Protein 7RQF (pdb70)

Structure (mmCIF, N/CA/C/O backbone):
data_7RQF
#
_entry.id   7RQF
#
_cell.length_a   120.699
_cell.length_b   120.699
_cell.length_c   221.943
_cell.angle_alpha   90.00
_cell.angle_beta   90.00
_cell.angle_gamma   120.00
#
_symmetry.space_group_name_H-M   'P 32 2 1'
#
loop_
_atom_site.group_PDB
_atom_site.id
_atom_site.type_symbol
_atom_site.label_atom_id
_atom_site.label_alt_id
_atom_site.label_comp_id
_atom_site.label_asym_id
_atom_site.label_entity_id
_atom_site.label_seq_id
_atom_site.pdbx_PDB_ins_code
_atom_site.Cartn_x
_atom_site.Cartn_y
_atom_site.Cartn_z
_atom_site.occupancy
_atom_site.B_iso_or_equiv
_atom_site.auth_seq_id
_atom_site.auth_comp_id
_atom_site.auth_asym_id
_atom_site.auth_atom_id
_atom_site.pdbx_PDB_model_num
ATOM 1 N N . ASP A 1 3 ? -1.462 -32.187 -47.268 1.00 115.40 51 ASP A N 1
ATOM 2 C CA . ASP A 1 3 ? -1.726 -30.934 -46.569 1.00 138.89 51 ASP A CA 1
ATOM 3 C C . ASP A 1 3 ? -3.120 -30.959 -45.939 1.00 135.88 51 ASP A C 1
ATOM 4 O O . ASP A 1 3 ? -4.099 -31.313 -46.597 1.00 124.31 51 ASP A O 1
ATOM 9 N N . SER A 1 4 ? -3.205 -30.576 -44.665 1.00 142.02 52 SER A N 1
ATOM 10 C CA . SER A 1 4 ? -4.454 -30.593 -43.913 1.00 126.76 52 SER A CA 1
ATOM 11 C C . SER A 1 4 ? -4.633 -29.270 -43.177 1.00 121.51 52 SER A C 1
ATOM 12 O O . SER A 1 4 ? -3.751 -28.406 -43.174 1.00 138.69 52 SER A O 1
ATOM 15 N N . LEU A 1 5 ? -5.787 -29.133 -42.522 1.00 112.25 53 LEU A N 1
ATOM 16 C CA . LEU A 1 5 ? -6.102 -27.901 -41.807 1.00 110.37 53 LEU A CA 1
ATOM 17 C C . LEU A 1 5 ? -5.181 -27.707 -40.605 1.00 105.35 53 LEU A C 1
ATOM 18 O O . LEU A 1 5 ? -4.732 -26.585 -40.333 1.00 99.51 53 LEU A O 1
ATOM 23 N N . TYR A 1 6 ? -4.884 -28.792 -39.881 1.00 123.95 54 TYR A N 1
ATOM 24 C CA . TYR A 1 6 ? -3.950 -28.710 -38.763 1.00 118.18 54 TYR A CA 1
ATOM 25 C C . TYR A 1 6 ? -2.565 -28.296 -39.242 1.00 113.42 54 TYR A C 1
ATOM 26 O O . TYR A 1 6 ? -1.843 -27.576 -38.541 1.00 91.16 54 TYR A O 1
ATOM 35 N N . SER A 1 7 ? -2.171 -28.760 -40.430 1.00 106.73 55 SER A N 1
ATOM 36 C CA . SER A 1 7 ? -0.892 -28.360 -41.004 1.00 103.32 55 SER A CA 1
ATOM 37 C C . SER A 1 7 ? -0.878 -26.881 -41.367 1.00 110.14 55 SER A C 1
ATOM 38 O O . SER A 1 7 ? 0.172 -26.238 -41.298 1.00 119.48 55 SER A O 1
ATOM 41 N N . LEU A 1 8 ? -2.022 -26.330 -41.769 1.00 119.50 56 LEU A N 1
ATOM 42 C CA . LEU A 1 8 ? -2.097 -24.917 -42.122 1.00 105.03 56 LEU A CA 1
ATOM 43 C C . LEU A 1 8 ? -2.209 -23.995 -40.914 1.00 102.66 56 LEU A C 1
ATOM 44 O O . LEU A 1 8 ? -1.801 -22.833 -41.002 1.00 96.36 56 LEU A O 1
ATOM 49 N N . LEU A 1 9 ? -2.726 -24.491 -39.786 1.00 106.04 57 LEU A N 1
ATOM 50 C CA . LEU A 1 9 ? -2.922 -23.637 -38.615 1.00 90.96 57 LEU A CA 1
ATOM 51 C C . LEU A 1 9 ? -1.618 -23.100 -38.027 1.00 103.89 57 LEU A C 1
ATOM 52 O O . LEU A 1 9 ? -1.627 -22.046 -37.377 1.00 144.04 57 LEU A O 1
ATOM 57 N N . VAL A 1 10 ? -0.497 -23.794 -38.225 1.00 92.46 58 VAL A N 1
ATOM 58 C CA . VAL A 1 10 ? 0.764 -23.315 -37.661 1.00 112.82 58 VAL A CA 1
ATOM 59 C C . VAL A 1 10 ? 1.190 -21.996 -38.300 1.00 129.69 58 VAL A C 1
ATOM 60 O O . VAL A 1 10 ? 1.754 -21.128 -37.627 1.00 137.06 58 VAL A O 1
ATOM 64 N N . ALA A 1 11 ? 0.972 -21.832 -39.608 1.00 127.91 59 ALA A N 1
ATOM 65 C CA . ALA A 1 11 ? 1.331 -20.564 -40.239 1.00 139.14 59 ALA A CA 1
ATOM 66 C C . ALA A 1 11 ? 0.479 -19.422 -39.695 1.00 137.95 59 ALA A C 1
ATOM 67 O O . ALA A 1 11 ? 0.974 -18.303 -39.495 1.00 142.40 59 ALA A O 1
ATOM 69 N N . GLU A 1 12 ? -0.803 -19.692 -39.434 1.00 117.19 60 GLU A N 1
ATOM 70 C CA . GLU A 1 12 ? -1.647 -18.708 -38.767 1.00 126.87 60 GLU A CA 1
ATOM 71 C C . GLU A 1 12 ? -1.095 -18.362 -37.390 1.00 118.49 60 GLU A C 1
ATOM 72 O O . GLU A 1 12 ? -1.073 -17.190 -36.998 1.00 137.22 60 GLU A O 1
ATOM 78 N N . LEU A 1 13 ? -0.642 -19.373 -36.644 1.00 117.80 61 LEU A N 1
ATOM 79 C CA . LEU A 1 13 ? -0.058 -19.118 -35.329 1.00 113.00 61 LEU A CA 1
ATOM 80 C C . LEU A 1 13 ? 1.209 -18.277 -35.439 1.00 125.86 61 LEU A C 1
ATOM 81 O O . LEU A 1 13 ? 1.473 -17.425 -34.585 1.00 134.09 61 LEU A O 1
ATOM 86 N N . ALA A 1 14 ? 2.005 -18.506 -36.484 1.00 128.34 62 ALA A N 1
ATOM 87 C CA . ALA A 1 14 ? 3.199 -17.693 -36.700 1.00 122.02 62 ALA A CA 1
ATOM 88 C C . ALA A 1 14 ? 2.828 -16.242 -36.976 1.00 125.14 62 ALA A C 1
ATOM 89 O O . ALA A 1 14 ? 3.478 -15.315 -36.474 1.00 130.14 62 ALA A O 1
ATOM 91 N N . GLY A 1 15 ? 1.786 -16.028 -37.783 1.00 137.43 63 GLY A N 1
ATOM 92 C CA . GLY A 1 15 ? 1.316 -14.671 -38.016 1.00 126.91 63 GLY A CA 1
ATOM 93 C C . GLY A 1 15 ? 0.831 -14.002 -36.743 1.00 106.47 63 GLY A C 1
ATOM 94 O O . GLY A 1 15 ? 1.129 -12.829 -36.489 1.00 123.81 63 GLY A O 1
ATOM 95 N N . GLN A 1 16 ? 0.084 -14.742 -35.920 1.00 103.04 64 GLN A N 1
ATOM 96 C CA . GLN A 1 16 ? -0.347 -14.203 -34.634 1.00 89.29 64 GLN A CA 1
ATOM 97 C C . GLN A 1 16 ? 0.848 -13.874 -33.748 1.00 84.41 64 GLN A C 1
ATOM 98 O O . GLN A 1 16 ? 0.831 -12.872 -33.028 1.00 98.29 64 GLN A O 1
ATOM 104 N N . ARG A 1 17 ? 1.897 -14.700 -33.795 1.00 110.42 65 ARG A N 1
ATOM 105 C CA . ARG A 1 17 ? 3.112 -14.419 -33.032 1.00 118.73 65 ARG A CA 1
ATOM 106 C C . ARG A 1 17 ? 3.753 -13.116 -33.487 1.00 111.75 65 ARG A C 1
ATOM 107 O O . ARG A 1 17 ? 4.162 -12.286 -32.664 1.00 106.74 65 ARG A O 1
ATOM 115 N N . ASN A 1 18 ? 3.869 -12.934 -34.803 1.00 112.54 66 ASN A N 1
ATOM 116 C CA . ASN A 1 18 ? 4.429 -11.697 -35.338 1.00 112.08 66 ASN A CA 1
ATOM 117 C C . ASN A 1 18 ? 3.618 -10.488 -34.880 1.00 111.05 66 ASN A C 1
ATOM 118 O O . ASN A 1 18 ? 4.180 -9.474 -34.444 1.00 110.43 66 ASN A O 1
ATOM 123 N N . ARG A 1 19 ? 2.286 -10.585 -34.954 1.00 97.88 67 ARG A N 1
ATOM 124 C CA . ARG A 1 19 ? 1.444 -9.444 -34.595 1.00 81.43 67 ARG A CA 1
ATOM 125 C C . ARG A 1 19 ? 1.479 -9.172 -33.095 1.00 84.60 67 ARG A C 1
ATOM 126 O O . ARG A 1 19 ? 1.445 -8.013 -32.668 1.00 101.73 67 ARG A O 1
ATOM 134 N N . PHE A 1 20 ? 1.541 -10.227 -32.282 1.00 75.61 68 PHE A N 1
ATOM 135 C CA . PHE A 1 20 ? 1.710 -10.065 -30.842 1.00 78.82 68 PHE A CA 1
ATOM 136 C C . PHE A 1 20 ? 3.016 -9.348 -30.527 1.00 89.27 68 PHE A C 1
ATOM 137 O O . PHE A 1 20 ? 3.051 -8.420 -29.708 1.00 102.32 68 PHE A O 1
ATOM 145 N N . ASP A 1 21 ? 4.108 -9.775 -31.168 1.00 101.98 69 ASP A N 1
ATOM 146 C CA . ASP A 1 21 ? 5.401 -9.139 -30.940 1.00 117.23 69 ASP A CA 1
ATOM 147 C C . ASP A 1 21 ? 5.355 -7.665 -31.319 1.00 108.38 69 ASP A C 1
ATOM 148 O O . ASP A 1 21 ? 5.847 -6.803 -30.574 1.00 101.36 69 ASP A O 1
ATOM 153 N N . ILE A 1 22 ? 4.756 -7.358 -32.474 1.00 108.13 70 ILE A N 1
ATOM 154 C CA . ILE A 1 22 ? 4.694 -5.975 -32.938 1.00 103.69 70 ILE A CA 1
ATOM 155 C C . ILE A 1 22 ? 3.847 -5.130 -31.989 1.00 107.77 70 ILE A C 1
ATOM 156 O O . ILE A 1 22 ? 4.211 -3.996 -31.655 1.00 112.79 70 ILE A O 1
ATOM 161 N N . ALA A 1 23 ? 2.729 -5.682 -31.504 1.00 115.16 71 ALA A N 1
ATOM 162 C CA . ALA A 1 23 ? 1.873 -4.939 -30.581 1.00 83.24 71 ALA A CA 1
ATOM 163 C C . ALA A 1 23 ? 2.575 -4.670 -29.255 1.00 85.13 71 ALA A C 1
ATOM 164 O O . ALA A 1 23 ? 2.466 -3.569 -28.698 1.00 102.23 71 ALA A O 1
ATOM 166 N N . LEU A 1 24 ? 3.293 -5.663 -28.726 1.00 83.14 72 LEU A N 1
ATOM 167 C CA . LEU A 1 24 ? 3.986 -5.467 -27.456 1.00 80.51 72 LEU A CA 1
ATOM 168 C C . LEU A 1 24 ? 5.117 -4.452 -27.586 1.00 88.19 72 LEU A C 1
ATOM 169 O O . LEU A 1 24 ? 5.296 -3.598 -26.706 1.00 94.52 72 LEU A O 1
ATOM 174 N N . SER A 1 25 ? 5.899 -4.529 -28.668 1.00 84.13 73 SER A N 1
ATOM 175 C CA . SER A 1 25 ? 6.951 -3.538 -28.879 1.00 76.37 73 SER A CA 1
ATOM 176 C C . SER A 1 25 ? 6.362 -2.145 -29.075 1.00 94.08 73 SER A C 1
ATOM 177 O O . SER A 1 25 ? 6.944 -1.145 -28.629 1.00 88.31 73 SER A O 1
ATOM 180 N N . ASN A 1 26 ? 5.207 -2.060 -29.743 1.00 103.44 74 ASN A N 1
ATOM 181 C CA . ASN A 1 26 ? 4.532 -0.778 -29.899 1.00 91.13 74 ASN A CA 1
ATOM 182 C C . ASN A 1 26 ? 4.120 -0.212 -28.547 1.00 87.01 74 ASN A C 1
ATOM 183 O O . ASN A 1 26 ? 4.323 0.974 -28.273 1.00 111.48 74 ASN A O 1
ATOM 188 N N . TYR A 1 27 ? 3.551 -1.052 -27.680 1.00 74.90 75 TYR A N 1
ATOM 189 C CA . TYR A 1 27 ? 3.221 -0.586 -26.335 1.00 72.61 75 TYR A CA 1
ATOM 190 C C . TYR A 1 27 ? 4.464 -0.096 -25.601 1.00 83.71 75 TYR A C 1
ATOM 191 O O . TYR A 1 27 ? 4.433 0.947 -24.930 1.00 119.78 75 TYR A O 1
ATOM 200 N N . VAL A 1 28 ? 5.566 -0.841 -25.717 1.00 97.40 76 VAL A N 1
ATOM 201 C CA . VAL A 1 28 ? 6.803 -0.461 -25.038 1.00 87.22 76 VAL A CA 1
ATOM 202 C C . VAL A 1 28 ? 7.273 0.914 -25.499 1.00 90.99 76 VAL A C 1
ATOM 203 O O . VAL A 1 28 ? 7.682 1.749 -24.682 1.00 89.08 76 VAL A O 1
ATOM 207 N N . VAL A 1 29 ? 7.229 1.174 -26.809 1.00 91.09 77 VAL A N 1
ATOM 208 C CA . VAL A 1 29 ? 7.702 2.478 -27.273 1.00 89.79 77 VAL A CA 1
ATOM 209 C C . VAL A 1 29 ? 6.696 3.574 -26.924 1.00 92.52 77 VAL A C 1
ATOM 210 O O . VAL A 1 29 ? 7.077 4.740 -26.763 1.00 91.31 77 VAL A O 1
ATOM 214 N N . GLN A 1 30 ? 5.409 3.230 -26.786 1.00 88.31 78 GLN A N 1
ATOM 215 C CA . GLN A 1 30 ? 4.427 4.224 -26.351 1.00 98.11 78 GLN A CA 1
ATOM 216 C C . GLN A 1 30 ? 4.676 4.656 -24.914 1.00 115.49 78 GLN A C 1
ATOM 217 O O . GLN A 1 30 ? 4.527 5.838 -24.583 1.00 140.26 78 GLN A O 1
ATOM 223 N N . ALA A 1 31 ? 5.027 3.711 -24.037 1.00 110.01 79 ALA A N 1
ATOM 224 C CA . ALA A 1 31 ? 5.186 4.057 -22.627 1.00 103.16 79 ALA A CA 1
ATOM 225 C C . ALA A 1 31 ? 6.309 5.066 -22.405 1.00 120.42 79 ALA A C 1
ATOM 226 O O . ALA A 1 31 ? 6.218 5.897 -21.494 1.00 141.78 79 ALA A O 1
ATOM 228 N N . GLN A 1 32 ? 7.371 5.019 -23.215 1.00 118.63 80 GLN A N 1
ATOM 229 C CA . GLN A 1 32 ? 8.483 5.945 -23.009 1.00 142.29 80 GLN A CA 1
ATOM 230 C C . GLN A 1 32 ? 8.174 7.328 -23.572 1.00 157.38 80 GLN A C 1
ATOM 231 O O . GLN A 1 32 ? 8.557 8.342 -22.977 1.00 177.49 80 GLN A O 1
ATOM 237 N N . LYS A 1 33 ? 7.438 7.368 -24.688 1.00 167.05 81 LYS A N 1
ATOM 238 C CA . LYS A 1 33 ? 7.175 8.649 -25.406 1.00 168.42 81 LYS A CA 1
ATOM 239 C C . LYS A 1 33 ? 6.428 9.684 -24.560 1.00 183.77 81 LYS A C 1
ATOM 240 O O . LYS A 1 33 ? 5.488 9.295 -23.836 1.00 184.25 81 LYS A O 1
ATOM 246 N N . THR A 1 34 ? 6.811 10.956 -24.691 1.00 203.36 82 THR A N 1
ATOM 247 C CA . THR A 1 34 ? 6.117 12.048 -23.955 1.00 210.14 82 THR A CA 1
ATOM 248 C C . THR A 1 34 ? 4.750 12.324 -24.592 1.00 211.93 82 THR A C 1
ATOM 249 O O . THR A 1 34 ? 4.563 11.990 -25.782 1.00 220.05 82 THR A O 1
ATOM 253 N N . ARG A 1 35 ? 3.841 12.945 -23.837 1.00 207.51 83 ARG A N 1
ATOM 254 C CA . ARG A 1 35 ? 2.470 13.232 -24.343 1.00 212.12 83 ARG A CA 1
ATOM 255 C C . ARG A 1 35 ? 2.533 14.231 -25.504 1.00 227.89 83 ARG A C 1
ATOM 256 O O . ARG A 1 35 ? 3.318 15.200 -25.412 1.00 240.19 83 ARG A O 1
ATOM 264 N N . ASP A 1 36 ? 1.717 14.015 -26.542 1.00 233.41 84 ASP A N 1
ATOM 265 C CA . ASP A 1 36 ? 1.700 14.909 -27.732 1.00 245.52 84 ASP A CA 1
ATOM 266 C C . ASP A 1 36 ? 1.224 16.310 -27.335 1.00 247.58 84 ASP A C 1
ATOM 267 O O . ASP A 1 36 ? 0.273 16.398 -26.529 1.00 264.87 84 ASP A O 1
ATOM 272 N N . PRO A 1 37 ? 1.819 17.402 -27.869 1.00 237.23 85 PRO A N 1
ATOM 273 C CA . PRO A 1 37 ? 1.347 18.767 -27.597 1.00 213.67 85 PRO A CA 1
ATOM 274 C C . PRO A 1 37 ? -0.178 18.919 -27.704 1.00 203.76 85 PRO A C 1
ATOM 275 O O . PRO A 1 37 ? -0.770 19.428 -26.778 1.00 195.05 85 PRO A O 1
ATOM 279 N N . GLY A 1 38 ? -0.772 18.499 -28.826 1.00 206.87 86 GLY A N 1
ATOM 280 C CA . GLY A 1 38 ? -2.208 18.625 -28.986 1.00 187.39 86 GLY A CA 1
ATOM 281 C C . GLY A 1 38 ? -2.589 20.089 -29.040 1.00 173.16 86 GLY A C 1
ATOM 282 O O . GLY A 1 38 ? -1.870 20.922 -29.605 1.00 171.79 86 GLY A O 1
ATOM 283 N N . VAL A 1 39 ? -3.725 20.420 -28.434 1.00 161.85 87 VAL A N 1
ATOM 284 C CA . VAL A 1 39 ? -4.180 21.803 -28.432 1.00 157.56 87 VAL A CA 1
ATOM 285 C C . VAL A 1 39 ? -4.512 22.238 -27.013 1.00 138.87 87 VAL A C 1
ATOM 286 O O . VAL A 1 39 ? -4.382 23.418 -26.670 1.00 162.23 87 VAL A O 1
ATOM 290 N N . SER A 1 40 ? -4.953 21.293 -26.181 1.00 122.10 88 SER A N 1
ATOM 291 C CA . SER A 1 40 ? -5.195 21.612 -24.780 1.00 122.65 88 SER A CA 1
ATOM 292 C C . SER A 1 40 ? -3.906 22.050 -24.090 1.00 124.10 88 SER A C 1
ATOM 293 O O . SER A 1 40 ? -3.882 23.061 -23.376 1.00 121.22 88 SER A O 1
ATOM 296 N N . GLU A 1 41 ? -2.806 21.325 -24.329 1.00 139.19 89 GLU A N 1
ATOM 297 C CA . GLU A 1 41 ? -1.530 21.723 -23.741 1.00 145.61 89 GLU A CA 1
ATOM 298 C C . GLU A 1 41 ? -0.955 22.959 -24.420 1.00 139.32 89 GLU A C 1
ATOM 299 O O . GLU A 1 41 ? -0.248 23.741 -23.781 1.00 144.64 89 GLU A O 1
ATOM 305 N N . ARG A 1 42 ? -1.290 23.186 -25.690 1.00 136.35 90 ARG A N 1
ATOM 306 C CA . ARG A 1 42 ? -0.888 24.426 -26.347 1.00 110.43 90 ARG A CA 1
ATOM 307 C C . ARG A 1 42 ? -1.616 25.623 -25.746 1.00 126.92 90 ARG A C 1
ATOM 308 O O . ARG A 1 42 ? -1.001 26.656 -25.445 1.00 130.48 90 ARG A O 1
ATOM 316 N N . ALA A 1 43 ? -2.933 25.496 -25.556 1.00 131.88 91 ALA A N 1
ATOM 317 C CA . ALA A 1 43 ? -3.694 26.560 -24.912 1.00 114.00 91 ALA A CA 1
ATOM 318 C C . ALA A 1 43 ? -3.189 26.814 -23.500 1.00 117.94 91 ALA A C 1
ATOM 319 O O . ALA A 1 43 ? -3.051 27.970 -23.080 1.00 111.96 91 ALA A O 1
ATOM 321 N N . PHE A 1 44 ? -2.883 25.747 -22.757 1.00 121.42 92 PHE A N 1
ATOM 322 C CA . PHE A 1 44 ? -2.317 25.932 -21.426 1.00 117.16 92 PHE A CA 1
ATOM 323 C C . PHE A 1 44 ? -0.943 26.586 -21.491 1.00 96.30 92 PHE A C 1
ATOM 324 O O . PHE A 1 44 ? -0.569 27.326 -20.578 1.00 112.54 92 PHE A O 1
ATOM 332 N N . ARG A 1 45 ? -0.183 26.338 -22.559 1.00 105.32 93 ARG A N 1
ATOM 333 C CA . ARG A 1 45 ? 1.112 26.992 -22.714 1.00 125.01 93 ARG A CA 1
ATOM 334 C C . ARG A 1 45 ? 0.948 28.496 -22.911 1.00 117.69 93 ARG A C 1
ATOM 335 O O . ARG A 1 45 ? 1.641 29.295 -22.269 1.00 113.24 93 ARG A O 1
ATOM 343 N N . ILE A 1 46 ? 0.028 28.907 -23.790 1.00 117.86 94 ILE A N 1
ATOM 344 C CA . ILE A 1 46 ? -0.231 30.344 -23.941 1.00 122.40 94 ILE A CA 1
ATOM 345 C C . ILE A 1 46 ? -0.756 30.937 -22.634 1.00 117.46 94 ILE A C 1
ATOM 346 O O . ILE A 1 46 ? -0.421 32.073 -22.268 1.00 107.68 94 ILE A O 1
ATOM 351 N N . ALA A 1 47 ? -1.558 30.170 -21.892 1.00 124.24 95 ALA A N 1
ATOM 352 C CA . ALA A 1 47 ? -2.087 30.678 -20.628 1.00 127.30 95 ALA A CA 1
ATOM 353 C C . ALA A 1 47 ? -0.981 30.871 -19.595 1.00 123.86 95 ALA A C 1
ATOM 354 O O . ALA A 1 47 ? -0.995 31.852 -18.846 1.00 117.95 95 ALA A O 1
ATOM 356 N N . GLU A 1 48 ? -0.037 29.928 -19.517 1.00 131.66 96 GLU A N 1
ATOM 357 C CA . GLU A 1 48 ? 1.122 30.091 -18.641 1.00 129.02 96 GLU A CA 1
ATOM 358 C C . GLU A 1 48 ? 1.976 31.272 -19.081 1.00 111.79 96 GLU A C 1
ATOM 359 O O . GLU A 1 48 ? 2.546 31.986 -18.246 1.00 109.95 96 GLU A O 1
ATOM 365 N N . TYR A 1 49 ? 2.095 31.477 -20.393 1.00 111.25 97 TYR A N 1
ATOM 366 C CA . TYR A 1 49 ? 2.835 32.628 -20.896 1.00 120.78 97 TYR A CA 1
ATOM 367 C C . TYR A 1 49 ? 2.176 33.926 -20.439 1.00 121.21 97 TYR A C 1
ATOM 368 O O . TYR A 1 49 ? 2.857 34.922 -20.164 1.00 99.19 97 TYR A O 1
ATOM 377 N N . LEU A 1 50 ? 0.844 33.931 -20.361 1.00 132.31 98 LEU A N 1
ATOM 378 C CA . LEU A 1 50 ? 0.128 35.070 -19.787 1.00 125.69 98 LEU A CA 1
ATOM 379 C C . LEU A 1 50 ? 0.330 35.194 -18.275 1.00 130.17 98 LEU A C 1
ATOM 380 O O . LEU A 1 50 ? 0.787 36.235 -17.791 1.00 129.80 98 LEU A O 1
ATOM 385 N N . GLY A 1 51 ? -0.003 34.162 -17.505 1.00 131.31 99 GLY A N 1
ATOM 386 C CA . GLY A 1 51 ? 0.102 34.333 -16.061 1.00 122.35 99 GLY A CA 1
ATOM 387 C C . GLY A 1 51 ? 1.516 34.517 -15.538 1.00 128.78 99 GLY A C 1
ATOM 388 O O . GLY A 1 51 ? 1.701 34.714 -14.333 1.00 118.60 99 GLY A O 1
ATOM 389 N N . ALA A 1 52 ? 2.519 34.463 -16.416 1.00 128.17 100 ALA A N 1
ATOM 390 C CA . ALA A 1 52 ? 3.910 34.618 -16.010 1.00 115.41 100 ALA A CA 1
ATOM 391 C C . ALA A 1 52 ? 4.283 36.071 -15.758 1.00 127.14 100 ALA A C 1
ATOM 392 O O . ALA A 1 52 ? 5.289 36.334 -15.088 1.00 138.87 100 ALA A O 1
ATOM 394 N N . ASP A 1 53 ? 3.482 37.014 -16.258 1.00 119.29 101 ASP A N 1
ATOM 395 C CA . ASP A 1 53 ? 3.846 38.422 -16.175 1.00 136.79 101 ASP A CA 1
ATOM 396 C C . ASP A 1 53 ? 3.731 38.950 -14.752 1.00 153.39 101 ASP A C 1
ATOM 397 O O . ASP A 1 53 ? 4.546 39.774 -14.329 1.00 164.06 101 ASP A O 1
ATOM 402 N N . GLN A 1 54 ? 2.705 38.542 -14.020 1.00 142.49 102 GLN A N 1
ATOM 403 C CA . GLN A 1 54 ? 2.514 39.028 -12.663 1.00 146.01 102 GLN A CA 1
ATOM 404 C C . GLN A 1 54 ? 2.973 38.004 -11.632 1.00 147.51 102 GLN A C 1
ATOM 405 O O . GLN A 1 54 ? 2.858 36.792 -11.833 1.00 137.17 102 GLN A O 1
ATOM 411 N N . GLU A 1 55 ? 3.512 38.517 -10.523 1.00 166.41 103 GLU A N 1
ATOM 412 C CA . GLU A 1 55 ? 3.990 37.652 -9.450 1.00 163.70 103 GLU A CA 1
ATOM 413 C C . GLU A 1 55 ? 2.851 36.838 -8.850 1.00 165.49 103 GLU A C 1
ATOM 414 O O . GLU A 1 55 ? 3.071 35.721 -8.370 1.00 154.89 103 GLU A O 1
ATOM 420 N N . ALA A 1 56 ? 1.636 37.388 -8.851 1.00 169.09 104 ALA A N 1
ATOM 421 C CA . ALA A 1 56 ? 0.490 36.683 -8.295 1.00 163.96 104 ALA A CA 1
ATOM 422 C C . ALA A 1 56 ? 0.210 35.406 -9.076 1.00 150.98 104 ALA A C 1
ATOM 423 O O . ALA A 1 56 ? 0.215 35.399 -10.311 1.00 154.85 104 ALA A O 1
ATOM 425 N N . LEU A 1 57 ? -0.027 34.324 -8.340 1.00 132.43 105 LEU A N 1
ATOM 426 C CA . LEU A 1 57 ? -0.268 33.024 -8.948 1.00 145.97 105 LEU A CA 1
ATOM 427 C C . LEU A 1 57 ? -1.551 33.030 -9.770 1.00 136.13 105 LEU A C 1
ATOM 428 O O . LEU A 1 57 ? -2.586 33.540 -9.334 1.00 131.26 105 LEU A O 1
ATOM 433 N N . ASP A 1 58 ? -1.481 32.445 -10.968 1.00 126.13 106 ASP A N 1
ATOM 434 C CA . ASP A 1 58 ? -2.668 32.245 -11.799 1.00 130.87 106 ASP A CA 1
ATOM 435 C C . ASP A 1 58 ? -3.450 31.067 -11.226 1.00 117.50 106 ASP A C 1
ATOM 436 O O . ASP A 1 58 ? -3.348 29.923 -11.677 1.00 107.95 106 ASP A O 1
ATOM 441 N N . THR A 1 59 ? -4.251 31.369 -10.201 1.00 111.82 107 THR A N 1
ATOM 442 C CA . THR A 1 59 ? -4.990 30.327 -9.497 1.00 92.91 107 THR A CA 1
ATOM 443 C C . THR A 1 59 ? -5.962 29.598 -10.422 1.00 116.03 107 THR A C 1
ATOM 444 O O . THR A 1 59 ? -6.132 28.377 -10.317 1.00 115.05 107 THR A O 1
ATOM 448 N N . SER A 1 60 ? -6.591 30.323 -11.352 1.00 112.84 108 SER A N 1
ATOM 449 C CA . SER A 1 60 ? -7.492 29.675 -12.300 1.00 114.20 108 SER A CA 1
ATOM 450 C C . SER A 1 60 ? -6.730 28.745 -13.235 1.00 102.73 108 SER A C 1
ATOM 451 O O . SER A 1 60 ? -7.219 27.660 -13.579 1.00 92.26 108 SER A O 1
ATOM 454 N N . LEU A 1 61 ? -5.524 29.146 -13.644 1.00 97.77 109 LEU A N 1
ATOM 455 C CA . LEU A 1 61 ? -4.712 28.297 -14.509 1.00 109.86 109 LEU A CA 1
ATOM 456 C C . LEU A 1 61 ? -4.291 27.022 -13.795 1.00 96.84 109 LEU A C 1
ATOM 457 O O . LEU A 1 61 ? -4.338 25.934 -14.378 1.00 69.34 109 LEU A O 1
ATOM 462 N N . LEU A 1 62 ? -3.869 27.137 -12.535 1.00 99.13 110 LEU A N 1
ATOM 463 C CA . LEU A 1 62 ? -3.505 25.953 -11.767 1.00 73.03 110 LEU A CA 1
ATOM 464 C C . LEU A 1 62 ? -4.712 25.060 -11.525 1.00 72.82 110 LEU A C 1
ATOM 465 O O . LEU A 1 62 ? -4.578 23.831 -11.497 1.00 76.64 110 LEU A O 1
ATOM 470 N N . TRP A 1 63 ? -5.896 25.653 -11.362 1.00 77.17 111 TRP A N 1
ATOM 471 C CA . TRP A 1 63 ? -7.095 24.847 -11.165 1.00 102.22 111 TRP A CA 1
ATOM 472 C C . TRP A 1 63 ? -7.470 24.093 -12.434 1.00 102.71 111 TRP A C 1
ATOM 473 O O . TRP A 1 63 ? -7.862 22.922 -12.373 1.00 100.87 111 TRP A O 1
ATOM 484 N N . ALA A 1 64 ? -7.344 24.742 -13.593 1.00 91.57 112 ALA A N 1
ATOM 485 C CA . ALA A 1 64 ? -7.737 24.101 -14.844 1.00 93.31 112 ALA A CA 1
ATOM 486 C C . ALA A 1 64 ? -6.704 23.080 -15.305 1.00 102.90 112 ALA A C 1
ATOM 487 O O . ALA A 1 64 ? -7.066 22.002 -15.792 1.00 94.94 112 ALA A O 1
ATOM 489 N N . ARG A 1 65 ? -5.417 23.405 -15.164 1.00 100.32 113 ARG A N 1
ATOM 490 C CA . ARG A 1 65 ? -4.351 22.512 -15.600 1.00 96.90 113 ARG A CA 1
ATOM 491 C C . ARG A 1 65 ? -4.298 21.231 -14.781 1.00 88.03 113 ARG A C 1
ATOM 492 O O . ARG A 1 65 ? -3.749 20.230 -15.253 1.00 105.81 113 ARG A O 1
ATOM 500 N N . SER A 1 66 ? -4.866 21.236 -13.577 1.00 92.40 114 SER A N 1
ATOM 501 C CA . SER A 1 66 ? -4.915 20.060 -12.720 1.00 97.20 114 SER A CA 1
ATOM 502 C C . SER A 1 66 ? -6.290 19.401 -12.727 1.00 103.15 114 SER A C 1
ATOM 503 O O . SER A 1 66 ? -6.671 18.745 -11.752 1.00 104.15 114 SER A O 1
ATOM 506 N N . ALA A 1 67 ? -7.042 19.566 -13.811 1.00 87.60 115 ALA A N 1
ATOM 507 C CA . ALA A 1 67 ? -8.369 18.985 -13.896 1.00 99.88 115 ALA A CA 1
ATOM 508 C C . ALA A 1 67 ? -8.283 17.461 -13.970 1.00 96.84 115 ALA A C 1
ATOM 509 O O . ALA A 1 67 ? -7.277 16.908 -14.422 1.00 96.34 115 ALA A O 1
ATOM 511 N N . PRO A 1 68 ? -9.326 16.755 -13.524 1.00 96.24 116 PRO A N 1
ATOM 512 C CA . PRO A 1 68 ? -9.319 15.289 -13.646 1.00 94.50 116 PRO A CA 1
ATOM 513 C C . PRO A 1 68 ? -9.303 14.803 -15.086 1.00 104.41 116 PRO A C 1
ATOM 514 O O . PRO A 1 68 ? -8.933 13.648 -15.330 1.00 103.70 116 PRO A O 1
ATOM 518 N N . ASP A 1 69 ? -9.690 15.641 -16.048 1.00 96.88 117 ASP A N 1
ATOM 519 C CA . ASP A 1 69 ? -9.661 15.245 -17.448 1.00 93.10 117 ASP A CA 1
ATOM 520 C C . ASP A 1 69 ? -8.322 15.532 -18.111 1.00 95.60 117 ASP A C 1
ATOM 521 O O . ASP A 1 69 ? -8.099 15.081 -19.239 1.00 105.80 117 ASP A O 1
ATOM 526 N N . ASN A 1 70 ? -7.432 16.264 -17.440 1.00 85.87 118 ASN A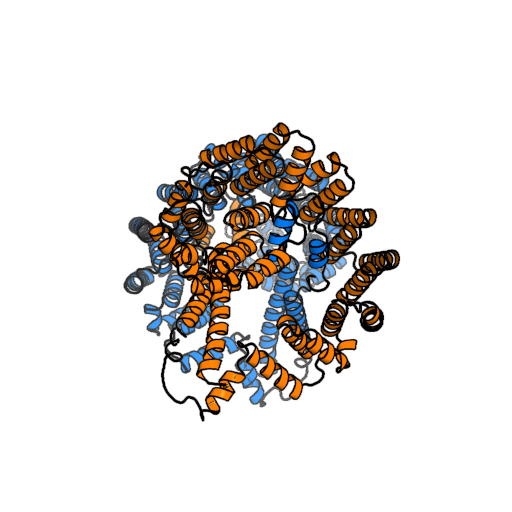 N 1
ATOM 527 C CA . ASN A 1 70 ? -6.104 16.569 -17.956 1.00 91.82 118 ASN A CA 1
ATOM 528 C C . ASN A 1 70 ? -5.052 15.552 -17.525 1.00 105.26 118 ASN A C 1
ATOM 529 O O . ASN A 1 70 ? -3.855 15.861 -17.555 1.00 125.27 118 ASN A O 1
ATOM 534 N N . LEU A 1 71 ? -5.465 14.354 -17.124 1.00 102.92 119 LEU A N 1
ATOM 535 C CA . LEU A 1 71 ? -4.547 13.301 -16.717 1.00 89.18 119 LEU A CA 1
ATOM 536 C C . LEU A 1 71 ? -4.336 12.336 -17.874 1.00 105.39 119 LEU A C 1
ATOM 537 O O . LEU A 1 71 ? -5.305 11.877 -18.489 1.00 140.73 119 LEU A O 1
ATOM 542 N N . ASP A 1 72 ? -3.074 12.035 -18.169 1.00 121.03 120 ASP A N 1
ATOM 543 C CA . ASP A 1 72 ? -2.761 11.127 -19.264 1.00 117.08 120 ASP A CA 1
ATOM 544 C C . ASP A 1 72 ? -3.200 9.716 -18.898 1.00 105.81 120 ASP A C 1
ATOM 545 O O . ASP A 1 72 ? -2.711 9.139 -17.921 1.00 125.15 120 ASP A O 1
ATOM 550 N N . ALA A 1 73 ? -4.126 9.165 -19.677 1.00 105.84 121 ALA A N 1
ATOM 551 C CA . ALA A 1 73 ? -4.587 7.799 -19.480 1.00 110.94 121 ALA A CA 1
ATOM 552 C C . ALA A 1 73 ? -3.835 6.792 -20.337 1.00 117.30 121 ALA A C 1
ATOM 553 O O . ALA A 1 73 ? -4.104 5.591 -20.228 1.00 91.50 121 ALA A O 1
ATOM 555 N N . GLN A 1 74 ? -2.916 7.250 -21.187 1.00 119.80 122 GLN A N 1
ATOM 556 C CA . GLN A 1 74 ? -2.144 6.386 -22.077 1.00 97.45 122 GLN A CA 1
ATOM 557 C C . GLN A 1 74 ? -3.082 5.487 -22.887 1.00 101.50 122 GLN A C 1
ATOM 558 O O . GLN A 1 74 ? -3.141 4.270 -22.718 1.00 112.34 122 GLN A O 1
ATOM 564 N N . ARG A 1 75 ? -3.834 6.141 -23.772 1.00 113.32 123 ARG A N 1
ATOM 565 C CA . ARG A 1 75 ? -4.922 5.463 -24.469 1.00 108.64 123 ARG A CA 1
ATOM 566 C C . ARG A 1 75 ? -4.398 4.495 -25.525 1.00 111.52 123 ARG A C 1
ATOM 567 O O . ARG A 1 75 ? -4.781 3.318 -25.548 1.00 101.01 123 ARG A O 1
ATOM 575 N N . ALA A 1 76 ? -3.524 4.975 -26.414 1.00 111.11 124 ALA A N 1
ATOM 576 C CA . ALA A 1 76 ? -3.002 4.117 -27.475 1.00 118.25 124 ALA A CA 1
ATOM 577 C C . ALA A 1 76 ? -2.157 2.982 -26.910 1.00 116.30 124 ALA A C 1
ATOM 578 O O . ALA A 1 76 ? -2.179 1.859 -27.432 1.00 124.04 124 ALA A O 1
ATOM 580 N N . ALA A 1 77 ? -1.405 3.255 -25.842 1.00 87.05 125 ALA A N 1
ATOM 581 C CA . ALA A 1 77 ? -0.637 2.198 -25.196 1.00 69.49 125 ALA A CA 1
ATOM 582 C C . ALA A 1 77 ? -1.551 1.103 -24.657 1.00 76.30 125 ALA A C 1
ATOM 583 O O . ALA A 1 77 ? -1.269 -0.092 -24.822 1.00 90.08 125 ALA A O 1
ATOM 585 N N . ALA A 1 78 ? -2.661 1.491 -24.025 1.00 75.42 126 ALA A N 1
ATOM 586 C CA . ALA A 1 78 ? -3.615 0.505 -23.531 1.00 77.01 126 ALA A CA 1
ATOM 587 C C . ALA A 1 78 ? -4.254 -0.266 -24.679 1.00 89.58 126 ALA A C 1
ATOM 588 O O . ALA A 1 78 ? -4.531 -1.465 -24.552 1.00 93.82 126 ALA A O 1
ATOM 590 N N . ILE A 1 79 ? -4.505 0.408 -25.805 1.00 105.00 127 ILE A N 1
ATOM 591 C CA . ILE A 1 79 ? -5.040 -0.280 -26.979 1.00 85.92 127 ILE A CA 1
ATOM 592 C C . ILE A 1 79 ? -4.068 -1.352 -27.454 1.00 78.93 127 ILE A C 1
ATOM 593 O O . ILE A 1 79 ? -4.460 -2.490 -27.743 1.00 90.67 127 ILE A O 1
ATOM 598 N N . GLN A 1 80 ? -2.782 -0.997 -27.547 1.00 99.70 128 GLN A N 1
ATOM 599 C CA . GLN A 1 80 ? -1.773 -1.956 -27.993 1.00 96.04 128 GLN A CA 1
ATOM 600 C C . GLN A 1 80 ? -1.670 -3.135 -27.034 1.00 78.46 128 GLN A C 1
ATOM 601 O O . GLN A 1 80 ? -1.577 -4.291 -27.466 1.00 92.25 128 GLN A O 1
ATOM 607 N N . LEU A 1 81 ? -1.695 -2.862 -25.726 1.00 82.46 129 LEU A N 1
ATOM 608 C CA . LEU A 1 81 ? -1.628 -3.942 -24.745 1.00 54.51 129 LEU A CA 1
ATOM 609 C C . LEU A 1 81 ? -2.834 -4.865 -24.843 1.00 71.07 129 LEU A C 1
ATOM 610 O O . LEU A 1 81 ? -2.690 -6.092 -24.790 1.00 105.64 129 LEU A O 1
ATOM 615 N N . ALA A 1 82 ? -4.037 -4.298 -24.963 1.00 63.43 130 ALA A N 1
ATOM 616 C CA . ALA A 1 82 ? -5.232 -5.127 -25.061 1.00 78.21 130 ALA A CA 1
ATOM 617 C C . ALA A 1 82 ? -5.217 -5.962 -26.334 1.00 102.96 130 ALA A C 1
ATOM 618 O O . ALA A 1 82 ? -5.642 -7.126 -26.330 1.00 119.68 130 ALA A O 1
ATOM 620 N N . ARG A 1 83 ? -4.731 -5.384 -27.437 1.00 90.19 131 ARG A N 1
ATOM 621 C CA . ARG A 1 83 ? -4.630 -6.147 -28.675 1.00 98.44 131 ARG A CA 1
ATOM 622 C C . ARG A 1 83 ? -3.637 -7.294 -28.531 1.00 106.91 131 ARG A C 1
ATOM 623 O O . ARG A 1 83 ? -3.906 -8.418 -28.973 1.00 134.48 131 ARG A O 1
ATOM 631 N N . ALA A 1 84 ? -2.486 -7.038 -27.904 1.00 95.23 132 ALA A N 1
ATOM 632 C CA . ALA A 1 84 ? -1.532 -8.116 -27.661 1.00 87.02 132 ALA A CA 1
ATOM 633 C C . ALA A 1 84 ? -2.138 -9.203 -26.778 1.00 95.53 132 ALA A C 1
ATOM 634 O O . ALA A 1 84 ? -1.927 -10.400 -27.014 1.00 112.58 132 ALA A O 1
ATOM 636 N N . GLY A 1 85 ? -2.915 -8.806 -25.770 1.00 104.65 133 GLY A N 1
ATOM 637 C CA . GLY A 1 85 ? -3.522 -9.790 -24.887 1.00 95.07 133 GLY A CA 1
ATOM 638 C C . GLY A 1 85 ? -4.529 -10.676 -25.598 1.00 96.70 133 GLY A C 1
ATOM 639 O O . GLY A 1 85 ? -4.519 -11.900 -25.434 1.00 104.52 133 GLY A O 1
ATOM 640 N N . ARG A 1 86 ? -5.419 -10.070 -26.391 1.00 105.55 134 ARG A N 1
ATOM 641 C CA . ARG A 1 86 ? -6.376 -10.875 -27.147 1.00 100.93 134 ARG A CA 1
ATOM 642 C C . ARG A 1 86 ? -5.675 -11.752 -28.183 1.00 108.35 134 ARG A C 1
ATOM 643 O O . ARG A 1 86 ? -6.120 -12.881 -28.437 1.00 113.06 134 ARG A O 1
ATOM 651 N N . TYR A 1 87 ? -4.575 -11.267 -28.776 1.00 105.18 135 TYR A N 1
ATOM 652 C CA . TYR A 1 87 ? -3.814 -12.110 -29.696 1.00 115.85 135 TYR A CA 1
ATOM 653 C C . TYR A 1 87 ? -3.256 -13.325 -28.970 1.00 107.38 135 TYR A C 1
ATOM 654 O O . TYR A 1 87 ? -3.327 -14.451 -29.477 1.00 101.84 135 TYR A O 1
ATOM 663 N N . GLU A 1 88 ? -2.706 -13.116 -27.771 1.00 100.36 136 GLU A N 1
ATOM 664 C CA . GLU A 1 88 ? -2.173 -14.230 -26.994 1.00 94.47 136 GLU A CA 1
ATOM 665 C C . GLU A 1 88 ? -3.274 -15.211 -26.606 1.00 85.37 136 GLU A C 1
ATOM 666 O O . GLU A 1 88 ? -3.066 -16.430 -26.620 1.00 92.91 136 GLU A O 1
ATOM 672 N N . GLU A 1 89 ? -4.453 -14.695 -26.259 1.00 101.91 137 GLU A N 1
ATOM 673 C CA . GLU A 1 89 ? -5.574 -15.566 -25.920 1.00 101.53 137 GLU A CA 1
ATOM 674 C C . GLU A 1 89 ? -5.978 -16.434 -27.108 1.00 100.97 137 GLU A C 1
ATOM 675 O O . GLU A 1 89 ? -6.178 -17.648 -26.967 1.00 95.77 137 GLU A O 1
ATOM 681 N N . SER A 1 90 ? -6.103 -15.826 -28.292 1.00 110.36 138 SER A N 1
ATOM 682 C CA . SER A 1 90 ? -6.456 -16.598 -29.482 1.00 112.83 138 SER A CA 1
ATOM 683 C C . SER A 1 90 ? -5.370 -17.610 -29.827 1.00 121.82 138 SER A C 1
ATOM 684 O O . SER A 1 90 ? -5.665 -18.724 -30.281 1.00 137.87 138 SER A O 1
ATOM 695 N N . VAL A 1 92 ? -3.351 -19.120 -27.681 1.00 116.16 140 VAL A N 1
ATOM 696 C CA . VAL A 1 92 ? -3.536 -20.215 -26.730 1.00 103.98 140 VAL A CA 1
ATOM 697 C C . VAL A 1 92 ? -4.691 -21.106 -27.167 1.00 102.84 140 VAL A C 1
ATOM 698 O O . VAL A 1 92 ? -4.590 -22.342 -27.142 1.00 131.91 140 VAL A O 1
ATOM 702 N N . TYR A 1 93 ? -5.801 -20.494 -27.588 1.00 105.72 141 TYR A N 1
ATOM 703 C CA . TYR A 1 93 ? -6.941 -21.274 -28.059 1.00 105.23 141 TYR A CA 1
ATOM 704 C C . TYR A 1 93 ? -6.556 -22.183 -29.216 1.00 127.98 141 TYR A C 1
ATOM 705 O O . TYR A 1 93 ? -6.889 -23.373 -29.223 1.00 153.88 141 TYR A O 1
ATOM 722 N N . GLU A 1 95 ? -3.577 -23.205 -30.135 1.00 141.44 143 GLU A N 1
ATOM 723 C CA . GLU A 1 95 ? -2.670 -24.272 -29.726 1.00 138.00 143 GLU A CA 1
ATOM 724 C C . GLU A 1 95 ? -3.421 -25.386 -29.012 1.00 136.14 143 GLU A C 1
ATOM 725 O O . GLU A 1 95 ? -3.015 -26.550 -29.089 1.00 132.62 143 GLU A O 1
ATOM 731 N N . LYS A 1 96 ? -4.519 -25.053 -28.327 1.00 146.32 144 LYS A N 1
ATOM 732 C CA . LYS A 1 96 ? -5.376 -26.095 -27.772 1.00 129.91 144 LYS A CA 1
ATOM 733 C C . LYS A 1 96 ? -6.095 -26.874 -28.869 1.00 120.17 144 LYS A C 1
ATOM 734 O O . LYS A 1 96 ? -6.315 -28.082 -28.726 1.00 150.24 144 LYS A O 1
ATOM 740 N N . VAL A 1 97 ? -6.468 -26.206 -29.963 1.00 100.30 145 VAL A N 1
ATOM 741 C CA . VAL A 1 97 ? -7.178 -26.881 -31.046 1.00 129.96 145 VAL A CA 1
ATOM 742 C C . VAL A 1 97 ? -6.225 -27.735 -31.877 1.00 133.78 145 VAL A C 1
ATOM 743 O O . VAL A 1 97 ? -6.628 -28.768 -32.427 1.00 133.10 145 VAL A O 1
ATOM 747 N N . LEU A 1 98 ? -4.954 -27.338 -31.959 1.00 133.97 146 LEU A N 1
ATOM 748 C CA . LEU A 1 98 ? -3.997 -28.056 -32.796 1.00 141.49 146 LEU A CA 1
ATOM 749 C C . LEU A 1 98 ? -3.760 -29.474 -32.291 1.00 156.30 146 LEU A C 1
ATOM 750 O O . LEU A 1 98 ? -3.730 -30.423 -33.082 1.00 160.49 146 LEU A O 1
ATOM 755 N N . ASN A 1 99 ? -3.575 -29.641 -30.980 1.00 143.46 147 ASN A N 1
ATOM 756 C CA . ASN A 1 99 ? -3.248 -30.963 -30.460 1.00 131.35 147 ASN A CA 1
ATOM 757 C C . ASN A 1 99 ? -4.413 -31.938 -30.542 1.00 149.39 147 ASN A C 1
ATOM 758 O O . ASN A 1 99 ? -4.206 -33.139 -30.336 1.00 163.41 147 ASN A O 1
ATOM 763 N N . GLY A 1 100 ? -5.622 -31.463 -30.826 1.00 146.63 148 GLY A N 1
ATOM 764 C CA . GLY A 1 100 ? -6.727 -32.367 -31.052 1.00 152.75 148 GLY A CA 1
ATOM 765 C C . GLY A 1 100 ? -6.592 -33.127 -32.357 1.00 171.96 148 GLY A C 1
ATOM 766 O O . GLY A 1 100 ? -5.923 -32.703 -33.300 1.00 171.28 148 GLY A O 1
ATOM 767 N N . GLN A 1 101 ? -7.184 -34.323 -32.357 1.00 184.46 149 GLN A N 1
ATOM 768 C CA . GLN A 1 101 ? -7.175 -35.174 -33.574 1.00 183.21 149 GLN A CA 1
ATOM 769 C C . GLN A 1 101 ? -8.620 -35.301 -34.057 1.00 169.78 149 GLN A C 1
ATOM 770 O O . GLN A 1 101 ? -9.544 -35.102 -33.236 1.00 146.81 149 GLN A O 1
ATOM 776 N N . GLY A 1 102 ? -8.814 -35.627 -35.333 1.00 163.12 150 GLY A N 1
ATOM 777 C CA . GLY A 1 102 ? -10.177 -35.646 -35.894 1.00 154.43 150 GLY A CA 1
ATOM 778 C C . GLY A 1 102 ? -10.118 -35.797 -37.397 1.00 164.55 150 GLY A C 1
ATOM 779 O O . GLY A 1 102 ? -9.033 -36.145 -37.916 1.00 166.63 150 GLY A O 1
ATOM 780 N N . ASP A 1 103 ? -11.238 -35.563 -38.083 1.00 185.16 151 ASP A N 1
ATOM 781 C CA . ASP A 1 103 ? -11.165 -35.572 -39.565 1.00 191.39 151 ASP A CA 1
ATOM 782 C C . ASP A 1 103 ? -10.665 -34.179 -39.944 1.00 199.97 151 ASP A C 1
ATOM 783 O O . ASP A 1 103 ? -11.491 -33.328 -40.327 1.00 210.45 151 ASP A O 1
ATOM 788 N N . THR A 1 104 ? -9.352 -33.963 -39.805 1.00 204.25 152 THR A N 1
ATOM 789 C CA . THR A 1 104 ? -8.713 -32.663 -40.135 1.00 196.31 152 THR A CA 1
ATOM 790 C C . THR A 1 104 ? -8.907 -32.412 -41.626 1.00 185.06 152 THR A C 1
ATOM 791 O O . THR A 1 104 ? -8.933 -31.239 -42.006 1.00 180.25 152 THR A O 1
ATOM 795 N N . HIS A 1 105 ? -8.830 -33.472 -42.430 1.00 173.59 153 HIS A N 1
ATOM 796 C CA . HIS A 1 105 ? -9.045 -33.351 -43.891 1.00 165.10 153 HIS A CA 1
ATOM 797 C C . HIS A 1 105 ? -10.527 -33.410 -44.274 1.00 173.79 153 HIS A C 1
ATOM 798 O O . HIS A 1 105 ? -11.365 -33.608 -43.375 1.00 181.77 153 HIS A O 1
ATOM 805 N N . PHE A 1 106 ? -10.833 -33.210 -45.551 1.00 155.18 154 PHE A N 1
ATOM 806 C CA . PHE A 1 106 ? -12.171 -33.275 -46.153 1.00 153.94 154 PHE A CA 1
ATOM 807 C C . PHE A 1 106 ? -13.171 -32.344 -45.470 1.00 146.50 154 PHE A C 1
ATOM 808 O O . PHE A 1 106 ? -14.377 -32.603 -45.470 1.00 134.15 154 PHE A O 1
ATOM 816 N N . ASP A 1 107 ? -12.676 -31.259 -44.878 1.00 133.30 155 ASP A N 1
ATOM 817 C CA . ASP A 1 107 ? -13.525 -30.167 -44.416 1.00 136.28 155 ASP A CA 1
ATOM 818 C C . ASP A 1 107 ? -13.083 -28.898 -45.131 1.00 138.49 155 ASP A C 1
ATOM 819 O O . ASP A 1 107 ? -12.614 -27.945 -44.501 1.00 140.41 155 ASP A O 1
ATOM 824 N N . PHE A 1 108 ? -13.250 -28.886 -46.455 1.00 126.08 156 PHE A N 1
ATOM 825 C CA . PHE A 1 108 ? -12.631 -27.892 -47.325 1.00 120.24 156 PHE A CA 1
ATOM 826 C C . PHE A 1 108 ? -13.054 -26.461 -47.021 1.00 118.09 156 PHE A C 1
ATOM 827 O O . PHE A 1 108 ? -12.386 -25.527 -47.479 1.00 124.75 156 PHE A O 1
ATOM 835 N N . LEU A 1 109 ? -14.144 -26.258 -46.281 1.00 108.41 157 LEU A N 1
ATOM 836 C CA . LEU A 1 109 ? -14.587 -24.897 -46.001 1.00 107.09 157 LEU A CA 1
ATOM 837 C C . LEU A 1 109 ? -13.518 -24.124 -45.242 1.00 120.21 157 LEU A C 1
ATOM 838 O O . LEU A 1 109 ? -13.148 -23.010 -45.629 1.00 149.51 157 LEU A O 1
ATOM 843 N N . ALA A 1 110 ? -12.992 -24.713 -44.167 1.00 104.98 158 ALA A N 1
ATOM 844 C CA . ALA A 1 110 ? -11.994 -24.026 -43.356 1.00 111.51 158 ALA A CA 1
ATOM 845 C C . ALA A 1 110 ? -10.638 -23.947 -44.046 1.00 120.62 158 ALA A C 1
ATOM 846 O O . ALA A 1 110 ? -9.851 -23.043 -43.747 1.00 147.00 158 ALA A O 1
ATOM 848 N N . LEU A 1 111 ? -10.334 -24.880 -44.953 1.00 123.12 159 LEU A N 1
ATOM 849 C CA . LEU A 1 111 ? -9.071 -24.807 -45.685 1.00 128.42 159 LEU A CA 1
ATOM 850 C C . LEU A 1 111 ? -9.007 -23.553 -46.549 1.00 133.11 159 LEU A C 1
ATOM 851 O O . LEU A 1 111 ? -7.944 -22.932 -46.682 1.00 137.09 159 LEU A O 1
ATOM 856 N N . SER A 1 112 ? -10.136 -23.165 -47.145 1.00 131.55 160 SER A N 1
ATOM 857 C CA . SER A 1 112 ? -10.168 -21.940 -47.937 1.00 127.84 160 SER A CA 1
ATOM 858 C C . SER A 1 112 ? -9.874 -20.724 -47.066 1.00 132.24 160 SER A C 1
ATOM 859 O O . SER A 1 112 ? -9.123 -19.829 -47.469 1.00 134.26 160 SER A O 1
ATOM 862 N N . ALA A 1 113 ? -10.454 -20.681 -45.863 1.00 118.39 161 ALA A N 1
ATOM 863 C CA . ALA A 1 113 ? -10.183 -19.582 -44.942 1.00 124.75 161 ALA A CA 1
ATOM 864 C C . ALA A 1 113 ? -8.740 -19.604 -44.452 1.00 135.08 161 ALA A C 1
ATOM 865 O O . ALA A 1 113 ? -8.169 -18.547 -44.161 1.00 159.43 161 ALA A O 1
ATOM 867 N N . ALA A 1 114 ? -8.142 -20.792 -44.343 1.00 136.16 162 ALA A N 1
ATOM 868 C CA . ALA A 1 114 ? -6.750 -20.874 -43.916 1.00 125.29 162 ALA A CA 1
ATOM 869 C C . ALA A 1 114 ? -5.803 -20.439 -45.027 1.00 124.12 162 ALA A C 1
ATOM 870 O O . ALA A 1 114 ? -4.700 -19.956 -44.746 1.00 136.82 162 ALA A O 1
ATOM 872 N N . GLU A 1 115 ? -6.209 -20.600 -46.286 1.00 114.04 163 GLU A N 1
ATOM 873 C CA . GLU A 1 115 ? -5.389 -20.171 -47.412 1.00 138.97 163 GLU A CA 1
ATOM 874 C C . GLU A 1 115 ? -5.632 -18.718 -47.802 1.00 152.97 163 GLU A C 1
ATOM 875 O O . GLU A 1 115 ? -4.828 -18.149 -48.548 1.00 153.95 163 GLU A O 1
ATOM 881 N N . THR A 1 116 ? -6.702 -18.098 -47.307 1.00 141.04 164 THR A N 1
ATOM 882 C CA . THR A 1 116 ? -6.995 -16.702 -47.593 1.00 127.49 164 THR A CA 1
ATOM 883 C C . THR A 1 116 ? -6.503 -15.762 -46.497 1.00 143.67 164 THR A C 1
ATOM 884 O O . THR A 1 116 ? -6.835 -14.572 -46.520 1.00 168.87 164 THR A O 1
ATOM 888 N N . ASP A 1 117 ? -5.692 -16.257 -45.568 1.00 135.68 165 ASP A N 1
ATOM 889 C CA . ASP A 1 117 ? -5.235 -15.438 -44.454 1.00 137.78 165 ASP A CA 1
ATOM 890 C C . ASP A 1 117 ? -4.118 -14.513 -44.924 1.00 139.33 165 ASP A C 1
ATOM 891 O O . ASP A 1 117 ? -3.055 -14.999 -45.326 1.00 123.63 165 ASP A O 1
ATOM 896 N N . PRO A 1 118 ? -4.309 -13.190 -44.892 1.00 140.84 166 PRO A N 1
ATOM 897 C CA . PRO A 1 118 ? -3.253 -12.289 -45.381 1.00 121.83 166 PRO A CA 1
ATOM 898 C C . PRO A 1 118 ? -1.995 -12.291 -44.526 1.00 119.22 166 PRO A C 1
ATOM 899 O O . PRO A 1 118 ? -0.945 -11.854 -45.010 1.00 121.08 166 PRO A O 1
ATOM 903 N N . ASP A 1 119 ? -2.060 -12.772 -43.282 1.00 111.41 167 ASP A N 1
ATOM 904 C CA . ASP A 1 119 ? -0.899 -12.809 -42.396 1.00 126.59 167 ASP A CA 1
ATOM 905 C C . ASP A 1 119 ? 0.017 -14.001 -42.645 1.00 129.22 167 ASP A C 1
ATOM 906 O O . ASP A 1 119 ? 1.155 -13.998 -42.161 1.00 112.66 167 ASP A O 1
ATOM 911 N N . THR A 1 120 ? -0.448 -15.017 -43.362 1.00 114.22 168 THR A N 1
ATOM 912 C CA . THR A 1 120 ? 0.397 -16.132 -43.756 1.00 105.92 168 THR A CA 1
ATOM 913 C C . THR A 1 120 ? 1.051 -15.820 -45.096 1.00 125.22 168 THR A C 1
ATOM 914 O O . THR A 1 120 ? 0.466 -15.149 -45.951 1.00 147.00 168 THR A O 1
ATOM 918 N N . ARG A 1 121 ? 2.280 -16.308 -45.270 1.00 111.58 169 ARG A N 1
ATOM 919 C CA . ARG A 1 121 ? 3.020 -16.033 -46.499 1.00 104.75 169 ARG A CA 1
ATOM 920 C C . ARG A 1 121 ? 2.305 -16.625 -47.708 1.00 115.72 169 ARG A C 1
ATOM 921 O O . ARG A 1 121 ? 2.168 -15.970 -48.750 1.00 123.27 169 ARG A O 1
ATOM 929 N N . ALA A 1 122 ? 1.843 -17.872 -47.585 1.00 99.37 170 ALA A N 1
ATOM 930 C CA . ALA A 1 122 ? 1.057 -18.475 -48.656 1.00 100.20 170 ALA A CA 1
ATOM 931 C C . ALA A 1 122 ? -0.248 -17.719 -48.870 1.00 106.51 170 ALA A C 1
ATOM 932 O O . ALA A 1 122 ? -0.669 -17.506 -50.011 1.00 128.41 170 ALA A O 1
ATOM 934 N N . GLY A 1 123 ? -0.894 -17.292 -47.783 1.00 112.70 171 GLY A N 1
ATOM 935 C CA . GLY A 1 123 ? -2.102 -16.495 -47.920 1.00 114.96 171 GLY A CA 1
ATOM 936 C C . GLY A 1 123 ? -1.833 -15.120 -48.501 1.00 108.90 171 GLY A C 1
ATOM 937 O O . GLY A 1 123 ? -2.638 -14.598 -49.277 1.00 98.35 171 GLY A O 1
ATOM 938 N N . LEU A 1 124 ? -0.707 -14.510 -48.121 1.00 114.60 172 LEU A N 1
ATOM 939 C CA . LEU A 1 124 ? -0.263 -13.273 -48.755 1.00 100.84 172 LEU A CA 1
ATOM 940 C C . LEU A 1 124 ? -0.158 -13.447 -50.262 1.00 105.96 172 LEU A C 1
ATOM 941 O O . LEU A 1 124 ? -0.662 -12.626 -51.037 1.00 102.73 172 LEU A O 1
ATOM 946 N N . LEU A 1 125 ? 0.498 -14.526 -50.690 1.00 101.26 173 LEU A N 1
ATOM 947 C CA . LEU A 1 125 ? 0.687 -14.777 -52.113 1.00 87.29 173 LEU A CA 1
ATOM 948 C C . LEU A 1 125 ? -0.641 -15.045 -52.811 1.00 94.08 173 LEU A C 1
ATOM 949 O O . LEU A 1 125 ? -0.858 -14.589 -53.940 1.00 99.99 173 LEU A O 1
ATOM 954 N N . GLN A 1 126 ? -1.545 -15.775 -52.154 1.00 86.64 174 GLN A N 1
ATOM 955 C CA . GLN A 1 126 ? -2.856 -16.029 -52.742 1.00 107.50 174 GLN A CA 1
ATOM 956 C C . GLN A 1 126 ? -3.639 -14.733 -52.902 1.00 112.68 174 GLN A C 1
ATOM 957 O O . GLN A 1 126 ? -4.293 -14.513 -53.928 1.00 119.31 174 GLN A O 1
ATOM 963 N N . SER A 1 127 ? -3.584 -13.865 -51.892 1.00 109.99 175 SER A N 1
ATOM 964 C CA . SER A 1 127 ? -4.274 -12.585 -51.975 1.00 100.07 175 SER A CA 1
ATOM 965 C C . SER A 1 127 ? -3.675 -11.712 -53.071 1.00 94.03 175 SER A C 1
ATOM 966 O O . SER A 1 127 ? -4.408 -11.039 -53.805 1.00 84.21 175 SER A O 1
ATOM 969 N N . PHE A 1 128 ? -2.346 -11.726 -53.207 1.00 87.72 176 PHE A N 1
ATOM 970 C CA . PHE A 1 128 ? -1.696 -10.976 -54.277 1.00 85.46 176 PHE A CA 1
ATOM 971 C C . PHE A 1 128 ? -2.108 -11.498 -55.646 1.00 85.17 176 PHE A C 1
ATOM 972 O O . PHE A 1 128 ? -2.314 -10.718 -56.582 1.00 89.19 176 PHE A O 1
ATOM 980 N N . ASP A 1 129 ? -2.226 -12.819 -55.783 1.00 95.60 177 ASP A N 1
ATOM 981 C CA . ASP A 1 129 ? -2.652 -13.390 -57.056 1.00 97.33 177 ASP A CA 1
ATOM 982 C C . ASP A 1 129 ? -4.102 -13.029 -57.358 1.00 98.69 177 ASP A C 1
ATOM 983 O O . ASP A 1 129 ? -4.443 -12.720 -58.505 1.00 128.32 177 ASP A O 1
ATOM 988 N N . HIS A 1 130 ? -4.966 -13.042 -56.339 1.00 95.61 178 HIS A N 1
ATOM 989 C CA . HIS A 1 130 ? -6.355 -12.629 -56.535 1.00 99.16 178 HIS A CA 1
ATOM 990 C C . HIS A 1 130 ? -6.443 -11.162 -56.940 1.00 109.01 178 HIS A C 1
ATOM 991 O O . HIS A 1 130 ? -7.264 -10.787 -57.788 1.00 121.76 178 HIS A O 1
ATOM 998 N N . LEU A 1 131 ? -5.597 -10.317 -56.349 1.00 118.93 179 LEU A N 1
ATOM 999 C CA . LEU A 1 131 ? -5.607 -8.898 -56.689 1.00 109.35 179 LEU A CA 1
ATOM 1000 C C . LEU A 1 131 ? -5.087 -8.655 -58.102 1.00 104.78 179 LEU A C 1
ATOM 1001 O O . LEU A 1 131 ? -5.634 -7.822 -58.833 1.00 118.64 179 LEU A O 1
ATOM 1006 N N . LEU A 1 132 ? -4.022 -9.358 -58.500 1.00 87.02 180 LEU A N 1
ATOM 1007 C CA . LEU A 1 132 ? -3.529 -9.238 -59.870 1.00 86.24 180 LEU A CA 1
ATOM 1008 C C . LEU A 1 132 ? -4.522 -9.804 -60.880 1.00 99.66 180 LEU A C 1
ATOM 1009 O O . LEU A 1 132 ? -4.552 -9.360 -62.034 1.00 91.59 180 LEU A O 1
ATOM 1014 N N . LYS A 1 133 ? -5.326 -10.791 -60.478 1.00 118.03 181 LYS A N 1
ATOM 1015 C CA . LYS A 1 133 ? -6.419 -11.246 -61.332 1.00 104.21 181 LYS A CA 1
ATOM 1016 C C . LYS A 1 133 ? -7.479 -10.160 -61.480 1.00 136.82 181 LYS A C 1
ATOM 1017 O O . LYS A 1 133 ? -7.971 -9.915 -62.588 1.00 131.14 181 LYS A O 1
ATOM 1023 N N . LYS A 1 134 ? -7.838 -9.495 -60.376 1.00 163.78 182 LYS A N 1
ATOM 1024 C CA . LYS A 1 134 ? -8.849 -8.441 -60.436 1.00 135.16 182 LYS A CA 1
ATOM 1025 C C . LYS A 1 134 ? -8.338 -7.233 -61.217 1.00 130.27 182 LYS A C 1
ATOM 1026 O O . LYS A 1 134 ? -8.910 -6.856 -62.247 1.00 136.28 182 LYS A O 1
ATOM 1032 N N . TYR A 1 135 ? -7.264 -6.603 -60.734 1.00 125.79 183 TYR A N 1
ATOM 1033 C CA . TYR A 1 135 ? -6.639 -5.466 -61.406 1.00 118.77 183 TYR A CA 1
ATOM 1034 C C . TYR A 1 135 ? -5.259 -5.867 -61.909 1.00 108.13 183 TYR A C 1
ATOM 1035 O O . TYR A 1 135 ? -4.265 -5.747 -61.175 1.00 109.47 183 TYR A O 1
ATOM 1044 N N . PRO A 1 136 ? -5.136 -6.328 -63.148 1.00 101.03 184 PRO A N 1
ATOM 1045 C CA . PRO A 1 136 ? -3.823 -6.706 -63.674 1.00 107.70 184 PRO A CA 1
ATOM 1046 C C . PRO A 1 136 ? -3.003 -5.477 -64.031 1.00 113.22 184 PRO A C 1
ATOM 1047 O O . PRO A 1 136 ? -3.524 -4.375 -64.197 1.00 126.58 184 PRO A O 1
ATOM 1051 N N . ASN A 1 137 ? -1.692 -5.688 -64.138 1.00 110.59 185 ASN A N 1
ATOM 1052 C CA . ASN A 1 137 ? -0.755 -4.634 -64.529 1.00 122.37 185 ASN A CA 1
ATOM 1053 C C . ASN A 1 137 ? -0.799 -3.446 -63.568 1.00 133.57 185 ASN A C 1
ATOM 1054 O O . ASN A 1 137 ? -0.555 -2.305 -63.965 1.00 140.49 185 ASN A O 1
ATOM 1059 N N . ASN A 1 138 ? -1.114 -3.701 -62.298 1.00 133.25 186 ASN A N 1
ATOM 1060 C CA . ASN A 1 138 ? -1.102 -2.667 -61.269 1.00 113.08 186 ASN A CA 1
ATOM 1061 C C . ASN A 1 138 ? 0.306 -2.569 -60.690 1.00 110.82 186 ASN A C 1
ATOM 1062 O O . ASN A 1 138 ? 0.809 -3.534 -60.103 1.00 113.74 186 ASN A O 1
ATOM 1067 N N . GLY A 1 139 ? 0.934 -1.402 -60.849 1.00 110.16 187 GLY A N 1
ATOM 1068 C CA . GLY A 1 139 ? 2.340 -1.273 -60.496 1.00 107.47 187 GLY A CA 1
ATOM 1069 C C . GLY A 1 139 ? 2.612 -1.559 -59.032 1.00 101.46 187 GLY A C 1
ATOM 1070 O O . GLY A 1 139 ? 3.549 -2.284 -58.691 1.00 104.19 187 GLY A O 1
ATOM 1071 N N . GLN A 1 140 ? 1.793 -0.990 -58.145 1.00 103.57 188 GLN A N 1
ATOM 1072 C CA . GLN A 1 140 ? 2.022 -1.172 -56.716 1.00 98.32 188 GLN A CA 1
ATOM 1073 C C . GLN A 1 140 ? 1.821 -2.623 -56.303 1.00 92.52 188 GLN A C 1
ATOM 1074 O O . GLN A 1 140 ? 2.570 -3.145 -55.467 1.00 96.50 188 GLN A O 1
ATOM 1080 N N . LEU A 1 141 ? 0.826 -3.294 -56.889 1.00 85.91 189 LEU A N 1
ATOM 1081 C CA . LEU A 1 141 ? 0.593 -4.700 -56.572 1.00 95.70 189 LEU A CA 1
ATOM 1082 C C . LEU A 1 141 ? 1.760 -5.567 -57.022 1.00 100.16 189 LEU A C 1
ATOM 1083 O O . LEU A 1 141 ? 2.198 -6.464 -56.288 1.00 80.85 189 LEU A O 1
ATOM 1088 N N . LEU A 1 142 ? 2.276 -5.313 -58.226 1.00 110.27 190 LEU A N 1
ATOM 1089 C CA . LEU A 1 142 ? 3.449 -6.039 -58.695 1.00 96.09 190 LEU A CA 1
ATOM 1090 C C . LEU A 1 142 ? 4.646 -5.777 -57.791 1.00 82.28 190 LEU A C 1
ATOM 1091 O O . LEU A 1 142 ? 5.411 -6.696 -57.482 1.00 87.33 190 LEU A O 1
ATOM 1096 N N . PHE A 1 143 ? 4.818 -4.528 -57.353 1.00 87.93 191 PHE A N 1
ATOM 1097 C CA . PHE A 1 143 ? 5.921 -4.202 -56.456 1.00 85.46 191 PHE A CA 1
ATOM 1098 C C . PHE A 1 143 ? 5.809 -4.961 -55.142 1.00 89.74 191 PHE A C 1
ATOM 1099 O O . PHE A 1 143 ? 6.798 -5.513 -54.647 1.00 99.27 191 PHE A O 1
ATOM 1107 N N . GLY A 1 144 ? 4.608 -5.007 -54.567 1.00 101.85 192 GLY A N 1
ATOM 1108 C CA . GLY A 1 144 ? 4.427 -5.738 -53.325 1.00 111.58 192 GLY A CA 1
ATOM 1109 C C . GLY A 1 144 ? 4.665 -7.227 -53.485 1.00 112.94 192 GLY A C 1
ATOM 1110 O O . GLY A 1 144 ? 5.318 -7.856 -52.646 1.00 106.13 192 GLY A O 1
ATOM 1111 N N . LYS A 1 145 ? 4.151 -7.812 -54.572 1.00 111.89 193 LYS A N 1
ATOM 1112 C CA . LYS A 1 145 ? 4.358 -9.238 -54.801 1.00 101.27 193 LYS A CA 1
ATOM 1113 C C . LYS A 1 145 ? 5.832 -9.552 -55.027 1.00 80.46 193 LYS A C 1
ATOM 1114 O O . LYS A 1 145 ? 6.333 -10.578 -54.554 1.00 104.63 193 LYS A O 1
ATOM 1120 N N . ALA A 1 146 ? 6.547 -8.671 -55.728 1.00 82.37 194 ALA A N 1
ATOM 1121 C CA . ALA A 1 146 ? 7.977 -8.875 -55.925 1.00 88.61 194 ALA A CA 1
ATOM 1122 C C . ALA A 1 146 ? 8.734 -8.754 -54.613 1.00 92.86 194 ALA A C 1
ATOM 1123 O O . ALA A 1 146 ? 9.687 -9.502 -54.370 1.00 97.95 194 ALA A O 1
ATOM 1125 N N . LEU A 1 147 ? 8.332 -7.810 -53.758 1.00 111.33 195 LEU A N 1
ATOM 1126 C CA . LEU A 1 147 ? 8.923 -7.719 -52.429 1.00 100.28 195 LEU A CA 1
ATOM 1127 C C . LEU A 1 147 ? 8.717 -9.019 -51.665 1.00 99.15 195 LEU A C 1
ATOM 1128 O O . LEU A 1 147 ? 9.647 -9.543 -51.040 1.00 109.27 195 LEU A O 1
ATOM 1133 N N . LEU A 1 148 ? 7.497 -9.557 -51.719 1.00 93.30 196 LEU A N 1
ATOM 1134 C CA . LEU A 1 148 ? 7.199 -10.810 -51.031 1.00 99.44 196 LEU A CA 1
ATOM 1135 C C . LEU A 1 148 ? 8.071 -11.943 -51.555 1.00 107.10 196 LEU A C 1
ATOM 1136 O O . LEU A 1 148 ? 8.654 -12.704 -50.775 1.00 116.64 196 LEU A O 1
ATOM 1141 N N . LEU A 1 149 ? 8.185 -12.059 -52.880 1.00 124.14 197 LEU A N 1
ATOM 1142 C CA . LEU A 1 149 ? 8.960 -13.148 -53.468 1.00 108.18 197 LEU A CA 1
ATOM 1143 C C . LEU A 1 149 ? 10.444 -13.015 -53.146 1.00 91.51 197 LEU A C 1
ATOM 1144 O O . LEU A 1 149 ? 11.108 -14.012 -52.839 1.00 98.22 197 LEU A O 1
ATOM 1149 N N . GLN A 1 150 ? 10.979 -11.793 -53.192 1.00 92.68 198 GLN A N 1
ATOM 1150 C CA . GLN A 1 150 ? 12.395 -11.594 -52.903 1.00 77.59 198 GLN A CA 1
ATOM 1151 C C . GLN A 1 150 ? 12.697 -11.863 -51.436 1.00 96.85 198 GLN A C 1
ATOM 1152 O O . GLN A 1 150 ? 13.722 -12.474 -51.110 1.00 119.31 198 GLN A O 1
ATOM 1158 N N . GLN A 1 151 ? 11.815 -11.422 -50.533 1.00 87.52 199 GLN A N 1
ATOM 1159 C CA . GLN A 1 151 ? 12.019 -11.692 -49.115 1.00 109.98 199 GLN A CA 1
ATOM 1160 C C . GLN A 1 151 ? 11.813 -13.166 -48.792 1.00 128.57 199 GLN A C 1
ATOM 1161 O O . GLN A 1 151 ? 12.391 -13.672 -47.823 1.00 139.31 199 GLN A O 1
ATOM 1167 N N . ASP A 1 152 ? 11.010 -13.869 -49.589 1.00 118.92 200 ASP A N 1
ATOM 1168 C CA . ASP A 1 152 ? 10.775 -15.288 -49.363 1.00 110.16 200 ASP A CA 1
ATOM 1169 C C . ASP A 1 152 ? 11.973 -16.150 -49.732 1.00 116.73 200 ASP A C 1
ATOM 1170 O O . ASP A 1 152 ? 11.932 -17.363 -49.502 1.00 145.86 200 ASP A O 1
ATOM 1175 N N . GLY A 1 153 ? 13.025 -15.563 -50.294 1.00 126.93 201 GLY A N 1
ATOM 1176 C CA . GLY A 1 153 ? 14.208 -16.310 -50.664 1.00 132.99 201 GLY A CA 1
ATOM 1177 C C . GLY A 1 153 ? 14.249 -16.777 -52.098 1.00 114.38 201 GLY A C 1
ATOM 1178 O O . GLY A 1 153 ? 15.009 -17.702 -52.410 1.00 139.79 201 GLY A O 1
ATOM 1179 N N . ARG A 1 154 ? 13.463 -16.170 -52.984 1.00 108.26 202 ARG A N 1
ATOM 1180 C CA . ARG A 1 154 ? 13.416 -16.542 -54.398 1.00 116.11 202 ARG A CA 1
ATOM 1181 C C . ARG A 1 154 ? 13.479 -15.277 -55.247 1.00 121.61 202 ARG A C 1
ATOM 1182 O O . ARG A 1 154 ? 12.476 -14.851 -55.833 1.00 119.37 202 ARG A O 1
ATOM 1190 N N . PRO A 1 155 ? 14.658 -14.651 -55.343 1.00 111.39 203 PRO A N 1
ATOM 1191 C CA . PRO A 1 155 ? 14.745 -13.382 -56.089 1.00 122.50 203 PRO A CA 1
ATOM 1192 C C . PRO A 1 155 ? 14.580 -13.530 -57.593 1.00 125.83 203 PRO A C 1
ATOM 1193 O O . PRO A 1 155 ? 13.990 -12.647 -58.235 1.00 119.17 203 PRO A O 1
ATOM 1197 N N . ASP A 1 156 ? 15.098 -14.611 -58.182 1.00 139.34 204 ASP A N 1
ATOM 1198 C CA . ASP A 1 156 ? 15.037 -14.762 -59.634 1.00 132.43 204 ASP A CA 1
ATOM 1199 C C . ASP A 1 156 ? 13.602 -14.915 -60.126 1.00 121.14 204 ASP A C 1
ATOM 1200 O O . ASP A 1 156 ? 13.255 -14.413 -61.201 1.00 133.92 204 ASP A O 1
ATOM 1205 N N . GLU A 1 157 ? 12.754 -15.609 -59.364 1.00 119.81 205 GLU A N 1
ATOM 1206 C CA . GLU A 1 157 ? 11.353 -15.723 -59.759 1.00 131.33 205 GLU A CA 1
ATOM 1207 C C . GLU A 1 157 ? 10.669 -14.360 -59.720 1.00 126.80 205 GLU A C 1
ATOM 1208 O O . GLU A 1 157 ? 9.844 -14.049 -60.586 1.00 119.27 205 GLU A O 1
ATOM 1214 N N . ALA A 1 158 ? 11.001 -13.535 -58.724 1.00 118.71 206 ALA A N 1
ATOM 1215 C CA . ALA A 1 158 ? 10.454 -12.182 -58.671 1.00 111.45 206 ALA A CA 1
ATOM 1216 C C . ALA A 1 158 ? 10.906 -11.360 -59.871 1.00 113.05 206 ALA A C 1
ATOM 1217 O O . ALA A 1 158 ? 10.111 -10.618 -60.462 1.00 115.60 206 ALA A O 1
ATOM 1219 N N . LEU A 1 159 ? 12.183 -11.473 -60.243 1.00 111.02 207 LEU A N 1
ATOM 1220 C CA . LEU A 1 159 ? 12.672 -10.753 -61.415 1.00 105.78 207 LEU A CA 1
ATOM 1221 C C . LEU A 1 159 ? 11.959 -11.223 -62.680 1.00 111.80 207 LEU A C 1
ATOM 1222 O O . LEU A 1 159 ? 11.616 -10.411 -63.549 1.00 114.68 207 LEU A O 1
ATOM 1227 N N . THR A 1 160 ? 11.724 -12.534 -62.798 1.00 114.31 208 THR A N 1
ATOM 1228 C CA . THR A 1 160 ? 11.002 -13.061 -63.953 1.00 128.48 208 THR A CA 1
ATOM 1229 C C . THR A 1 160 ? 9.560 -12.572 -63.977 1.00 131.89 208 THR A C 1
ATOM 1230 O O . THR A 1 160 ? 9.005 -12.311 -65.051 1.00 148.53 208 THR A O 1
ATOM 1234 N N . LEU A 1 161 ? 8.934 -12.456 -62.805 1.00 129.40 209 LEU A N 1
ATOM 1235 C CA . LEU A 1 161 ? 7.591 -11.892 -62.727 1.00 138.48 209 LEU A CA 1
ATOM 1236 C C . LEU A 1 161 ? 7.586 -10.435 -63.166 1.00 126.17 209 LEU A C 1
ATOM 1237 O O . LEU A 1 161 ? 6.651 -9.978 -63.835 1.00 111.17 209 LEU A O 1
ATOM 1242 N N . LEU A 1 162 ? 8.625 -9.690 -62.789 1.00 120.66 210 LEU A N 1
ATOM 1243 C CA . LEU A 1 162 ? 8.731 -8.291 -63.191 1.00 115.74 210 LEU A CA 1
ATOM 1244 C C . LEU A 1 162 ? 8.931 -8.152 -64.693 1.00 120.22 210 LEU A C 1
ATOM 1245 O O . LEU A 1 162 ? 8.395 -7.223 -65.310 1.00 133.72 210 LEU A O 1
ATOM 1250 N N . GLU A 1 163 ? 9.708 -9.053 -65.298 1.00 122.83 211 GLU A N 1
ATOM 1251 C CA . GLU A 1 163 ? 9.984 -8.940 -66.726 1.00 127.17 211 GLU A CA 1
ATOM 1252 C C . GLU A 1 163 ? 8.720 -9.103 -67.564 1.00 135.69 211 GLU A C 1
ATOM 1253 O O . GLU A 1 163 ? 8.598 -8.481 -68.626 1.00 141.24 211 GLU A O 1
ATOM 1259 N N . ASP A 1 164 ? 7.763 -9.913 -67.100 1.00 145.79 212 ASP A N 1
ATOM 1260 C CA . ASP A 1 164 ? 6.553 -10.173 -67.872 1.00 136.21 212 ASP A CA 1
ATOM 1261 C C . ASP A 1 164 ? 5.571 -9.011 -67.850 1.00 146.27 212 ASP A C 1
ATOM 1262 O O . ASP A 1 164 ? 4.721 -8.920 -68.743 1.00 168.29 212 ASP A O 1
ATOM 1267 N N . ASN A 1 165 ? 5.663 -8.125 -66.866 1.00 151.64 213 ASN A N 1
ATOM 1268 C CA . ASN A 1 165 ? 4.721 -7.025 -66.727 1.00 149.68 213 ASN A CA 1
ATOM 1269 C C . ASN A 1 165 ? 5.312 -5.774 -67.364 1.00 157.67 213 ASN A C 1
ATOM 1270 O O . ASN A 1 165 ? 6.494 -5.470 -67.170 1.00 144.07 213 ASN A O 1
ATOM 1275 N N . SER A 1 166 ? 4.489 -5.065 -68.139 1.00 161.81 214 SER A N 1
ATOM 1276 C CA . SER A 1 166 ? 4.956 -3.854 -68.801 1.00 151.36 214 SER A CA 1
ATOM 1277 C C . SER A 1 166 ? 5.052 -2.679 -67.838 1.00 133.25 214 SER A C 1
ATOM 1278 O O . SER A 1 166 ? 5.906 -1.804 -68.022 1.00 139.15 214 SER A O 1
ATOM 1281 N N . ALA A 1 167 ? 4.203 -2.650 -66.805 1.00 143.03 215 ALA A N 1
ATOM 1282 C CA . ALA A 1 167 ? 4.242 -1.554 -65.841 1.00 141.61 215 ALA A CA 1
ATOM 1283 C C . ALA A 1 167 ? 5.581 -1.484 -65.122 1.00 122.90 215 ALA A C 1
ATOM 1284 O O . ALA A 1 167 ? 5.979 -0.409 -64.660 1.00 143.77 215 ALA A O 1
ATOM 1286 N N . SER A 1 168 ? 6.295 -2.608 -65.034 1.00 113.42 216 SER A N 1
ATOM 1287 C CA . SER A 1 168 ? 7.622 -2.607 -64.432 1.00 115.20 216 SER A CA 1
ATOM 1288 C C . SER A 1 168 ? 8.586 -1.694 -65.174 1.00 123.46 216 SER A C 1
ATOM 1289 O O . SER A 1 168 ? 9.566 -1.230 -64.581 1.00 98.54 216 SER A O 1
ATOM 1292 N N . ARG A 1 169 ? 8.334 -1.423 -66.455 1.00 140.63 217 ARG A N 1
ATOM 1293 C CA . ARG A 1 169 ? 9.160 -0.478 -67.190 1.00 132.20 217 ARG A CA 1
ATOM 1294 C C . ARG A 1 169 ? 8.793 0.971 -66.898 1.00 134.54 217 ARG A C 1
ATOM 1295 O O . ARG A 1 169 ? 9.647 1.852 -67.045 1.00 143.48 217 ARG A O 1
ATOM 1303 N N . HIS A 1 170 ? 7.554 1.237 -66.476 1.00 138.13 218 HIS A N 1
ATOM 1304 C CA . HIS A 1 170 ? 7.048 2.599 -66.320 1.00 138.52 218 HIS A CA 1
ATOM 1305 C C . HIS A 1 170 ? 7.009 3.076 -64.870 1.00 139.92 218 HIS A C 1
ATOM 1306 O O . HIS A 1 170 ? 7.553 4.141 -64.561 1.00 133.10 218 HIS A O 1
ATOM 1313 N N . GLU A 1 171 ? 6.371 2.321 -63.977 1.00 143.38 219 GLU A N 1
ATOM 1314 C CA . GLU A 1 171 ? 6.227 2.746 -62.588 1.00 120.69 219 GLU A CA 1
ATOM 1315 C C . GLU A 1 171 ? 7.578 2.785 -61.879 1.00 101.45 219 GLU A C 1
ATOM 1316 O O . GLU A 1 171 ? 8.467 1.971 -62.138 1.00 111.11 219 GLU A O 1
ATOM 1322 N N . VAL A 1 172 ? 7.713 3.733 -60.949 1.00 108.58 220 VAL A N 1
ATOM 1323 C CA . VAL A 1 172 ? 9.017 4.040 -60.366 1.00 106.71 220 VAL A CA 1
ATOM 1324 C C . VAL A 1 172 ? 9.458 2.967 -59.377 1.00 102.03 220 VAL A C 1
ATOM 1325 O O . VAL A 1 172 ? 10.617 2.541 -59.393 1.00 102.81 220 VAL A O 1
ATOM 1329 N N . ALA A 1 173 ? 8.562 2.524 -58.491 1.00 100.93 221 ALA A N 1
ATOM 1330 C CA . ALA A 1 173 ? 8.969 1.541 -57.488 1.00 81.27 221 ALA A CA 1
ATOM 1331 C C . ALA A 1 173 ? 9.246 0.172 -58.097 1.00 102.19 221 ALA A C 1
ATOM 1332 O O . ALA A 1 173 ? 10.282 -0.432 -57.758 1.00 112.21 221 ALA A O 1
ATOM 1334 N N . PRO A 1 174 ? 8.399 -0.381 -58.978 1.00 110.63 222 PRO A N 1
ATOM 1335 C CA . PRO A 1 174 ? 8.782 -1.648 -59.625 1.00 103.57 222 PRO A CA 1
ATOM 1336 C C . PRO A 1 174 ? 10.051 -1.534 -60.448 1.00 96.97 222 PRO A C 1
ATOM 1337 O O . PRO A 1 174 ? 10.859 -2.469 -60.453 1.00 106.33 222 PRO A O 1
ATOM 1341 N N . LEU A 1 175 ? 10.262 -0.406 -61.131 1.00 95.85 223 LEU A N 1
ATOM 1342 C CA . LEU A 1 175 ? 11.497 -0.224 -61.888 1.00 102.16 223 LEU A CA 1
ATOM 1343 C C . LEU A 1 175 ? 12.710 -0.209 -60.966 1.00 105.85 223 LEU A C 1
ATOM 1344 O O . LEU A 1 175 ? 13.738 -0.832 -61.264 1.00 118.65 223 LEU A O 1
ATOM 1349 N N . LEU A 1 176 ? 12.601 0.485 -59.831 1.00 96.76 224 LEU A N 1
ATOM 1350 C CA . LEU A 1 176 ? 13.701 0.535 -58.875 1.00 101.53 224 LEU A CA 1
ATOM 1351 C C . LEU A 1 176 ? 14.017 -0.853 -58.332 1.00 118.18 224 LEU A C 1
ATOM 1352 O O . LEU A 1 176 ? 15.189 -1.251 -58.242 1.00 112.01 224 LEU A O 1
ATOM 1357 N N . LEU A 1 177 ? 12.974 -1.609 -57.974 1.00 131.52 225 LEU A N 1
ATOM 1358 C CA . LEU A 1 177 ? 13.187 -2.945 -57.425 1.00 130.40 225 LEU A CA 1
ATOM 1359 C C . LEU A 1 177 ? 13.771 -3.886 -58.469 1.00 119.01 225 LEU A C 1
ATOM 1360 O O . LEU A 1 177 ? 14.648 -4.698 -58.157 1.00 124.20 225 LEU A O 1
ATOM 1365 N N . ARG A 1 178 ? 13.316 -3.777 -59.719 1.00 108.74 226 ARG A N 1
ATOM 1366 C CA . ARG A 1 178 ? 13.872 -4.602 -60.783 1.00 99.66 226 ARG A CA 1
ATOM 1367 C C . ARG A 1 178 ? 15.341 -4.270 -61.020 1.00 99.00 226 ARG A C 1
ATOM 1368 O O . ARG A 1 178 ? 16.156 -5.170 -61.251 1.00 98.16 226 ARG A O 1
ATOM 1376 N N . SER A 1 179 ? 15.703 -2.985 -60.944 1.00 94.73 227 SER A N 1
ATOM 1377 C CA . SER A 1 179 ? 17.101 -2.607 -61.139 1.00 81.30 227 SER A CA 1
ATOM 1378 C C . SER A 1 179 ? 17.983 -3.151 -60.022 1.00 88.23 227 SER A C 1
ATOM 1379 O O . SER A 1 179 ? 19.042 -3.736 -60.285 1.00 91.86 227 SER A O 1
ATOM 1382 N N . ARG A 1 180 ? 17.569 -2.968 -58.764 1.00 114.16 228 ARG A N 1
ATOM 1383 C CA . ARG A 1 180 ? 18.391 -3.487 -57.673 1.00 117.77 228 ARG A CA 1
ATOM 1384 C C . ARG A 1 180 ? 18.389 -5.012 -57.629 1.00 120.52 228 ARG A C 1
ATOM 1385 O O . ARG A 1 180 ? 19.336 -5.604 -57.097 1.00 108.43 228 ARG A O 1
ATOM 1393 N N . LEU A 1 181 ? 17.363 -5.660 -58.189 1.00 109.78 229 LEU A N 1
ATOM 1394 C CA . LEU A 1 181 ? 17.378 -7.114 -58.310 1.00 102.47 229 LEU A CA 1
ATOM 1395 C C . LEU A 1 181 ? 18.374 -7.558 -59.372 1.00 117.40 229 LEU A C 1
ATOM 1396 O O . LEU A 1 181 ? 19.150 -8.497 -59.159 1.00 126.29 229 LEU A O 1
ATOM 1401 N N . LEU A 1 182 ? 18.357 -6.897 -60.532 1.00 118.90 230 LEU A N 1
ATOM 1402 C CA . LEU A 1 182 ? 19.292 -7.234 -61.598 1.00 114.53 230 LEU A CA 1
ATOM 1403 C C . LEU A 1 182 ? 20.733 -6.978 -61.180 1.00 110.73 230 LEU A C 1
ATOM 1404 O O . LEU A 1 182 ? 21.641 -7.697 -61.610 1.00 121.31 230 LEU A O 1
ATOM 1409 N N . GLN A 1 183 ? 20.965 -5.960 -60.346 1.00 100.76 231 GLN A N 1
ATOM 1410 C CA . GLN A 1 183 ? 22.321 -5.703 -59.873 1.00 115.38 231 GLN A CA 1
ATOM 1411 C C . GLN A 1 183 ? 22.822 -6.817 -58.962 1.00 127.07 231 GLN A C 1
ATOM 1412 O O . GLN A 1 183 ? 24.020 -7.120 -58.960 1.00 126.27 231 GLN A O 1
ATOM 1418 N N . SER A 1 184 ? 21.929 -7.431 -58.181 1.00 133.37 232 SER A N 1
ATOM 1419 C CA . SER A 1 184 ? 22.321 -8.534 -57.311 1.00 132.88 232 SER A CA 1
ATOM 1420 C C . SER A 1 184 ? 22.544 -9.832 -58.074 1.00 136.79 232 SER A C 1
ATOM 1421 O O . SER A 1 184 ? 23.165 -10.754 -57.532 1.00 123.74 232 SER A O 1
ATOM 1432 N N . LYS A 1 186 ? 24.388 -10.034 -60.500 1.00 132.64 234 LYS A N 1
ATOM 1433 C CA . LYS A 1 186 ? 25.692 -9.759 -61.106 1.00 142.61 234 LYS A CA 1
ATOM 1434 C C . LYS A 1 186 ? 25.575 -9.420 -62.591 1.00 135.68 234 LYS A C 1
ATOM 1435 O O . LYS A 1 186 ? 26.508 -9.644 -63.366 1.00 128.01 234 LYS A O 1
ATOM 1441 N N . ARG A 1 187 ? 24.428 -8.876 -62.996 1.00 138.88 235 ARG A N 1
ATOM 1442 C CA . ARG A 1 187 ? 24.210 -8.380 -64.354 1.00 128.07 235 ARG A CA 1
ATOM 1443 C C . ARG A 1 187 ? 23.661 -6.954 -64.272 1.00 135.41 235 ARG A C 1
ATOM 1444 O O . ARG A 1 187 ? 22.565 -6.647 -64.739 1.00 130.92 235 ARG A O 1
ATOM 1452 N N . SER A 1 188 ? 24.447 -6.072 -63.652 1.00 126.99 236 SER A N 1
ATOM 1453 C CA . SER A 1 188 ? 24.007 -4.698 -63.434 1.00 134.31 236 SER A CA 1
ATOM 1454 C C . SER A 1 188 ? 23.856 -3.920 -64.739 1.00 142.93 236 SER A C 1
ATOM 1455 O O . SER A 1 188 ? 23.031 -3.001 -64.812 1.00 142.17 236 SER A O 1
ATOM 1458 N N . ASP A 1 189 ? 24.626 -4.274 -65.774 1.00 150.94 237 ASP A N 1
ATOM 1459 C CA . ASP A 1 189 ? 24.566 -3.547 -67.041 1.00 123.86 237 ASP A CA 1
ATOM 1460 C C . ASP A 1 189 ? 23.166 -3.544 -67.650 1.00 125.81 237 ASP A C 1
ATOM 1461 O O . ASP A 1 189 ? 22.747 -2.533 -68.230 1.00 121.63 237 ASP A O 1
ATOM 1466 N N . GLU A 1 190 ? 22.406 -4.629 -67.475 1.00 126.66 238 GLU A N 1
ATOM 1467 C CA . GLU A 1 190 ? 21.052 -4.684 -68.017 1.00 121.56 238 GLU A CA 1
ATOM 1468 C C . GLU A 1 190 ? 20.141 -3.641 -67.390 1.00 127.44 238 GLU A C 1
ATOM 1469 O O . GLU A 1 190 ? 19.148 -3.246 -68.010 1.00 115.80 238 GLU A O 1
ATOM 1475 N N . ALA A 1 191 ? 20.464 -3.182 -66.182 1.00 135.44 239 ALA A N 1
ATOM 1476 C CA . ALA A 1 191 ? 19.676 -2.162 -65.508 1.00 114.33 239 ALA A CA 1
ATOM 1477 C C . ALA A 1 191 ? 20.023 -0.754 -65.966 1.00 101.54 239 ALA A C 1
ATOM 1478 O O . ALA A 1 191 ? 19.273 0.179 -65.660 1.00 89.08 239 ALA A O 1
ATOM 1480 N N . LEU A 1 192 ? 21.127 -0.582 -66.693 1.00 128.72 240 LEU A N 1
ATOM 1481 C CA . LEU A 1 192 ? 21.507 0.758 -67.138 1.00 123.52 240 LEU A CA 1
ATOM 1482 C C . LEU A 1 192 ? 20.465 1.412 -68.039 1.00 117.58 240 LEU A C 1
ATOM 1483 O O . LEU A 1 192 ? 20.072 2.558 -67.751 1.00 116.47 240 LEU A O 1
ATOM 1488 N N . PRO A 1 193 ? 19.976 0.781 -69.116 1.00 105.03 241 PRO A N 1
ATOM 1489 C CA . PRO A 1 193 ? 19.029 1.500 -69.988 1.00 128.36 241 PRO A CA 1
ATOM 1490 C C . PRO A 1 193 ? 17.697 1.807 -69.324 1.00 120.62 241 PRO A C 1
ATOM 1491 O O . PRO A 1 193 ? 17.163 2.911 -69.503 1.00 100.08 241 PRO A O 1
ATOM 1495 N N . LEU A 1 194 ? 17.166 0.871 -68.532 1.00 117.87 242 LEU A N 1
ATOM 1496 C CA . LEU A 1 194 ? 15.866 1.072 -67.898 1.00 114.94 242 LEU A CA 1
ATOM 1497 C C . LEU A 1 194 ? 15.850 2.341 -67.058 1.00 115.40 242 LEU A C 1
ATOM 1498 O O . LEU A 1 194 ? 14.934 3.166 -67.178 1.00 109.40 242 LEU A O 1
ATOM 1503 N N . LEU A 1 195 ? 16.875 2.529 -66.223 1.00 111.78 243 LEU A N 1
ATOM 1504 C CA . LEU A 1 195 ? 16.943 3.734 -65.405 1.00 112.32 243 LEU A CA 1
ATOM 1505 C C . LEU A 1 195 ? 16.919 4.979 -66.280 1.00 118.49 243 LEU A C 1
ATOM 1506 O O . LEU A 1 195 ? 16.223 5.954 -65.964 1.00 112.78 243 LEU A O 1
ATOM 1511 N N . LYS A 1 196 ? 17.624 4.943 -67.414 1.00 117.25 244 LYS A N 1
ATOM 1512 C CA . LYS A 1 196 ? 17.572 6.067 -68.342 1.00 113.30 244 LYS A CA 1
ATOM 1513 C C . LYS A 1 196 ? 16.138 6.321 -68.781 1.00 113.31 244 LYS A C 1
ATOM 1514 O O . LYS A 1 196 ? 15.642 7.454 -68.706 1.00 119.93 244 LYS A O 1
ATOM 1520 N N . ALA A 1 197 ? 15.439 5.257 -69.189 1.00 105.81 245 ALA A N 1
ATOM 1521 C CA . ALA A 1 197 ? 14.047 5.395 -69.597 1.00 106.11 245 ALA A CA 1
ATOM 1522 C C . ALA A 1 197 ? 13.199 5.961 -68.471 1.00 102.52 245 ALA A C 1
ATOM 1523 O O . ALA A 1 197 ? 12.255 6.719 -68.727 1.00 112.82 245 ALA A O 1
ATOM 1525 N N . GLY A 1 198 ? 13.537 5.637 -67.220 1.00 91.37 246 GLY A N 1
ATOM 1526 C CA . GLY A 1 198 ? 12.790 6.200 -66.111 1.00 80.75 246 GLY A CA 1
ATOM 1527 C C . GLY A 1 198 ? 12.900 7.709 -66.060 1.00 88.04 246 GLY A C 1
ATOM 1528 O O . GLY A 1 198 ? 11.903 8.408 -65.865 1.00 94.51 246 GLY A O 1
ATOM 1529 N N . ILE A 1 199 ? 14.103 8.237 -66.296 1.00 83.65 247 ILE A N 1
ATOM 1530 C CA . ILE A 1 199 ? 14.240 9.684 -66.312 1.00 91.71 247 ILE A CA 1
ATOM 1531 C C . ILE A 1 199 ? 13.515 10.267 -67.512 1.00 110.11 247 ILE A C 1
ATOM 1532 O O . ILE A 1 199 ? 13.118 11.438 -67.488 1.00 125.63 247 ILE A O 1
ATOM 1537 N N . LYS A 1 200 ? 13.306 9.466 -68.558 1.00 95.00 248 LYS A N 1
ATOM 1538 C CA . LYS A 1 200 ? 12.481 9.922 -69.668 1.00 105.82 248 LYS A CA 1
ATOM 1539 C C . LYS A 1 200 ? 11.033 10.081 -69.224 1.00 122.32 248 LYS A C 1
ATOM 1540 O O . LYS A 1 200 ? 10.343 11.010 -69.659 1.00 149.37 248 LYS A O 1
ATOM 1546 N N . GLU A 1 201 ? 10.559 9.191 -68.350 1.00 115.04 249 GLU A N 1
ATOM 1547 C CA . GLU A 1 201 ? 9.171 9.231 -67.906 1.00 110.88 249 GLU A CA 1
ATOM 1548 C C . GLU A 1 201 ? 8.968 10.077 -66.655 1.00 108.42 249 GLU A C 1
ATOM 1549 O O . GLU A 1 201 ? 7.911 10.701 -66.504 1.00 107.82 249 GLU A O 1
ATOM 1555 N N . HIS A 1 202 ? 9.956 10.123 -65.763 1.00 99.42 250 HIS A N 1
ATOM 1556 C CA . HIS A 1 202 ? 9.875 10.876 -64.511 1.00 111.81 250 HIS A CA 1
ATOM 1557 C C . HIS A 1 202 ? 11.107 11.752 -64.355 1.00 114.47 250 HIS A C 1
ATOM 1558 O O . HIS A 1 202 ? 12.044 11.406 -63.621 1.00 117.25 250 HIS A O 1
ATOM 1565 N N . PRO A 1 203 ? 11.146 12.898 -65.034 1.00 93.56 251 PRO A N 1
ATOM 1566 C CA . PRO A 1 203 ? 12.337 13.749 -64.920 1.00 109.08 251 PRO A CA 1
ATOM 1567 C C . PRO A 1 203 ? 12.484 14.350 -63.536 1.00 126.78 251 PRO A C 1
ATOM 1568 O O . PRO A 1 203 ? 13.592 14.366 -62.988 1.00 130.14 251 PRO A O 1
ATOM 1572 N N . ASP A 1 204 ? 11.391 14.840 -62.949 1.00 121.67 252 ASP A N 1
ATOM 1573 C CA . ASP A 1 204 ? 11.453 15.486 -61.645 1.00 116.76 252 ASP A CA 1
ATOM 1574 C C . ASP A 1 204 ? 11.564 14.502 -60.484 1.00 127.57 252 ASP A C 1
ATOM 1575 O O . ASP A 1 204 ? 11.777 14.941 -59.348 1.00 123.40 252 ASP A O 1
ATOM 1580 N N . ASP A 1 205 ? 11.413 13.200 -60.725 1.00 142.51 253 ASP A N 1
ATOM 1581 C CA . ASP A 1 205 ? 11.544 12.212 -59.655 1.00 151.34 253 ASP A CA 1
ATOM 1582 C C . ASP A 1 205 ? 13.011 12.068 -59.266 1.00 133.50 253 ASP A C 1
ATOM 1583 O O . ASP A 1 205 ? 13.827 11.580 -60.055 1.00 110.09 253 ASP A O 1
ATOM 1588 N N . LYS A 1 206 ? 13.341 12.463 -58.033 1.00 127.62 254 LYS A N 1
ATOM 1589 C CA . LYS A 1 206 ? 14.734 12.493 -57.600 1.00 137.04 254 LYS A CA 1
ATOM 1590 C C . LYS A 1 206 ? 15.291 11.105 -57.302 1.00 131.91 254 LYS A C 1
ATOM 1591 O O . LYS A 1 206 ? 16.486 10.868 -57.516 1.00 115.57 254 LYS A O 1
ATOM 1597 N N . ARG A 1 207 ? 14.459 10.182 -56.813 1.00 133.54 255 ARG A N 1
ATOM 1598 C CA . ARG A 1 207 ? 14.960 8.853 -56.470 1.00 129.88 255 ARG A CA 1
ATOM 1599 C C . ARG A 1 207 ? 15.422 8.092 -57.709 1.00 123.61 255 ARG A C 1
ATOM 1600 O O . ARG A 1 207 ? 16.416 7.359 -57.655 1.00 129.31 255 ARG A O 1
ATOM 1608 N N . VAL A 1 208 ? 14.719 8.252 -58.833 1.00 119.43 256 VAL A N 1
ATOM 1609 C CA . VAL A 1 208 ? 15.113 7.566 -60.063 1.00 110.26 256 VAL A CA 1
ATOM 1610 C C . VAL A 1 208 ? 16.480 8.055 -60.526 1.00 118.64 256 VAL A C 1
ATOM 1611 O O . VAL A 1 208 ? 17.351 7.261 -60.905 1.00 115.51 256 VAL A O 1
ATOM 1615 N N . ARG A 1 209 ? 16.688 9.373 -60.503 1.00 124.58 257 ARG A N 1
ATOM 1616 C CA . ARG A 1 209 ? 17.977 9.921 -60.913 1.00 127.21 257 ARG A CA 1
ATOM 1617 C C . ARG A 1 209 ? 19.078 9.517 -59.941 1.00 109.51 257 ARG A C 1
ATOM 1618 O O . ARG A 1 209 ? 20.214 9.258 -60.353 1.00 94.74 257 ARG A O 1
ATOM 1626 N N . LEU A 1 210 ? 18.759 9.455 -58.646 1.00 103.90 258 LEU A N 1
ATOM 1627 C CA . LEU A 1 210 ? 19.748 9.024 -57.665 1.00 102.99 258 LEU A CA 1
ATOM 1628 C C . LEU A 1 210 ? 20.148 7.573 -57.899 1.00 115.52 258 LEU A C 1
ATOM 1629 O O . LEU A 1 210 ? 21.327 7.222 -57.790 1.00 122.58 258 LEU A O 1
ATOM 1634 N N . ALA A 1 211 ? 19.178 6.716 -58.222 1.00 115.31 259 ALA A N 1
ATOM 1635 C CA . ALA A 1 211 ? 19.495 5.326 -58.537 1.00 117.75 259 ALA A CA 1
ATOM 1636 C C . ALA A 1 211 ? 20.317 5.227 -59.813 1.00 117.97 259 ALA A C 1
ATOM 1637 O O . ALA A 1 211 ? 21.228 4.398 -59.907 1.00 110.07 259 ALA A O 1
ATOM 1639 N N . TYR A 1 212 ? 19.999 6.055 -60.811 1.00 128.57 260 TYR A N 1
ATOM 1640 C CA . TYR A 1 212 ? 20.806 6.086 -62.025 1.00 123.53 260 TYR A CA 1
ATOM 1641 C C . TYR A 1 212 ? 22.245 6.463 -61.706 1.00 117.65 260 TYR A C 1
ATOM 1642 O O . TYR A 1 212 ? 23.189 5.842 -62.211 1.00 145.89 260 TYR A O 1
ATOM 1651 N N . ALA A 1 213 ? 22.430 7.469 -60.852 1.00 101.52 261 ALA A N 1
ATOM 1652 C CA . ALA A 1 213 ? 23.775 7.887 -60.476 1.00 118.86 261 ALA A CA 1
ATOM 1653 C C . ALA A 1 213 ? 24.493 6.792 -59.696 1.00 121.61 261 ALA A C 1
ATOM 1654 O O . ALA A 1 213 ? 25.692 6.563 -59.894 1.00 124.98 261 ALA A O 1
ATOM 1656 N N . ARG A 1 214 ? 23.774 6.096 -58.812 1.00 117.09 262 ARG A N 1
ATOM 1657 C CA . ARG A 1 214 ? 24.390 5.007 -58.061 1.00 130.62 262 ARG A CA 1
ATOM 1658 C C . ARG A 1 214 ? 24.784 3.855 -58.979 1.00 133.91 262 ARG A C 1
ATOM 1659 O O . ARG A 1 214 ? 25.807 3.198 -58.755 1.00 148.51 262 ARG A O 1
ATOM 1667 N N . LEU A 1 215 ? 23.995 3.603 -60.026 1.00 130.27 263 LEU A N 1
ATOM 1668 C CA . LEU A 1 215 ? 24.361 2.555 -60.975 1.00 104.94 263 LEU A CA 1
ATOM 1669 C C . LEU A 1 215 ? 25.555 2.977 -61.824 1.00 123.33 263 LEU A C 1
ATOM 1670 O O . LEU A 1 215 ? 26.393 2.142 -62.185 1.00 139.53 263 LEU A O 1
ATOM 1675 N N . LEU A 1 216 ? 25.647 4.267 -62.157 1.00 131.68 264 LEU A N 1
ATOM 1676 C CA . LEU A 1 216 ? 26.848 4.774 -62.818 1.00 123.79 264 LEU A CA 1
ATOM 1677 C C . LEU A 1 216 ? 28.075 4.592 -61.934 1.00 132.72 264 LEU A C 1
ATOM 1678 O O . LEU A 1 216 ? 29.150 4.217 -62.417 1.00 138.84 264 LEU A O 1
ATOM 1683 N N . VAL A 1 217 ? 27.929 4.862 -60.634 1.00 140.68 265 VAL A N 1
ATOM 1684 C CA . VAL A 1 217 ? 29.016 4.633 -59.683 1.00 144.36 265 VAL A CA 1
ATOM 1685 C C . VAL A 1 217 ? 29.380 3.153 -59.635 1.00 140.00 265 VAL A C 1
ATOM 1686 O O . VAL A 1 217 ? 30.553 2.792 -59.476 1.00 136.50 265 VAL A O 1
ATOM 1690 N N . GLU A 1 218 ? 28.380 2.274 -59.761 1.00 133.91 266 GLU A N 1
ATOM 1691 C CA . GLU A 1 218 ? 28.647 0.837 -59.753 1.00 125.04 266 GLU A CA 1
ATOM 1692 C C . GLU A 1 218 ? 29.585 0.441 -60.888 1.00 137.31 266 GLU A C 1
ATOM 1693 O O . GLU A 1 218 ? 30.522 -0.339 -60.682 1.00 152.37 266 GLU A O 1
ATOM 1699 N N . GLN A 1 219 ? 29.357 0.969 -62.088 1.00 133.53 267 GLN A N 1
ATOM 1700 C CA . GLN A 1 219 ? 30.300 0.749 -63.170 1.00 130.21 267 GLN A CA 1
ATOM 1701 C C . GLN A 1 219 ? 31.525 1.639 -62.986 1.00 148.51 267 GLN A C 1
ATOM 1702 O O . GLN A 1 219 ? 31.563 2.523 -62.126 1.00 176.00 267 GLN A O 1
ATOM 1708 N N . ASN A 1 220 ? 32.542 1.405 -63.815 1.00 133.97 268 ASN A N 1
ATOM 1709 C CA . ASN A 1 220 ? 33.724 2.251 -63.740 1.00 155.65 268 ASN A CA 1
ATOM 1710 C C . ASN A 1 220 ? 33.472 3.640 -64.305 1.00 156.84 268 ASN A C 1
ATOM 1711 O O . ASN A 1 220 ? 34.297 4.536 -64.091 1.00 165.48 268 ASN A O 1
ATOM 1716 N N . ARG A 1 221 ? 32.355 3.842 -65.007 1.00 153.81 269 ARG A N 1
ATOM 1717 C CA . ARG A 1 221 ? 32.050 5.134 -65.616 1.00 165.95 269 ARG A CA 1
ATOM 1718 C C . ARG A 1 221 ? 31.341 5.989 -64.571 1.00 157.87 269 ARG A C 1
ATOM 1719 O O . ARG A 1 221 ? 30.118 6.144 -64.558 1.00 165.96 269 ARG A O 1
ATOM 1727 N N . LEU A 1 222 ? 32.148 6.561 -63.683 1.00 134.74 270 LEU A N 1
ATOM 1728 C CA . LEU A 1 222 ? 31.689 7.450 -62.626 1.00 148.65 270 LEU A CA 1
ATOM 1729 C C . LEU A 1 222 ? 31.750 8.917 -63.019 1.00 148.79 270 LEU A C 1
ATOM 1730 O O . LEU A 1 222 ? 31.225 9.763 -62.286 1.00 150.47 270 LEU A O 1
ATOM 1735 N N . ASP A 1 223 ? 32.402 9.240 -64.136 1.00 161.18 271 ASP A N 1
ATOM 1736 C CA . ASP A 1 223 ? 32.546 10.636 -64.525 1.00 177.36 271 ASP A CA 1
ATOM 1737 C C . ASP A 1 223 ? 31.186 11.255 -64.822 1.00 164.05 271 ASP A C 1
ATOM 1738 O O . ASP A 1 223 ? 30.920 12.403 -64.444 1.00 134.45 271 ASP A O 1
ATOM 1743 N N . ASP A 1 224 ? 30.305 10.499 -65.480 1.00 150.27 272 ASP A N 1
ATOM 1744 C CA . ASP A 1 224 ? 28.947 10.970 -65.728 1.00 165.40 272 ASP A CA 1
ATOM 1745 C C . ASP A 1 224 ? 28.130 11.046 -64.444 1.00 162.03 272 ASP A C 1
ATOM 1746 O O . ASP A 1 224 ? 27.178 11.831 -64.362 1.00 159.75 272 ASP A O 1
ATOM 1751 N N . ALA A 1 225 ? 28.464 10.228 -63.442 1.00 154.27 273 ALA A N 1
ATOM 1752 C CA . ALA A 1 225 ? 27.745 10.297 -62.175 1.00 143.19 273 ALA A CA 1
ATOM 1753 C C . ALA A 1 225 ? 27.960 11.634 -61.476 1.00 161.19 273 ALA A C 1
ATOM 1754 O O . ALA A 1 225 ? 27.050 12.137 -60.806 1.00 182.96 273 ALA A O 1
ATOM 1756 N N . LYS A 1 226 ? 29.139 12.239 -61.634 1.00 151.99 274 LYS A N 1
ATOM 1757 C CA . LYS A 1 226 ? 29.354 13.572 -61.079 1.00 147.72 274 LYS A CA 1
ATOM 1758 C C . LYS A 1 226 ? 28.480 14.604 -61.783 1.00 157.32 274 LYS A C 1
ATOM 1759 O O . LYS A 1 226 ? 27.943 15.518 -61.143 1.00 166.22 274 LYS A O 1
ATOM 1765 N N . ALA A 1 227 ? 28.312 14.462 -63.100 1.00 154.24 275 ALA A N 1
ATOM 1766 C CA . ALA A 1 227 ? 27.397 15.333 -63.831 1.00 147.41 275 ALA A CA 1
ATOM 1767 C C . ALA A 1 227 ? 25.959 15.134 -63.370 1.00 153.23 275 ALA A C 1
ATOM 1768 O O . ALA A 1 227 ? 25.188 16.096 -63.285 1.00 149.79 275 ALA A O 1
ATOM 1770 N N . GLU A 1 228 ? 25.574 13.888 -63.082 1.00 156.92 276 GLU A N 1
ATOM 1771 C CA . GLU A 1 228 ? 24.233 13.630 -62.560 1.00 146.46 276 GLU A CA 1
ATOM 1772 C C . GLU A 1 228 ? 24.040 14.280 -61.195 1.00 148.75 276 GLU A C 1
ATOM 1773 O O . GLU A 1 228 ? 22.969 14.829 -60.906 1.00 147.73 276 GLU A O 1
ATOM 1779 N N . PHE A 1 229 ? 25.064 14.216 -60.340 1.00 162.14 277 PHE A N 1
ATOM 1780 C CA . PHE A 1 229 ? 25.014 14.915 -59.058 1.00 153.39 277 PHE A CA 1
ATOM 1781 C C . PHE A 1 229 ? 24.816 16.409 -59.268 1.00 149.06 277 PHE A C 1
ATOM 1782 O O . PHE A 1 229 ? 23.993 17.047 -58.594 1.00 147.33 277 PHE A O 1
ATOM 1790 N N . ALA A 1 230 ? 25.584 16.986 -60.194 1.00 152.77 278 ALA A N 1
ATOM 1791 C CA . ALA A 1 230 ? 25.455 18.408 -60.489 1.00 156.30 278 ALA A CA 1
ATOM 1792 C C . ALA A 1 230 ? 24.053 18.742 -60.984 1.00 157.70 278 ALA A C 1
ATOM 1793 O O . ALA A 1 230 ? 23.480 19.766 -60.599 1.00 155.75 278 ALA A O 1
ATOM 1795 N N . GLY A 1 231 ? 23.483 17.886 -61.834 1.00 138.87 279 GLY A N 1
ATOM 1796 C CA . GLY A 1 231 ? 22.131 18.119 -62.320 1.00 131.31 279 GLY A CA 1
ATOM 1797 C C . GLY A 1 231 ? 21.093 18.052 -61.216 1.00 122.94 279 GLY A C 1
ATOM 1798 O O . GLY A 1 231 ? 20.153 18.854 -61.182 1.00 123.59 279 GLY A O 1
ATOM 1799 N N . LEU A 1 232 ? 21.236 17.082 -60.311 1.00 131.35 280 LEU A N 1
ATOM 1800 C CA . LEU A 1 232 ? 20.329 16.988 -59.171 1.00 132.54 280 LEU A CA 1
ATOM 1801 C C . LEU A 1 232 ? 20.411 18.236 -58.303 1.00 132.34 280 LEU A C 1
ATOM 1802 O O . LEU A 1 232 ? 19.383 18.761 -57.858 1.00 125.63 280 LEU A O 1
ATOM 1807 N N . VAL A 1 233 ? 21.628 18.726 -58.051 1.00 129.75 281 VAL A N 1
ATOM 1808 C CA . VAL A 1 233 ? 21.779 19.931 -57.240 1.00 138.03 281 VAL A CA 1
ATOM 1809 C C . VAL A 1 233 ? 21.221 21.142 -57.979 1.00 148.04 281 VAL A C 1
ATOM 1810 O O . VAL A 1 233 ? 20.651 22.051 -57.361 1.00 131.64 281 VAL A O 1
ATOM 1814 N N . GLN A 1 234 ? 21.355 21.165 -59.306 1.00 149.40 282 GLN A N 1
ATOM 1815 C CA . GLN A 1 234 ? 20.840 22.276 -60.097 1.00 133.84 282 GLN A CA 1
ATOM 1816 C C . GLN A 1 234 ? 19.320 22.327 -60.067 1.00 150.67 282 GLN A C 1
ATOM 1817 O O . GLN A 1 234 ? 18.733 23.405 -59.914 1.00 160.81 282 GLN A O 1
ATOM 1823 N N . GLN A 1 235 ? 18.661 21.175 -60.202 1.00 145.93 283 GLN A N 1
ATOM 1824 C CA . GLN A 1 235 ? 17.204 21.194 -60.258 1.00 145.60 283 GLN A CA 1
ATOM 1825 C C . GLN A 1 235 ? 16.584 21.368 -58.877 1.00 135.49 283 GLN A C 1
ATOM 1826 O O . GLN A 1 235 ? 15.557 22.042 -58.739 1.00 148.75 283 GLN A O 1
ATOM 1832 N N . PHE A 1 236 ? 17.184 20.775 -57.848 1.00 118.36 284 PHE A N 1
ATOM 1833 C CA . PHE A 1 236 ? 16.664 20.845 -56.482 1.00 126.68 284 PHE A CA 1
ATOM 1834 C C . PHE A 1 236 ? 17.791 21.215 -55.529 1.00 124.31 284 PHE A C 1
ATOM 1835 O O . PHE A 1 236 ? 18.323 20.357 -54.811 1.00 133.96 284 PHE A O 1
ATOM 1843 N N . PRO A 1 237 ? 18.187 22.491 -55.495 1.00 134.03 285 PRO A N 1
ATOM 1844 C CA . PRO A 1 237 ? 19.245 22.911 -54.565 1.00 139.23 285 PRO A CA 1
ATOM 1845 C C . PRO A 1 237 ? 18.786 23.059 -53.122 1.00 141.01 285 PRO A C 1
ATOM 1846 O O . PRO A 1 237 ? 19.635 23.263 -52.243 1.00 128.64 285 PRO A O 1
ATOM 1850 N N . ASP A 1 238 ? 17.484 22.966 -52.850 1.00 149.26 286 ASP A N 1
ATOM 1851 C CA . ASP A 1 238 ? 16.961 23.164 -51.503 1.00 150.38 286 ASP A CA 1
ATOM 1852 C C . ASP A 1 238 ? 16.778 21.867 -50.726 1.00 151.39 286 ASP A C 1
ATOM 1853 O O . ASP A 1 238 ? 16.735 21.906 -49.491 1.00 147.18 286 ASP A O 1
ATOM 1858 N N . ASP A 1 239 ? 16.662 20.732 -51.412 1.00 149.72 287 ASP A N 1
ATOM 1859 C CA . ASP A 1 239 ? 16.439 19.445 -50.755 1.00 147.68 287 ASP A CA 1
ATOM 1860 C C . ASP A 1 239 ? 17.672 19.060 -49.944 1.00 141.41 287 ASP A C 1
ATOM 1861 O O . ASP A 1 239 ? 18.711 18.701 -50.508 1.00 127.13 287 ASP A O 1
ATOM 1866 N N . ASP A 1 240 ? 17.554 19.133 -48.616 1.00 141.63 288 ASP A N 1
ATOM 1867 C CA . ASP A 1 240 ? 18.684 18.836 -47.742 1.00 146.13 288 ASP A CA 1
ATOM 1868 C C . ASP A 1 240 ? 18.936 17.336 -47.622 1.00 142.40 288 ASP A C 1
ATOM 1869 O O . ASP A 1 240 ? 20.094 16.905 -47.566 1.00 127.96 288 ASP A O 1
ATOM 1874 N N . ASP A 1 241 ? 17.874 16.525 -47.583 1.00 142.55 289 ASP A N 1
ATOM 1875 C CA . ASP A 1 241 ? 18.058 15.077 -47.527 1.00 138.57 289 ASP A CA 1
ATOM 1876 C C . ASP A 1 241 ? 18.653 14.550 -48.826 1.00 137.20 289 ASP A C 1
ATOM 1877 O O . ASP A 1 241 ? 19.506 13.655 -48.808 1.00 116.23 289 ASP A O 1
ATOM 1882 N N . LEU A 1 242 ? 18.215 15.097 -49.962 1.00 141.90 290 LEU A N 1
ATOM 1883 C CA . LEU A 1 242 ? 18.795 14.708 -51.242 1.00 134.83 290 LEU A CA 1
ATOM 1884 C C . LEU A 1 242 ? 20.262 15.110 -51.316 1.00 128.87 290 LEU A C 1
ATOM 1885 O O . LEU A 1 242 ? 21.098 14.343 -51.803 1.00 123.65 290 LEU A O 1
ATOM 1890 N N . ARG A 1 243 ? 20.596 16.309 -50.831 1.00 121.60 291 ARG A N 1
ATOM 1891 C CA . ARG A 1 243 ? 21.991 16.735 -50.825 1.00 115.63 291 ARG A CA 1
ATOM 1892 C C . ARG A 1 243 ? 22.833 15.855 -49.911 1.00 116.73 291 ARG A C 1
ATOM 1893 O O . ARG A 1 243 ? 23.984 15.535 -50.231 1.00 103.51 291 ARG A O 1
ATOM 1901 N N . PHE A 1 244 ? 22.271 15.439 -48.773 1.00 128.66 292 PHE A N 1
ATOM 1902 C CA . PHE A 1 244 ? 22.996 14.545 -47.877 1.00 113.46 292 PHE A CA 1
ATOM 1903 C C . PHE A 1 244 ? 23.224 13.186 -48.520 1.00 126.11 292 PHE A C 1
ATOM 1904 O O . PHE A 1 244 ? 24.315 12.617 -48.412 1.00 124.35 292 PHE A O 1
ATOM 1912 N N . SER A 1 245 ? 22.205 12.649 -49.195 1.00 133.70 293 SER A N 1
ATOM 1913 C CA . SER A 1 245 ? 22.368 11.374 -49.884 1.00 117.37 293 SER A CA 1
ATOM 1914 C C . SER A 1 245 ? 23.387 11.486 -51.013 1.00 112.54 293 SER A C 1
ATOM 1915 O O . SER A 1 245 ? 24.159 10.551 -51.256 1.00 121.36 293 SER A O 1
ATOM 1918 N N . LEU A 1 246 ? 23.400 12.621 -51.718 1.00 124.58 294 LEU A N 1
ATOM 1919 C CA . LEU A 1 246 ? 24.389 12.824 -52.772 1.00 111.97 294 LEU A CA 1
ATOM 1920 C C . LEU A 1 246 ? 25.793 12.893 -52.193 1.00 118.79 294 LEU A C 1
ATOM 1921 O O . LEU A 1 246 ? 26.737 12.324 -52.757 1.00 138.90 294 LEU A O 1
ATOM 1926 N N . ALA A 1 247 ? 25.945 13.573 -51.057 1.00 107.38 295 ALA A N 1
ATOM 1927 C CA . ALA A 1 247 ? 27.236 13.595 -50.386 1.00 110.28 295 ALA A CA 1
ATOM 1928 C C . ALA A 1 247 ? 27.646 12.194 -49.956 1.00 123.42 295 ALA A C 1
ATOM 1929 O O . ALA A 1 247 ? 28.818 11.824 -50.066 1.00 122.59 295 ALA A O 1
ATOM 1931 N N . LEU A 1 248 ? 26.688 11.393 -49.487 1.00 132.24 296 LEU A N 1
ATOM 1932 C CA . LEU A 1 248 ? 26.995 10.031 -49.058 1.00 132.01 296 LEU A CA 1
ATOM 1933 C C . LEU A 1 248 ? 27.446 9.155 -50.224 1.00 115.04 296 LEU A C 1
ATOM 1934 O O . LEU A 1 248 ? 28.437 8.423 -50.111 1.00 121.29 296 LEU A O 1
ATOM 1939 N N . VAL A 1 249 ? 26.732 9.204 -51.353 1.00 133.48 297 VAL A N 1
ATOM 1940 C CA . VAL A 1 249 ? 27.127 8.372 -52.490 1.00 141.54 297 VAL A CA 1
ATOM 1941 C C . VAL A 1 249 ? 28.464 8.840 -53.054 1.00 139.31 297 VAL A C 1
ATOM 1942 O O . VAL A 1 249 ? 29.296 8.022 -53.463 1.00 144.71 297 VAL A O 1
ATOM 1946 N N . CYS A 1 250 ? 28.698 10.157 -53.086 1.00 125.67 298 CYS A N 1
ATOM 1947 C CA . CYS A 1 250 ? 29.987 10.655 -53.553 1.00 124.66 298 CYS A CA 1
ATOM 1948 C C . CYS A 1 250 ? 31.110 10.266 -52.599 1.00 126.71 298 CYS A C 1
ATOM 1949 O O . CYS A 1 250 ? 32.235 10.003 -53.037 1.00 137.92 298 CYS A O 1
ATOM 1952 N N . LEU A 1 251 ? 30.815 10.218 -51.300 1.00 134.50 299 LEU A N 1
ATOM 1953 C CA . LEU A 1 251 ? 31.781 9.784 -50.302 1.00 145.28 299 LEU A CA 1
ATOM 1954 C C . LEU A 1 251 ? 32.049 8.286 -50.397 1.00 146.84 299 LEU A C 1
ATOM 1955 O O . LEU A 1 251 ? 33.140 7.827 -50.035 1.00 133.20 299 LEU A O 1
ATOM 1960 N N . GLU A 1 252 ? 31.075 7.513 -50.883 1.00 141.90 300 GLU A N 1
ATOM 1961 C CA . GLU A 1 252 ? 31.296 6.084 -51.080 1.00 136.63 300 GLU A CA 1
ATOM 1962 C C . GLU A 1 252 ? 32.216 5.826 -52.263 1.00 137.39 300 GLU A C 1
ATOM 1963 O O . GLU A 1 252 ? 33.013 4.881 -52.233 1.00 134.60 300 GLU A O 1
ATOM 1969 N N . ALA A 1 253 ? 32.114 6.639 -53.313 1.00 126.21 301 ALA A N 1
ATOM 1970 C CA . ALA A 1 253 ? 32.952 6.484 -54.492 1.00 124.17 301 ALA A CA 1
ATOM 1971 C C . ALA A 1 253 ? 34.309 7.164 -54.337 1.00 129.59 301 ALA A C 1
ATOM 1972 O O . ALA A 1 253 ? 34.969 7.434 -55.347 1.00 132.36 301 ALA A O 1
ATOM 1974 N N . GLN A 1 254 ? 34.699 7.461 -53.092 1.00 141.52 302 GLN A N 1
ATOM 1975 C CA . GLN A 1 254 ? 36.00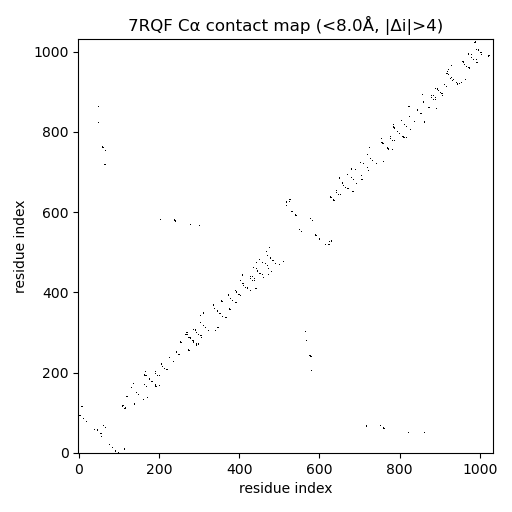2 8.038 -52.724 1.00 140.49 302 GLN A CA 1
ATOM 1976 C C . GLN A 1 254 ? 36.390 9.246 -53.581 1.00 133.44 302 GLN A C 1
ATOM 1977 O O . GLN A 1 254 ? 37.575 9.539 -53.764 1.00 137.89 302 GLN A O 1
ATOM 1983 N N . ALA A 1 255 ? 35.393 9.968 -54.099 1.00 124.82 303 ALA A N 1
ATOM 1984 C CA . ALA A 1 255 ? 35.614 11.255 -54.762 1.00 126.72 303 ALA A CA 1
ATOM 1985 C C . ALA A 1 255 ? 35.449 12.349 -53.711 1.00 149.26 303 ALA A C 1
ATOM 1986 O O . ALA A 1 255 ? 34.420 13.021 -53.613 1.00 168.49 303 ALA A O 1
ATOM 1988 N N . TRP A 1 256 ? 36.506 12.531 -52.916 1.00 153.71 304 TRP A N 1
ATOM 1989 C CA . TRP A 1 256 ? 36.408 13.310 -51.684 1.00 165.90 304 TRP A CA 1
ATOM 1990 C C . TRP A 1 256 ? 36.074 14.778 -51.933 1.00 174.48 304 TRP A C 1
ATOM 1991 O O . TRP A 1 256 ? 35.442 15.415 -51.084 1.00 173.51 304 TRP A O 1
ATOM 2002 N N . ASP A 1 257 ? 36.491 15.337 -53.072 1.00 173.61 305 ASP A N 1
ATOM 2003 C CA . ASP A 1 257 ? 36.328 16.773 -53.294 1.00 172.09 305 ASP A CA 1
ATOM 2004 C C . ASP A 1 257 ? 34.854 17.175 -53.354 1.00 168.08 305 ASP A C 1
ATOM 2005 O O . ASP A 1 257 ? 34.410 18.064 -52.615 1.00 168.95 305 ASP A O 1
ATOM 2010 N N . GLU A 1 258 ? 34.079 16.534 -54.234 1.00 168.47 306 GLU A N 1
ATOM 2011 C CA . GLU A 1 258 ? 32.669 16.888 -54.368 1.00 165.59 306 GLU A CA 1
ATOM 2012 C C . GLU A 1 258 ? 31.891 16.569 -53.095 1.00 160.11 306 GLU A C 1
ATOM 2013 O O . GLU A 1 258 ? 30.969 17.305 -52.720 1.00 156.00 306 GLU A O 1
ATOM 2019 N N . ALA A 1 259 ? 32.254 15.480 -52.411 1.00 161.31 307 ALA A N 1
ATOM 2020 C CA . ALA A 1 259 ? 31.598 15.138 -51.152 1.00 161.90 307 ALA A CA 1
ATOM 2021 C C . ALA A 1 259 ? 31.843 16.203 -50.092 1.00 153.07 307 ALA A C 1
ATOM 2022 O O . ALA A 1 259 ? 30.919 16.598 -49.372 1.00 146.73 307 ALA A O 1
ATOM 2024 N N . ARG A 1 260 ? 33.089 16.669 -49.971 1.00 159.38 308 ARG A N 1
ATOM 2025 C CA . ARG A 1 260 ? 33.395 17.750 -49.040 1.00 163.43 308 ARG A CA 1
ATOM 2026 C C . ARG A 1 260 ? 32.636 19.017 -49.412 1.00 164.28 308 ARG A C 1
ATOM 2027 O O . ARG A 1 260 ? 32.164 19.749 -48.533 1.00 157.40 308 ARG A O 1
ATOM 2035 N N . ILE A 1 261 ? 32.511 19.291 -50.713 1.00 171.67 309 ILE A N 1
ATOM 2036 C CA . ILE A 1 261 ? 31.745 20.455 -51.158 1.00 165.69 309 ILE A CA 1
ATOM 2037 C C . ILE A 1 261 ? 30.296 20.346 -50.692 1.00 156.99 309 ILE A C 1
ATOM 2038 O O . ILE A 1 261 ? 29.730 21.297 -50.138 1.00 145.15 309 ILE A O 1
ATOM 2043 N N . TYR A 1 262 ? 29.680 19.176 -50.895 1.00 157.74 310 TYR A N 1
ATOM 2044 C CA . TYR A 1 262 ? 28.282 18.999 -50.504 1.00 158.94 310 TYR A CA 1
ATOM 2045 C C . TYR A 1 262 ? 28.117 19.070 -48.991 1.00 157.63 310 TYR A C 1
ATOM 2046 O O . TYR A 1 262 ? 27.119 19.604 -48.492 1.00 162.20 310 TYR A O 1
ATOM 2055 N N . LEU A 1 263 ? 29.086 18.539 -48.244 1.00 153.80 311 LEU A N 1
ATOM 2056 C CA . LEU A 1 263 ? 29.001 18.585 -46.788 1.00 149.92 311 LEU A CA 1
ATOM 2057 C C . LEU A 1 263 ? 29.125 20.015 -46.272 1.00 154.15 311 LEU A C 1
ATOM 2058 O O . LEU A 1 263 ? 28.376 20.423 -45.377 1.00 159.56 311 LEU A O 1
ATOM 2063 N N . GLU A 1 264 ? 30.058 20.794 -46.824 1.00 150.24 312 GLU A N 1
ATOM 2064 C CA . GLU A 1 264 ? 30.154 22.196 -46.429 1.00 158.14 312 GLU A CA 1
ATOM 2065 C C . GLU A 1 264 ? 28.913 22.980 -46.840 1.00 159.50 312 GLU A C 1
ATOM 2066 O O . GLU A 1 264 ? 28.496 23.896 -46.122 1.00 165.49 312 GLU A O 1
ATOM 2072 N N . GLU A 1 265 ? 28.299 22.629 -47.975 1.00 150.67 313 GLU A N 1
ATOM 2073 C CA . GLU A 1 265 ? 27.041 23.264 -48.356 1.00 143.31 313 GLU A CA 1
ATOM 2074 C C . GLU A 1 265 ? 25.939 22.950 -47.351 1.00 166.17 313 GLU A C 1
ATOM 2075 O O . GLU A 1 265 ? 25.149 23.830 -46.989 1.00 170.20 313 GLU A O 1
ATOM 2081 N N . LEU A 1 266 ? 25.865 21.694 -46.899 1.00 184.15 314 LEU A N 1
ATOM 2082 C CA . LEU A 1 266 ? 24.904 21.328 -45.862 1.00 173.46 314 LEU A CA 1
ATOM 2083 C C . LEU A 1 266 ? 25.184 22.072 -44.563 1.00 165.35 314 LEU A C 1
ATOM 2084 O O . LEU A 1 266 ? 24.256 22.412 -43.819 1.00 155.73 314 LEU A O 1
ATOM 2089 N N . VAL A 1 267 ? 26.462 22.315 -44.265 1.00 174.36 315 VAL A N 1
ATOM 2090 C CA . VAL A 1 267 ? 26.813 23.095 -43.080 1.00 158.37 315 VAL A CA 1
ATOM 2091 C C . VAL A 1 267 ? 26.311 24.526 -43.222 1.00 166.54 315 VAL A C 1
ATOM 2092 O O . VAL A 1 267 ? 25.789 25.115 -42.267 1.00 168.15 315 VAL A O 1
ATOM 2096 N N . GLU A 1 268 ? 26.452 25.104 -44.418 1.00 169.81 316 GLU A N 1
ATOM 2097 C CA . GLU A 1 268 ? 26.011 26.481 -44.626 1.00 165.12 316 GLU A CA 1
ATOM 2098 C C . GLU A 1 268 ? 24.497 26.614 -44.527 1.00 170.79 316 GLU A C 1
ATOM 2099 O O . GLU A 1 268 ? 23.998 27.652 -44.077 1.00 171.23 316 GLU A O 1
ATOM 2105 N N . ARG A 1 269 ? 23.753 25.590 -44.942 1.00 184.04 317 ARG A N 1
ATOM 2106 C CA . ARG A 1 269 ? 22.297 25.636 -44.889 1.00 199.03 317 ARG A CA 1
ATOM 2107 C C . ARG A 1 269 ? 21.733 25.228 -43.533 1.00 197.69 317 ARG A C 1
ATOM 2108 O O . ARG A 1 269 ? 20.514 25.304 -43.344 1.00 206.96 317 ARG A O 1
ATOM 2116 N N . ASP A 1 270 ? 22.581 24.798 -42.595 1.00 189.74 318 ASP A N 1
ATOM 2117 C CA . ASP A 1 270 ? 22.162 24.474 -41.228 1.00 193.38 318 ASP A CA 1
ATOM 2118 C C . ASP A 1 270 ? 21.124 23.349 -41.196 1.00 201.21 318 ASP A C 1
ATOM 2119 O O . ASP A 1 270 ? 20.078 23.454 -40.552 1.00 202.72 318 ASP A O 1
ATOM 2124 N N . SER A 1 271 ? 21.424 22.260 -41.897 1.00 180.29 319 SER A N 1
ATOM 2125 C CA . SER A 1 271 ? 20.565 21.084 -41.895 1.00 158.87 319 SER A CA 1
ATOM 2126 C C . SER A 1 271 ? 21.442 19.847 -41.815 1.00 142.89 319 SER A C 1
ATOM 2127 O O . SER A 1 271 ? 22.447 19.754 -42.525 1.00 125.85 319 SER A O 1
ATOM 2130 N N . HIS A 1 272 ? 21.071 18.916 -40.937 1.00 162.20 320 HIS A N 1
ATOM 2131 C CA . HIS A 1 272 ? 21.862 17.713 -40.688 1.00 155.39 320 HIS A CA 1
ATOM 2132 C C . HIS A 1 272 ? 23.294 18.089 -40.328 1.00 145.58 320 HIS A C 1
ATOM 2133 O O . HIS A 1 272 ? 24.262 17.555 -40.871 1.00 121.94 320 HIS A O 1
ATOM 2140 N N . VAL A 1 273 ? 23.420 19.037 -39.400 1.00 156.64 321 VAL A N 1
ATOM 2141 C CA . VAL A 1 273 ? 24.724 19.627 -39.122 1.00 157.47 321 VAL A CA 1
ATOM 2142 C C . VAL A 1 273 ? 25.632 18.620 -38.424 1.00 156.30 321 VAL A C 1
ATOM 2143 O O . VAL A 1 273 ? 26.812 18.485 -38.774 1.00 148.12 321 VAL A O 1
ATOM 2147 N N . ASP A 1 274 ? 25.100 17.884 -37.444 1.00 167.66 322 ASP A N 1
ATOM 2148 C CA . ASP A 1 274 ? 25.933 16.932 -36.717 1.00 158.16 322 ASP A CA 1
ATOM 2149 C C . ASP A 1 274 ? 26.370 15.785 -37.620 1.00 141.16 322 ASP A C 1
ATOM 2150 O O . ASP A 1 274 ? 27.543 15.395 -37.611 1.00 137.53 322 ASP A O 1
ATOM 2155 N N . ALA A 1 275 ? 25.447 15.248 -38.421 1.00 152.87 323 ALA A N 1
ATOM 2156 C CA . ALA A 1 275 ? 25.810 14.198 -39.367 1.00 145.69 323 ALA A CA 1
ATOM 2157 C C . ALA A 1 275 ? 26.781 14.712 -40.423 1.00 146.60 323 ALA A C 1
ATOM 2158 O O . ALA A 1 275 ? 27.707 13.997 -40.826 1.00 140.83 323 ALA A O 1
ATOM 2160 N N . ALA A 1 276 ? 26.593 15.954 -40.879 1.00 140.25 324 ALA A N 1
ATOM 2161 C CA . ALA A 1 276 ? 27.508 16.520 -41.865 1.00 132.72 324 ALA A CA 1
ATOM 2162 C C . ALA A 1 276 ? 28.918 16.632 -41.304 1.00 129.64 324 ALA A C 1
ATOM 2163 O O . ALA A 1 276 ? 29.892 16.248 -41.961 1.00 133.72 324 ALA A O 1
ATOM 2165 N N . HIS A 1 277 ? 29.047 17.147 -40.080 1.00 134.32 325 HIS A N 1
ATOM 2166 C CA . HIS A 1 277 ? 30.368 17.267 -39.471 1.00 135.36 325 HIS A CA 1
ATOM 2167 C C . HIS A 1 277 ? 30.971 15.899 -39.177 1.00 131.05 325 HIS A C 1
ATOM 2168 O O . HIS A 1 277 ? 32.187 15.716 -39.292 1.00 122.78 325 HIS A O 1
ATOM 2175 N N . PHE A 1 278 ? 30.143 14.926 -38.797 1.00 121.52 326 PHE A N 1
ATOM 2176 C CA . PHE A 1 278 ? 30.649 13.575 -38.579 1.00 127.34 326 PHE A CA 1
ATOM 2177 C C . PHE A 1 278 ? 31.210 12.985 -39.869 1.00 143.15 326 PHE A C 1
ATOM 2178 O O . PHE A 1 278 ? 32.289 12.375 -39.870 1.00 147.38 326 PHE A O 1
ATOM 2186 N N . ASN A 1 279 ? 30.500 13.171 -40.984 1.00 141.90 327 ASN A N 1
ATOM 2187 C CA . ASN A 1 279 ? 30.996 12.654 -42.254 1.00 139.74 327 ASN A CA 1
ATOM 2188 C C . ASN A 1 279 ? 32.235 13.412 -42.715 1.00 137.03 327 ASN A C 1
ATOM 2189 O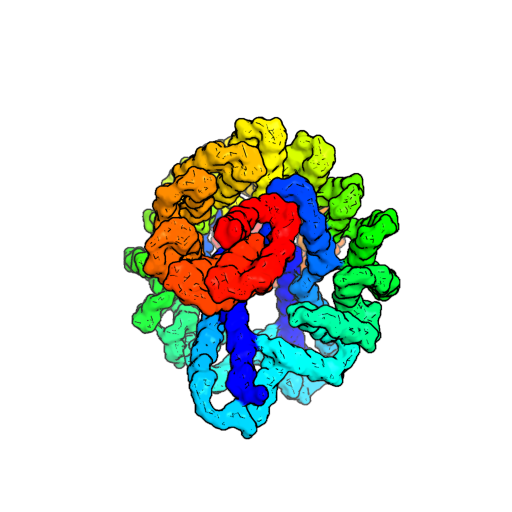 O . ASN A 1 279 ? 33.142 12.814 -43.307 1.00 142.75 327 ASN A O 1
ATOM 2194 N N . LEU A 1 280 ? 32.303 14.716 -42.435 1.00 133.04 328 LEU A N 1
ATOM 2195 C CA . LEU A 1 280 ? 33.512 15.474 -42.737 1.00 132.50 328 LEU A CA 1
ATOM 2196 C C . LEU A 1 280 ? 34.691 14.960 -41.923 1.00 127.12 328 LEU A C 1
ATOM 2197 O O . LEU A 1 280 ? 35.817 14.879 -42.426 1.00 133.76 328 LEU A O 1
ATOM 2202 N N . GLY A 1 281 ? 34.449 14.601 -40.663 1.00 136.56 329 GLY A N 1
ATOM 2203 C CA . GLY A 1 281 ? 35.508 14.027 -39.852 1.00 144.28 329 GLY A CA 1
ATOM 2204 C C . GLY A 1 281 ? 35.970 12.678 -40.366 1.00 150.18 329 GLY A C 1
ATOM 2205 O O . GLY A 1 281 ? 37.169 12.391 -40.382 1.00 155.05 329 GLY A O 1
ATOM 2206 N N . ARG A 1 282 ? 35.029 11.835 -40.799 1.00 148.21 330 ARG A N 1
ATOM 2207 C CA . ARG A 1 282 ? 35.415 10.559 -41.401 1.00 139.74 330 ARG A CA 1
ATOM 2208 C C . ARG A 1 282 ? 36.237 10.774 -42.668 1.00 146.76 330 ARG A C 1
ATOM 2209 O O . ARG A 1 282 ? 37.241 10.083 -42.897 1.00 172.44 330 ARG A O 1
ATOM 2217 N N . LEU A 1 283 ? 35.830 11.734 -43.501 1.00 141.74 331 LEU A N 1
ATOM 2218 C CA . LEU A 1 283 ? 36.572 12.025 -44.722 1.00 169.67 331 LEU A CA 1
ATOM 2219 C C . LEU A 1 283 ? 37.977 12.525 -44.406 1.00 170.47 331 LEU A C 1
ATOM 2220 O O . LEU A 1 283 ? 38.949 12.120 -45.055 1.00 171.29 331 LEU A O 1
ATOM 2225 N N . ALA A 1 284 ? 38.103 13.409 -43.414 1.00 160.47 332 ALA A N 1
ATOM 2226 C CA . ALA A 1 284 ? 39.419 13.901 -43.024 1.00 153.80 332 ALA A CA 1
ATOM 2227 C C . ALA A 1 284 ? 40.280 12.795 -42.428 1.00 165.59 332 ALA A C 1
ATOM 2228 O O . ALA A 1 284 ? 41.504 12.804 -42.602 1.00 193.10 332 ALA A O 1
ATOM 2230 N N . GLU A 1 285 ? 39.665 11.843 -41.722 1.00 164.47 333 GLU A N 1
ATOM 2231 C CA . GLU A 1 285 ? 40.409 10.682 -41.243 1.00 164.42 333 GLU A CA 1
ATOM 2232 C C . GLU A 1 285 ? 40.915 9.840 -42.407 1.00 170.93 333 GLU A C 1
ATOM 2233 O O . GLU A 1 285 ? 42.017 9.282 -42.348 1.00 172.61 333 GLU A O 1
ATOM 2239 N N . GLU A 1 286 ? 40.116 9.722 -43.473 1.00 174.48 334 GLU A N 1
ATOM 2240 C CA . GLU A 1 286 ? 40.607 9.054 -44.675 1.00 169.93 334 GLU A CA 1
ATOM 2241 C C . GLU A 1 286 ? 41.715 9.852 -45.348 1.00 163.19 334 GLU A C 1
ATOM 2242 O O . GLU A 1 286 ? 42.619 9.267 -45.955 1.00 150.75 334 GLU A O 1
ATOM 2248 N N . GLN A 1 287 ? 41.663 11.179 -45.251 1.00 168.23 335 GLN A N 1
ATOM 2249 C CA . GLN A 1 287 ? 42.682 12.049 -45.823 1.00 168.37 335 GLN A CA 1
ATOM 2250 C C . GLN A 1 287 ? 43.928 12.155 -44.951 1.00 163.96 335 GLN A C 1
ATOM 2251 O O . GLN A 1 287 ? 44.839 12.916 -45.296 1.00 153.29 335 GLN A O 1
ATOM 2257 N N . LYS A 1 288 ? 43.978 11.424 -43.833 1.00 170.99 336 LYS A N 1
ATOM 2258 C CA . LYS A 1 288 ? 45.099 11.457 -42.888 1.00 149.08 336 LYS A CA 1
ATOM 2259 C C . LYS A 1 288 ? 45.358 12.865 -42.355 1.00 166.00 336 LYS A C 1
ATOM 2260 O O . LYS A 1 288 ? 46.488 13.209 -42.000 1.00 166.47 336 LYS A O 1
ATOM 2266 N N . ASP A 1 289 ? 44.309 13.684 -42.288 1.00 176.93 337 ASP A N 1
ATOM 2267 C CA . ASP A 1 289 ? 44.377 15.025 -41.707 1.00 160.15 337 ASP A CA 1
ATOM 2268 C C . ASP A 1 289 ? 43.823 14.917 -40.289 1.00 166.76 337 ASP A C 1
ATOM 2269 O O . ASP A 1 289 ? 42.622 15.057 -40.058 1.00 181.15 337 ASP A O 1
ATOM 2274 N N . THR A 1 290 ? 44.717 14.660 -39.332 1.00 160.50 338 THR A N 1
ATOM 2275 C CA . THR A 1 290 ? 44.283 14.399 -37.962 1.00 164.54 338 THR A CA 1
ATOM 2276 C C . THR A 1 290 ? 43.671 15.639 -37.319 1.00 169.37 338 THR A C 1
ATOM 2277 O O . THR A 1 290 ? 42.669 15.541 -36.599 1.00 175.21 338 THR A O 1
ATOM 2281 N N . ALA A 1 291 ? 44.239 16.818 -37.588 1.00 171.06 339 ALA A N 1
ATOM 2282 C CA . ALA A 1 291 ? 43.744 18.041 -36.961 1.00 173.11 339 ALA A CA 1
ATOM 2283 C C . ALA A 1 291 ? 42.329 18.373 -37.423 1.00 183.70 339 ALA A C 1
ATOM 2284 O O . ALA A 1 291 ? 41.460 18.704 -3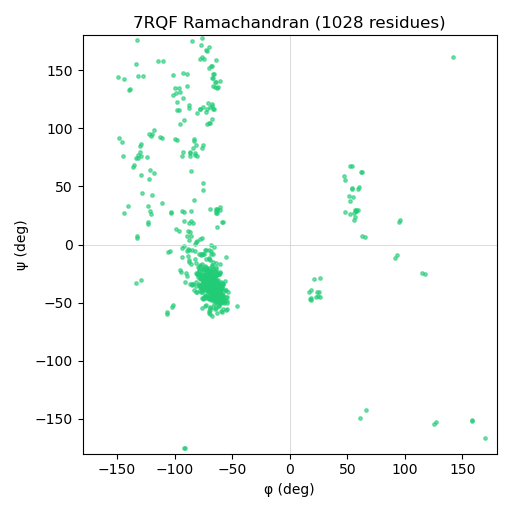6.605 1.00 180.03 339 ALA A O 1
ATOM 2286 N N . ARG A 1 292 ? 42.075 18.292 -38.732 1.00 192.11 340 ARG A N 1
ATOM 2287 C CA . ARG A 1 292 ? 40.735 18.576 -39.238 1.00 183.85 340 ARG A CA 1
ATOM 2288 C C . ARG A 1 292 ? 39.730 17.537 -38.754 1.00 183.33 340 ARG A C 1
ATOM 2289 O O . ARG A 1 292 ? 38.607 17.887 -38.370 1.00 192.26 340 ARG A O 1
ATOM 2297 N N . ALA A 1 293 ? 40.110 16.256 -38.770 1.00 177.48 341 ALA A N 1
ATOM 2298 C CA . ALA A 1 293 ? 39.209 15.213 -38.288 1.00 168.40 341 ALA A CA 1
ATOM 2299 C C . ALA A 1 293 ? 38.852 15.423 -36.821 1.00 161.09 341 ALA A C 1
ATOM 2300 O O . ALA A 1 293 ? 37.691 15.262 -36.430 1.00 163.14 341 ALA A O 1
ATOM 2302 N N . LEU A 1 294 ? 39.832 15.803 -35.998 1.00 170.52 342 LEU A N 1
ATOM 2303 C CA . LEU A 1 294 ? 39.554 16.064 -34.588 1.00 169.50 342 LEU A CA 1
ATOM 2304 C C . LEU A 1 294 ? 38.651 17.279 -34.418 1.00 171.46 342 LEU A C 1
ATOM 2305 O O . LEU A 1 294 ? 37.683 17.242 -33.647 1.00 168.95 342 LEU A O 1
ATOM 2310 N N . ASP A 1 295 ? 38.967 18.378 -35.111 1.00 169.22 343 ASP A N 1
ATOM 2311 C CA . ASP A 1 295 ? 38.167 19.590 -34.975 1.00 170.16 343 ASP A CA 1
ATOM 2312 C C . ASP A 1 295 ? 36.744 19.384 -35.476 1.00 176.95 343 ASP A C 1
ATOM 2313 O O . ASP A 1 295 ? 35.824 20.079 -35.031 1.00 168.40 343 ASP A O 1
ATOM 2318 N N . GLU A 1 296 ? 36.543 18.447 -36.406 1.00 174.67 344 GLU A N 1
ATOM 2319 C CA . GLU A 1 296 ? 35.195 18.153 -36.878 1.00 166.78 344 GLU A CA 1
ATOM 2320 C C . GLU A 1 296 ? 34.468 17.178 -35.959 1.00 168.19 344 GLU A C 1
ATOM 2321 O O . GLU A 1 296 ? 33.247 17.279 -35.799 1.00 174.80 344 GLU A O 1
ATOM 2327 N N . TYR A 1 297 ? 35.192 16.233 -35.353 1.00 163.03 345 TYR A N 1
ATOM 2328 C CA . TYR A 1 297 ? 34.573 15.333 -34.387 1.00 140.88 345 TYR A CA 1
ATOM 2329 C C . TYR A 1 297 ? 34.182 16.062 -33.111 1.00 151.20 345 TYR A C 1
ATOM 2330 O O . TYR A 1 297 ? 33.212 15.676 -32.449 1.00 157.19 345 TYR A O 1
ATOM 2339 N N . ALA A 1 298 ? 34.918 17.116 -32.752 1.00 156.20 346 ALA A N 1
ATOM 2340 C CA . ALA A 1 298 ? 34.612 17.833 -31.520 1.00 170.42 346 ALA A CA 1
ATOM 2341 C C . ALA A 1 298 ? 33.309 18.614 -31.629 1.00 172.11 346 ALA A C 1
ATOM 2342 O O . ALA A 1 298 ? 32.603 18.776 -30.627 1.00 180.71 346 ALA A O 1
ATOM 2344 N N . GLN A 1 299 ? 32.967 19.098 -32.826 1.00 159.87 347 GLN A N 1
ATOM 2345 C CA . GLN A 1 299 ? 31.770 19.907 -33.026 1.00 185.70 347 GLN A CA 1
ATOM 2346 C C . GLN A 1 299 ? 30.559 19.083 -33.461 1.00 185.77 347 GLN A C 1
ATOM 2347 O O . GLN A 1 299 ? 29.679 19.604 -34.161 1.00 176.04 347 GLN A O 1
ATOM 2353 N N . VAL A 1 300 ? 30.487 17.814 -33.066 1.00 164.90 348 VAL A N 1
ATOM 2354 C CA . VAL A 1 300 ? 29.353 16.951 -33.376 1.00 149.99 348 VAL A CA 1
ATOM 2355 C C . VAL A 1 300 ? 28.408 16.978 -32.183 1.00 151.83 348 VAL A C 1
ATOM 2356 O O . VAL A 1 300 ? 28.760 16.516 -31.091 1.00 129.49 348 VAL A O 1
ATOM 2360 N N . GLY A 1 301 ? 27.203 17.503 -32.392 1.00 159.94 349 GLY A N 1
ATOM 2361 C CA . GLY A 1 301 ? 26.242 17.642 -31.325 1.00 151.34 349 GLY A CA 1
ATOM 2362 C C . GLY A 1 301 ? 25.655 16.321 -30.875 1.00 146.10 349 GLY A C 1
ATOM 2363 O O . GLY A 1 301 ? 25.795 15.290 -31.541 1.00 148.53 349 GLY A O 1
ATOM 2364 N N . PRO A 1 302 ? 24.985 16.331 -29.723 1.00 141.58 350 PRO A N 1
ATOM 2365 C CA . PRO A 1 302 ? 24.380 15.094 -29.216 1.00 147.24 350 PRO A CA 1
ATOM 2366 C C . PRO A 1 302 ? 23.239 14.630 -30.106 1.00 147.20 350 PRO A C 1
ATOM 2367 O O . PRO A 1 302 ? 22.475 15.435 -30.645 1.00 124.88 350 PRO A O 1
ATOM 2371 N N . GLY A 1 303 ? 23.136 13.320 -30.258 1.00 154.01 351 GLY A N 1
ATOM 2372 C CA . GLY A 1 303 ? 22.101 12.733 -31.092 1.00 165.73 351 GLY A CA 1
ATOM 2373 C C . GLY A 1 303 ? 22.507 11.337 -31.528 1.00 155.89 351 GLY A C 1
ATOM 2374 O O . GLY A 1 303 ? 23.254 10.648 -30.832 1.00 124.84 351 GLY A O 1
ATOM 2375 N N . ASN A 1 304 ? 22.007 10.949 -32.697 1.00 167.62 352 ASN A N 1
ATOM 2376 C CA . ASN A 1 304 ? 22.312 9.648 -33.274 1.00 148.47 352 ASN A CA 1
ATOM 2377 C C . ASN A 1 304 ? 23.706 9.588 -33.883 1.00 139.99 352 ASN A C 1
ATOM 2378 O O . ASN A 1 304 ? 24.054 8.574 -34.496 1.00 140.48 352 ASN A O 1
ATOM 2383 N N . ASP A 1 305 ? 24.508 10.644 -33.727 1.00 135.42 353 ASP A N 1
ATOM 2384 C CA . ASP A 1 305 ? 25.849 10.689 -34.292 1.00 126.35 353 ASP A CA 1
ATOM 2385 C C . ASP A 1 305 ? 26.898 11.155 -33.289 1.00 135.90 353 ASP A C 1
ATOM 2386 O O . ASP A 1 305 ? 28.058 11.344 -33.672 1.00 140.84 353 ASP A O 1
ATOM 2391 N N . PHE A 1 306 ? 26.527 11.353 -32.023 1.00 138.33 354 PHE A N 1
ATOM 2392 C CA . PHE A 1 306 ? 27.497 11.801 -31.029 1.00 137.62 354 PHE A CA 1
ATOM 2393 C C . PHE A 1 306 ? 28.417 10.664 -30.601 1.00 126.94 354 PHE A C 1
ATOM 2394 O O . PHE A 1 306 ? 29.638 10.840 -30.513 1.00 137.12 354 PHE A O 1
ATOM 2402 N N . LEU A 1 307 ? 27.845 9.494 -30.322 1.00 126.95 355 LEU A N 1
ATOM 2403 C CA . LEU A 1 307 ? 28.662 8.348 -29.935 1.00 135.43 355 LEU A CA 1
ATOM 2404 C C . LEU A 1 307 ? 29.609 7.891 -31.040 1.00 138.36 355 LEU A C 1
ATOM 2405 O O . LEU A 1 307 ? 30.780 7.610 -30.727 1.00 145.29 355 LEU A O 1
ATOM 2410 N N . PRO A 1 308 ? 29.196 7.776 -32.311 1.00 134.56 356 PRO A N 1
ATOM 2411 C CA . PRO A 1 308 ? 30.185 7.430 -33.346 1.00 130.70 356 PRO A CA 1
ATOM 2412 C C . PRO A 1 308 ? 31.296 8.458 -33.468 1.00 129.09 356 PRO A C 1
ATOM 2413 O O . PRO A 1 308 ? 32.458 8.087 -33.679 1.00 142.24 356 PRO A O 1
ATOM 2417 N N . ALA A 1 309 ? 30.971 9.746 -33.330 1.00 134.81 357 ALA A N 1
ATOM 2418 C CA . ALA A 1 309 ? 31.997 10.782 -33.389 1.00 134.14 357 ALA A CA 1
ATOM 2419 C C . ALA A 1 309 ? 32.981 10.647 -32.235 1.00 138.46 357 ALA A C 1
ATOM 2420 O O . ALA A 1 309 ? 34.197 10.780 -32.426 1.00 154.83 357 ALA A O 1
ATOM 2422 N N . GLN A 1 310 ? 32.474 10.393 -31.027 1.00 144.73 358 GLN A N 1
ATOM 2423 C CA . GLN A 1 310 ? 33.358 10.195 -29.882 1.00 151.36 358 GLN A CA 1
ATOM 2424 C C . GLN A 1 310 ? 34.246 8.971 -30.077 1.00 151.00 358 GLN A C 1
ATOM 2425 O O . GLN A 1 310 ? 35.437 8.998 -29.742 1.00 152.30 358 GLN A O 1
ATOM 2431 N N . LEU A 1 311 ? 33.688 7.890 -30.630 1.00 137.96 359 LEU A N 1
ATOM 2432 C CA . LEU A 1 311 ? 34.483 6.684 -30.841 1.00 120.51 359 LEU A CA 1
ATOM 2433 C C . LEU A 1 311 ? 35.569 6.924 -31.881 1.00 134.21 359 LEU A C 1
ATOM 2434 O O . LEU A 1 311 ? 36.709 6.474 -31.712 1.00 144.99 359 LEU A O 1
ATOM 2439 N N . ARG A 1 312 ? 35.237 7.633 -32.961 1.00 146.79 360 ARG A N 1
ATOM 2440 C CA . ARG A 1 312 ? 36.233 7.930 -33.984 1.00 156.94 360 ARG A CA 1
ATOM 2441 C C . ARG A 1 312 ? 37.321 8.849 -33.442 1.00 158.63 360 ARG A C 1
ATOM 2442 O O . ARG A 1 312 ? 38.504 8.674 -33.759 1.00 167.41 360 ARG A O 1
ATOM 2450 N N . GLN A 1 313 ? 36.940 9.826 -32.615 1.00 156.59 361 GLN A N 1
ATOM 2451 C CA . GLN A 1 313 ? 37.932 10.680 -31.974 1.00 144.78 361 GLN A CA 1
ATOM 2452 C C . GLN A 1 313 ? 38.862 9.868 -31.082 1.00 157.89 361 GLN A C 1
ATOM 2453 O O . GLN A 1 313 ? 40.083 10.057 -31.113 1.00 169.34 361 GLN A O 1
ATOM 2459 N N . THR A 1 314 ? 38.302 8.950 -30.288 1.00 159.19 362 THR A N 1
ATOM 2460 C CA . THR A 1 314 ? 39.130 8.122 -29.416 1.00 145.82 362 THR A CA 1
ATOM 2461 C C . THR A 1 314 ? 40.055 7.217 -30.222 1.00 157.64 362 THR A C 1
ATOM 2462 O O . THR A 1 314 ? 41.216 7.009 -29.847 1.00 166.49 362 THR A O 1
ATOM 2466 N N . ASP A 1 315 ? 39.563 6.678 -31.340 1.00 157.47 363 ASP A N 1
ATOM 2467 C CA . ASP A 1 315 ? 40.396 5.809 -32.165 1.00 151.18 363 ASP A CA 1
ATOM 2468 C C . ASP A 1 315 ? 41.541 6.586 -32.805 1.00 164.13 363 ASP A C 1
ATOM 2469 O O . ASP A 1 315 ? 42.678 6.103 -32.839 1.00 167.86 363 ASP A O 1
ATOM 2474 N N . VAL A 1 316 ? 41.263 7.785 -33.325 1.00 167.05 364 VAL A N 1
ATOM 2475 C CA . VAL A 1 316 ? 42.331 8.604 -33.898 1.00 163.82 364 VAL A CA 1
ATOM 2476 C C . VAL A 1 316 ? 43.328 9.009 -32.817 1.00 172.25 364 VAL A C 1
ATOM 2477 O O . VAL A 1 316 ? 44.544 9.043 -33.051 1.00 186.42 364 VAL A O 1
ATOM 2481 N N . LEU A 1 317 ? 42.833 9.305 -31.612 1.00 168.97 365 LEU A N 1
ATOM 2482 C CA . LEU A 1 317 ? 43.716 9.667 -30.509 1.00 152.79 365 LEU A CA 1
ATOM 2483 C C . LEU A 1 317 ? 44.620 8.502 -30.125 1.00 148.25 365 LEU A C 1
ATOM 2484 O O . LEU A 1 317 ? 45.790 8.701 -29.778 1.00 158.18 365 LEU A O 1
ATOM 2489 N N . LEU A 1 318 ? 44.089 7.278 -30.172 1.00 149.54 366 LEU A N 1
ATOM 2490 C CA . LEU A 1 318 ? 44.904 6.105 -29.872 1.00 164.04 366 LEU A CA 1
ATOM 2491 C C . LEU A 1 318 ? 45.882 5.800 -30.999 1.00 171.23 366 LEU A C 1
ATOM 2492 O O . LEU A 1 318 ? 46.980 5.290 -30.745 1.00 170.46 366 LEU A O 1
ATOM 2497 N N . LYS A 1 319 ? 45.500 6.093 -32.244 1.00 181.92 367 LYS A N 1
ATOM 2498 C CA . LYS A 1 319 ? 46.440 5.979 -33.355 1.00 175.57 367 LYS A CA 1
ATOM 2499 C C . LYS A 1 319 ? 47.596 6.957 -33.194 1.00 176.82 367 LYS A C 1
ATOM 2500 O O . LYS A 1 319 ? 48.744 6.632 -33.521 1.00 161.66 367 LYS A O 1
ATOM 2506 N N . ALA A 1 320 ? 47.314 8.163 -32.692 1.00 185.01 368 ALA A N 1
ATOM 2507 C CA . ALA A 1 320 ? 48.376 9.135 -32.460 1.00 173.03 368 ALA A CA 1
ATOM 2508 C C . ALA A 1 320 ? 49.259 8.760 -31.276 1.00 179.18 368 ALA A C 1
ATOM 2509 O O . ALA A 1 320 ? 50.389 9.250 -31.182 1.00 183.46 368 ALA A O 1
ATOM 2511 N N . GLY A 1 321 ? 48.770 7.913 -30.370 1.00 178.84 369 GLY A N 1
ATOM 2512 C CA . GLY A 1 321 ? 49.538 7.472 -29.226 1.00 164.49 369 GLY A CA 1
ATOM 2513 C C . GLY A 1 321 ? 49.373 8.314 -27.980 1.00 164.62 369 GLY A C 1
ATOM 2514 O O . GLY A 1 321 ? 49.816 7.893 -26.903 1.00 165.57 369 GLY A O 1
ATOM 2515 N N . ARG A 1 322 ? 48.751 9.488 -28.087 1.00 158.11 370 ARG A N 1
ATOM 2516 C CA . ARG A 1 322 ? 48.530 10.370 -26.942 1.00 152.90 370 ARG A CA 1
ATOM 2517 C C . ARG A 1 322 ? 47.280 9.904 -26.191 1.00 149.39 370 ARG A C 1
ATOM 2518 O O . ARG A 1 322 ? 46.189 10.475 -26.276 1.00 151.22 370 ARG A O 1
ATOM 2526 N N . VAL A 1 323 ? 47.461 8.828 -25.421 1.00 150.00 371 VAL A N 1
ATOM 2527 C CA . VAL A 1 323 ? 46.353 8.254 -24.664 1.00 145.72 371 VAL A CA 1
ATOM 2528 C C . VAL A 1 323 ? 45.905 9.197 -23.556 1.00 155.05 371 VAL A C 1
ATOM 2529 O O . VAL A 1 323 ? 44.732 9.185 -23.161 1.00 162.74 371 VAL A O 1
ATOM 2533 N N . ASP A 1 324 ? 46.813 10.026 -23.036 1.00 153.31 372 ASP A N 1
ATOM 2534 C CA . ASP A 1 324 ? 46.431 10.977 -21.998 1.00 166.74 372 ASP A CA 1
ATOM 2535 C C . ASP A 1 324 ? 45.433 11.996 -22.533 1.00 172.94 372 ASP A C 1
ATOM 2536 O O . ASP A 1 324 ? 44.414 12.282 -21.891 1.00 175.16 372 ASP A O 1
ATOM 2541 N N . GLU A 1 325 ? 45.703 12.550 -23.718 1.00 172.64 373 GLU A N 1
ATOM 2542 C CA . GLU A 1 325 ? 44.754 13.475 -24.328 1.00 176.85 373 GLU A CA 1
ATOM 2543 C C . GLU A 1 325 ? 43.440 12.785 -24.672 1.00 165.89 373 GLU A C 1
ATOM 2544 O O . GLU A 1 325 ? 42.374 13.400 -24.567 1.00 163.48 373 GLU A O 1
ATOM 2550 N N . ALA A 1 326 ? 43.492 11.512 -25.071 1.00 150.86 374 ALA A N 1
ATOM 2551 C CA . ALA A 1 326 ? 42.265 10.769 -25.345 1.00 131.28 374 ALA A CA 1
ATOM 2552 C C . ALA A 1 326 ? 41.409 10.645 -24.091 1.00 151.36 374 ALA A C 1
ATOM 2553 O O . ALA A 1 326 ? 40.203 10.924 -24.116 1.00 157.38 374 ALA A O 1
ATOM 2555 N N . ALA A 1 327 ? 42.020 10.221 -22.982 1.00 145.36 375 ALA A N 1
ATOM 2556 C CA . ALA A 1 327 ? 41.285 10.095 -21.727 1.00 142.07 375 ALA A CA 1
ATOM 2557 C C . ALA A 1 327 ? 40.748 11.443 -21.261 1.00 164.82 375 ALA A C 1
ATOM 2558 O O . ALA A 1 327 ? 39.622 11.528 -20.758 1.00 159.98 375 ALA A O 1
ATOM 2560 N N . GLN A 1 328 ? 41.537 12.510 -21.428 1.00 170.90 376 GLN A N 1
ATOM 2561 C CA . GLN A 1 328 ? 41.087 13.832 -21.003 1.00 173.42 376 GLN A CA 1
ATOM 2562 C C . GLN A 1 328 ? 39.905 14.310 -21.837 1.00 160.71 376 GLN A C 1
ATOM 2563 O O . GLN A 1 328 ? 38.937 14.856 -21.295 1.00 156.32 376 GLN A O 1
ATOM 2569 N N . ARG A 1 329 ? 39.964 14.114 -23.157 1.00 150.27 377 ARG A N 1
ATOM 2570 C CA . ARG A 1 329 ? 38.856 14.519 -24.015 1.00 153.00 377 ARG A CA 1
ATOM 2571 C C . ARG A 1 329 ? 37.606 13.703 -23.720 1.00 146.24 377 ARG A C 1
ATOM 2572 O O . ARG A 1 329 ? 36.494 14.243 -23.710 1.00 141.93 377 ARG A O 1
ATOM 2580 N N . LEU A 1 330 ? 37.769 12.405 -23.454 1.00 140.22 378 LEU A N 1
ATOM 2581 C CA . LEU A 1 330 ? 36.614 11.574 -23.132 1.00 137.14 378 LEU A CA 1
ATOM 2582 C C . LEU A 1 330 ? 36.004 11.968 -21.794 1.00 149.50 378 LEU A C 1
ATOM 2583 O O . LEU A 1 330 ? 34.778 11.988 -21.648 1.00 153.42 378 LEU A O 1
ATOM 2588 N N . ASP A 1 331 ? 36.839 12.304 -20.809 1.00 154.10 379 ASP A N 1
ATOM 2589 C CA . ASP A 1 331 ? 36.314 12.749 -19.523 1.00 156.22 379 ASP A CA 1
ATOM 2590 C C . ASP A 1 331 ? 35.614 14.099 -19.648 1.00 155.98 379 ASP A C 1
ATOM 2591 O O . ASP A 1 331 ? 34.566 14.322 -19.029 1.00 150.08 379 ASP A O 1
ATOM 2596 N N . LYS A 1 332 ? 36.171 15.007 -20.454 1.00 151.75 380 LYS A N 1
ATOM 2597 C CA . LYS A 1 332 ? 35.522 16.297 -20.666 1.00 149.01 380 LYS A CA 1
ATOM 2598 C C . LYS A 1 332 ? 34.190 16.133 -21.386 1.00 157.64 380 LYS A C 1
ATOM 2599 O O . LYS A 1 332 ? 33.217 16.823 -21.064 1.00 161.24 380 LYS A O 1
ATOM 2605 N N . ALA A 1 333 ? 34.126 15.225 -22.363 1.00 150.04 381 ALA A N 1
ATOM 2606 C CA . ALA A 1 333 ? 32.865 14.961 -23.050 1.00 156.78 381 ALA A CA 1
ATOM 2607 C C . ALA A 1 333 ? 31.855 14.297 -22.120 1.00 161.05 381 ALA A C 1
ATOM 2608 O O . ALA A 1 333 ? 30.648 14.547 -22.225 1.00 160.30 381 ALA A O 1
ATOM 2610 N N . ARG A 1 334 ? 32.328 13.437 -21.215 1.00 151.55 382 ARG A N 1
ATOM 2611 C CA . ARG A 1 334 ? 31.442 12.831 -20.227 1.00 144.37 382 ARG A CA 1
ATOM 2612 C C . ARG A 1 334 ? 30.866 13.887 -19.295 1.00 148.83 382 ARG A C 1
ATOM 2613 O O . ARG A 1 334 ? 29.677 13.849 -18.956 1.00 142.12 382 ARG A O 1
ATOM 2621 N N . SER A 1 335 ? 31.701 14.835 -18.865 1.00 154.81 383 SER A N 1
ATOM 2622 C CA . SER A 1 335 ? 31.218 15.916 -18.013 1.00 170.64 383 SER A CA 1
ATOM 2623 C C . SER A 1 335 ? 30.284 16.854 -18.769 1.00 165.78 383 SER A C 1
ATOM 2624 O O . SER A 1 335 ? 29.364 17.422 -18.171 1.00 166.29 383 SER A O 1
ATOM 2627 N N . GLU A 1 336 ? 30.499 17.025 -20.077 1.00 165.90 384 GLU A N 1
ATOM 2628 C CA . GLU A 1 336 ? 29.634 17.901 -20.862 1.00 150.12 384 GLU A CA 1
ATOM 2629 C C . GLU A 1 336 ? 28.237 17.308 -21.006 1.00 147.17 384 GLU A C 1
ATOM 2630 O O . GLU A 1 336 ? 27.239 17.958 -20.676 1.00 145.73 384 GLU A O 1
ATOM 2636 N N . GLN A 1 337 ? 28.145 16.076 -21.501 1.00 150.55 385 GLN A N 1
ATOM 2637 C CA . GLN A 1 337 ? 26.861 15.396 -21.673 1.00 142.47 385 GLN A CA 1
ATOM 2638 C C . GLN A 1 337 ? 26.844 14.128 -20.833 1.00 142.52 385 GLN A C 1
ATOM 2639 O O . GLN A 1 337 ? 27.314 13.068 -21.288 1.00 146.79 385 GLN A O 1
ATOM 2645 N N . PRO A 1 338 ? 26.305 14.178 -19.619 1.00 140.56 386 PRO A N 1
ATOM 2646 C CA . PRO A 1 338 ? 26.254 12.993 -18.752 1.00 140.78 386 PRO A CA 1
ATOM 2647 C C . PRO A 1 338 ? 25.025 12.115 -18.933 1.00 137.65 386 PRO A C 1
ATOM 2648 O O . PRO A 1 338 ? 24.802 11.234 -18.097 1.00 150.82 386 PRO A O 1
ATOM 2652 N N . ASP A 1 339 ? 24.229 12.321 -19.985 1.00 136.61 387 ASP A N 1
ATOM 2653 C CA . ASP A 1 339 ? 23.008 11.536 -20.140 1.00 167.20 387 ASP A CA 1
ATOM 2654 C C . ASP A 1 339 ? 23.335 10.075 -20.421 1.00 150.40 387 ASP A C 1
ATOM 2655 O O . ASP A 1 339 ? 22.741 9.169 -19.824 1.00 156.17 387 ASP A O 1
ATOM 2660 N N . TYR A 1 340 ? 24.271 9.825 -21.330 1.00 143.82 388 TYR A N 1
ATOM 2661 C CA . TYR A 1 340 ? 24.744 8.479 -21.632 1.00 159.45 388 TYR A CA 1
ATOM 2662 C C . TYR A 1 340 ? 26.239 8.339 -21.365 1.00 154.53 388 TYR A C 1
ATOM 2663 O O . TYR A 1 340 ? 26.979 7.767 -22.167 1.00 151.57 388 TYR A O 1
ATOM 2672 N N . ALA A 1 341 ? 26.704 8.896 -20.242 1.00 151.53 389 ALA A N 1
ATOM 2673 C CA . ALA A 1 341 ? 28.119 8.803 -19.891 1.00 134.82 389 ALA A CA 1
ATOM 2674 C C . ALA A 1 341 ? 28.575 7.350 -19.830 1.00 132.75 389 ALA A C 1
ATOM 2675 O O . ALA A 1 341 ? 29.744 7.049 -20.102 1.00 134.63 389 ALA A O 1
ATOM 2677 N N . ILE A 1 342 ? 27.670 6.442 -19.453 1.00 123.98 390 ILE A N 1
ATOM 2678 C CA . ILE A 1 342 ? 27.971 5.013 -19.470 1.00 100.64 390 ILE A CA 1
ATOM 2679 C C . ILE A 1 342 ? 28.346 4.569 -20.877 1.00 124.42 390 ILE A C 1
ATOM 2680 O O . ILE A 1 342 ? 29.225 3.718 -21.066 1.00 139.60 390 ILE A O 1
ATOM 2685 N N . GLN A 1 343 ? 27.694 5.142 -21.890 1.00 132.86 391 GLN A N 1
ATOM 2686 C CA . GLN A 1 343 ? 28.057 4.817 -23.262 1.00 131.23 391 GLN A CA 1
ATOM 2687 C C . GLN A 1 343 ? 29.420 5.395 -23.624 1.00 136.49 391 GLN A C 1
ATOM 2688 O O . GLN A 1 343 ? 30.152 4.797 -24.418 1.00 156.74 391 GLN A O 1
ATOM 2694 N N . LEU A 1 344 ? 29.790 6.538 -23.037 1.00 137.10 392 LEU A N 1
ATOM 2695 C CA . LEU A 1 344 ? 31.142 7.058 -23.228 1.00 130.53 392 LEU A CA 1
ATOM 2696 C C . LEU A 1 344 ? 32.180 6.125 -22.612 1.00 123.47 392 LEU A C 1
ATOM 2697 O O . LEU A 1 344 ? 33.260 5.917 -23.182 1.00 139.69 392 LEU A O 1
ATOM 2702 N N . TYR A 1 345 ? 31.871 5.553 -21.447 1.00 127.95 393 TYR A N 1
ATOM 2703 C CA . TYR A 1 345 ? 32.770 4.569 -20.850 1.00 133.96 393 TYR A CA 1
ATOM 2704 C C . TYR A 1 345 ? 32.855 3.308 -21.707 1.00 132.23 393 TYR A C 1
ATOM 2705 O O . TYR A 1 345 ? 33.929 2.705 -21.832 1.00 143.54 393 TYR A O 1
ATOM 2714 N N . LEU A 1 346 ? 31.736 2.898 -22.309 1.00 134.35 394 LEU A N 1
ATOM 2715 C CA . LEU A 1 346 ? 31.771 1.775 -23.244 1.00 122.44 394 LEU A CA 1
ATOM 2716 C C . LEU A 1 346 ? 32.646 2.094 -24.454 1.00 116.50 394 LEU A C 1
ATOM 2717 O O . LEU A 1 346 ? 33.383 1.230 -24.944 1.00 135.13 394 LEU A O 1
ATOM 2722 N N . ILE A 1 347 ? 32.565 3.332 -24.952 1.00 141.97 395 ILE A N 1
ATOM 2723 C CA . ILE A 1 347 ? 33.430 3.780 -26.043 1.00 140.05 395 ILE A CA 1
ATOM 2724 C C . ILE A 1 347 ? 34.893 3.645 -25.646 1.00 139.41 395 ILE A C 1
ATOM 2725 O O . ILE A 1 347 ? 35.724 3.136 -26.410 1.00 138.67 395 ILE A O 1
ATOM 2730 N N . GLU A 1 348 ? 35.229 4.134 -24.451 1.00 136.85 396 GLU A N 1
ATOM 2731 C CA . GLU A 1 348 ? 36.606 4.063 -23.970 1.00 139.61 396 GLU A CA 1
ATOM 2732 C C . GLU A 1 348 ? 37.080 2.616 -23.889 1.00 126.67 396 GLU A C 1
ATOM 2733 O O . GLU A 1 348 ? 38.186 2.286 -24.334 1.00 137.57 396 GLU A O 1
ATOM 2739 N N . ALA A 1 349 ? 36.246 1.736 -23.327 1.00 134.06 397 ALA A N 1
ATOM 2740 C CA . ALA A 1 349 ? 36.622 0.331 -23.195 1.00 141.49 397 ALA A CA 1
ATOM 2741 C C . ALA A 1 349 ? 36.831 -0.323 -24.557 1.00 120.40 397 ALA A C 1
ATOM 2742 O O . ALA A 1 349 ? 37.803 -1.061 -24.756 1.00 122.29 397 ALA A O 1
ATOM 2744 N N . GLU A 1 350 ? 35.929 -0.064 -25.507 1.00 143.85 398 GLU A N 1
ATOM 2745 C CA . GLU A 1 350 ? 36.057 -0.644 -26.842 1.00 133.28 398 GLU A CA 1
ATOM 2746 C C . GLU A 1 350 ? 37.323 -0.156 -27.539 1.00 122.68 398 GLU A C 1
ATOM 2747 O O . GLU A 1 350 ? 38.056 -0.946 -28.149 1.00 130.15 398 GLU A O 1
ATOM 2753 N N . ALA A 1 351 ? 37.593 1.151 -27.465 1.00 126.02 399 ALA A N 1
ATOM 2754 C CA . ALA A 1 351 ? 38.787 1.694 -28.103 1.00 136.69 399 ALA A CA 1
ATOM 2755 C C . ALA A 1 351 ? 40.054 1.118 -27.485 1.00 141.12 399 ALA A C 1
ATOM 2756 O O . ALA A 1 351 ? 40.993 0.753 -28.203 1.00 130.50 399 ALA A O 1
ATOM 2758 N N . LEU A 1 352 ? 40.105 1.031 -26.153 1.00 140.28 400 LEU A N 1
ATOM 2759 C CA . LEU A 1 352 ? 41.297 0.502 -25.501 1.00 122.44 400 LEU A CA 1
ATOM 2760 C C . LEU A 1 352 ? 41.468 -0.993 -25.750 1.00 138.73 400 LEU A C 1
ATOM 2761 O O . LEU A 1 352 ? 42.601 -1.488 -25.763 1.00 154.72 400 LEU A O 1
ATOM 2766 N N . SER A 1 353 ? 40.372 -1.728 -25.955 1.00 141.92 401 SER A N 1
ATOM 2767 C CA . SER A 1 353 ? 40.492 -3.150 -26.259 1.00 116.57 401 SER A CA 1
ATOM 2768 C C . SER A 1 353 ? 40.860 -3.397 -27.716 1.00 131.55 401 SER A C 1
ATOM 2769 O O . SER A 1 353 ? 41.449 -4.436 -28.031 1.00 138.37 401 SER A O 1
ATOM 2772 N N . ASN A 1 354 ? 40.518 -2.474 -28.611 1.00 149.04 402 ASN A N 1
ATOM 2773 C CA . ASN A 1 354 ? 40.835 -2.620 -30.026 1.00 142.28 402 ASN A CA 1
ATOM 2774 C C . ASN A 1 354 ? 42.205 -2.064 -30.402 1.00 150.42 402 ASN A C 1
ATOM 2775 O O . ASN A 1 354 ? 42.609 -2.194 -31.562 1.00 163.46 402 ASN A O 1
ATOM 2780 N N . ASN A 1 355 ? 42.931 -1.449 -29.464 1.0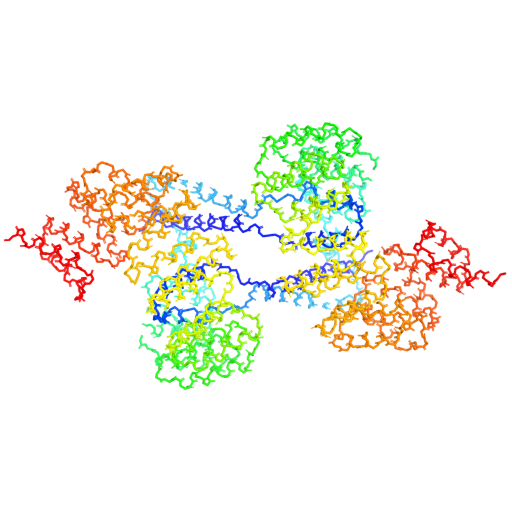0 153.75 403 ASN A N 1
ATOM 2781 C CA . ASN A 1 355 ? 44.260 -0.916 -29.749 1.00 155.66 403 ASN A CA 1
ATOM 2782 C C . ASN A 1 355 ? 45.333 -1.499 -28.833 1.00 162.13 403 ASN A C 1
ATOM 2783 O O . ASN A 1 355 ? 46.434 -0.945 -28.751 1.00 165.65 403 ASN A O 1
ATOM 2788 N N . ASP A 1 356 ? 45.046 -2.623 -28.172 1.00 172.49 404 ASP A N 1
ATOM 2789 C CA . ASP A 1 356 ? 46.008 -3.350 -27.336 1.00 190.75 404 ASP A CA 1
ATOM 2790 C C . ASP A 1 356 ? 46.479 -2.514 -26.140 1.00 176.86 404 ASP A C 1
ATOM 2791 O O . ASP A 1 356 ? 47.664 -2.217 -25.978 1.00 176.24 404 ASP A O 1
ATOM 2796 N N . GLN A 1 357 ? 45.511 -2.162 -25.271 1.00 164.75 405 GLN A N 1
ATOM 2797 C CA . GLN A 1 357 ? 45.759 -1.523 -23.968 1.00 145.59 405 GLN A CA 1
ATOM 2798 C C . GLN A 1 357 ? 44.886 -2.231 -22.928 1.00 147.12 405 GLN A C 1
ATOM 2799 O O . GLN A 1 357 ? 43.943 -1.664 -22.378 1.00 149.28 405 GLN A O 1
ATOM 2805 N N . GLN A 1 358 ? 45.217 -3.494 -22.649 1.00 147.16 406 GLN A N 1
ATOM 2806 C CA . GLN A 1 358 ? 44.372 -4.315 -21.786 1.00 144.74 406 GLN A CA 1
ATOM 2807 C C . GLN A 1 358 ? 44.302 -3.750 -20.374 1.00 152.25 406 GLN A C 1
ATOM 2808 O O . GLN A 1 358 ? 43.218 -3.652 -19.783 1.00 170.23 406 GLN A O 1
ATOM 2814 N N . GLU A 1 359 ? 45.452 -3.374 -19.811 1.00 145.14 407 GLU A N 1
ATOM 2815 C CA . GLU A 1 359 ? 45.461 -2.832 -18.457 1.00 164.70 407 GLU A CA 1
ATOM 2816 C C . GLU A 1 359 ? 44.717 -1.503 -18.390 1.00 167.08 407 GLU A C 1
ATOM 2817 O O . GLU A 1 359 ? 43.950 -1.259 -17.450 1.00 172.66 407 GLU A O 1
ATOM 2823 N N . LYS A 1 360 ? 44.921 -0.634 -19.383 1.00 143.52 408 LYS A N 1
ATOM 2824 C CA . LYS A 1 360 ? 44.219 0.646 -19.392 1.00 143.63 408 LYS A CA 1
ATOM 2825 C C . LYS A 1 360 ? 42.723 0.455 -19.607 1.00 154.10 408 LYS A C 1
ATOM 2826 O O . LYS A 1 360 ? 41.911 1.196 -19.041 1.00 152.26 408 LYS A O 1
ATOM 2832 N N . ALA A 1 361 ? 42.338 -0.537 -20.415 1.00 153.95 409 ALA A N 1
ATOM 2833 C CA . ALA A 1 361 ? 40.919 -0.836 -20.585 1.00 141.95 409 ALA A CA 1
ATOM 2834 C C . ALA A 1 361 ? 40.297 -1.302 -19.275 1.00 142.86 409 ALA A C 1
ATOM 2835 O O . ALA A 1 361 ? 39.203 -0.856 -18.901 1.00 156.84 409 ALA A O 1
ATOM 2837 N N . TRP A 1 362 ? 40.986 -2.194 -18.559 1.00 139.81 410 TRP A N 1
ATOM 2838 C CA . TRP A 1 362 ? 40.477 -2.652 -17.271 1.00 136.69 410 TRP A CA 1
ATOM 2839 C C . TRP A 1 362 ? 40.389 -1.504 -16.274 1.00 135.06 410 TRP A C 1
ATOM 2840 O O . TRP A 1 362 ? 39.433 -1.423 -15.495 1.00 143.00 410 TRP A O 1
ATOM 2851 N N . GLN A 1 363 ? 41.366 -0.594 -16.296 1.00 134.60 411 GLN A N 1
ATOM 2852 C CA . GLN A 1 363 ? 41.334 0.542 -15.378 1.00 151.69 411 GLN A CA 1
ATOM 2853 C C . GLN A 1 363 ? 40.190 1.496 -15.708 1.00 145.67 411 GLN A C 1
ATOM 2854 O O . GLN A 1 363 ? 39.522 2.010 -14.802 1.00 152.45 411 GLN A O 1
ATOM 2860 N N . ALA A 1 364 ? 39.944 1.740 -16.997 1.00 122.70 412 ALA A N 1
ATOM 2861 C CA . ALA A 1 364 ? 38.832 2.601 -17.384 1.00 125.63 412 ALA A CA 1
ATOM 2862 C C . ALA A 1 364 ? 37.494 1.977 -17.008 1.00 133.70 412 ALA A C 1
ATOM 2863 O O . ALA A 1 364 ? 36.577 2.680 -16.566 1.00 136.35 412 ALA A O 1
ATOM 2865 N N . ILE A 1 365 ? 37.362 0.658 -17.172 1.00 132.23 413 ILE A N 1
ATOM 2866 C CA . ILE A 1 365 ? 36.126 -0.013 -16.776 1.00 101.74 413 ILE A CA 1
ATOM 2867 C C . ILE A 1 365 ? 35.955 0.023 -15.260 1.00 132.86 413 ILE A C 1
ATOM 2868 O O . ILE A 1 365 ? 34.840 0.195 -14.750 1.00 146.09 413 ILE A O 1
ATOM 2873 N N . GLN A 1 366 ? 37.053 -0.133 -14.514 1.00 142.17 414 GLN A N 1
ATOM 2874 C CA . GLN A 1 366 ? 36.980 -0.021 -13.061 1.00 141.92 414 GLN A CA 1
ATOM 2875 C C . GLN A 1 366 ? 36.532 1.373 -12.646 1.00 129.60 414 GLN A C 1
ATOM 2876 O O . GLN A 1 366 ? 35.718 1.525 -11.729 1.00 138.01 414 GLN A O 1
ATOM 2882 N N . GLU A 1 367 ? 37.047 2.402 -13.322 1.00 117.26 415 GLU A N 1
ATOM 2883 C CA . GLU A 1 367 ? 36.618 3.769 -13.045 1.00 132.48 415 GLU A CA 1
ATOM 2884 C C . GLU A 1 367 ? 35.134 3.947 -13.349 1.00 127.40 415 GLU A C 1
ATOM 2885 O O . GLU A 1 367 ? 34.388 4.537 -12.556 1.00 131.65 415 GLU A O 1
ATOM 2891 N N . GLY A 1 368 ? 34.689 3.440 -14.500 1.00 136.37 416 GLY A N 1
ATOM 2892 C CA . GLY A 1 368 ? 33.283 3.545 -14.853 1.00 130.23 416 GLY A CA 1
ATOM 2893 C C . GLY A 1 368 ? 32.366 2.854 -13.862 1.00 132.29 416 GLY A C 1
ATOM 2894 O O . GLY A 1 368 ? 31.274 3.345 -13.568 1.00 140.13 416 GLY A O 1
ATOM 2895 N N . LEU A 1 369 ? 32.793 1.704 -13.333 1.00 116.84 417 LEU A N 1
ATOM 2896 C CA . LEU A 1 369 ? 31.967 1.011 -12.347 1.00 121.00 417 LEU A CA 1
ATOM 2897 C C . LEU A 1 369 ? 32.008 1.720 -11.000 1.00 145.65 417 LEU A C 1
ATOM 2898 O O . LEU A 1 369 ? 31.003 1.754 -10.280 1.00 146.69 417 LEU A O 1
ATOM 2903 N N . LYS A 1 370 ? 33.156 2.293 -10.637 1.00 155.66 418 LYS A N 1
ATOM 2904 C CA . LYS A 1 370 ? 33.209 3.104 -9.427 1.00 159.58 418 LYS A CA 1
ATOM 2905 C C . LYS A 1 370 ? 32.246 4.280 -9.522 1.00 145.89 418 LYS A C 1
ATOM 2906 O O . LYS A 1 370 ? 31.582 4.633 -8.539 1.00 133.05 418 LYS A O 1
ATOM 2912 N N . GLN A 1 371 ? 32.134 4.882 -10.709 1.00 140.45 419 GLN A N 1
ATOM 2913 C CA . GLN A 1 371 ? 31.212 5.997 -10.886 1.00 119.23 419 GLN A CA 1
ATOM 2914 C C . GLN A 1 371 ? 29.763 5.530 -10.990 1.00 127.60 419 GLN A C 1
ATOM 2915 O O . GLN A 1 371 ? 28.861 6.180 -10.450 1.00 128.35 419 GLN A O 1
ATOM 2921 N N . TYR A 1 372 ? 29.514 4.417 -11.680 1.00 131.63 420 TYR A N 1
ATOM 2922 C CA . TYR A 1 372 ? 28.162 3.885 -11.855 1.00 122.83 420 TYR A CA 1
ATOM 2923 C C . TYR A 1 372 ? 28.169 2.405 -11.494 1.00 119.44 420 TYR A C 1
ATOM 2924 O O . TYR A 1 372 ? 28.299 1.540 -12.371 1.00 130.23 420 TYR A O 1
ATOM 2933 N N . PRO A 1 373 ? 28.025 2.076 -10.207 1.00 111.26 421 PRO A N 1
ATOM 2934 C CA . PRO A 1 373 ? 28.068 0.662 -9.795 1.00 122.10 421 PRO A CA 1
ATOM 2935 C C . PRO A 1 373 ? 26.860 -0.155 -10.227 1.00 116.91 421 PRO A C 1
ATOM 2936 O O . PRO A 1 373 ? 26.917 -1.388 -10.142 1.00 113.03 421 PRO A O 1
ATOM 2940 N N . GLU A 1 374 ? 25.780 0.477 -10.684 1.00 121.51 422 GLU A N 1
ATOM 2941 C CA . GLU A 1 374 ? 24.550 -0.237 -11.005 1.00 133.74 422 GLU A CA 1
ATOM 2942 C C . GLU A 1 374 ? 24.326 -0.425 -12.499 1.00 154.72 422 GLU A C 1
ATOM 2943 O O . GLU A 1 374 ? 23.363 -1.100 -12.880 1.00 167.78 422 GLU A O 1
ATOM 2949 N N . ASP A 1 375 ? 25.170 0.154 -13.349 1.00 153.36 423 ASP A N 1
ATOM 2950 C CA . ASP A 1 375 ? 24.988 0.029 -14.789 1.00 143.68 423 ASP A CA 1
ATOM 2951 C C . ASP A 1 375 ? 25.200 -1.421 -15.210 1.00 134.10 423 ASP A C 1
ATOM 2952 O O . ASP A 1 375 ? 26.299 -1.964 -15.060 1.00 125.43 423 ASP A O 1
ATOM 2957 N N . LEU A 1 376 ? 24.147 -2.047 -15.739 1.00 148.68 424 LEU A N 1
ATOM 2958 C CA . LEU A 1 376 ? 24.200 -3.467 -16.067 1.00 129.62 424 LEU A CA 1
ATOM 2959 C C . LEU A 1 376 ? 25.064 -3.763 -17.287 1.00 149.80 424 LEU A C 1
ATOM 2960 O O . LEU A 1 376 ? 25.512 -4.902 -17.452 1.00 163.22 424 LEU A O 1
ATOM 2965 N N . ASN A 1 377 ? 25.277 -2.785 -18.165 1.00 144.01 425 ASN A N 1
ATOM 2966 C CA . ASN A 1 377 ? 26.206 -2.980 -19.272 1.00 134.15 425 ASN A CA 1
ATOM 2967 C C . ASN A 1 377 ? 27.663 -2.882 -18.822 1.00 127.90 425 ASN A C 1
ATOM 2968 O O . ASN A 1 377 ? 28.520 -3.620 -19.326 1.00 141.11 425 ASN A O 1
ATOM 2973 N N . LEU A 1 378 ? 27.961 -1.987 -17.874 1.00 111.77 426 LEU A N 1
ATOM 2974 C CA . LEU A 1 378 ? 29.345 -1.761 -17.462 1.00 105.44 426 LEU A CA 1
ATOM 2975 C C . LEU A 1 378 ? 29.953 -2.982 -16.779 1.00 107.80 426 LEU A C 1
ATOM 2976 O O . LEU A 1 378 ? 31.096 -3.359 -17.068 1.00 118.23 426 LEU A O 1
ATOM 2981 N N . LEU A 1 379 ? 29.218 -3.616 -15.862 1.00 111.49 427 LEU A N 1
ATOM 2982 C CA . LEU A 1 379 ? 29.791 -4.793 -15.216 1.00 124.51 427 LEU A CA 1
ATOM 2983 C C . LEU A 1 379 ? 29.875 -5.967 -16.182 1.00 120.75 427 LEU A C 1
ATOM 2984 O O . LEU A 1 379 ? 30.768 -6.805 -16.049 1.00 136.84 427 LEU A O 1
ATOM 2989 N N . TYR A 1 380 ? 28.966 -6.052 -17.156 1.00 95.80 428 TYR A N 1
ATOM 2990 C CA . TYR A 1 380 ? 29.092 -7.094 -18.172 1.00 108.95 428 TYR A CA 1
ATOM 2991 C C . TYR A 1 380 ? 30.344 -6.882 -19.014 1.00 106.51 428 TYR A C 1
ATOM 2992 O O . TYR A 1 380 ? 31.046 -7.843 -19.358 1.00 118.53 428 TYR A O 1
ATOM 3001 N N . THR A 1 381 ? 30.639 -5.627 -19.356 1.00 104.22 429 THR A N 1
ATOM 3002 C CA . THR A 1 381 ? 31.883 -5.332 -20.057 1.00 94.48 429 THR A CA 1
ATOM 3003 C C . THR A 1 381 ? 33.086 -5.679 -19.187 1.00 114.62 429 THR A C 1
ATOM 3004 O O . THR A 1 381 ? 34.105 -6.167 -19.689 1.00 135.05 429 THR A O 1
ATOM 3008 N N . ARG A 1 382 ? 32.981 -5.437 -17.876 1.00 111.34 430 ARG A N 1
ATOM 3009 C CA . ARG A 1 382 ? 34.038 -5.864 -16.961 1.00 107.48 430 ARG A CA 1
ATOM 3010 C C . ARG A 1 382 ? 34.193 -7.379 -16.979 1.00 128.05 430 ARG A C 1
ATOM 3011 O O . ARG A 1 382 ? 35.312 -7.899 -16.926 1.00 157.58 430 ARG A O 1
ATOM 3019 N N . SER A 1 383 ? 33.065 -8.086 -17.067 1.00 103.27 431 SER A N 1
ATOM 3020 C CA . SER A 1 383 ? 33.102 -9.568 -17.145 1.00 110.48 431 SER A CA 1
ATOM 3021 C C . SER A 1 383 ? 33.909 -9.987 -18.372 1.00 129.04 431 SER A C 1
ATOM 3022 O O . SER A 1 383 ? 34.826 -10.805 -18.213 1.00 153.19 431 SER A O 1
ATOM 3033 N N . LEU A 1 385 ? 36.095 -8.314 -20.182 1.00 113.81 433 LEU A N 1
ATOM 3034 C CA . LEU A 1 385 ? 37.519 -7.904 -20.042 1.00 131.02 433 LEU A CA 1
ATOM 3035 C C . LEU A 1 385 ? 38.256 -8.861 -19.102 1.00 140.06 433 LEU A C 1
ATOM 3036 O O . LEU A 1 385 ? 39.408 -9.207 -19.411 1.00 132.85 433 LEU A O 1
ATOM 3041 N N . ALA A 1 386 ? 37.611 -9.265 -18.004 1.00 141.97 434 ALA A N 1
ATOM 3042 C CA . ALA A 1 386 ? 38.239 -10.194 -17.038 1.00 135.93 434 ALA A CA 1
ATOM 3043 C C . ALA A 1 386 ? 38.374 -11.571 -17.688 1.00 142.85 434 ALA A C 1
ATOM 3044 O O . ALA A 1 386 ? 39.393 -12.229 -17.457 1.00 169.75 434 ALA A O 1
ATOM 3046 N N . GLU A 1 387 ? 37.383 -11.983 -18.479 1.00 122.30 435 GLU A N 1
ATOM 3047 C CA . GLU A 1 387 ? 37.487 -13.259 -19.177 1.00 107.84 435 GLU A CA 1
ATOM 3048 C C . GLU A 1 387 ? 38.634 -13.243 -20.178 1.00 131.18 435 GLU A C 1
ATOM 3049 O O . GLU A 1 387 ? 39.332 -14.249 -20.350 1.00 126.62 435 GLU A O 1
ATOM 3055 N N . LYS A 1 388 ? 38.839 -12.109 -20.855 1.00 149.05 436 LYS A N 1
ATOM 3056 C CA . LYS A 1 388 ? 39.995 -11.983 -21.737 1.00 140.04 436 LYS A CA 1
ATOM 3057 C C . LYS A 1 388 ? 41.300 -11.974 -20.950 1.00 132.15 436 LYS A C 1
ATOM 3058 O O . LYS A 1 388 ? 42.345 -12.363 -21.482 1.00 132.06 436 LYS A O 1
ATOM 3064 N N . ARG A 1 389 ? 41.260 -11.531 -19.696 1.00 139.40 437 ARG A N 1
ATOM 3065 C CA . ARG A 1 389 ? 42.424 -11.521 -18.821 1.00 132.32 437 ARG A CA 1
ATOM 3066 C C . ARG A 1 389 ? 42.611 -12.837 -18.077 1.00 139.44 437 ARG A C 1
ATOM 3067 O O . ARG A 1 389 ? 43.420 -12.894 -17.145 1.00 144.23 437 ARG A O 1
ATOM 3075 N N . ASN A 1 390 ? 41.873 -13.886 -18.455 1.00 152.39 438 ASN A N 1
ATOM 3076 C CA . ASN A 1 390 ? 41.925 -15.216 -17.847 1.00 164.60 438 ASN A CA 1
ATOM 3077 C C . ASN A 1 390 ? 41.439 -15.190 -16.396 1.00 161.26 438 ASN A C 1
ATOM 3078 O O . ASN A 1 390 ? 41.441 -16.222 -15.713 1.00 174.38 438 ASN A O 1
ATOM 3083 N N . ASP A 1 391 ? 40.919 -14.051 -15.939 1.00 175.89 439 ASP A N 1
ATOM 3084 C CA . ASP A 1 391 ? 40.387 -13.880 -14.585 1.00 174.57 439 ASP A CA 1
ATOM 3085 C C . ASP A 1 391 ? 38.952 -14.398 -14.531 1.00 154.14 439 ASP A C 1
ATOM 3086 O O . ASP A 1 391 ? 37.994 -13.667 -14.784 1.00 153.41 439 ASP A O 1
ATOM 3091 N N . LEU A 1 392 ? 38.800 -15.680 -14.191 1.00 139.87 440 LEU A N 1
ATOM 3092 C CA . LEU A 1 392 ? 37.472 -16.277 -14.091 1.00 142.82 440 LEU A CA 1
ATOM 3093 C C . LEU A 1 392 ? 36.737 -15.826 -12.831 1.00 147.47 440 LEU A C 1
ATOM 3094 O O . LEU A 1 392 ? 35.502 -15.783 -12.822 1.00 147.86 440 LEU A O 1
ATOM 3099 N N . ALA A 1 393 ? 37.471 -15.471 -11.773 1.00 151.98 441 ALA A N 1
ATOM 3100 C CA . ALA A 1 393 ? 36.837 -15.092 -10.512 1.00 157.35 441 ALA A CA 1
ATOM 3101 C C . ALA A 1 393 ? 36.013 -13.815 -10.650 1.00 160.61 441 ALA A C 1
ATOM 3102 O O . ALA A 1 393 ? 34.835 -13.779 -10.272 1.00 175.43 441 ALA A O 1
ATOM 3104 N N . GLN A 1 394 ? 36.654 -12.742 -11.114 1.00 147.12 442 GLN A N 1
ATOM 3105 C CA . GLN A 1 394 ? 35.910 -11.473 -11.317 1.00 135.85 442 GLN A CA 1
ATOM 3106 C C . GLN A 1 394 ? 34.802 -11.737 -12.335 1.00 141.13 442 GLN A C 1
ATOM 3107 O O . GLN A 1 394 ? 33.683 -11.286 -12.083 1.00 168.18 442 GLN A O 1
ATOM 3121 N N . GLU A 1 396 ? 33.060 -14.435 -12.923 1.00 123.79 444 GLU A N 1
ATOM 3122 C CA . GLU A 1 396 ? 31.913 -15.106 -12.262 1.00 140.44 444 GLU A CA 1
ATOM 3123 C C . GLU A 1 396 ? 31.203 -14.107 -11.345 1.00 158.51 444 GLU A C 1
ATOM 3124 O O . GLU A 1 396 ? 29.974 -14.006 -11.459 1.00 147.53 444 GLU A O 1
ATOM 3130 N N . LYS A 1 397 ? 31.942 -13.371 -10.508 1.00 163.37 445 LYS A N 1
ATOM 3131 C CA . LYS A 1 397 ? 31.325 -12.484 -9.524 1.00 160.14 445 LYS A CA 1
ATOM 3132 C C . LYS A 1 397 ? 30.361 -11.500 -10.179 1.00 156.28 445 LYS A C 1
ATOM 3133 O O . LYS A 1 397 ? 29.181 -11.427 -9.810 1.00 171.51 445 LYS A O 1
ATOM 3139 N N . ASP A 1 398 ? 30.838 -10.738 -11.168 1.00 134.15 446 ASP A N 1
ATOM 3140 C CA . ASP A 1 398 ? 29.954 -9.739 -11.767 1.00 139.98 446 ASP A CA 1
ATOM 3141 C C . ASP A 1 398 ? 28.845 -10.379 -12.599 1.00 141.47 446 ASP A C 1
ATOM 3142 O O . ASP A 1 398 ? 27.746 -9.818 -12.685 1.00 156.85 446 ASP A O 1
ATOM 3147 N N . LEU A 1 399 ? 29.090 -11.540 -13.216 1.00 137.77 447 LEU A N 1
ATOM 3148 C CA . LEU A 1 399 ? 28.034 -12.168 -14.001 1.00 129.88 447 LEU A CA 1
ATOM 3149 C C . LEU A 1 399 ? 26.932 -12.717 -13.102 1.00 128.39 447 LEU A C 1
ATOM 3150 O O . LEU A 1 399 ? 25.744 -12.595 -13.425 1.00 124.55 447 LEU A O 1
ATOM 3155 N N . ARG A 1 400 ? 27.299 -13.311 -11.962 1.00 142.55 448 ARG A N 1
ATOM 3156 C CA . ARG A 1 400 ? 26.284 -13.683 -10.984 1.00 139.16 448 ARG A CA 1
ATOM 3157 C C . ARG A 1 400 ? 25.555 -12.450 -10.467 1.00 140.86 448 ARG A C 1
ATOM 3158 O O . ARG A 1 400 ? 24.335 -12.480 -10.269 1.00 141.19 448 ARG A O 1
ATOM 3166 N N . PHE A 1 401 ? 26.285 -11.348 -10.265 1.00 139.86 449 PHE A N 1
ATOM 3167 C CA . PHE A 1 401 ? 25.662 -10.095 -9.844 1.00 139.44 449 PHE A CA 1
ATOM 3168 C C . PHE A 1 401 ? 24.580 -9.659 -10.827 1.00 125.55 449 PHE A C 1
ATOM 3169 O O . PHE A 1 401 ? 23.449 -9.353 -10.430 1.00 127.07 449 PHE A O 1
ATOM 3177 N N . VAL A 1 402 ? 24.907 -9.633 -12.121 1.00 133.54 450 VAL A N 1
ATOM 3178 C CA . VAL A 1 402 ? 23.958 -9.105 -13.098 1.00 144.13 450 VAL A CA 1
ATOM 3179 C C . VAL A 1 402 ? 22.804 -10.077 -13.326 1.00 124.15 450 VAL A C 1
ATOM 3180 O O . VAL A 1 402 ? 21.662 -9.649 -13.536 1.00 136.77 450 VAL A O 1
ATOM 3184 N N . ILE A 1 403 ? 23.055 -11.388 -13.275 1.00 117.68 451 ILE A N 1
ATOM 3185 C CA . ILE A 1 403 ? 21.944 -12.318 -13.448 1.00 118.07 451 ILE A CA 1
ATOM 3186 C C . ILE A 1 403 ? 21.066 -12.395 -12.204 1.00 136.64 451 ILE A C 1
ATOM 3187 O O . ILE A 1 403 ? 19.902 -12.803 -12.304 1.00 137.31 451 ILE A O 1
ATOM 3192 N N . ALA A 1 404 ? 21.585 -12.007 -11.035 1.00 148.71 452 ALA A N 1
ATOM 3193 C CA . ALA A 1 404 ? 20.752 -11.941 -9.840 1.00 160.67 452 ALA A CA 1
ATOM 3194 C C . ALA A 1 404 ? 19.939 -10.655 -9.796 1.00 147.08 452 ALA A C 1
ATOM 3195 O O . ALA A 1 404 ? 18.760 -10.676 -9.425 1.00 149.69 452 ALA A O 1
ATOM 3197 N N . ARG A 1 405 ? 20.548 -9.529 -10.175 1.00 148.33 453 ARG A N 1
ATOM 3198 C CA . ARG A 1 405 ? 19.807 -8.273 -10.207 1.00 146.71 453 ARG A CA 1
ATOM 3199 C C . ARG A 1 405 ? 18.776 -8.275 -11.328 1.00 121.64 453 ARG A C 1
ATOM 3200 O O . ARG A 1 405 ? 17.673 -7.744 -11.165 1.00 142.15 453 ARG A O 1
ATOM 3208 N N . GLU A 1 406 ? 19.113 -8.869 -12.474 1.00 125.78 454 GLU A N 1
ATOM 3209 C CA . GLU A 1 406 ? 18.177 -9.030 -13.584 1.00 126.99 454 GLU A CA 1
ATOM 3210 C C . GLU A 1 406 ? 18.029 -10.516 -13.876 1.00 118.23 454 GLU A C 1
ATOM 3211 O O . GLU A 1 406 ? 18.817 -11.093 -14.642 1.00 105.14 454 GLU A O 1
ATOM 3217 N N . PRO A 1 407 ? 17.027 -11.179 -13.291 1.00 118.84 455 PRO A N 1
ATOM 3218 C CA . PRO A 1 407 ? 16.856 -12.619 -13.531 1.00 100.76 455 PRO A CA 1
ATOM 3219 C C . PRO A 1 407 ? 16.441 -12.942 -14.952 1.00 111.45 455 PRO A C 1
ATOM 3220 O O . PRO A 1 407 ? 16.371 -14.127 -15.301 1.00 105.63 455 PRO A O 1
ATOM 3224 N N . ASP A 1 408 ? 16.169 -11.933 -15.780 1.00 122.92 456 ASP A N 1
ATOM 3225 C CA . ASP A 1 408 ? 15.665 -12.142 -17.130 1.00 130.57 456 ASP A CA 1
ATOM 3226 C C . ASP A 1 408 ? 16.561 -11.491 -18.179 1.00 138.48 456 ASP A C 1
ATOM 3227 O O . ASP A 1 408 ? 16.081 -11.043 -19.220 1.00 157.54 456 ASP A O 1
ATOM 3232 N N . ASN A 1 409 ? 17.868 -11.453 -17.928 1.00 138.26 457 ASN A N 1
ATOM 3233 C CA . ASN A 1 409 ? 18.849 -10.980 -18.904 1.00 131.65 457 ASN A CA 1
ATOM 3234 C C . ASN A 1 409 ? 19.368 -12.226 -19.609 1.00 120.95 457 ASN A C 1
ATOM 3235 O O . ASN A 1 409 ? 20.196 -12.955 -19.061 1.00 116.80 457 ASN A O 1
ATOM 3240 N N . ALA A 1 410 ? 18.902 -12.455 -20.836 1.00 128.42 458 ALA A N 1
ATOM 3241 C CA . ALA A 1 410 ? 19.211 -13.705 -21.523 1.00 123.99 458 ALA A CA 1
ATOM 3242 C C . ALA A 1 410 ? 20.707 -13.844 -21.781 1.00 110.04 458 ALA A C 1
ATOM 3243 O O . ALA A 1 410 ? 21.347 -14.786 -21.297 1.00 132.72 458 ALA A O 1
ATOM 3253 N N . ALA A 1 412 ? 23.590 -12.453 -20.770 1.00 130.34 460 ALA A N 1
ATOM 3254 C CA . ALA A 1 412 ? 24.453 -12.696 -19.618 1.00 135.01 460 ALA A CA 1
ATOM 3255 C C . ALA A 1 412 ? 24.158 -14.058 -19.008 1.00 123.02 460 ALA A C 1
ATOM 3256 O O . ALA A 1 412 ? 25.073 -14.850 -18.748 1.00 119.57 460 ALA A O 1
ATOM 3258 N N . LEU A 1 413 ? 22.871 -14.364 -18.822 1.00 124.59 461 LEU A N 1
ATOM 3259 C CA . LEU A 1 413 ? 22.475 -15.690 -18.366 1.00 121.02 461 LEU A CA 1
ATOM 3260 C C . LEU A 1 413 ? 23.039 -16.755 -19.295 1.00 128.37 461 LEU A C 1
ATOM 3261 O O . LEU A 1 413 ? 23.471 -17.822 -18.846 1.00 123.67 461 LEU A O 1
ATOM 3266 N N . ASN A 1 414 ? 23.042 -16.477 -20.600 1.00 151.68 462 ASN A N 1
ATOM 3267 C CA . ASN A 1 414 ? 23.648 -17.400 -21.551 1.00 136.47 462 ASN A CA 1
ATOM 3268 C C . ASN A 1 414 ? 25.156 -17.473 -21.349 1.00 115.89 462 ASN A C 1
ATOM 3269 O O . ASN A 1 414 ? 25.725 -18.568 -21.242 1.00 119.14 462 ASN A O 1
ATOM 3274 N N . ALA A 1 415 ? 25.808 -16.311 -21.230 1.00 132.53 463 ALA A N 1
ATOM 3275 C CA . ALA A 1 415 ? 27.268 -16.258 -21.213 1.00 143.69 463 ALA A CA 1
ATOM 3276 C C . ALA A 1 415 ? 27.838 -17.157 -20.127 1.00 130.49 463 ALA A C 1
ATOM 3277 O O . ALA A 1 415 ? 28.616 -18.079 -20.409 1.00 147.73 463 ALA A O 1
ATOM 3279 N N . LEU A 1 416 ? 27.411 -16.939 -18.882 1.00 101.35 464 LEU A N 1
ATOM 3280 C CA . LEU A 1 416 ? 27.905 -17.747 -17.777 1.00 108.34 464 LEU A CA 1
ATOM 3281 C C . LEU A 1 416 ? 27.687 -19.225 -18.070 1.00 129.92 464 LEU A C 1
ATOM 3282 O O . LEU A 1 416 ? 28.610 -20.040 -17.941 1.00 148.70 464 LEU A O 1
ATOM 3287 N N . GLY A 1 417 ? 26.495 -19.569 -18.561 1.00 116.92 465 GLY A N 1
ATOM 3288 C CA . GLY A 1 417 ? 26.210 -20.962 -18.851 1.00 115.94 465 GLY A CA 1
ATOM 3289 C C . GLY A 1 417 ? 27.189 -21.554 -19.845 1.00 120.59 465 GLY A C 1
ATOM 3290 O O . GLY A 1 417 ? 27.682 -22.671 -19.655 1.00 114.97 465 GLY A O 1
ATOM 3291 N N . TYR A 1 418 ? 27.501 -20.808 -20.908 1.00 130.95 466 TYR A N 1
ATOM 3292 C CA . TYR A 1 418 ? 28.466 -21.309 -21.880 1.00 128.38 466 TYR A CA 1
ATOM 3293 C C . TYR A 1 418 ? 29.813 -21.532 -21.212 1.00 127.78 466 TYR A C 1
ATOM 3294 O O . TYR A 1 418 ? 30.443 -22.582 -21.394 1.00 153.71 466 TYR A O 1
ATOM 3303 N N . THR A 1 419 ? 30.240 -20.578 -20.381 1.00 91.50 467 THR A N 1
ATOM 3304 C CA . THR A 1 419 ? 31.502 -20.740 -19.676 1.00 106.93 467 THR A CA 1
ATOM 3305 C C . THR A 1 419 ? 31.421 -21.909 -18.705 1.00 121.60 467 THR A C 1
ATOM 3306 O O . THR A 1 419 ? 32.427 -22.583 -18.450 1.00 132.33 467 THR A O 1
ATOM 3310 N N . LEU A 1 420 ? 30.218 -22.204 -18.205 1.00 125.16 468 LEU A N 1
ATOM 3311 C CA . LEU A 1 420 ? 30.048 -23.389 -17.377 1.00 130.68 468 LEU A CA 1
ATOM 3312 C C . LEU A 1 420 ? 30.307 -24.655 -18.180 1.00 120.57 468 LEU A C 1
ATOM 3313 O O . LEU A 1 420 ? 30.940 -25.595 -17.685 1.00 137.51 468 LEU A O 1
ATOM 3318 N N . ALA A 1 421 ? 29.838 -24.694 -19.427 1.00 114.12 469 ALA A N 1
ATOM 3319 C CA . ALA A 1 421 ? 29.995 -25.907 -20.218 1.00 129.74 469 ALA A CA 1
ATOM 3320 C C . ALA A 1 421 ? 31.406 -26.042 -20.778 1.00 138.59 469 ALA A C 1
ATOM 3321 O O . ALA A 1 421 ? 31.939 -27.153 -20.854 1.00 152.03 469 ALA A O 1
ATOM 3323 N N . ASP A 1 422 ? 32.041 -24.929 -21.145 1.00 121.38 470 ASP A N 1
ATOM 3324 C CA . ASP A 1 422 ? 33.308 -24.985 -21.866 1.00 127.30 470 ASP A CA 1
ATOM 3325 C C . ASP A 1 422 ? 34.523 -25.116 -20.959 1.00 132.49 470 ASP A C 1
ATOM 3326 O O . ASP A 1 422 ? 35.499 -25.773 -21.340 1.00 148.33 470 ASP A O 1
ATOM 3331 N N . ARG A 1 423 ? 34.499 -24.510 -19.772 1.00 127.50 471 ARG A N 1
ATOM 3332 C CA . ARG A 1 423 ? 35.675 -24.451 -18.913 1.00 125.46 471 ARG A CA 1
ATOM 3333 C C . ARG A 1 423 ? 35.580 -25.370 -17.702 1.00 120.69 471 ARG A C 1
ATOM 3334 O O . ARG A 1 423 ? 36.421 -26.257 -17.532 1.00 144.66 471 ARG A O 1
ATOM 3342 N N . THR A 1 424 ? 34.578 -25.184 -16.849 1.00 114.05 472 THR A N 1
ATOM 3343 C CA . THR A 1 424 ? 34.468 -25.959 -15.624 1.00 122.32 472 THR A CA 1
ATOM 3344 C C . THR A 1 424 ? 33.620 -27.209 -15.858 1.00 127.73 472 THR A C 1
ATOM 3345 O O . THR A 1 424 ? 33.209 -27.513 -16.981 1.00 134.12 472 THR A O 1
ATOM 3349 N N . THR A 1 425 ? 33.352 -27.950 -14.783 1.00 136.89 473 THR A N 1
ATOM 3350 C CA . THR A 1 425 ? 32.614 -29.204 -14.848 1.00 146.69 473 THR A CA 1
ATOM 3351 C C . THR A 1 425 ? 31.349 -29.154 -13.995 1.00 164.17 473 THR A C 1
ATOM 3352 O O . THR A 1 425 ? 30.855 -30.188 -13.538 1.00 171.87 473 THR A O 1
ATOM 3356 N N . ARG A 1 426 ? 30.804 -27.954 -13.789 1.00 156.67 474 ARG A N 1
ATOM 3357 C CA . ARG A 1 426 ? 29.520 -27.790 -13.107 1.00 158.75 474 ARG A CA 1
ATOM 3358 C C . ARG A 1 426 ? 28.431 -27.919 -14.168 1.00 141.60 474 ARG A C 1
ATOM 3359 O O . ARG A 1 426 ? 27.830 -26.944 -14.625 1.00 147.53 474 ARG A O 1
ATOM 3367 N N . TYR A 1 427 ? 28.187 -29.167 -14.567 1.00 137.88 475 TYR A N 1
ATOM 3368 C CA . TYR A 1 427 ? 27.325 -29.450 -15.709 1.00 136.59 475 TYR A CA 1
ATOM 3369 C C . TYR A 1 427 ? 25.845 -29.297 -15.385 1.00 143.24 475 TYR A C 1
ATOM 3370 O O . TYR A 1 427 ? 25.052 -28.992 -16.282 1.00 155.38 475 TYR A O 1
ATOM 3379 N N . GLY A 1 428 ? 25.449 -29.515 -14.129 1.00 155.49 476 GLY A N 1
ATOM 3380 C CA . GLY A 1 428 ? 24.037 -29.425 -13.789 1.00 175.17 476 GLY A CA 1
ATOM 3381 C C . GLY A 1 428 ? 23.482 -28.018 -13.907 1.00 159.62 476 GLY A C 1
ATOM 3382 O O . GLY A 1 428 ? 22.390 -27.816 -14.447 1.00 135.31 476 GLY A O 1
ATOM 3383 N N . GLU A 1 429 ? 24.221 -27.027 -13.409 1.00 151.38 477 GLU A N 1
ATOM 3384 C CA . GLU A 1 429 ? 23.778 -25.642 -13.531 1.00 128.03 477 GLU A CA 1
ATOM 3385 C C . GLU A 1 429 ? 23.754 -25.188 -14.986 1.00 132.77 477 GLU A C 1
ATOM 3386 O O . GLU A 1 429 ? 22.867 -24.426 -15.389 1.00 136.60 477 GLU A O 1
ATOM 3392 N N . ALA A 1 430 ? 24.724 -25.641 -15.784 1.00 128.66 478 ALA A N 1
ATOM 3393 C CA . ALA A 1 430 ? 24.811 -25.210 -17.175 1.00 115.56 478 ALA A CA 1
ATOM 3394 C C . ALA A 1 430 ? 23.600 -25.655 -17.987 1.00 123.48 478 ALA A C 1
ATOM 3395 O O . ALA A 1 430 ? 23.114 -24.905 -18.838 1.00 141.46 478 ALA A O 1
ATOM 3397 N N . ARG A 1 431 ? 23.094 -26.867 -17.745 1.00 123.45 479 ARG A N 1
ATOM 3398 C CA . ARG A 1 431 ? 21.933 -27.334 -18.502 1.00 121.21 479 ARG A CA 1
ATOM 3399 C C . ARG A 1 431 ? 20.732 -26.422 -18.282 1.00 135.98 479 ARG A C 1
ATOM 3400 O O . ARG A 1 431 ? 20.096 -25.971 -19.242 1.00 127.73 479 ARG A O 1
ATOM 3408 N N . GLU A 1 432 ? 20.423 -26.122 -17.019 1.00 143.06 480 GLU A N 1
ATOM 3409 C CA . GLU A 1 432 ? 19.308 -25.230 -16.717 1.00 152.18 480 GLU A CA 1
ATOM 3410 C C . GLU A 1 432 ? 19.560 -23.824 -17.250 1.00 144.11 480 GLU A C 1
ATOM 3411 O O . GLU A 1 432 ? 18.645 -23.177 -17.774 1.00 157.52 480 GLU A O 1
ATOM 3417 N N . LEU A 1 433 ? 20.793 -23.333 -17.113 1.00 126.77 481 LEU A N 1
ATOM 3418 C CA . LEU A 1 433 ? 21.118 -21.981 -17.558 1.00 118.74 481 LEU A CA 1
ATOM 3419 C C . LEU A 1 433 ? 20.914 -21.835 -19.063 1.00 122.93 481 LEU A C 1
ATOM 3420 O O . LEU A 1 433 ? 20.281 -20.881 -19.537 1.00 119.60 481 LEU A O 1
ATOM 3425 N N . ILE A 1 434 ? 21.424 -22.796 -19.834 1.00 129.13 482 ILE A N 1
ATOM 3426 C CA . ILE A 1 434 ? 21.281 -22.732 -21.283 1.00 139.62 482 ILE A CA 1
ATOM 3427 C C . ILE A 1 434 ? 19.834 -22.982 -21.697 1.00 136.68 482 ILE A C 1
ATOM 3428 O O . ILE A 1 434 ? 19.352 -22.385 -22.668 1.00 135.17 482 ILE A O 1
ATOM 3433 N N . LEU A 1 435 ? 19.105 -23.834 -20.967 1.00 146.77 483 LEU A N 1
ATOM 3434 C CA . LEU A 1 435 ? 17.685 -24.023 -21.253 1.00 141.15 483 LEU A CA 1
ATOM 3435 C C . LEU A 1 435 ? 16.917 -22.718 -21.086 1.00 130.14 483 LEU A C 1
ATOM 3436 O O . LEU A 1 435 ? 16.071 -22.373 -21.920 1.00 124.15 483 LEU A O 1
ATOM 3441 N N . LYS A 1 436 ? 17.177 -21.994 -19.994 1.00 138.44 484 LYS A N 1
ATOM 3442 C CA . LYS A 1 436 ? 16.520 -20.705 -19.792 1.00 143.61 484 LYS A CA 1
ATOM 3443 C C . LYS A 1 436 ? 16.888 -19.724 -20.897 1.00 140.48 484 LYS A C 1
ATOM 3444 O O . LYS A 1 436 ? 16.023 -19.003 -21.409 1.00 143.11 484 LYS A O 1
ATOM 3450 N N . ALA A 1 437 ? 18.169 -19.680 -21.279 1.00 137.31 485 ALA A N 1
ATOM 3451 C CA . ALA A 1 437 ? 18.575 -18.770 -22.348 1.00 119.73 485 ALA A CA 1
ATOM 3452 C C . ALA A 1 437 ? 17.882 -19.124 -23.660 1.00 119.69 485 ALA A C 1
ATOM 3453 O O . ALA A 1 437 ? 17.535 -18.236 -24.448 1.00 133.74 485 ALA A O 1
ATOM 3455 N N . HIS A 1 438 ? 17.661 -20.418 -23.903 1.00 114.66 486 HIS A N 1
ATOM 3456 C CA . HIS A 1 438 ? 17.003 -20.849 -25.133 1.00 114.66 486 HIS A CA 1
ATOM 3457 C C . HIS A 1 438 ? 15.515 -20.532 -25.101 1.00 144.16 486 HIS A C 1
ATOM 3458 O O . HIS A 1 438 ? 14.928 -20.169 -26.127 1.00 150.91 486 HIS A O 1
ATOM 3465 N N . LYS A 1 439 ? 14.890 -20.657 -23.930 1.00 143.54 487 LYS A N 1
ATOM 3466 C CA . LYS A 1 439 ? 13.481 -20.303 -23.811 1.00 143.49 487 LYS A CA 1
ATOM 3467 C C . LYS A 1 439 ? 13.263 -18.797 -23.902 1.00 134.61 487 LYS A C 1
ATOM 3468 O O . LYS A 1 439 ? 12.202 -18.359 -24.362 1.00 140.18 487 LYS A O 1
ATOM 3474 N N . LEU A 1 440 ? 14.247 -17.989 -23.496 1.00 125.36 488 LEU A N 1
ATOM 3475 C CA . LEU A 1 440 ? 14.058 -16.540 -23.543 1.00 119.70 488 LEU A CA 1
ATOM 3476 C C . LEU A 1 440 ? 14.092 -16.026 -24.978 1.00 142.08 488 LEU A C 1
ATOM 3477 O O . LEU A 1 440 ? 13.252 -15.208 -25.373 1.00 166.85 488 LEU A O 1
ATOM 3482 N N . ASN A 1 441 ? 15.058 -16.483 -25.769 1.00 150.51 489 ASN A N 1
ATOM 3483 C CA . ASN A 1 441 ? 15.185 -16.062 -27.166 1.00 152.67 489 ASN A CA 1
ATOM 3484 C C . ASN A 1 441 ? 15.768 -17.208 -27.971 1.00 125.50 489 ASN A C 1
ATOM 3485 O O . ASN A 1 441 ? 16.994 -17.351 -28.084 1.00 119.79 489 ASN A O 1
ATOM 3490 N N . PRO A 1 442 ? 14.917 -18.062 -28.546 1.00 146.05 490 PRO A N 1
ATOM 3491 C CA . PRO A 1 442 ? 15.433 -19.185 -29.344 1.00 157.36 490 PRO A CA 1
ATOM 3492 C C . PRO A 1 442 ? 16.169 -18.750 -30.599 1.00 158.17 490 PRO A C 1
ATOM 3493 O O . PRO A 1 442 ? 16.984 -19.524 -31.116 1.00 143.26 490 PRO A O 1
ATOM 3497 N N . ASP A 1 443 ? 15.910 -17.543 -31.107 1.00 160.61 491 ASP A N 1
ATOM 3498 C CA . ASP A 1 443 ? 16.538 -17.102 -32.347 1.00 160.46 491 ASP A CA 1
ATOM 3499 C C . ASP A 1 443 ? 18.032 -16.837 -32.191 1.00 157.37 491 ASP A C 1
ATOM 3500 O O . ASP A 1 443 ? 18.751 -16.829 -33.195 1.00 168.69 491 ASP A O 1
ATOM 3505 N N . ASP A 1 444 ? 18.513 -16.620 -30.972 1.00 154.44 492 ASP A N 1
ATOM 3506 C CA . ASP A 1 444 ? 19.928 -16.319 -30.754 1.00 126.84 492 ASP A CA 1
ATOM 3507 C C . ASP A 1 444 ? 20.767 -17.547 -31.089 1.00 123.40 492 ASP A C 1
ATOM 3508 O O . ASP A 1 444 ? 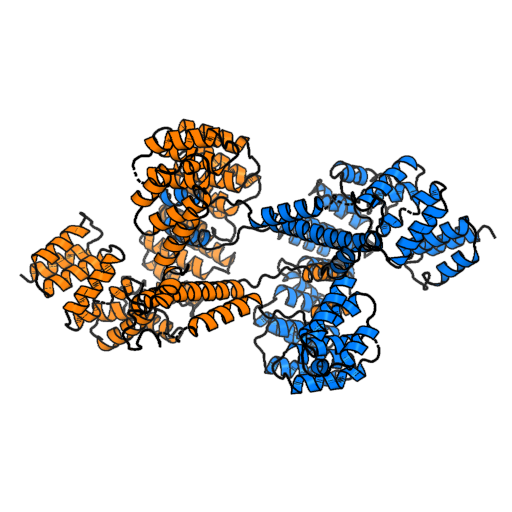20.575 -18.604 -30.473 1.00 130.37 492 ASP A O 1
ATOM 3513 N N . PRO A 1 445 ? 21.684 -17.467 -32.060 1.00 114.98 493 PRO A N 1
ATOM 3514 C CA . PRO A 1 445 ? 22.460 -18.652 -32.440 1.00 126.60 493 PRO A CA 1
ATOM 3515 C C . PRO A 1 445 ? 23.601 -18.970 -31.494 1.00 134.47 493 PRO A C 1
ATOM 3516 O O . PRO A 1 445 ? 24.019 -20.132 -31.438 1.00 128.42 493 PRO A O 1
ATOM 3520 N N . ALA A 1 446 ? 24.133 -17.987 -30.764 1.00 121.98 494 ALA A N 1
ATOM 3521 C CA . ALA A 1 446 ? 25.115 -18.304 -29.734 1.00 107.89 494 ALA A CA 1
ATOM 3522 C C . ALA A 1 446 ? 24.482 -19.118 -28.614 1.00 114.17 494 ALA A C 1
ATOM 3523 O O . ALA A 1 446 ? 25.134 -19.995 -28.034 1.00 144.02 494 ALA A O 1
ATOM 3525 N N . ILE A 1 447 ? 23.208 -18.857 -28.317 1.00 114.97 495 ILE A N 1
ATOM 3526 C CA . ILE A 1 447 ? 22.482 -19.666 -27.344 1.00 113.20 495 ILE A CA 1
ATOM 3527 C C . ILE A 1 447 ? 22.283 -21.087 -27.865 1.00 130.81 495 ILE A C 1
ATOM 3528 O O . ILE A 1 447 ? 22.359 -22.057 -27.102 1.00 151.82 495 ILE A O 1
ATOM 3533 N N . LEU A 1 448 ? 22.036 -21.239 -29.168 1.00 125.12 496 LEU A N 1
ATOM 3534 C CA . LEU A 1 448 ? 21.942 -22.578 -29.747 1.00 134.11 496 LEU A CA 1
ATOM 3535 C C . LEU A 1 448 ? 23.295 -23.285 -29.731 1.00 145.18 496 LEU A C 1
ATOM 3536 O O . LEU A 1 448 ? 23.366 -24.506 -29.542 1.00 137.71 496 LEU A O 1
ATOM 3541 N N . ASP A 1 449 ? 24.375 -22.531 -29.946 1.00 138.17 497 ASP A N 1
ATOM 3542 C CA . ASP A 1 449 ? 25.720 -23.082 -29.825 1.00 125.46 497 ASP A CA 1
ATOM 3543 C C . ASP A 1 449 ? 25.963 -23.589 -28.410 1.00 114.62 497 ASP A C 1
ATOM 3544 O O . ASP A 1 449 ? 26.530 -24.669 -28.215 1.00 131.33 497 ASP A O 1
ATOM 3549 N N . SER A 1 450 ? 25.587 -22.774 -27.428 1.00 117.07 498 SER A N 1
ATOM 3550 C CA . SER A 1 450 ? 25.748 -23.196 -26.017 1.00 99.00 498 SER A CA 1
ATOM 3551 C C . SER A 1 450 ? 24.913 -24.458 -25.795 1.00 113.82 498 SER A C 1
ATOM 3552 O O . SER A 1 450 ? 25.397 -25.355 -25.092 1.00 148.50 498 SER A O 1
ATOM 3563 N N . GLY A 1 452 ? 24.105 -26.828 -27.975 1.00 110.39 500 GLY A N 1
ATOM 3564 C CA . GLY A 1 452 ? 24.804 -27.986 -28.555 1.00 120.29 500 GLY A CA 1
ATOM 3565 C C . GLY A 1 452 ? 26.004 -28.356 -27.709 1.00 121.84 500 GLY A C 1
ATOM 3566 O O . GLY A 1 452 ? 26.242 -29.544 -27.518 1.00 125.61 500 GLY A O 1
ATOM 3567 N N . TRP A 1 453 ? 26.722 -27.362 -27.192 1.00 117.69 501 TRP A N 1
ATOM 3568 C CA . TRP A 1 453 ? 27.935 -27.647 -26.432 1.00 92.20 501 TRP A CA 1
ATOM 3569 C C . TRP A 1 453 ? 27.620 -28.349 -25.118 1.00 123.24 501 TRP A C 1
ATOM 3570 O O . TRP A 1 453 ? 28.294 -29.320 -24.749 1.00 145.70 501 TRP A O 1
ATOM 3581 N N . ILE A 1 454 ? 26.600 -27.877 -24.396 1.00 127.54 502 ILE A N 1
ATOM 3582 C CA . ILE A 1 454 ? 26.236 -28.539 -23.149 1.00 120.69 502 ILE A CA 1
ATOM 3583 C C . ILE A 1 454 ? 25.622 -29.905 -23.429 1.00 123.88 502 ILE A C 1
ATOM 3584 O O . ILE A 1 454 ? 25.789 -30.836 -22.635 1.00 138.69 502 ILE A O 1
ATOM 3589 N N . ASN A 1 455 ? 24.924 -30.064 -24.558 1.00 123.18 503 ASN A N 1
ATOM 3590 C CA . ASN A 1 455 ? 24.400 -31.378 -24.912 1.00 132.22 503 ASN A CA 1
ATOM 3591 C C . ASN A 1 455 ? 25.526 -32.342 -25.268 1.00 141.22 503 ASN A C 1
ATOM 3592 O O . ASN A 1 455 ? 25.451 -33.536 -24.956 1.00 158.86 503 ASN A O 1
ATOM 3597 N N . TYR A 1 456 ? 26.578 -31.840 -25.919 1.00 134.27 504 TYR A N 1
ATOM 3598 C CA . TYR A 1 456 ? 27.719 -32.680 -26.271 1.00 146.17 504 TYR A CA 1
ATOM 3599 C C . TYR A 1 456 ? 28.511 -33.091 -25.037 1.00 137.59 504 TYR A C 1
ATOM 3600 O O . TYR A 1 456 ? 28.866 -34.264 -24.879 1.00 154.46 504 TYR A O 1
ATOM 3609 N N . ARG A 1 457 ? 28.798 -32.139 -24.147 1.00 109.82 505 ARG A N 1
ATOM 3610 C CA . ARG A 1 457 ? 29.531 -32.479 -22.934 1.00 109.80 505 ARG A CA 1
ATOM 3611 C C . ARG A 1 457 ? 28.682 -33.261 -21.941 1.00 135.49 505 ARG A C 1
ATOM 3612 O O . ARG A 1 457 ? 29.237 -33.945 -21.075 1.00 150.54 505 ARG A O 1
ATOM 3620 N N . GLN A 1 458 ? 27.355 -33.174 -22.041 1.00 145.89 506 GLN A N 1
ATOM 3621 C CA . GLN A 1 458 ? 26.480 -33.967 -21.190 1.00 153.77 506 GLN A CA 1
ATOM 3622 C C . GLN A 1 458 ? 26.369 -35.412 -21.661 1.00 151.84 506 GLN A C 1
ATOM 3623 O O . GLN A 1 458 ? 25.960 -36.275 -20.877 1.00 176.57 506 GLN A O 1
ATOM 3629 N N . GLY A 1 459 ? 26.719 -35.695 -22.919 1.00 132.71 507 GLY A N 1
ATOM 3630 C CA . GLY A 1 459 ? 26.717 -37.043 -23.462 1.00 145.12 507 GLY A CA 1
ATOM 3631 C C . GLY A 1 459 ? 25.745 -37.254 -24.609 1.00 172.47 507 GLY A C 1
ATOM 3632 O O . GLY A 1 459 ? 25.954 -38.153 -25.430 1.00 185.54 507 GLY A O 1
ATOM 3633 N N . LYS A 1 460 ? 24.681 -36.455 -24.675 1.00 176.54 508 LYS A N 1
ATOM 3634 C CA . LYS A 1 460 ? 23.701 -36.592 -25.753 1.00 182.74 508 LYS A CA 1
ATOM 3635 C C . LYS A 1 460 ? 24.325 -36.090 -27.049 1.00 159.97 508 LYS A C 1
ATOM 3636 O O . LYS A 1 460 ? 24.448 -34.884 -27.271 1.00 168.73 508 LYS A O 1
ATOM 3642 N N . LEU A 1 461 ? 24.715 -37.023 -27.918 1.00 151.89 509 LEU A N 1
ATOM 3643 C CA . LEU A 1 461 ? 25.452 -36.665 -29.125 1.00 149.55 509 LEU A CA 1
ATOM 3644 C C . LEU A 1 461 ? 24.528 -36.215 -30.254 1.00 150.20 509 LEU A C 1
ATOM 3645 O O . LEU A 1 461 ? 24.847 -35.262 -30.976 1.00 158.37 509 LEU A O 1
ATOM 3650 N N . ALA A 1 462 ? 23.374 -36.868 -30.408 1.00 154.13 510 ALA A N 1
ATOM 3651 C CA . ALA A 1 462 ? 22.482 -36.545 -31.517 1.00 165.29 510 ALA A CA 1
ATOM 3652 C C . ALA A 1 462 ? 21.860 -35.164 -31.342 1.00 159.67 510 ALA A C 1
ATOM 3653 O O . ALA A 1 462 ? 21.814 -34.365 -32.287 1.00 146.67 510 ALA A O 1
ATOM 3655 N N . ASP A 1 463 ? 21.372 -34.869 -30.134 1.00 152.87 511 ASP A N 1
ATOM 3656 C CA . ASP A 1 463 ? 20.781 -33.562 -29.871 1.00 158.95 511 ASP A CA 1
ATOM 3657 C C . ASP A 1 463 ? 21.811 -32.452 -30.031 1.00 148.88 511 ASP A C 1
ATOM 3658 O O . ASP A 1 463 ? 21.516 -31.398 -30.608 1.00 157.02 511 ASP A O 1
ATOM 3663 N N . ALA A 1 464 ? 23.024 -32.671 -29.522 1.00 128.71 512 ALA A N 1
ATOM 3664 C CA . ALA A 1 464 ? 24.087 -31.683 -29.676 1.00 124.72 512 ALA A CA 1
ATOM 3665 C C . ALA A 1 464 ? 24.396 -31.435 -31.145 1.00 144.05 512 ALA A C 1
ATOM 3666 O O . ALA A 1 464 ? 24.552 -30.283 -31.573 1.00 145.40 512 ALA A O 1
ATOM 3668 N N . GLU A 1 465 ? 24.500 -32.510 -31.933 1.00 156.26 513 GLU A N 1
ATOM 3669 C CA . GLU A 1 465 ? 24.776 -32.353 -33.357 1.00 159.82 513 GLU A CA 1
ATOM 3670 C C . GLU A 1 465 ? 23.669 -31.572 -34.051 1.00 160.56 513 GLU A C 1
ATOM 3671 O O . GLU A 1 465 ? 23.947 -30.682 -34.861 1.00 170.46 513 GLU A O 1
ATOM 3677 N N . ARG A 1 466 ? 22.408 -31.885 -33.742 1.00 162.27 514 ARG A N 1
ATOM 3678 C CA . ARG A 1 466 ? 21.295 -31.177 -34.373 1.00 158.71 514 ARG A CA 1
ATOM 3679 C C . ARG A 1 466 ? 21.292 -29.697 -34.002 1.00 140.98 514 ARG A C 1
ATOM 3680 O O . ARG A 1 466 ? 21.099 -28.829 -34.867 1.00 144.47 514 ARG A O 1
ATOM 3688 N N . TYR A 1 467 ? 21.515 -29.385 -32.721 1.00 139.61 515 TYR A N 1
ATOM 3689 C CA . TYR A 1 467 ? 21.479 -27.990 -32.293 1.00 146.07 515 TYR A CA 1
ATOM 3690 C C . TYR A 1 467 ? 22.638 -27.199 -32.889 1.00 134.10 515 TYR A C 1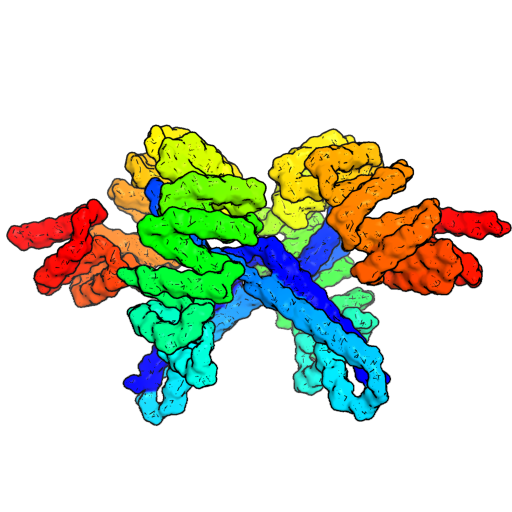
ATOM 3691 O O . TYR A 1 467 ? 22.461 -26.048 -33.311 1.00 141.62 515 TYR A O 1
ATOM 3700 N N . LEU A 1 468 ? 23.830 -27.799 -32.946 1.00 144.13 516 LEU A N 1
ATOM 3701 C CA . LEU A 1 468 ? 24.956 -27.121 -33.576 1.00 148.82 516 LEU A CA 1
ATOM 3702 C C . LEU A 1 468 ? 24.744 -26.966 -35.078 1.00 145.94 516 LEU A C 1
ATOM 3703 O O . LEU A 1 468 ? 25.146 -25.952 -35.661 1.00 149.24 516 LEU A O 1
ATOM 3708 N N . ARG A 1 469 ? 24.105 -27.949 -35.720 1.00 148.09 517 ARG A N 1
ATOM 3709 C CA . ARG A 1 469 ? 23.777 -27.817 -37.136 1.00 134.85 517 ARG A CA 1
ATOM 3710 C C . ARG A 1 469 ? 22.848 -26.636 -37.372 1.00 159.09 517 ARG A C 1
ATOM 3711 O O . ARG A 1 469 ? 23.053 -25.851 -38.305 1.00 188.68 517 ARG A O 1
ATOM 3719 N N . GLN A 1 470 ? 21.828 -26.485 -36.525 1.00 158.88 518 GLN A N 1
ATOM 3720 C CA . GLN A 1 470 ? 20.932 -25.338 -36.656 1.00 149.77 518 GLN A CA 1
ATOM 3721 C C . GLN A 1 470 ? 21.686 -24.027 -36.453 1.00 142.80 518 GLN A C 1
ATOM 3722 O O . GLN A 1 470 ? 21.583 -23.101 -37.272 1.00 162.25 518 GLN A O 1
ATOM 3728 N N . ALA A 1 471 ? 22.474 -23.943 -35.375 1.00 135.38 519 ALA A N 1
ATOM 3729 C CA . ALA A 1 471 ? 23.200 -22.711 -35.075 1.00 128.19 519 ALA A CA 1
ATOM 3730 C C . ALA A 1 471 ? 24.155 -22.338 -36.201 1.00 132.66 519 ALA A C 1
ATOM 3731 O O . ALA A 1 471 ? 24.359 -21.152 -36.484 1.00 151.86 519 ALA A O 1
ATOM 3733 N N . LEU A 1 472 ? 24.755 -23.336 -36.850 1.00 166.39 520 LEU A N 1
ATOM 3734 C CA . LEU A 1 472 ? 25.637 -23.061 -37.976 1.00 172.24 520 LEU A CA 1
ATOM 3735 C C . LEU A 1 472 ? 24.846 -22.675 -39.222 1.00 163.49 520 LEU A C 1
ATOM 3736 O O . LEU A 1 472 ? 25.331 -21.887 -40.043 1.00 154.25 520 LEU A O 1
ATOM 3741 N N . GLN A 1 473 ? 23.631 -23.213 -39.378 1.00 175.56 521 GLN A N 1
ATOM 3742 C CA . GLN A 1 473 ? 22.794 -22.835 -40.514 1.00 172.64 521 GLN A CA 1
ATOM 3743 C C . GLN A 1 473 ? 22.380 -21.371 -40.439 1.00 173.76 521 GLN A C 1
ATOM 3744 O O . GLN A 1 473 ? 22.354 -20.676 -41.463 1.00 170.52 521 GLN A O 1
ATOM 3750 N N . ARG A 1 474 ? 22.057 -20.880 -39.239 1.00 189.11 522 ARG A N 1
ATOM 3751 C CA . ARG A 1 474 ? 21.637 -19.484 -39.110 1.00 171.23 522 ARG A CA 1
ATOM 3752 C C . ARG A 1 474 ? 22.744 -18.517 -39.523 1.00 149.76 522 ARG A C 1
ATOM 3753 O O . ARG A 1 474 ? 22.529 -17.639 -40.366 1.00 136.61 522 ARG A O 1
ATOM 3761 N N . TYR A 1 475 ? 23.939 -18.659 -38.946 1.00 163.81 523 TYR A N 1
ATOM 3762 C CA . TYR A 1 475 ? 25.029 -17.748 -39.275 1.00 164.49 523 TYR A CA 1
ATOM 3763 C C . TYR A 1 475 ? 26.391 -18.430 -39.293 1.00 161.81 523 TYR A C 1
ATOM 3764 O O . TYR A 1 475 ? 26.648 -19.339 -38.489 1.00 154.54 523 TYR A O 1
ATOM 3773 N N . PRO A 1 476 ? 27.264 -18.042 -40.229 1.00 155.70 524 PRO A N 1
ATOM 3774 C CA . PRO A 1 476 ? 28.599 -18.651 -40.323 1.00 152.75 524 PRO A CA 1
ATOM 3775 C C . PRO A 1 476 ? 29.554 -18.047 -39.311 1.00 144.58 524 PRO A C 1
ATOM 3776 O O . PRO A 1 476 ? 29.919 -16.867 -39.399 1.00 139.21 524 PRO A O 1
ATOM 3780 N N . ASP A 1 477 ? 29.974 -18.852 -38.341 1.00 135.55 525 ASP A N 1
ATOM 3781 C CA . ASP A 1 477 ? 30.960 -18.438 -37.359 1.00 143.15 525 ASP A CA 1
ATOM 3782 C C . ASP A 1 477 ? 32.031 -19.510 -37.238 1.00 154.11 525 ASP A C 1
ATOM 3783 O O . ASP A 1 477 ? 31.750 -20.706 -37.351 1.00 151.13 525 ASP A O 1
ATOM 3788 N N . HIS A 1 478 ? 33.265 -19.066 -37.002 1.00 148.89 526 HIS A N 1
ATOM 3789 C CA . HIS A 1 478 ? 34.368 -20.009 -36.867 1.00 136.50 526 HIS A CA 1
ATOM 3790 C C . HIS A 1 478 ? 34.225 -20.842 -35.598 1.00 132.56 526 HIS A C 1
ATOM 3791 O O . HIS A 1 478 ? 34.509 -22.045 -35.604 1.00 141.07 526 HIS A O 1
ATOM 3798 N N . GLU A 1 479 ? 33.765 -20.225 -34.506 1.00 128.13 527 GLU A N 1
ATOM 3799 C CA . GLU A 1 479 ? 33.614 -20.943 -33.243 1.00 132.27 527 GLU A CA 1
ATOM 3800 C C . GLU A 1 479 ? 32.541 -22.022 -33.341 1.00 123.81 527 GLU A C 1
ATOM 3801 O O . GLU A 1 479 ? 32.750 -23.166 -32.913 1.00 121.80 527 GLU A O 1
ATOM 3807 N N . VAL A 1 480 ? 31.378 -21.674 -33.897 1.00 128.80 528 VAL A N 1
ATOM 3808 C CA . VAL A 1 480 ? 30.315 -22.660 -34.068 1.00 118.07 528 VAL A CA 1
ATOM 3809 C C . VAL A 1 480 ? 30.756 -23.747 -35.037 1.00 135.67 528 VAL A C 1
ATOM 3810 O O . VAL A 1 480 ? 30.407 -24.923 -34.876 1.00 142.65 528 VAL A O 1
ATOM 3814 N N . ALA A 1 481 ? 31.542 -23.376 -36.050 1.00 137.25 529 ALA A N 1
ATOM 3815 C CA . ALA A 1 481 ? 32.057 -24.365 -36.990 1.00 143.11 529 ALA A CA 1
ATOM 3816 C C . ALA A 1 481 ? 32.966 -25.366 -36.289 1.00 133.48 529 ALA A C 1
ATOM 3817 O O . ALA A 1 481 ? 32.845 -26.579 -36.491 1.00 117.84 529 ALA A O 1
ATOM 3819 N N . ALA A 1 482 ? 33.882 -24.873 -35.451 1.00 130.84 530 ALA A N 1
ATOM 3820 C CA . ALA A 1 482 ? 34.769 -25.768 -34.714 1.00 114.16 530 ALA A CA 1
ATOM 3821 C C . ALA A 1 482 ? 33.984 -26.654 -33.758 1.00 113.55 530 ALA A C 1
ATOM 3822 O O . ALA A 1 482 ? 34.280 -27.848 -33.620 1.00 137.56 530 ALA A O 1
ATOM 3824 N N . HIS A 1 483 ? 32.975 -26.087 -33.092 1.00 115.62 531 HIS A N 1
ATOM 3825 C CA . HIS A 1 483 ? 32.157 -26.879 -32.178 1.00 118.50 531 HIS A CA 1
ATOM 3826 C C . HIS A 1 483 ? 31.432 -27.994 -32.920 1.00 115.47 531 HIS A C 1
ATOM 3827 O O . HIS A 1 483 ? 31.424 -29.148 -32.475 1.00 125.36 531 HIS A O 1
ATOM 3834 N N . LEU A 1 484 ? 30.804 -27.664 -34.052 1.00 108.32 532 LEU A N 1
ATOM 3835 C CA . LEU A 1 484 ? 30.111 -28.680 -34.836 1.00 124.65 532 LEU A CA 1
ATOM 3836 C C . LEU A 1 484 ? 31.083 -29.733 -35.346 1.00 134.80 532 LEU A C 1
ATOM 3837 O O . LEU A 1 484 ? 30.778 -30.931 -35.326 1.00 150.58 532 LEU A O 1
ATOM 3842 N N . GLY A 1 485 ? 32.260 -29.305 -35.806 1.00 132.50 533 GLY A N 1
ATOM 3843 C CA . GLY A 1 485 ? 33.246 -30.260 -36.281 1.00 133.62 533 GLY A CA 1
ATOM 3844 C C . GLY A 1 485 ? 33.666 -31.237 -35.203 1.00 129.71 533 GLY A C 1
ATOM 3845 O O . GLY A 1 485 ? 33.718 -32.445 -35.432 1.00 122.82 533 GLY A O 1
ATOM 3846 N N . GLU A 1 486 ? 33.950 -30.726 -34.001 1.00 127.31 534 GLU A N 1
ATOM 3847 C CA . GLU A 1 486 ? 34.370 -31.603 -32.911 1.00 118.88 534 GLU A CA 1
ATOM 3848 C C . GLU A 1 486 ? 33.244 -32.534 -32.476 1.00 124.69 534 GLU A C 1
ATOM 3849 O O . GLU A 1 486 ? 33.474 -33.727 -32.241 1.00 151.02 534 GLU A O 1
ATOM 3855 N N . VAL A 1 487 ? 32.019 -32.011 -32.364 1.00 138.06 535 VAL A N 1
ATOM 3856 C CA . VAL A 1 487 ? 30.897 -32.843 -31.936 1.00 146.22 535 VAL A CA 1
ATOM 3857 C C . VAL A 1 487 ? 30.641 -33.951 -32.947 1.00 132.25 535 VAL A C 1
ATOM 3858 O O . VAL A 1 487 ? 30.380 -35.103 -32.578 1.00 130.13 535 VAL A O 1
ATOM 3862 N N . LEU A 1 488 ? 30.710 -33.622 -34.238 1.00 138.73 536 LEU A N 1
ATOM 3863 C CA . LEU A 1 488 ? 30.536 -34.638 -35.266 1.00 135.45 536 LEU A CA 1
ATOM 3864 C C . LEU A 1 488 ? 31.681 -35.643 -35.234 1.00 144.89 536 LEU A C 1
ATOM 3865 O O . LEU A 1 488 ? 31.456 -36.852 -35.356 1.00 150.70 536 LEU A O 1
ATOM 3870 N N . TRP A 1 489 ? 32.913 -35.160 -35.053 1.00 142.02 537 TRP A N 1
ATOM 3871 C CA . TRP A 1 489 ? 34.083 -36.032 -35.009 1.00 142.22 537 TRP A CA 1
ATOM 3872 C C . TRP A 1 489 ? 33.992 -37.045 -33.874 1.00 142.25 537 TRP A C 1
ATOM 3873 O O . TRP A 1 489 ? 34.368 -38.211 -34.046 1.00 150.91 537 TRP A O 1
ATOM 3884 N N . ALA A 1 490 ? 33.502 -36.621 -32.706 1.00 142.79 538 ALA A N 1
ATOM 3885 C CA . ALA A 1 490 ? 33.416 -37.539 -31.572 1.00 144.62 538 ALA A CA 1
ATOM 3886 C C . ALA A 1 490 ? 32.449 -38.688 -31.840 1.00 150.46 538 ALA A C 1
ATOM 3887 O O . ALA A 1 490 ? 32.709 -39.830 -31.442 1.00 174.90 538 ALA A O 1
ATOM 3889 N N . GLN A 1 491 ? 31.331 -38.412 -32.511 1.00 140.17 539 GLN A N 1
ATOM 3890 C CA . GLN A 1 491 ? 30.366 -39.461 -32.817 1.00 135.96 539 GLN A CA 1
ATOM 3891 C C . GLN A 1 491 ? 30.809 -40.359 -33.964 1.00 142.30 539 GLN A C 1
ATOM 3892 O O . GLN A 1 491 ? 30.261 -41.456 -34.121 1.00 134.95 539 GLN A O 1
ATOM 3898 N N . GLY A 1 492 ? 31.784 -39.927 -34.760 1.00 145.84 540 GLY A N 1
ATOM 3899 C CA . GLY A 1 492 ? 32.214 -40.686 -35.917 1.00 138.48 540 GLY A CA 1
ATOM 3900 C C . GLY A 1 492 ? 32.201 -39.841 -37.172 1.00 143.81 540 GLY A C 1
ATOM 3901 O O . GLY A 1 492 ? 32.362 -38.619 -37.095 1.00 149.34 540 GLY A O 1
ATOM 3902 N N . ARG A 1 493 ? 32.025 -40.479 -38.330 1.00 146.19 541 ARG A N 1
ATOM 3903 C CA . ARG A 1 493 ? 31.911 -39.778 -39.610 1.00 169.39 541 ARG A CA 1
ATOM 3904 C C . ARG A 1 493 ? 33.027 -38.746 -39.766 1.00 158.69 541 ARG A C 1
ATOM 3905 O O . ARG A 1 493 ? 32.785 -37.557 -39.979 1.00 153.90 541 ARG A O 1
ATOM 3913 N N . GLN A 1 494 ? 34.269 -39.217 -39.641 1.00 158.54 542 GLN A N 1
ATOM 3914 C CA . GLN A 1 494 ? 35.415 -38.312 -39.649 1.00 145.48 542 GLN A CA 1
ATOM 3915 C C . GLN A 1 494 ? 35.443 -37.453 -40.908 1.00 160.65 542 GLN A C 1
ATOM 3916 O O . GLN A 1 494 ? 35.758 -36.259 -40.844 1.00 159.96 542 GLN A O 1
ATOM 3922 N N . GLY A 1 495 ? 35.097 -38.040 -42.057 1.00 183.03 543 GLY A N 1
ATOM 3923 C CA . GLY A 1 495 ? 35.122 -37.287 -43.302 1.00 187.43 543 GLY A CA 1
ATOM 3924 C C . GLY A 1 495 ? 34.175 -36.102 -43.300 1.00 193.68 543 GLY A C 1
ATOM 3925 O O . GLY A 1 495 ? 34.470 -35.060 -43.892 1.00 190.02 543 GLY A O 1
ATOM 3926 N N . ASP A 1 496 ? 33.022 -36.245 -42.646 1.00 194.64 544 ASP A N 1
ATOM 3927 C CA . ASP A 1 496 ? 32.074 -35.137 -42.577 1.00 181.06 544 ASP A CA 1
ATOM 3928 C C . ASP A 1 496 ? 32.638 -33.986 -41.750 1.00 157.46 544 ASP A C 1
ATOM 3929 O O . ASP A 1 496 ? 32.571 -32.819 -42.161 1.00 157.22 544 ASP A O 1
ATOM 3934 N N . ALA A 1 497 ? 33.210 -34.297 -40.584 1.00 164.09 545 ALA A N 1
ATOM 3935 C CA . ALA A 1 497 ? 33.836 -33.260 -39.769 1.00 155.49 545 ALA A CA 1
ATOM 3936 C C . ALA A 1 497 ? 35.029 -32.644 -40.489 1.00 147.16 545 ALA A C 1
ATOM 3937 O O . ALA A 1 497 ? 35.225 -31.423 -40.448 1.00 140.68 545 ALA A O 1
ATOM 3939 N N . ARG A 1 498 ? 35.834 -33.472 -41.160 1.00 160.25 546 ARG A N 1
ATOM 3940 C CA . ARG A 1 498 ? 36.959 -32.950 -41.931 1.00 172.63 546 ARG A CA 1
ATOM 3941 C C . ARG A 1 498 ? 36.485 -32.018 -43.042 1.00 173.75 546 ARG A C 1
ATOM 3942 O O . ARG A 1 498 ? 37.113 -30.986 -43.305 1.00 163.38 546 ARG A O 1
ATOM 3950 N N . ALA A 1 499 ? 35.370 -32.358 -43.695 1.00 173.90 547 ALA A N 1
ATOM 3951 C CA . ALA A 1 499 ? 34.873 -31.540 -44.799 1.00 174.65 547 ALA A CA 1
ATOM 3952 C C . ALA A 1 499 ? 34.270 -30.229 -44.306 1.00 179.34 547 ALA A C 1
ATOM 3953 O O . ALA A 1 499 ? 34.415 -29.190 -44.960 1.00 177.18 547 ALA A O 1
ATOM 3955 N N . ILE A 1 500 ? 33.585 -30.258 -43.160 1.00 187.34 548 ILE A N 1
ATOM 3956 C CA . ILE A 1 500 ? 32.993 -29.038 -42.615 1.00 168.60 548 ILE A CA 1
ATOM 3957 C C . ILE A 1 500 ? 34.077 -28.022 -42.267 1.00 147.85 548 ILE A C 1
ATOM 3958 O O . ILE A 1 500 ? 33.914 -26.814 -42.482 1.00 135.85 548 ILE A O 1
ATOM 3963 N N . TRP A 1 501 ? 35.212 -28.501 -41.757 1.00 140.50 549 TRP A N 1
ATOM 3964 C CA . TRP A 1 501 ? 36.311 -27.618 -41.383 1.00 130.82 549 TRP A CA 1
ATOM 3965 C C . TRP A 1 501 ? 36.938 -26.920 -42.587 1.00 136.48 549 TRP A C 1
ATOM 3966 O O . TRP A 1 501 ? 37.498 -25.827 -42.438 1.00 118.38 549 TRP A O 1
ATOM 3977 N N . ARG A 1 502 ? 36.861 -27.527 -43.776 1.00 140.92 550 ARG A N 1
ATOM 3978 C CA . ARG A 1 502 ? 37.546 -26.968 -44.940 1.00 150.97 550 ARG A CA 1
ATOM 3979 C C . ARG A 1 502 ? 37.032 -25.580 -45.298 1.00 156.67 550 ARG A C 1
ATOM 3980 O O . ARG A 1 502 ? 37.808 -24.715 -45.722 1.00 163.68 550 ARG A O 1
ATOM 3988 N N . GLU A 1 503 ? 35.732 -25.341 -45.129 1.00 142.37 551 GLU A N 1
ATOM 3989 C CA . GLU A 1 503 ? 35.162 -24.076 -45.578 1.00 149.38 551 GLU A CA 1
ATOM 3990 C C . GLU A 1 503 ? 35.511 -22.932 -44.635 1.00 142.91 551 GLU A C 1
ATOM 3991 O O . GLU A 1 503 ? 36.068 -21.913 -45.059 1.00 151.11 551 GLU A O 1
ATOM 3997 N N . TYR A 1 504 ? 35.202 -23.088 -43.350 1.00 142.80 552 TYR A N 1
ATOM 3998 C CA . TYR A 1 504 ? 35.273 -21.974 -42.415 1.00 164.05 552 TYR A CA 1
ATOM 3999 C C . TYR A 1 504 ? 36.675 -21.705 -41.889 1.00 177.46 552 TYR A C 1
ATOM 4000 O O . TYR A 1 504 ? 36.841 -20.786 -41.080 1.00 186.75 552 TYR A O 1
ATOM 4009 N N . LEU A 1 505 ? 37.685 -22.469 -42.311 1.00 161.91 553 LEU A N 1
ATOM 4010 C CA . LEU A 1 505 ? 39.059 -22.078 -42.016 1.00 173.04 553 LEU A CA 1
ATOM 4011 C C . LEU A 1 505 ? 39.385 -20.754 -42.696 1.00 174.31 553 LEU A C 1
ATOM 4012 O O . LEU A 1 505 ? 39.735 -19.767 -42.039 1.00 178.32 553 LEU A O 1
ATOM 4017 N N . ASP A 1 506 ? 39.269 -20.725 -44.024 1.00 171.16 554 ASP A N 1
ATOM 4018 C CA . ASP A 1 506 ? 39.314 -19.521 -44.851 1.00 200.86 554 ASP A CA 1
ATOM 4019 C C . ASP A 1 506 ? 40.602 -18.715 -44.624 1.00 214.97 554 ASP A C 1
ATOM 4020 O O . ASP A 1 506 ? 40.652 -17.513 -44.911 1.00 225.85 554 ASP A O 1
ATOM 4025 N N . LYS A 1 507 ? 41.654 -19.358 -44.107 1.00 204.23 555 LYS A N 1
ATOM 4026 C CA . LYS A 1 507 ? 42.938 -18.698 -43.841 1.00 205.93 555 LYS A CA 1
ATOM 4027 C C . LYS A 1 507 ? 42.744 -17.425 -43.019 1.00 202.26 555 LYS A C 1
ATOM 4028 O O . LYS 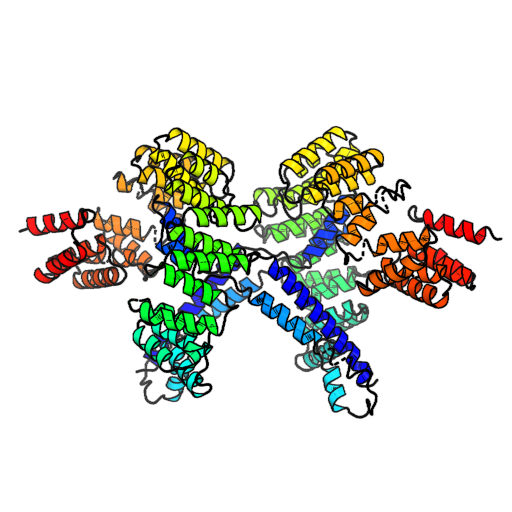A 1 507 ? 43.376 -16.396 -43.264 1.00 195.50 555 LYS A O 1
ATOM 4034 N N . GLN A 1 508 ? 41.862 -17.504 -42.029 1.00 196.58 556 GLN A N 1
ATOM 4035 C CA . GLN A 1 508 ? 41.415 -16.358 -41.248 1.00 194.01 556 GLN A CA 1
ATOM 4036 C C . GLN A 1 508 ? 42.214 -16.235 -39.966 1.00 194.65 556 GLN A C 1
ATOM 4037 O O . GLN A 1 508 ? 42.388 -17.234 -39.252 1.00 187.21 556 GLN A O 1
ATOM 4043 N N . PRO A 1 509 ? 42.723 -15.044 -39.649 1.00 193.58 557 PRO A N 1
ATOM 4044 C CA . PRO A 1 509 ? 43.341 -14.857 -38.329 1.00 194.06 557 PRO A CA 1
ATOM 4045 C C . PRO A 1 509 ? 42.346 -15.049 -37.201 1.00 200.21 557 PRO A C 1
ATOM 4046 O O . PRO A 1 509 ? 42.745 -15.399 -36.083 1.00 192.31 557 PRO A O 1
ATOM 4050 N N . ASP A 1 510 ? 41.053 -14.832 -37.463 1.00 206.40 558 ASP A N 1
ATOM 4051 C CA . ASP A 1 510 ? 40.029 -15.132 -36.471 1.00 205.14 558 ASP A CA 1
ATOM 4052 C C . ASP A 1 510 ? 39.899 -16.626 -36.208 1.00 198.15 558 ASP A C 1
ATOM 4053 O O . ASP A 1 510 ? 39.353 -17.012 -35.169 1.00 193.12 558 ASP A O 1
ATOM 4058 N N . SER A 1 511 ? 40.394 -17.474 -37.114 1.00 197.43 559 SER A N 1
ATOM 4059 C CA . SER A 1 511 ? 40.355 -18.919 -36.920 1.00 177.84 559 SER A CA 1
ATOM 4060 C C . SER A 1 511 ? 41.543 -19.440 -36.120 1.00 159.85 559 SER A C 1
ATOM 4061 O O . SER A 1 511 ? 41.952 -20.593 -36.311 1.00 168.91 559 SER A O 1
ATOM 4064 N N . ASP A 1 512 ? 42.115 -18.623 -35.232 1.00 162.43 560 ASP A N 1
ATOM 4065 C CA . ASP A 1 512 ? 43.219 -19.097 -34.402 1.00 176.78 560 ASP A CA 1
ATOM 4066 C C . ASP A 1 512 ? 42.734 -20.103 -33.367 1.00 162.62 560 ASP A C 1
ATOM 4067 O O . ASP A 1 512 ? 43.428 -21.082 -33.067 1.00 163.32 560 ASP A O 1
ATOM 4072 N N . VAL A 1 513 ? 41.551 -19.865 -32.802 1.00 161.82 561 VAL A N 1
ATOM 4073 C CA . VAL A 1 513 ? 40.950 -20.811 -31.869 1.00 166.42 561 VAL A CA 1
ATOM 4074 C C . VAL A 1 513 ? 40.561 -22.097 -32.589 1.00 177.05 561 VAL A C 1
ATOM 4075 O O . VAL A 1 513 ? 40.675 -23.197 -32.033 1.00 185.09 561 VAL A O 1
ATOM 4079 N N . LEU A 1 514 ? 40.104 -21.982 -33.839 1.00 177.06 562 LEU A N 1
ATOM 4080 C CA . LEU A 1 514 ? 39.741 -23.163 -34.618 1.00 168.98 562 LEU A CA 1
ATOM 4081 C C . LEU A 1 514 ? 40.945 -24.055 -34.896 1.00 177.30 562 LEU A C 1
ATOM 4082 O O . LEU A 1 514 ? 40.809 -25.284 -34.932 1.00 176.70 562 LEU A O 1
ATOM 4087 N N . ARG A 1 515 ? 42.127 -23.462 -35.087 1.00 171.73 563 ARG A N 1
ATOM 4088 C CA . ARG A 1 515 ? 43.329 -24.255 -35.329 1.00 140.95 563 ARG A CA 1
ATOM 4089 C C . ARG A 1 515 ? 43.631 -25.197 -34.170 1.00 132.96 563 ARG A C 1
ATOM 4090 O O . ARG A 1 515 ? 44.160 -26.293 -34.387 1.00 155.97 563 ARG A O 1
ATOM 4098 N N . ARG A 1 516 ? 43.306 -24.796 -32.939 1.00 139.31 564 ARG A N 1
ATOM 4099 C CA . ARG A 1 516 ? 43.626 -25.630 -31.784 1.00 146.69 564 ARG A CA 1
ATOM 4100 C C . ARG A 1 516 ? 42.687 -26.828 -31.682 1.00 150.98 564 ARG A C 1
ATOM 4101 O O . ARG A 1 516 ? 43.083 -27.884 -31.174 1.00 160.89 564 ARG A O 1
ATOM 4109 N N . THR A 1 517 ? 41.455 -26.693 -32.176 1.00 147.38 565 THR A N 1
ATOM 4110 C CA . THR A 1 517 ? 40.532 -27.823 -32.190 1.00 146.31 565 THR A CA 1
ATOM 4111 C C . THR A 1 517 ? 41.023 -28.932 -33.113 1.00 145.84 565 THR A C 1
ATOM 4112 O O . THR A 1 517 ? 40.897 -30.119 -32.787 1.00 151.06 565 THR A O 1
ATOM 4116 N N . ILE A 1 518 ? 41.569 -28.567 -34.275 1.00 150.00 566 ILE A N 1
ATOM 4117 C CA . ILE A 1 518 ? 42.099 -29.568 -35.199 1.00 150.50 566 ILE A CA 1
ATOM 4118 C C . ILE A 1 518 ? 43.289 -30.298 -34.583 1.00 140.75 566 ILE A C 1
ATOM 4119 O O . ILE A 1 518 ? 43.376 -31.530 -34.637 1.00 137.35 566 ILE A O 1
ATOM 4124 N N . LYS A 1 519 ? 44.214 -29.551 -33.974 1.00 146.09 567 LYS A N 1
ATOM 4125 C CA . LYS A 1 519 ? 45.386 -30.177 -33.364 1.00 128.13 567 LYS A CA 1
ATOM 4126 C C . LYS A 1 519 ? 44.996 -31.108 -32.223 1.00 131.67 567 LYS A C 1
ATOM 4127 O O . LYS A 1 519 ? 45.626 -32.154 -32.024 1.00 165.77 567 LYS A O 1
ATOM 4133 N N . ARG A 1 520 ? 43.972 -30.739 -31.451 1.00 137.88 568 ARG A N 1
ATOM 4134 C CA . ARG A 1 520 ? 43.557 -31.576 -30.330 1.00 144.52 568 ARG A CA 1
ATOM 4135 C C . ARG A 1 520 ? 43.043 -32.928 -30.813 1.00 137.02 568 ARG A C 1
ATOM 4136 O O . ARG A 1 520 ? 43.337 -33.965 -30.207 1.00 140.36 568 ARG A O 1
ATOM 4144 N N . LEU A 1 521 ? 42.263 -32.935 -31.894 1.00 143.05 569 LEU A N 1
ATOM 4145 C CA . LEU A 1 521 ? 41.675 -34.162 -32.417 1.00 153.60 569 LEU A CA 1
ATOM 4146 C C . LEU A 1 521 ? 42.582 -34.912 -33.388 1.00 139.23 569 LEU A C 1
ATOM 4147 O O . LEU A 1 521 ? 42.496 -36.141 -33.473 1.00 128.99 569 LEU A O 1
ATOM 4152 N N . THR A 1 522 ? 43.382 -34.201 -34.188 1.00 138.46 570 THR A N 1
ATOM 4153 C CA . THR A 1 522 ? 44.343 -34.911 -35.080 1.00 131.38 570 THR A CA 1
ATOM 4154 C C . THR A 1 522 ? 45.562 -35.343 -34.262 1.00 149.33 570 THR A C 1
ATOM 4155 O O . THR A 1 522 ? 46.389 -36.099 -34.807 1.00 159.23 570 THR A O 1
ATOM 4159 N N . GLY A 1 523 ? 45.659 -34.889 -33.009 1.00 143.64 571 GLY A N 1
ATOM 4160 C CA . GLY A 1 523 ? 46.753 -35.325 -32.121 1.00 142.31 571 GLY A CA 1
ATOM 4161 C C . GLY A 1 523 ? 46.657 -36.817 -31.884 1.00 155.72 571 GLY A C 1
ATOM 4162 O O . GLY A 1 523 ? 47.720 -37.463 -31.820 1.00 187.08 571 GLY A O 1
ATOM 4163 N N . ALA A 1 524 ? 45.431 -37.329 -31.897 1.00 130.39 572 ALA A N 1
ATOM 4164 C CA . ALA A 1 524 ? 45.238 -38.784 -31.766 1.00 157.75 572 ALA A CA 1
ATOM 4165 C C . ALA A 1 524 ? 45.351 -39.406 -33.153 1.00 171.69 572 ALA A C 1
ATOM 4166 O O . ALA A 1 524 ? 44.349 -39.955 -33.642 1.00 143.57 572 ALA A O 1
ATOM 4168 N N . GLU A 1 525 ? 46.529 -39.297 -33.760 1.00 192.45 573 GLU A N 1
ATOM 4169 C CA . GLU A 1 525 ? 46.782 -39.924 -35.080 1.00 183.24 573 GLU A CA 1
ATOM 4170 C C . GLU A 1 525 ? 48.292 -40.146 -35.212 1.00 176.35 573 GLU A C 1
ATOM 4171 O O . GLU A 1 525 ? 49.043 -39.224 -34.835 1.00 164.51 573 GLU A O 1
ATOM 4177 N N . ASP B 1 3 ? -37.266 26.358 -42.333 1.00 116.07 51 ASP B N 1
ATOM 4178 C CA . ASP B 1 3 ? -35.939 25.739 -42.600 1.00 135.73 51 ASP B CA 1
ATOM 4179 C C . ASP B 1 3 ? -35.795 25.463 -44.100 1.00 141.21 51 ASP B C 1
ATOM 4180 O O . ASP B 1 3 ? -36.810 25.117 -44.740 1.00 129.28 51 ASP B O 1
ATOM 4185 N N . SER B 1 4 ? -34.575 25.587 -44.627 1.00 143.45 52 SER B N 1
ATOM 4186 C CA . SER B 1 4 ? -34.344 25.408 -46.084 1.00 152.18 52 SER B CA 1
ATOM 4187 C C . SER B 1 4 ? -33.134 24.505 -46.326 1.00 130.38 52 SER B C 1
ATOM 4188 O O . SER B 1 4 ? -32.270 24.419 -45.437 1.00 130.31 52 SER B O 1
ATOM 4191 N N . LEU B 1 5 ? -33.082 23.849 -47.487 1.00 124.84 53 LEU B N 1
ATOM 4192 C CA . LEU B 1 5 ? -31.884 23.043 -47.837 1.00 132.39 53 LEU B CA 1
ATOM 4193 C C . LEU B 1 5 ? -30.698 24.005 -47.918 1.00 129.61 53 LEU B C 1
ATOM 4194 O O . LEU B 1 5 ? -29.618 23.641 -47.435 1.00 143.49 53 LEU B O 1
ATOM 4199 N N . TYR B 1 6 ? -30.913 25.199 -48.475 1.00 110.71 54 TYR B N 1
ATOM 4200 C CA . TYR B 1 6 ? -29.831 26.213 -48.549 1.00 119.50 54 TYR B CA 1
ATOM 4201 C C . TYR B 1 6 ? -29.402 26.597 -47.129 1.00 119.27 54 TYR B C 1
ATOM 4202 O O . TYR B 1 6 ? -28.196 26.708 -46.890 1.00 138.27 54 TYR B O 1
ATOM 4211 N N . SER B 1 7 ? -30.356 26.735 -46.205 1.00 107.85 55 SER B N 1
ATOM 4212 C CA . SER B 1 7 ? -30.018 27.109 -44.806 1.00 122.68 55 SER B CA 1
ATOM 4213 C C . SER B 1 7 ? -29.136 26.018 -44.189 1.00 119.46 55 SER B C 1
ATOM 4214 O O . SER B 1 7 ? -28.195 26.369 -43.456 1.00 124.98 55 SER B O 1
ATOM 4217 N N . LEU B 1 8 ? -29.439 24.749 -44.469 1.00 110.07 56 LEU B N 1
ATOM 4218 C CA . LEU B 1 8 ? -28.623 23.625 -43.944 1.00 77.20 56 LEU B CA 1
ATOM 4219 C C . LEU B 1 8 ? -27.264 23.584 -44.655 1.00 94.12 56 LEU B C 1
ATOM 4220 O O . LEU B 1 8 ? -26.288 23.191 -44.000 1.00 114.29 56 LEU B O 1
ATOM 4225 N N . LEU B 1 9 ? -27.201 23.963 -45.937 1.00 89.74 57 LEU B N 1
ATOM 4226 C CA . LEU B 1 9 ? -25.926 24.003 -46.642 1.00 89.78 57 LEU B CA 1
ATOM 4227 C C . LEU B 1 9 ? -25.000 25.032 -46.030 1.00 94.40 57 LEU B C 1
ATOM 4228 O O . LEU B 1 9 ? -23.776 24.895 -46.121 1.00 101.36 57 LEU B O 1
ATOM 4233 N N . VAL B 1 10 ? -25.558 26.064 -45.400 1.00 118.16 58 VAL B N 1
ATOM 4234 C CA . VAL B 1 10 ? -24.694 27.034 -44.732 1.00 140.78 58 VAL B CA 1
ATOM 4235 C C . VAL B 1 10 ? -23.969 26.371 -43.561 1.00 122.48 58 VAL B C 1
ATOM 4236 O O . VAL B 1 10 ? -22.754 26.539 -43.378 1.00 120.92 58 VAL B O 1
ATOM 4240 N N . ALA B 1 11 ? -24.693 25.560 -42.785 1.00 104.14 59 ALA B N 1
ATOM 4241 C CA . ALA B 1 11 ? -24.072 24.830 -41.683 1.00 115.34 59 ALA B CA 1
ATOM 4242 C C . ALA B 1 11 ? -23.109 23.765 -42.194 1.00 117.36 59 ALA B C 1
ATOM 4243 O O . ALA B 1 11 ? -22.058 23.523 -41.587 1.00 112.67 59 ALA B O 1
ATOM 4245 N N . GLU B 1 12 ? -23.460 23.111 -43.306 1.00 104.26 60 GLU B N 1
ATOM 4246 C CA . GLU B 1 12 ? -22.544 22.159 -43.929 1.00 101.22 60 GLU B CA 1
ATOM 4247 C C . GLU B 1 12 ? -21.239 22.831 -44.342 1.00 101.50 60 GLU B C 1
ATOM 4248 O O . GLU B 1 12 ? -20.152 22.276 -44.136 1.00 122.74 60 GLU B O 1
ATOM 4254 N N . LEU B 1 13 ? -21.328 24.024 -44.932 1.00 93.49 61 LEU B N 1
ATOM 4255 C CA . LEU B 1 13 ? -20.125 24.760 -45.301 1.00 93.67 61 LEU B CA 1
ATOM 4256 C C . LEU B 1 13 ? -19.324 25.152 -44.069 1.00 108.72 61 LEU B C 1
ATOM 4257 O O . LEU B 1 13 ? -18.091 25.161 -44.103 1.00 104.96 61 LEU B O 1
ATOM 4262 N N . ALA B 1 14 ? -20.008 25.484 -42.971 1.00 99.62 62 ALA B N 1
ATOM 4263 C CA . ALA B 1 14 ? -19.289 25.792 -41.736 1.00 112.25 62 ALA B CA 1
ATOM 4264 C C . ALA B 1 14 ? -18.523 24.576 -41.218 1.00 107.50 62 ALA B C 1
ATOM 4265 O O . ALA B 1 14 ? -17.363 24.690 -40.793 1.00 119.41 62 ALA B O 1
ATOM 4267 N N . GLY B 1 15 ? -19.154 23.400 -41.252 1.00 115.68 63 GLY B N 1
ATOM 4268 C CA . GLY B 1 15 ? -18.460 22.184 -40.848 1.00 114.53 63 GLY B CA 1
ATOM 4269 C C . GLY B 1 15 ? -17.275 21.857 -41.740 1.00 108.66 63 GLY B C 1
ATOM 4270 O O . GLY B 1 15 ? -16.201 21.479 -41.257 1.00 109.98 63 GLY B O 1
ATOM 4271 N N . GLN B 1 16 ? -17.456 21.995 -43.056 1.00 97.10 64 GLN B N 1
ATOM 4272 C CA . GLN B 1 16 ? -16.347 21.790 -43.982 1.00 89.16 64 GLN B CA 1
ATOM 4273 C C . GLN B 1 16 ? -15.226 22.793 -43.732 1.00 96.02 64 GLN B C 1
ATOM 4274 O O . GLN B 1 16 ? -14.047 22.459 -43.872 1.00 89.94 64 GLN B O 1
ATOM 4280 N N . ARG B 1 17 ? -15.576 24.030 -43.368 1.00 101.02 65 ARG B N 1
ATOM 4281 C CA . ARG B 1 17 ? -14.566 25.023 -43.010 1.00 106.25 65 ARG B CA 1
ATOM 4282 C C . ARG B 1 17 ? -13.764 24.563 -41.802 1.00 110.13 65 ARG B C 1
ATOM 4283 O O . ARG B 1 17 ? -12.530 24.665 -41.780 1.00 93.52 65 ARG B O 1
ATOM 4291 N N . ASN B 1 18 ? -14.458 24.069 -40.775 1.00 130.28 66 ASN B N 1
ATOM 4292 C CA . ASN B 1 18 ? -13.771 23.565 -39.589 1.00 119.04 66 ASN B CA 1
ATOM 4293 C C . ASN B 1 18 ? -12.809 22.437 -39.949 1.00 106.77 66 ASN B C 1
ATOM 4294 O O . ASN B 1 18 ? -11.654 22.415 -39.499 1.00 97.63 66 ASN B O 1
ATOM 4299 N N . ARG B 1 19 ? -13.271 21.488 -40.768 1.00 108.17 67 ARG B N 1
ATOM 4300 C CA . ARG B 1 19 ? -12.434 20.335 -41.090 1.00 105.18 67 ARG B CA 1
ATOM 4301 C C . ARG B 1 19 ? -11.268 20.721 -41.997 1.00 99.19 67 ARG B C 1
ATOM 4302 O O . ARG B 1 19 ? -10.161 20.187 -41.856 1.00 98.89 67 ARG B O 1
ATOM 4310 N N . PHE B 1 20 ? -11.490 21.652 -42.924 1.00 85.12 68 PHE B N 1
ATOM 4311 C CA . PHE B 1 20 ? -10.388 22.187 -43.716 1.00 101.91 68 PHE B CA 1
ATOM 4312 C C . PHE B 1 20 ? -9.348 22.839 -42.815 1.00 89.58 68 PHE B C 1
ATOM 4313 O O . PHE B 1 20 ? -8.140 22.624 -42.985 1.00 90.39 68 PHE B O 1
ATOM 4321 N N . ASP B 1 21 ? -9.803 23.633 -41.844 1.00 91.06 69 ASP B N 1
ATOM 4322 C CA . ASP B 1 21 ? -8.884 24.306 -40.935 1.00 112.35 69 ASP B CA 1
ATOM 4323 C C . ASP B 1 21 ? -8.048 23.302 -40.152 1.00 107.23 69 ASP B C 1
ATOM 4324 O O . ASP B 1 21 ? -6.821 23.444 -40.050 1.00 112.98 69 ASP B O 1
ATOM 4329 N N . ILE B 1 22 ? -8.694 22.277 -39.589 1.00 86.27 70 ILE B N 1
ATOM 4330 C CA . ILE B 1 22 ? -7.937 21.315 -38.792 1.00 95.34 70 ILE B CA 1
ATOM 4331 C C . ILE B 1 22 ? -6.980 20.522 -39.674 1.00 112.30 70 ILE B C 1
ATOM 4332 O O . ILE B 1 22 ? -5.847 20.242 -39.273 1.00 105.18 70 ILE B O 1
ATOM 4337 N N . ALA B 1 23 ? -7.402 20.159 -40.890 1.00 117.62 71 ALA B N 1
ATOM 4338 C CA . ALA B 1 23 ? -6.511 19.408 -41.769 1.00 99.01 71 ALA B CA 1
ATOM 4339 C C . ALA B 1 23 ? -5.285 20.234 -42.139 1.00 78.09 71 ALA B C 1
ATOM 4340 O O . ALA B 1 23 ? -4.154 19.726 -42.129 1.00 88.36 71 ALA B O 1
ATOM 4342 N N . LEU B 1 24 ? -5.485 21.519 -42.439 1.00 78.48 72 LEU B N 1
ATOM 4343 C CA . LEU B 1 24 ? -4.355 22.369 -42.795 1.00 98.11 72 LEU B CA 1
ATOM 4344 C C . LEU B 1 24 ? -3.422 22.578 -41.607 1.00 91.13 72 LEU B C 1
ATOM 4345 O O . LEU B 1 24 ? -2.195 22.524 -41.761 1.00 65.13 72 LEU B O 1
ATOM 4350 N N . SER B 1 25 ? -3.979 22.810 -40.413 1.00 81.27 73 SER B N 1
ATOM 4351 C CA . SER B 1 25 ? -3.137 22.964 -39.228 1.00 93.50 73 SER B CA 1
ATOM 4352 C C . SER B 1 25 ? -2.378 21.679 -38.923 1.00 103.34 73 SER B C 1
ATOM 4353 O O . SER B 1 25 ? -1.217 21.716 -38.487 1.00 114.62 73 SER B O 1
ATOM 4356 N N . ASN B 1 26 ? -3.020 20.529 -39.146 1.00 94.50 74 ASN B N 1
ATOM 4357 C CA . ASN B 1 26 ? -2.342 19.254 -38.965 1.00 85.28 74 ASN B CA 1
ATOM 4358 C C . ASN B 1 26 ? -1.166 19.132 -39.919 1.00 90.95 74 ASN B C 1
ATOM 4359 O O . ASN B 1 26 ? -0.087 18.680 -39.526 1.00 101.22 74 ASN B O 1
ATOM 4364 N N . TYR B 1 27 ? -1.356 19.530 -41.180 1.00 88.13 75 TYR B N 1
ATOM 4365 C CA . TYR B 1 27 ? -0.227 19.547 -42.106 1.00 76.34 75 TYR B CA 1
ATOM 4366 C C . TYR B 1 27 ? 0.892 20.452 -41.604 1.00 79.10 75 TYR B C 1
ATOM 4367 O O . TYR B 1 27 ? 2.073 20.095 -41.691 1.00 84.06 75 TYR B O 1
ATOM 4376 N N . VAL B 1 28 ? 0.544 21.638 -41.094 1.00 95.27 76 VAL B N 1
ATOM 4377 C CA . VAL B 1 28 ? 1.571 22.573 -40.630 1.00 79.64 76 VAL B CA 1
ATOM 4378 C C . VAL B 1 28 ? 2.399 21.955 -39.512 1.00 99.00 76 VAL B C 1
ATOM 4379 O O . VAL B 1 28 ? 3.631 22.069 -39.493 1.00 93.58 76 VAL B O 1
ATOM 4383 N N . VAL B 1 29 ? 1.732 21.320 -38.544 1.00 104.67 77 VAL B N 1
ATOM 4384 C CA . VAL B 1 29 ? 2.475 20.773 -37.411 1.00 94.08 77 VAL B CA 1
ATOM 4385 C C . VAL B 1 29 ? 3.212 19.493 -37.799 1.00 116.28 77 VAL B C 1
ATOM 4386 O O . VAL B 1 29 ? 4.277 19.192 -37.244 1.00 122.52 77 VAL B O 1
ATOM 4390 N N . GLN B 1 30 ? 2.692 18.739 -38.771 1.00 121.46 78 GLN B N 1
ATOM 4391 C CA . GLN B 1 30 ? 3.375 17.527 -39.213 1.00 119.37 78 GLN B CA 1
ATOM 4392 C C . GLN B 1 30 ? 4.651 17.860 -39.975 1.00 121.27 78 GLN B C 1
ATOM 4393 O O . GLN B 1 30 ? 5.709 17.269 -39.727 1.00 160.09 78 GLN B O 1
ATOM 4399 N N . ALA B 1 31 ? 4.568 18.808 -40.910 1.00 114.62 79 ALA B N 1
ATOM 4400 C CA . ALA B 1 31 ? 5.725 19.154 -41.728 1.00 119.26 79 ALA B CA 1
ATOM 4401 C C . ALA B 1 31 ? 6.831 19.802 -40.906 1.00 128.49 79 ALA B C 1
ATOM 4402 O O . ALA B 1 31 ? 8.014 19.635 -41.224 1.00 142.25 79 ALA B O 1
ATOM 4404 N N . GLN B 1 32 ? 6.469 20.529 -39.848 1.00 136.75 80 GLN B N 1
ATOM 4405 C CA . GLN B 1 32 ? 7.451 21.290 -39.083 1.00 158.54 80 GLN B CA 1
ATOM 4406 C C . GLN B 1 32 ? 8.264 20.407 -38.141 1.00 184.36 80 GLN B C 1
ATOM 4407 O O . GLN B 1 32 ? 9.470 20.626 -37.980 1.00 207.21 80 GLN B O 1
ATOM 4413 N N . LYS B 1 33 ? 7.638 19.413 -37.505 1.00 176.14 81 LYS B N 1
ATOM 4414 C CA . LYS B 1 33 ? 8.360 18.611 -36.519 1.00 189.76 81 LYS B CA 1
ATOM 4415 C C . LYS B 1 33 ? 9.427 17.741 -37.186 1.00 214.74 81 LYS B C 1
ATOM 4416 O O . LYS B 1 33 ? 10.583 17.723 -36.750 1.00 230.03 81 LYS B O 1
ATOM 4422 N N . THR B 1 34 ? 9.061 17.035 -38.260 1.00 209.37 82 THR B N 1
ATOM 4423 C CA . THR B 1 34 ? 9.985 16.222 -39.063 1.00 217.38 82 THR B CA 1
ATOM 4424 C C . THR B 1 34 ? 10.798 15.244 -38.202 1.00 239.48 82 THR B C 1
ATOM 4425 O O . THR B 1 34 ? 11.987 15.009 -38.433 1.00 240.28 82 THR B O 1
ATOM 4429 N N . ARG B 1 35 ? 10.162 14.687 -37.173 1.00 244.55 83 ARG B N 1
ATOM 4430 C CA . ARG B 1 35 ? 10.780 13.640 -36.365 1.00 241.91 83 ARG B CA 1
ATOM 4431 C C . ARG B 1 35 ? 10.386 12.277 -36.924 1.00 231.60 83 ARG B C 1
ATOM 4432 O O . ARG B 1 35 ? 9.195 11.991 -37.084 1.00 232.80 83 ARG B O 1
ATOM 4440 N N . ASP B 1 36 ? 11.380 11.435 -37.215 1.00 217.50 84 ASP B N 1
ATOM 4441 C CA . ASP B 1 36 ? 11.141 10.094 -37.757 1.00 208.20 84 ASP B CA 1
ATOM 4442 C C . ASP B 1 36 ? 12.169 9.103 -37.230 1.00 204.86 84 ASP B C 1
ATOM 4443 O O . ASP B 1 36 ? 13.109 8.723 -37.938 1.00 211.73 84 ASP B O 1
ATOM 4448 N N . PRO B 1 37 ? 12.033 8.670 -35.972 1.00 202.07 85 PRO B N 1
ATOM 4449 C CA . PRO B 1 37 ? 12.963 7.641 -35.465 1.00 202.10 85 PRO B CA 1
ATOM 4450 C C . PRO B 1 37 ? 12.862 6.326 -36.224 1.00 202.90 85 PRO B C 1
ATOM 4451 O O . PRO B 1 37 ? 13.886 5.754 -36.619 1.00 204.52 85 PRO B O 1
ATOM 4455 N N . GLY B 1 38 ? 11.644 5.829 -36.432 1.00 200.23 86 GLY B N 1
ATOM 4456 C CA . GLY B 1 38 ? 11.308 4.620 -37.162 1.00 185.72 86 GLY B CA 1
ATOM 4457 C C . GLY B 1 38 ? 11.911 3.364 -36.557 1.00 189.08 86 GLY B C 1
ATOM 4458 O O . GLY B 1 38 ? 12.119 3.250 -35.344 1.00 192.49 86 GLY B O 1
ATOM 4459 N N . VAL B 1 39 ? 12.196 2.398 -37.430 1.00 178.13 87 VAL B N 1
ATOM 4460 C CA . VAL B 1 39 ? 12.822 1.139 -37.039 1.00 168.33 87 VAL B CA 1
ATOM 4461 C C . VAL B 1 39 ? 13.955 0.836 -38.010 1.00 162.91 87 VAL B C 1
ATOM 4462 O O . VAL B 1 39 ? 14.983 0.261 -37.631 1.00 172.22 87 VAL B O 1
ATOM 4466 N N . SER B 1 40 ? 13.775 1.235 -39.271 1.00 164.05 88 SER B N 1
ATOM 4467 C CA . SER B 1 40 ? 14.846 1.104 -40.251 1.00 159.33 88 SER B CA 1
ATOM 4468 C C . SER B 1 40 ? 16.062 1.915 -39.827 1.00 173.62 88 SER B C 1
ATOM 4469 O O . SER B 1 40 ? 17.203 1.456 -39.954 1.00 181.81 88 SER B O 1
ATOM 4472 N N . GLU B 1 41 ? 15.832 3.121 -39.304 1.00 175.14 89 GLU B N 1
ATOM 4473 C CA . GLU B 1 41 ? 16.917 3.960 -38.809 1.00 166.24 89 GLU B CA 1
ATOM 4474 C C . GLU B 1 41 ? 17.533 3.427 -37.521 1.00 171.98 89 GLU B C 1
ATOM 4475 O O . GLU B 1 41 ? 18.669 3.789 -37.209 1.00 184.11 89 GLU B O 1
ATOM 4481 N N . ARG B 1 42 ? 16.816 2.597 -36.759 1.00 170.75 90 ARG B N 1
ATOM 4482 C CA . ARG B 1 42 ? 17.438 1.936 -35.612 1.00 169.62 90 ARG B CA 1
ATOM 4483 C C . ARG B 1 42 ? 18.513 0.957 -36.070 1.00 167.92 90 ARG B C 1
ATOM 4484 O O . ARG B 1 42 ? 19.606 0.895 -35.487 1.00 170.15 90 ARG B O 1
ATOM 4492 N N . ALA B 1 43 ? 18.211 0.169 -37.104 1.00 163.19 91 ALA B N 1
ATOM 4493 C CA . ALA B 1 43 ? 19.217 -0.708 -37.691 1.00 165.69 91 ALA B CA 1
ATOM 4494 C C . ALA B 1 43 ? 20.386 0.098 -38.242 1.00 163.52 91 ALA B C 1
ATOM 4495 O O . ALA B 1 43 ? 21.548 -0.299 -38.096 1.00 167.21 91 ALA B O 1
ATOM 4497 N N . PHE B 1 44 ? 20.100 1.237 -38.877 1.00 160.77 92 PHE B N 1
ATOM 4498 C CA . PHE B 1 44 ? 21.174 2.097 -39.363 1.00 159.25 92 PHE B CA 1
ATOM 4499 C C . PHE B 1 44 ? 21.995 2.661 -38.209 1.00 145.97 92 PHE B C 1
ATOM 4500 O O . PHE B 1 44 ? 23.205 2.864 -38.347 1.00 147.28 92 PHE B O 1
ATOM 4508 N N . ARG B 1 45 ? 21.358 2.893 -37.062 1.00 148.40 93 ARG B N 1
ATOM 4509 C CA . ARG B 1 45 ? 22.074 3.350 -35.876 1.00 155.35 93 ARG B CA 1
ATOM 4510 C C . ARG B 1 45 ? 23.036 2.279 -35.384 1.00 161.02 93 ARG B C 1
ATOM 4511 O O . ARG B 1 45 ? 24.202 2.563 -35.083 1.00 163.30 93 ARG B O 1
ATOM 4519 N N . ILE B 1 46 ? 22.561 1.035 -35.308 1.00 163.78 94 ILE B N 1
ATOM 4520 C CA . ILE B 1 46 ? 23.429 -0.071 -34.907 1.00 144.48 94 ILE B CA 1
ATOM 4521 C C . ILE B 1 46 ? 24.567 -0.254 -35.907 1.00 147.16 94 ILE B C 1
ATOM 4522 O O . ILE B 1 46 ? 25.707 -0.544 -35.526 1.00 137.22 94 ILE B O 1
ATOM 4527 N N . ALA B 1 47 ? 24.284 -0.066 -37.199 1.00 150.73 95 ALA B N 1
ATOM 4528 C CA . ALA B 1 47 ? 25.321 -0.227 -38.215 1.00 137.92 95 ALA B CA 1
ATOM 4529 C C . ALA B 1 47 ? 26.380 0.865 -38.113 1.00 132.02 95 ALA B C 1
ATOM 4530 O O . ALA B 1 47 ? 27.579 0.590 -38.244 1.00 129.85 95 ALA B O 1
ATOM 4532 N N . GLU B 1 48 ? 25.956 2.112 -37.894 1.00 152.20 96 GLU B N 1
ATOM 4533 C CA . GLU B 1 48 ? 26.910 3.195 -37.683 1.00 162.32 96 GLU B CA 1
ATOM 4534 C C . GLU B 1 48 ? 27.730 2.957 -36.422 1.00 146.57 96 GLU B C 1
ATOM 4535 O O . GLU B 1 48 ? 28.932 3.245 -36.387 1.00 139.91 96 GLU B O 1
ATOM 4541 N N . TYR B 1 49 ? 27.089 2.429 -35.376 1.00 129.89 97 TYR B N 1
ATOM 4542 C CA . TYR B 1 49 ? 27.799 2.087 -34.148 1.00 142.02 97 TYR B CA 1
ATOM 4543 C C . TYR B 1 49 ? 28.834 0.994 -34.393 1.00 143.40 97 TYR B C 1
ATOM 4544 O O . TYR B 1 49 ? 29.911 0.999 -33.785 1.00 143.61 97 TYR B O 1
ATOM 4553 N N . LEU B 1 50 ? 28.520 0.050 -35.280 1.00 147.36 98 LEU B N 1
ATOM 4554 C CA . LEU B 1 50 ? 29.465 -1.006 -35.629 1.00 145.36 98 LEU B CA 1
ATOM 4555 C C . LEU B 1 50 ? 30.644 -0.443 -36.412 1.00 134.45 98 LEU B C 1
ATOM 4556 O O . LEU B 1 50 ? 31.806 -0.607 -36.021 1.00 122.86 98 LEU B O 1
ATOM 4561 N N . GLY B 1 51 ? 30.360 0.221 -37.528 1.00 135.49 99 GLY B N 1
ATOM 4562 C CA . GLY B 1 51 ? 31.388 0.716 -38.421 1.00 143.47 99 GLY B CA 1
ATOM 4563 C C . GLY B 1 51 ? 32.237 1.843 -37.878 1.00 148.62 99 GLY B C 1
ATOM 4564 O O . GLY B 1 51 ? 33.135 2.308 -38.586 1.00 152.78 99 GLY B O 1
ATOM 4565 N N . ALA B 1 52 ? 31.986 2.302 -36.650 1.00 137.20 100 ALA B N 1
ATOM 4566 C CA . ALA B 1 52 ? 32.725 3.443 -36.125 1.00 153.53 100 ALA B CA 1
ATOM 4567 C C . ALA B 1 52 ? 34.129 3.101 -35.631 1.00 184.75 100 ALA B C 1
ATOM 4568 O O . ALA B 1 52 ? 34.973 4.001 -35.559 1.00 187.29 100 ALA B O 1
ATOM 4570 N N . ASP B 1 53 ? 34.409 1.842 -35.272 1.00 184.08 101 ASP B N 1
ATOM 4571 C CA . ASP B 1 53 ? 35.730 1.527 -34.725 1.00 192.97 101 ASP B CA 1
ATOM 4572 C C . ASP B 1 53 ? 36.803 1.396 -35.797 1.00 194.32 101 ASP B C 1
ATOM 4573 O O . ASP B 1 53 ? 37.963 1.742 -35.552 1.00 194.58 101 ASP B O 1
ATOM 4578 N N . GLN B 1 54 ? 36.458 0.889 -36.974 1.00 190.29 102 GLN B N 1
ATOM 4579 C CA . GLN B 1 54 ? 37.472 0.591 -37.972 1.00 203.22 102 GLN B CA 1
ATOM 4580 C C . GLN B 1 54 ? 37.685 1.834 -38.827 1.00 227.43 102 GLN B C 1
ATOM 4581 O O . GLN B 1 54 ? 36.725 2.504 -39.222 1.00 227.75 102 GLN B O 1
ATOM 4587 N N . GLU B 1 55 ? 38.957 2.141 -39.107 1.00 244.24 103 GLU B N 1
ATOM 4588 C CA . GLU B 1 55 ? 39.289 3.391 -39.789 1.00 228.39 103 GLU B CA 1
ATOM 4589 C C . GLU B 1 55 ? 38.778 3.414 -41.225 1.00 223.56 103 GLU B C 1
ATOM 4590 O O . GLU B 1 55 ? 38.332 4.461 -41.711 1.00 213.75 103 GLU B O 1
ATOM 4596 N N . ALA B 1 56 ? 38.836 2.281 -41.919 1.00 229.87 104 ALA B N 1
ATOM 4597 C CA . ALA B 1 56 ? 38.329 2.222 -43.283 1.00 213.02 104 ALA B CA 1
ATOM 4598 C C . ALA B 1 56 ? 36.818 2.403 -43.288 1.00 193.90 104 ALA B C 1
ATOM 4599 O O . ALA B 1 56 ? 36.104 1.824 -42.465 1.00 206.08 104 ALA B O 1
ATOM 4601 N N . LEU B 1 57 ? 36.337 3.215 -44.223 1.00 168.31 105 LEU B N 1
ATOM 4602 C CA . LEU B 1 57 ? 34.912 3.496 -44.315 1.00 160.61 105 LEU B CA 1
ATOM 4603 C C . LEU B 1 57 ? 34.113 2.233 -44.605 1.00 160.92 105 LEU B C 1
ATOM 4604 O O . LEU B 1 57 ? 34.478 1.421 -45.460 1.00 163.89 105 LEU B O 1
ATOM 4609 N N . ASP B 1 58 ? 33.005 2.080 -43.883 1.00 150.33 106 ASP B N 1
ATOM 4610 C CA . ASP B 1 58 ? 32.051 1.005 -44.136 1.00 153.72 106 ASP B CA 1
ATOM 4611 C C . ASP B 1 58 ? 31.281 1.408 -45.384 1.00 136.57 106 ASP B C 1
ATOM 4612 O O . ASP B 1 58 ? 30.221 2.032 -45.317 1.00 137.38 106 ASP B O 1
ATOM 4617 N N . THR B 1 59 ? 31.852 1.073 -46.545 1.00 129.18 107 THR B N 1
ATOM 4618 C CA . THR B 1 59 ? 31.266 1.489 -47.815 1.00 131.44 107 THR B CA 1
ATOM 4619 C C . THR B 1 59 ? 29.839 0.981 -47.963 1.00 140.20 107 THR B C 1
ATOM 4620 O O . THR B 1 59 ? 28.994 1.666 -48.552 1.00 159.60 107 THR B O 1
ATOM 4624 N N . SER B 1 60 ? 29.547 -0.207 -47.431 1.00 139.38 108 SER B N 1
ATOM 4625 C CA . SER B 1 60 ? 28.181 -0.716 -47.480 1.00 149.73 108 SER B CA 1
ATOM 4626 C C . SER B 1 60 ? 27.236 0.162 -46.666 1.00 152.41 108 SER B C 1
ATOM 4627 O O . SER B 1 60 ? 26.085 0.379 -47.063 1.00 165.31 108 SER B O 1
ATOM 4630 N N . LEU B 1 61 ? 27.707 0.692 -45.532 1.00 158.26 109 LEU B N 1
ATOM 4631 C CA . LEU B 1 61 ? 26.862 1.563 -44.718 1.00 154.14 109 LEU B CA 1
ATOM 4632 C C . LEU B 1 61 ? 26.530 2.859 -45.447 1.00 140.31 109 LEU B C 1
ATOM 4633 O O . LEU B 1 61 ? 25.374 3.301 -45.445 1.00 140.47 109 LEU B O 1
ATOM 4638 N N . LEU B 1 62 ? 27.529 3.481 -46.078 1.00 130.76 110 LEU B N 1
ATOM 4639 C CA . LEU B 1 62 ? 27.275 4.693 -46.846 1.00 127.55 110 LEU B CA 1
ATOM 4640 C C . LEU B 1 62 ? 26.402 4.410 -48.062 1.00 135.74 110 LEU B C 1
ATOM 4641 O O . LEU B 1 62 ? 25.597 5.261 -48.458 1.00 144.91 110 LEU B O 1
ATOM 4646 N N . TRP B 1 63 ? 26.542 3.225 -48.659 1.00 127.44 111 TRP B N 1
ATOM 4647 C CA . TRP B 1 63 ? 25.722 2.873 -49.813 1.00 131.24 111 TRP B CA 1
ATOM 4648 C C . TRP B 1 63 ? 24.267 2.664 -49.411 1.00 131.36 111 TRP B C 1
ATOM 4649 O O . TRP B 1 63 ? 23.352 3.067 -50.138 1.00 138.34 111 TRP B O 1
ATOM 4660 N N . ALA B 1 64 ? 24.037 2.038 -48.255 1.00 125.89 112 ALA B N 1
ATOM 4661 C CA . ALA B 1 64 ? 22.677 1.753 -47.814 1.00 121.16 112 ALA B CA 1
ATOM 4662 C C . ALA B 1 64 ? 21.986 2.995 -47.262 1.00 133.49 112 ALA B C 1
ATOM 4663 O O . ALA B 1 64 ? 20.801 3.219 -47.534 1.00 116.47 112 ALA B O 1
ATOM 4665 N N . ARG B 1 65 ? 22.706 3.812 -46.486 1.00 135.95 113 ARG B N 1
ATOM 4666 C CA . ARG B 1 65 ? 22.105 5.011 -45.909 1.00 134.65 113 ARG B CA 1
ATOM 4667 C C . ARG B 1 65 ? 21.728 6.037 -46.968 1.00 134.53 113 ARG B C 1
ATOM 4668 O O . ARG B 1 65 ? 20.887 6.903 -46.707 1.00 126.45 113 ARG B O 1
ATOM 4676 N N . SER B 1 66 ? 22.330 5.957 -48.154 1.00 142.18 114 SER B N 1
ATOM 4677 C CA . SER B 1 66 ? 22.038 6.858 -49.261 1.00 133.45 114 SER B CA 1
ATOM 4678 C C . SER B 1 66 ? 21.154 6.208 -50.320 1.00 114.33 114 SER B C 1
ATOM 4679 O O . SER B 1 66 ? 21.230 6.567 -51.499 1.00 119.23 114 SER B O 1
ATOM 4682 N N . ALA B 1 67 ? 20.323 5.249 -49.920 1.00 104.74 115 ALA B N 1
ATOM 4683 C CA . ALA B 1 67 ? 19.459 4.565 -50.865 1.00 114.54 115 ALA B CA 1
ATOM 4684 C C . ALA B 1 67 ? 18.398 5.522 -51.411 1.00 113.56 115 ALA B C 1
ATOM 4685 O O . ALA B 1 67 ? 18.038 6.502 -50.754 1.00 121.04 115 ALA B O 1
ATOM 4687 N N . PRO B 1 68 ? 17.890 5.266 -52.620 1.00 115.10 116 PRO B N 1
ATOM 4688 C CA . PRO B 1 68 ? 16.838 6.139 -53.167 1.00 129.48 116 PRO B CA 1
ATOM 4689 C C . PRO B 1 68 ? 15.548 6.105 -52.368 1.00 133.27 116 PRO B C 1
ATOM 4690 O O . PRO B 1 68 ? 14.750 7.046 -52.466 1.00 138.47 116 PRO B O 1
ATOM 4694 N N . ASP B 1 69 ? 15.320 5.055 -51.583 1.00 120.84 117 ASP B N 1
ATOM 4695 C CA . ASP B 1 69 ? 14.127 4.936 -50.758 1.00 134.74 117 ASP B CA 1
ATOM 4696 C C . ASP B 1 69 ? 14.290 5.538 -49.368 1.00 137.21 117 ASP B C 1
ATOM 4697 O O . ASP B 1 69 ? 13.307 5.598 -48.621 1.00 157.36 117 ASP B O 1
ATOM 4702 N N . ASN B 1 70 ? 15.489 5.992 -49.002 1.00 136.30 118 ASN B N 1
ATOM 4703 C CA . ASN B 1 70 ? 15.725 6.602 -47.701 1.00 136.26 118 ASN B CA 1
ATOM 4704 C C . ASN B 1 70 ? 15.449 8.100 -47.698 1.00 132.46 118 ASN B C 1
ATOM 4705 O O . ASN B 1 70 ? 15.913 8.807 -46.795 1.00 129.43 118 ASN B O 1
ATOM 4710 N N . LEU B 1 71 ? 14.709 8.595 -48.684 1.00 134.92 119 LEU B N 1
ATOM 4711 C CA . LEU B 1 71 ? 14.329 9.997 -48.763 1.00 134.98 119 LEU B CA 1
ATOM 4712 C C . LEU B 1 71 ? 12.888 10.153 -48.295 1.00 139.16 119 LEU B C 1
ATOM 4713 O O . LEU B 1 71 ? 11.997 9.437 -48.765 1.00 140.80 119 LEU B O 1
ATOM 4718 N N . ASP B 1 72 ? 12.665 11.083 -47.369 1.00 153.98 120 ASP B N 1
ATOM 4719 C CA . ASP B 1 72 ? 11.331 11.319 -46.828 1.00 162.60 120 ASP B CA 1
ATOM 4720 C C . ASP B 1 72 ? 10.442 11.979 -47.876 1.00 148.39 120 ASP B C 1
ATOM 4721 O O . ASP B 1 72 ? 10.765 13.057 -48.386 1.00 168.63 120 ASP B O 1
ATOM 4726 N N . ALA B 1 73 ? 9.327 11.330 -48.200 1.00 150.09 121 ALA B N 1
ATOM 4727 C CA . ALA B 1 73 ? 8.349 11.870 -49.132 1.00 149.51 121 ALA B CA 1
ATOM 4728 C C . ALA B 1 73 ? 7.260 12.679 -48.438 1.00 159.54 121 ALA B C 1
ATOM 4729 O O . ALA B 1 73 ? 6.375 13.208 -49.120 1.00 147.06 121 ALA B O 1
ATOM 4731 N N . GLN B 1 74 ? 7.308 12.785 -47.109 1.00 160.17 122 GLN B N 1
ATOM 4732 C CA . GLN B 1 74 ? 6.302 13.490 -46.316 1.00 141.61 122 GLN B CA 1
ATOM 4733 C C . GLN B 1 74 ? 4.904 12.948 -46.625 1.00 134.75 122 GLN B C 1
ATOM 4734 O O . GLN B 1 74 ? 4.046 13.616 -47.201 1.00 163.46 122 GLN B O 1
ATOM 4740 N N . ARG B 1 75 ? 4.710 11.693 -46.219 1.00 120.76 123 ARG B N 1
ATOM 4741 C CA . ARG B 1 75 ? 3.513 10.957 -46.614 1.00 125.57 123 ARG B CA 1
ATOM 4742 C C . ARG B 1 75 ? 2.276 11.446 -45.864 1.00 125.23 123 ARG B C 1
ATOM 4743 O O . ARG B 1 75 ? 1.257 11.774 -46.484 1.00 124.01 123 ARG B O 1
ATOM 4751 N N . ALA B 1 76 ? 2.337 11.495 -44.529 1.00 110.46 124 ALA B N 1
ATOM 4752 C CA . ALA B 1 76 ? 1.184 11.955 -43.757 1.00 99.29 124 ALA B CA 1
ATOM 4753 C C . ALA B 1 76 ? 0.894 13.427 -44.028 1.00 128.28 124 ALA B C 1
ATOM 4754 O O . ALA B 1 76 ? -0.273 13.845 -44.079 1.00 122.78 124 ALA B O 1
ATOM 4756 N N . ALA B 1 77 ? 1.946 14.225 -44.210 1.00 104.66 125 ALA B N 1
ATOM 4757 C CA . ALA B 1 77 ? 1.759 15.619 -44.590 1.00 99.43 125 ALA B CA 1
ATOM 4758 C C . ALA B 1 77 ? 1.048 15.724 -45.932 1.00 96.85 125 ALA B C 1
ATOM 4759 O O . ALA B 1 77 ? 0.146 16.554 -46.104 1.00 113.61 125 ALA B O 1
ATOM 4761 N N . ALA B 1 78 ? 1.434 14.882 -46.894 1.00 98.28 126 ALA B N 1
ATOM 4762 C CA . ALA B 1 78 ? 0.761 14.882 -48.187 1.00 99.73 126 ALA B CA 1
ATOM 4763 C C . ALA B 1 78 ? -0.697 14.464 -48.046 1.00 95.87 126 ALA B C 1
ATOM 4764 O O . ALA B 1 78 ? -1.568 14.980 -48.756 1.00 81.61 126 ALA B O 1
ATOM 4766 N N . ILE B 1 79 ? -0.981 13.528 -47.136 1.00 107.29 127 ILE B N 1
ATOM 4767 C CA . ILE B 1 79 ? -2.365 13.131 -46.877 1.00 94.09 127 ILE B CA 1
ATOM 4768 C C . ILE B 1 79 ? -3.171 14.322 -46.380 1.00 91.62 127 ILE B C 1
ATOM 4769 O O . ILE B 1 79 ? -4.293 14.575 -46.835 1.00 99.11 127 ILE B O 1
ATOM 4774 N N . GLN B 1 80 ? -2.614 15.056 -45.415 1.00 78.92 128 GLN B N 1
ATOM 4775 C CA . GLN B 1 80 ? -3.317 16.218 -44.878 1.00 103.86 128 GLN B CA 1
ATOM 4776 C C . GLN B 1 80 ? -3.527 17.289 -45.942 1.00 86.15 128 GLN B C 1
ATOM 4777 O O . GLN B 1 80 ? -4.619 17.862 -46.047 1.00 62.19 128 GLN B O 1
ATOM 4783 N N . LEU B 1 81 ? -2.502 17.559 -46.755 1.00 82.61 129 LEU B N 1
ATOM 4784 C CA . LEU B 1 81 ? -2.647 18.562 -47.808 1.00 79.48 129 LEU B CA 1
ATOM 4785 C C . LEU B 1 81 ? -3.700 18.152 -48.827 1.00 80.84 129 LEU B C 1
ATOM 4786 O O . LEU B 1 81 ? -4.513 18.981 -49.252 1.00 92.21 129 LEU B O 1
ATOM 4791 N N . ALA B 1 82 ? -3.689 16.885 -49.249 1.00 82.92 130 ALA B N 1
ATOM 4792 C CA . ALA B 1 82 ? -4.681 16.418 -50.210 1.00 81.17 130 ALA B CA 1
ATOM 4793 C C . ALA B 1 82 ? -6.080 16.494 -49.620 1.00 79.03 130 ALA B C 1
ATOM 4794 O O . ALA B 1 82 ? -7.045 16.828 -50.321 1.00 102.15 130 ALA B O 1
ATOM 4796 N N . ARG B 1 83 ? -6.208 16.197 -48.324 1.00 84.16 131 ARG B N 1
ATOM 4797 C CA . ARG B 1 83 ? -7.501 16.326 -47.668 1.00 101.68 131 ARG B CA 1
ATOM 4798 C C . ARG B 1 83 ? -7.968 17.774 -47.674 1.00 99.49 131 ARG B C 1
ATOM 4799 O O . ARG B 1 83 ? -9.133 18.057 -47.973 1.00 92.44 131 ARG B O 1
ATOM 4807 N N . ALA B 1 84 ? -7.064 18.706 -47.366 1.00 89.71 132 ALA B N 1
ATOM 4808 C CA . ALA B 1 84 ? -7.412 20.123 -47.400 1.00 70.48 132 ALA B CA 1
ATOM 4809 C C . ALA B 1 84 ? -7.824 20.563 -48.800 1.00 76.66 132 ALA B C 1
ATOM 4810 O O . ALA B 1 84 ? -8.769 21.344 -48.963 1.00 100.68 132 ALA B O 1
ATOM 4812 N N . GLY B 1 85 ? -7.131 20.066 -49.824 1.00 101.38 133 GLY B N 1
ATOM 4813 C CA . GLY B 1 85 ? -7.477 20.433 -51.189 1.00 88.67 133 GLY B CA 1
ATOM 4814 C C . GLY B 1 85 ? -8.852 19.931 -51.590 1.00 88.28 133 GLY B C 1
ATOM 4815 O O . GLY B 1 85 ? -9.648 20.666 -52.187 1.00 99.94 133 GLY B O 1
ATOM 4816 N N . ARG B 1 86 ? -9.151 18.668 -51.270 1.00 83.11 134 ARG B N 1
ATOM 4817 C CA . ARG B 1 86 ? -10.480 18.138 -51.558 1.00 82.50 134 ARG B CA 1
ATOM 4818 C C . ARG B 1 86 ? -11.550 18.887 -50.778 1.00 95.81 134 ARG B C 1
ATOM 4819 O O . ARG B 1 86 ? -12.653 19.119 -51.287 1.00 99.48 134 ARG B O 1
ATOM 4827 N N . TYR B 1 87 ? -11.239 19.280 -49.539 1.00 116.54 135 TYR B N 1
ATOM 4828 C CA . TYR B 1 87 ? -12.205 20.024 -48.739 1.00 113.82 135 TYR B CA 1
ATOM 4829 C C . TYR B 1 87 ? -12.493 21.385 -49.356 1.00 92.81 135 TYR B C 1
ATOM 4830 O O . TYR B 1 87 ? -13.654 21.791 -49.448 1.00 91.64 135 TYR B O 1
ATOM 4839 N N . GLU B 1 88 ? -11.452 22.098 -49.792 1.00 91.64 136 GLU B N 1
ATOM 4840 C CA . GLU B 1 88 ? -11.671 23.392 -50.431 1.00 97.15 136 GLU B CA 1
ATOM 4841 C C . GLU B 1 88 ? -12.436 23.241 -51.739 1.00 90.40 136 GLU B C 1
ATOM 4842 O O . GLU B 1 88 ? -13.306 24.062 -52.052 1.00 104.82 136 GLU B O 1
ATOM 4848 N N . GLU B 1 89 ? -12.106 22.207 -52.513 1.00 92.87 137 GLU B N 1
ATOM 4849 C CA . GLU B 1 89 ? -12.790 21.995 -53.814 1.00 86.23 137 GLU B CA 1
ATOM 4850 C C . GLU B 1 89 ? -14.278 21.773 -53.546 1.00 82.69 137 GLU B C 1
ATOM 4851 O O . GLU B 1 89 ? -15.101 22.395 -54.241 1.00 91.23 137 GLU B O 1
ATOM 4857 N N . SER B 1 90 ? -14.600 20.925 -52.568 1.00 96.41 138 SER B N 1
ATOM 4858 C CA . SER B 1 90 ? -16.016 20.676 -52.199 1.00 84.08 138 SER B CA 1
ATOM 4859 C C . SER B 1 90 ? -16.637 21.974 -51.685 1.00 88.57 138 SER B C 1
ATOM 4860 O O . SER B 1 90 ? -17.789 22.239 -52.035 1.00 98.23 138 SER B O 1
ATOM 4871 N N . VAL B 1 92 ? -15.921 25.037 -52.500 1.00 86.39 140 VAL B N 1
ATOM 4872 C CA . VAL B 1 92 ? -16.197 25.905 -53.682 1.00 75.38 140 VAL B CA 1
ATOM 4873 C C . VAL B 1 92 ? -17.473 25.394 -54.356 1.00 75.70 140 VAL B C 1
ATOM 4874 O O . VAL B 1 92 ? -18.341 26.223 -54.677 1.00 84.17 140 VAL B O 1
ATOM 4878 N N . TYR B 1 93 ? -17.593 24.075 -54.528 1.00 67.38 141 TYR B N 1
ATOM 4879 C CA . TYR B 1 93 ? -18.775 23.524 -55.183 1.00 84.53 141 TYR B CA 1
ATOM 4880 C C . TYR B 1 93 ? -20.036 23.799 -54.370 1.00 100.10 141 TYR B C 1
ATOM 4881 O O . TYR B 1 93 ? -21.087 24.116 -54.936 1.00 122.68 141 TYR B O 1
ATOM 4898 N N . GLU B 1 95 ? -20.529 26.240 -52.358 1.00 118.83 143 GLU B N 1
ATOM 4899 C CA . GLU B 1 95 ? -20.810 27.657 -52.541 1.00 123.95 143 GLU B CA 1
ATOM 4900 C C . GLU B 1 95 ? -21.501 27.913 -53.871 1.00 124.46 143 GLU B C 1
ATOM 4901 O O . GLU B 1 95 ? -22.270 28.872 -53.993 1.00 149.04 143 GLU B O 1
ATOM 4907 N N . LYS B 1 96 ? -21.241 27.073 -54.877 1.00 114.76 144 LYS B N 1
ATOM 4908 C CA . LYS B 1 96 ? -21.993 27.180 -56.124 1.00 95.51 144 LYS B CA 1
ATOM 4909 C C . LYS B 1 96 ? -23.457 26.800 -55.922 1.00 106.61 144 LYS B C 1
ATOM 4910 O O . LYS B 1 96 ? -24.347 27.382 -56.552 1.00 129.88 144 LYS B O 1
ATOM 4916 N N . VAL B 1 97 ? -23.726 25.816 -55.061 1.00 88.11 145 VAL B N 1
ATOM 4917 C CA . VAL B 1 97 ? -25.105 25.394 -54.834 1.00 90.82 145 VAL B CA 1
ATOM 4918 C C . VAL B 1 97 ? -25.851 26.361 -53.921 1.00 124.67 145 VAL B C 1
ATOM 4919 O O . VAL B 1 97 ? -27.076 26.491 -54.029 1.00 130.56 145 VAL B O 1
ATOM 4923 N N . LEU B 1 98 ? -25.147 27.046 -53.013 1.00 133.69 146 LEU B N 1
ATOM 4924 C CA . LEU B 1 98 ? -25.825 27.945 -52.081 1.00 142.53 146 LEU B CA 1
ATOM 4925 C C . LEU B 1 98 ? -26.495 29.094 -52.822 1.00 156.81 146 LEU B C 1
ATOM 4926 O O . LEU B 1 98 ? -27.687 29.365 -52.628 1.00 142.53 146 LEU B O 1
ATOM 4931 N N . ASN B 1 99 ? -25.744 29.770 -53.692 1.00 158.82 147 ASN B N 1
ATOM 4932 C CA . ASN B 1 99 ? -26.267 30.879 -54.478 1.00 140.87 147 ASN B CA 1
ATOM 4933 C C . ASN B 1 99 ? -27.171 30.423 -55.614 1.00 143.42 147 ASN B C 1
ATOM 4934 O O . ASN B 1 99 ? -27.799 31.268 -56.261 1.00 167.98 147 ASN B O 1
ATOM 4939 N N . GLY B 1 100 ? -27.252 29.119 -55.870 1.00 134.10 148 GLY B N 1
ATOM 4940 C CA . GLY B 1 100 ? -28.170 28.625 -56.874 1.00 152.16 148 GLY B CA 1
ATOM 4941 C C . GLY B 1 100 ? -29.612 28.890 -56.492 1.00 156.08 148 GLY B C 1
ATOM 4942 O O . GLY B 1 100 ? -29.955 29.088 -55.325 1.00 150.92 148 GLY B O 1
ATOM 4943 N N . GLN B 1 101 ? -30.473 28.889 -57.502 1.00 160.48 149 GLN B N 1
ATOM 4944 C CA . GLN B 1 101 ? -31.871 29.233 -57.314 1.00 165.01 149 GLN B CA 1
ATOM 4945 C C . GLN B 1 101 ? -32.784 28.026 -57.480 1.00 156.38 149 GLN B C 1
ATOM 4946 O O . GLN B 1 101 ? -32.426 27.028 -58.112 1.00 168.60 149 GLN B O 1
ATOM 4952 N N . GLY B 1 102 ? -33.961 28.140 -56.889 1.00 154.97 150 GLY B N 1
ATOM 4953 C CA . GLY B 1 102 ? -35.006 27.135 -56.964 1.00 165.45 150 GLY B CA 1
ATOM 4954 C C . GLY B 1 102 ? -35.718 27.006 -55.631 1.00 183.87 150 GLY B C 1
ATOM 4955 O O . GLY B 1 102 ? -35.218 27.410 -54.583 1.00 198.36 150 GLY B O 1
ATOM 4956 N N . ASP B 1 103 ? -36.915 26.416 -55.678 1.00 175.73 151 ASP B N 1
ATOM 4957 C CA . ASP B 1 103 ? -37.726 26.140 -54.489 1.00 182.30 151 ASP B CA 1
ATOM 4958 C C . ASP B 1 103 ? -37.279 24.819 -53.868 1.00 183.07 151 ASP B C 1
ATOM 4959 O O . ASP B 1 103 ? -37.858 23.755 -54.102 1.00 177.11 151 ASP B O 1
ATOM 4964 N N . THR B 1 104 ? -36.212 24.926 -53.076 1.00 191.89 152 THR B N 1
ATOM 4965 C CA . THR B 1 104 ? -35.630 23.745 -52.400 1.00 177.94 152 THR B CA 1
ATOM 4966 C C . THR B 1 104 ? -36.676 23.018 -51.573 1.00 173.03 152 THR B C 1
ATOM 4967 O O . THR B 1 104 ? -36.387 21.921 -51.091 1.00 168.35 152 THR B O 1
ATOM 4971 N N . HIS B 1 105 ? -37.835 23.625 -51.388 1.00 186.68 153 HIS B N 1
ATOM 4972 C CA . HIS B 1 105 ? -38.811 22.959 -50.501 1.00 178.68 153 HIS B CA 1
ATOM 4973 C C . HIS B 1 105 ? -39.347 21.714 -51.195 1.00 176.95 153 HIS B C 1
ATOM 4974 O O . HIS B 1 105 ? -39.119 21.556 -52.402 1.00 167.06 153 HIS B O 1
ATOM 4981 N N . PHE B 1 106 ? -40.071 20.895 -50.447 1.00 176.30 154 PHE B N 1
ATOM 4982 C CA . PHE B 1 106 ? -40.586 19.632 -50.982 1.00 171.39 154 PHE B CA 1
ATOM 4983 C C . PHE B 1 106 ? -39.453 18.754 -51.507 1.00 164.86 154 PHE B C 1
ATOM 4984 O O . PHE B 1 106 ? -39.641 17.958 -52.429 1.00 176.76 154 PHE B O 1
ATOM 4992 N N . ASP B 1 107 ? -38.270 18.901 -50.910 1.00 150.82 155 ASP B N 1
ATOM 4993 C CA . ASP B 1 107 ? -37.142 18.016 -51.168 1.00 133.39 155 ASP B CA 1
ATOM 4994 C C . ASP B 1 107 ? -36.757 17.295 -49.883 1.00 128.86 155 ASP B C 1
ATOM 4995 O O . ASP B 1 107 ? -35.640 17.465 -49.384 1.00 128.48 155 ASP B O 1
ATOM 5000 N N . PHE B 1 108 ? -37.682 16.504 -49.329 1.00 108.67 156 PHE B N 1
ATOM 5001 C CA . PHE B 1 108 ? -37.477 15.944 -47.997 1.00 143.37 156 PHE B CA 1
ATOM 5002 C C . PHE B 1 108 ? -36.306 14.972 -47.948 1.00 142.39 156 PHE B C 1
ATOM 5003 O O . PHE B 1 108 ? -35.746 14.748 -46.869 1.00 140.41 156 PHE B O 1
ATOM 5011 N N . LEU B 1 109 ? -35.929 14.387 -49.087 1.00 103.94 157 LEU B N 1
ATOM 5012 C CA . LEU B 1 109 ? -34.802 13.462 -49.102 1.00 105.81 157 LEU B CA 1
ATOM 5013 C C . LEU B 1 109 ? -33.498 14.170 -48.764 1.00 117.84 157 LEU B C 1
ATOM 5014 O O . LEU B 1 109 ? -32.720 13.696 -47.927 1.00 137.05 157 LEU B O 1
ATOM 5019 N N . ALA B 1 110 ? -33.235 15.309 -49.407 1.00 94.42 158 ALA B N 1
ATOM 5020 C CA . ALA B 1 110 ? -31.994 16.017 -49.121 1.00 111.04 158 ALA B CA 1
ATOM 5021 C C . ALA B 1 110 ? -32.028 16.668 -47.742 1.00 124.97 158 ALA B C 1
ATOM 5022 O O . ALA B 1 110 ? -30.977 16.850 -47.117 1.00 133.82 158 ALA B O 1
ATOM 5024 N N . LEU B 1 111 ? -33.220 17.019 -47.250 1.00 131.05 159 LEU B N 1
ATOM 5025 C CA . LEU B 1 111 ? -33.332 17.548 -45.893 1.00 130.73 159 LEU B CA 1
ATOM 5026 C C . LEU B 1 111 ? -32.960 16.493 -44.859 1.00 123.11 159 LEU B C 1
ATOM 5027 O O . LEU B 1 111 ? -32.318 16.803 -43.848 1.00 118.35 159 LEU B O 1
ATOM 5032 N N . SER B 1 112 ? -33.359 15.241 -45.095 1.00 121.67 160 SER B N 1
ATOM 5033 C CA . SER B 1 112 ? -33.021 14.169 -44.167 1.00 112.94 160 SER B CA 1
ATOM 5034 C C . SER B 1 112 ? -31.519 13.928 -44.117 1.00 114.00 160 SER B C 1
ATOM 5035 O O . SER B 1 112 ? -30.944 13.779 -43.033 1.00 128.72 160 SER B O 1
ATOM 5038 N N . ALA B 1 113 ? -30.865 13.890 -45.279 1.00 103.71 161 ALA B N 1
ATOM 5039 C CA . ALA B 1 113 ? -29.419 13.701 -45.297 1.00 111.56 161 ALA B CA 1
ATOM 5040 C C . ALA B 1 113 ? -28.680 14.908 -44.734 1.00 113.67 161 ALA B C 1
ATOM 5041 O O . ALA B 1 113 ? -27.615 14.751 -44.127 1.00 131.00 161 ALA B O 1
ATOM 5043 N N . ALA B 1 114 ? -29.224 16.112 -44.920 1.00 115.43 162 ALA B N 1
ATOM 5044 C CA . ALA B 1 114 ? -28.584 17.316 -44.403 1.00 111.46 162 ALA B CA 1
ATOM 5045 C C . ALA B 1 114 ? -28.765 17.481 -42.900 1.00 110.71 162 ALA B C 1
ATOM 5046 O O . ALA B 1 114 ? -27.928 18.116 -42.247 1.00 111.14 162 ALA B O 1
ATOM 5048 N N . GLU B 1 115 ? -29.836 16.927 -42.333 1.00 115.14 163 GLU B N 1
ATOM 5049 C CA . GLU B 1 115 ? -30.095 17.079 -40.909 1.00 116.44 163 GLU B CA 1
ATOM 5050 C C . GLU B 1 115 ? -29.423 16.021 -40.043 1.00 131.74 163 GLU B C 1
ATOM 5051 O O . GLU B 1 115 ? -29.342 16.207 -38.824 1.00 151.57 163 GLU B O 1
ATOM 5057 N N . THR B 1 116 ? -28.944 14.921 -40.628 1.00 132.09 164 THR B N 1
ATOM 5058 C CA . THR B 1 116 ? -28.243 13.881 -39.881 1.00 127.45 164 THR B CA 1
ATOM 5059 C C . THR B 1 116 ? -26.726 14.000 -39.998 1.00 113.58 164 THR B C 1
ATOM 5060 O O . THR B 1 116 ? -26.004 13.073 -39.615 1.00 111.62 164 THR B O 1
ATOM 5064 N N . ASP B 1 117 ? -26.234 15.127 -40.493 1.00 120.14 165 ASP B N 1
ATOM 5065 C CA . ASP B 1 117 ? -24.810 15.299 -40.748 1.00 112.51 165 ASP B CA 1
ATOM 5066 C C . ASP B 1 117 ? -24.060 15.522 -39.441 1.00 122.96 165 ASP B C 1
ATOM 5067 O O . ASP B 1 117 ? -24.328 16.511 -38.749 1.00 143.10 165 ASP B O 1
ATOM 5072 N N . PRO B 1 118 ? -23.120 14.649 -39.071 1.00 113.16 166 PRO B N 1
ATOM 5073 C CA . PRO B 1 118 ? -22.403 14.830 -37.798 1.00 114.00 166 PRO B CA 1
ATOM 5074 C C . PRO B 1 118 ? -21.514 16.063 -37.753 1.00 120.81 166 PRO B C 1
ATOM 5075 O O . PRO B 1 118 ? -21.077 16.441 -36.660 1.00 122.60 166 PRO B O 1
ATOM 5079 N N . ASP B 1 119 ? -21.209 16.690 -38.891 1.00 114.01 167 ASP B N 1
ATOM 5080 C CA . ASP B 1 119 ? -20.354 17.871 -38.872 1.00 122.65 167 ASP B CA 1
ATOM 5081 C C . ASP B 1 119 ? -21.111 19.130 -38.478 1.00 124.59 167 ASP B C 1
ATOM 5082 O O . ASP B 1 119 ? -20.484 20.121 -38.088 1.00 116.24 167 ASP B O 1
ATOM 5087 N N . THR B 1 120 ? -22.434 19.116 -38.585 1.00 108.79 168 THR B N 1
ATOM 5088 C CA . THR B 1 120 ? -23.263 20.219 -38.131 1.00 105.72 168 THR B CA 1
ATOM 5089 C C . THR B 1 120 ? -23.718 19.978 -36.698 1.00 120.03 168 THR B C 1
ATOM 5090 O O . THR B 1 120 ? -23.938 18.839 -36.278 1.00 128.20 168 THR B O 1
ATOM 5094 N N . ARG B 1 121 ? -23.862 21.071 -35.951 1.00 121.96 169 ARG B N 1
ATOM 5095 C CA . ARG B 1 121 ? -24.262 20.966 -34.552 1.00 111.00 169 ARG B CA 1
ATOM 5096 C C . ARG B 1 121 ? -25.648 20.341 -34.429 1.00 126.06 169 ARG B C 1
ATOM 5097 O O . ARG B 1 121 ? -25.868 19.435 -33.613 1.00 124.91 169 ARG B O 1
ATOM 5105 N N . ALA B 1 122 ? -26.592 20.800 -35.255 1.00 116.75 170 ALA B N 1
ATOM 5106 C CA . ALA B 1 122 ? -27.921 20.198 -35.267 1.00 109.05 170 ALA B CA 1
ATOM 5107 C C . ALA B 1 122 ? -27.857 18.736 -35.690 1.00 125.64 170 ALA B C 1
ATOM 5108 O O . ALA B 1 122 ? -28.561 17.888 -35.128 1.00 135.08 170 ALA B O 1
ATOM 5110 N N . GLY B 1 123 ? -27.011 18.418 -36.670 1.00 112.81 171 GLY B N 1
ATOM 5111 C CA . GLY B 1 123 ? -26.836 17.027 -37.051 1.00 121.61 171 GLY B CA 1
ATOM 5112 C C . GLY B 1 123 ? -26.167 16.208 -35.964 1.00 122.07 171 GLY B C 1
ATOM 5113 O O . GLY B 1 123 ? -26.499 15.037 -35.766 1.00 117.89 171 GLY B O 1
ATOM 5114 N N . LEU B 1 124 ? -25.211 16.812 -35.253 1.00 123.01 172 LEU B N 1
ATOM 5115 C CA . LEU B 1 124 ? -24.617 16.171 -34.083 1.00 111.28 172 LEU B CA 1
ATOM 5116 C C . LEU B 1 124 ? -25.694 15.758 -33.089 1.00 105.59 172 LEU B C 1
ATOM 5117 O O . LEU B 1 124 ? -25.740 14.606 -32.636 1.00 91.60 172 LEU B O 1
ATOM 5122 N N . LEU B 1 125 ? -26.589 16.694 -32.758 1.00 106.18 173 LEU B N 1
ATOM 5123 C CA . LEU B 1 125 ? -27.642 16.401 -31.790 1.00 107.61 173 LEU B CA 1
ATOM 5124 C C . LEU B 1 125 ? -28.630 15.372 -32.325 1.00 108.68 173 LEU B C 1
ATOM 5125 O O . LEU B 1 125 ? -29.100 14.515 -31.572 1.00 99.12 173 LEU B O 1
ATOM 5130 N N . GLN B 1 126 ? -28.968 15.443 -33.615 1.00 114.45 174 GLN B N 1
ATOM 5131 C CA . GLN B 1 126 ? -29.891 14.464 -34.183 1.00 126.65 174 GLN B CA 1
ATOM 5132 C C . GLN B 1 126 ? -29.295 13.063 -34.153 1.00 120.19 174 GLN B C 1
ATOM 5133 O O . GLN B 1 126 ? -29.985 12.091 -33.818 1.00 116.58 174 GLN B O 1
ATOM 5139 N N . SER B 1 127 ? -28.012 12.940 -34.496 1.00 107.49 175 SER B N 1
ATOM 5140 C CA . SER B 1 127 ? -27.361 11.637 -34.457 1.00 115.18 175 SER B CA 1
ATOM 5141 C C . SER B 1 127 ? -27.274 11.113 -33.030 1.00 106.62 175 SER B C 1
ATOM 5142 O O . SER B 1 127 ? -27.512 9.924 -32.785 1.00 101.60 175 SER B O 1
ATOM 5145 N N . PHE B 1 128 ? -26.959 11.989 -32.073 1.00 102.53 176 PHE B N 1
ATOM 5146 C CA . PHE B 1 128 ? -26.922 11.572 -30.675 1.00 98.58 176 PHE B CA 1
ATOM 5147 C C . PHE B 1 128 ? -28.299 11.148 -30.179 1.00 100.66 176 PHE B C 1
ATOM 5148 O O . PHE B 1 128 ? -28.419 10.189 -29.408 1.00 105.90 176 PHE B O 1
ATOM 5156 N N . ASP B 1 129 ? -29.350 11.846 -30.609 1.00 111.08 177 ASP B N 1
ATOM 5157 C CA . ASP B 1 129 ? -30.697 11.470 -30.198 1.00 119.19 177 ASP B CA 1
ATOM 5158 C C . ASP B 1 129 ? -31.096 10.124 -30.790 1.00 113.09 177 ASP B C 1
ATOM 5159 O O . ASP B 1 129 ? -31.683 9.284 -30.097 1.00 116.72 177 ASP B O 1
ATOM 5164 N N . HIS B 1 130 ? -30.762 9.888 -32.061 1.00 108.58 178 HIS B N 1
ATOM 5165 C CA . HIS B 1 130 ? -31.060 8.591 -32.661 1.00 125.91 178 HIS B CA 1
ATOM 5166 C C . HIS B 1 130 ? -30.277 7.476 -31.975 1.00 131.88 178 HIS B C 1
ATOM 5167 O O . HIS B 1 130 ? -30.795 6.368 -31.783 1.00 141.03 178 HIS B O 1
ATOM 5174 N N . LEU B 1 131 ? -29.029 7.754 -31.586 1.00 126.04 179 LEU B N 1
ATOM 5175 C CA . LEU B 1 131 ? -28.228 6.747 -30.897 1.00 114.63 179 LEU B CA 1
ATOM 5176 C C . LEU B 1 131 ? -28.785 6.452 -29.509 1.00 118.99 179 LEU B C 1
ATOM 5177 O O . LEU B 1 131 ? -28.805 5.293 -29.076 1.00 148.63 179 LEU B O 1
ATOM 5182 N N . LEU B 1 132 ? -29.231 7.486 -28.791 1.00 115.73 180 LEU B N 1
ATOM 5183 C CA . LEU B 1 132 ? -29.874 7.268 -27.499 1.00 121.13 180 LEU B CA 1
ATOM 5184 C C . LEU B 1 132 ? -31.190 6.520 -27.656 1.00 131.74 180 LEU B C 1
ATOM 5185 O O . LEU B 1 132 ? -31.614 5.808 -26.738 1.00 117.91 180 LEU B O 1
ATOM 5190 N N . LYS B 1 133 ? -31.852 6.678 -28.805 1.00 134.91 181 LYS B N 1
ATOM 5191 C CA . LYS B 1 133 ? -33.017 5.856 -29.111 1.00 128.00 181 LYS B CA 1
ATOM 5192 C C . LYS B 1 133 ? -32.621 4.394 -29.286 1.00 145.55 181 LYS B C 1
ATOM 5193 O O . LYS B 1 133 ? -33.271 3.494 -28.741 1.00 144.20 181 LYS B O 1
ATOM 5199 N N . LYS B 1 134 ? -31.546 4.140 -30.037 1.00 150.75 182 LYS B N 1
ATOM 5200 C CA . LYS B 1 134 ? -31.096 2.767 -30.257 1.00 149.05 182 LYS B CA 1
ATOM 5201 C C . LYS B 1 134 ? -30.522 2.158 -28.980 1.00 127.16 182 LYS B C 1
ATOM 5202 O O . LYS B 1 134 ? -31.012 1.134 -28.491 1.00 135.85 182 LYS B O 1
ATOM 5208 N N . TYR B 1 135 ? -29.474 2.772 -28.425 1.00 126.26 183 TYR B N 1
ATOM 5209 C CA . TYR B 1 135 ? -28.847 2.300 -27.193 1.00 112.00 183 TYR B CA 1
ATOM 5210 C C . TYR B 1 135 ? -29.131 3.302 -26.081 1.00 126.25 183 TYR B C 1
ATOM 5211 O O . TYR B 1 135 ? -28.365 4.258 -25.886 1.00 126.51 183 TYR B O 1
ATOM 5220 N N . PRO B 1 136 ? -30.208 3.130 -25.320 1.00 128.86 184 PRO B N 1
ATOM 5221 C CA . PRO B 1 136 ? -30.516 4.079 -24.248 1.00 120.43 184 PRO B CA 1
ATOM 5222 C C . PRO B 1 136 ? -29.657 3.852 -23.015 1.00 104.65 184 PRO B C 1
ATOM 5223 O O . PRO B 1 136 ? -29.091 2.779 -22.799 1.00 122.41 184 PRO B O 1
ATOM 5227 N N . ASN B 1 137 ? -29.575 4.904 -22.200 1.00 101.27 185 ASN B N 1
ATOM 5228 C CA . ASN B 1 137 ? -28.888 4.878 -20.908 1.00 134.04 185 ASN B CA 1
ATOM 5229 C C . ASN B 1 137 ? -27.424 4.456 -21.042 1.00 136.38 185 ASN B C 1
ATOM 5230 O O . ASN B 1 137 ? -26.849 3.869 -20.121 1.00 127.57 185 ASN B O 1
ATOM 5235 N N . ASN B 1 138 ? -26.806 4.747 -22.184 1.00 123.84 186 ASN B N 1
ATOM 5236 C CA . ASN B 1 138 ? -25.391 4.465 -22.395 1.00 109.21 186 ASN B CA 1
ATOM 5237 C C . ASN B 1 138 ? -24.581 5.651 -21.883 1.00 102.44 186 ASN B C 1
ATOM 5238 O O . ASN B 1 138 ? -24.728 6.769 -22.386 1.00 112.92 186 ASN B O 1
ATOM 5243 N N . GLY B 1 139 ? -23.713 5.397 -20.900 1.00 113.50 187 GLY B N 1
ATOM 5244 C CA . GLY B 1 139 ? -23.051 6.488 -20.197 1.00 110.31 187 GLY B CA 1
ATOM 5245 C C . GLY B 1 139 ? -22.235 7.390 -21.105 1.00 88.39 187 GLY B C 1
ATOM 5246 O O . GLY B 1 139 ? -22.292 8.617 -20.994 1.00 91.31 187 GLY B O 1
ATOM 5247 N N . GLN B 1 140 ? -21.457 6.797 -22.011 1.00 104.12 188 GLN B N 1
ATOM 5248 C CA . GLN B 1 140 ? -20.597 7.604 -22.871 1.00 107.70 188 GLN B CA 1
ATOM 5249 C C . GLN B 1 140 ? -21.419 8.493 -23.798 1.00 101.80 188 GLN B C 1
ATOM 5250 O O . GLN B 1 140 ? -21.046 9.644 -24.063 1.00 96.62 188 GLN B O 1
ATOM 5256 N N . LEU B 1 141 ? -22.547 7.979 -24.293 1.00 98.14 189 LEU B N 1
ATOM 5257 C CA . LEU B 1 141 ? -23.414 8.780 -25.153 1.00 95.50 189 LEU B CA 1
ATOM 5258 C C . LEU B 1 141 ? -24.024 9.952 -24.391 1.00 89.52 189 LEU B C 1
ATOM 5259 O O . LEU B 1 141 ? -24.090 11.071 -24.915 1.00 83.16 189 LEU B O 1
ATOM 5264 N N . LEU B 1 142 ? -24.478 9.715 -23.156 1.00 99.59 190 LEU B N 1
ATOM 5265 C CA . LEU B 1 142 ? -24.989 10.806 -22.331 1.00 83.30 190 LEU B CA 1
ATOM 5266 C C . LEU B 1 142 ? -23.908 11.839 -22.060 1.00 82.58 190 LEU B C 1
ATOM 5267 O O . LEU B 1 142 ? -24.169 13.045 -22.095 1.00 81.33 190 LEU B O 1
ATOM 5272 N N . PHE B 1 143 ? -22.684 11.382 -21.789 1.00 85.95 191 PHE B N 1
ATOM 5273 C CA . PHE B 1 143 ? -21.583 12.305 -21.541 1.00 83.66 191 PHE B CA 1
ATOM 5274 C C . PHE B 1 143 ? -21.317 13.175 -22.762 1.00 88.73 191 PHE B C 1
ATOM 5275 O O . PHE B 1 143 ? -21.155 14.395 -22.648 1.00 91.72 191 PHE B O 1
ATOM 5283 N N . GLY B 1 144 ? -21.283 12.562 -23.947 1.00 92.33 192 GLY B N 1
ATOM 5284 C CA . GLY B 1 144 ? -21.058 13.334 -25.158 1.00 89.81 192 GLY B CA 1
ATOM 5285 C C . GLY B 1 144 ? -22.182 14.310 -25.450 1.00 99.09 192 GLY B C 1
ATOM 5286 O O . GLY B 1 144 ? -21.937 15.463 -25.820 1.00 95.75 192 GLY B O 1
ATOM 5287 N N . LYS B 1 145 ? -23.431 13.865 -25.286 1.00 91.65 193 LYS B N 1
ATOM 5288 C CA . LYS B 1 145 ? -24.564 14.747 -25.543 1.00 89.37 193 LYS B CA 1
ATOM 5289 C C . LYS B 1 145 ? -24.578 15.909 -24.565 1.00 89.92 193 LYS B C 1
ATOM 5290 O O . LYS B 1 145 ? -24.865 17.049 -24.945 1.00 76.87 193 LYS B O 1
ATOM 5296 N N . ALA B 1 146 ? -24.230 15.645 -23.307 1.00 90.69 194 ALA B N 1
ATOM 5297 C CA . ALA B 1 146 ? -24.150 16.715 -22.327 1.00 77.62 194 ALA B CA 1
ATOM 5298 C C . ALA B 1 146 ? -23.024 17.676 -22.660 1.00 73.72 194 ALA B C 1
ATOM 5299 O O . ALA B 1 146 ? -23.168 18.887 -22.483 1.00 80.52 194 ALA B O 1
ATOM 5301 N N . LEU B 1 147 ? -21.891 17.153 -23.134 1.00 84.02 195 LEU B N 1
ATOM 5302 C CA . LEU B 1 147 ? -20.811 18.021 -23.585 1.00 91.58 195 LEU B CA 1
ATOM 5303 C C . LEU B 1 147 ? -21.303 18.944 -24.689 1.00 105.26 195 LEU B C 1
ATOM 5304 O O . LEU B 1 147 ? -21.044 20.155 -24.674 1.00 103.76 195 LEU B O 1
ATOM 5309 N N . LEU B 1 148 ? -22.036 18.380 -25.649 1.00 100.04 196 LEU B N 1
ATOM 5310 C CA . LEU B 1 148 ? -22.575 19.174 -26.746 1.00 110.68 196 LEU B CA 1
ATOM 5311 C C . LEU B 1 148 ? -23.525 20.250 -26.232 1.00 103.86 196 LEU B C 1
ATOM 5312 O O . LEU B 1 148 ? -23.417 21.423 -26.609 1.00 94.53 196 LEU B O 1
ATOM 5317 N N . LEU B 1 149 ? -24.446 19.874 -25.343 1.00 95.09 197 LEU B N 1
ATOM 5318 C CA . LEU B 1 149 ? -25.425 20.837 -24.847 1.00 83.58 197 LEU B CA 1
ATOM 5319 C C . LEU B 1 149 ? -24.760 21.931 -24.024 1.00 107.02 197 LEU B C 1
ATOM 5320 O O . LEU B 1 149 ? -25.131 23.106 -24.129 1.00 134.84 197 LEU B O 1
ATOM 5325 N N . GLN B 1 150 ? -23.772 21.567 -23.205 1.00 97.65 198 GLN B N 1
ATOM 5326 C CA . GLN B 1 150 ? -23.099 22.548 -22.363 1.00 85.47 198 GLN B CA 1
ATOM 5327 C C . GLN B 1 150 ? -22.276 23.519 -23.195 1.00 102.35 198 GLN B C 1
ATOM 5328 O O . GLN B 1 150 ? -22.284 24.727 -22.932 1.00 107.57 198 GLN B O 1
ATOM 5334 N N . GLN B 1 151 ? -21.564 23.018 -24.209 1.00 108.12 199 GLN B N 1
ATOM 5335 C CA . GLN B 1 151 ? -20.787 23.922 -25.047 1.00 121.79 199 GLN B CA 1
ATOM 5336 C C . GLN B 1 151 ? -21.688 24.764 -25.940 1.00 124.45 199 GLN B C 1
ATOM 5337 O O . GLN B 1 151 ? -21.323 25.888 -26.306 1.00 114.07 199 GLN B O 1
ATOM 5343 N N . ASP B 1 152 ? -22.873 24.251 -26.280 1.00 127.92 200 ASP B N 1
ATOM 5344 C CA . ASP B 1 152 ? -23.826 24.977 -27.111 1.00 136.28 200 ASP B CA 1
ATOM 5345 C C . ASP B 1 152 ? -24.509 26.118 -26.373 1.00 128.44 200 ASP B C 1
ATOM 5346 O O . ASP B 1 152 ? -25.274 26.862 -26.997 1.00 156.51 200 ASP B O 1
ATOM 5351 N N . GLY B 1 153 ? -24.260 26.282 -25.080 1.00 123.38 201 GLY B N 1
ATOM 5352 C CA . GLY B 1 153 ? -24.878 27.340 -24.315 1.00 138.00 201 GLY B CA 1
ATOM 5353 C C . GLY B 1 153 ? -26.126 26.955 -23.553 1.00 122.34 201 GLY B C 1
ATOM 5354 O O . GLY B 1 153 ? -26.913 27.845 -23.212 1.00 152.15 201 GLY B O 1
ATOM 5355 N N . ARG B 1 154 ? -26.334 25.670 -23.275 1.00 77.85 202 ARG B N 1
ATOM 5356 C CA . ARG B 1 154 ? -27.503 25.195 -22.535 1.00 102.88 202 ARG B CA 1
ATOM 5357 C C . ARG B 1 154 ? -27.046 24.244 -21.437 1.00 102.22 202 ARG B C 1
ATOM 5358 O O . ARG B 1 154 ? -27.233 23.024 -21.531 1.00 100.44 202 ARG B O 1
ATOM 5366 N N . PRO B 1 155 ? -26.453 24.778 -20.365 1.00 98.87 203 PRO B N 1
ATOM 5367 C CA . PRO B 1 155 ? -25.966 23.888 -19.300 1.00 105.67 203 PRO B CA 1
ATOM 5368 C C . PRO B 1 155 ? -27.093 23.224 -18.537 1.00 105.69 203 PRO B C 1
ATOM 5369 O O . PRO B 1 155 ? -26.970 22.055 -18.151 1.00 95.94 203 PRO B O 1
ATOM 5373 N N . ASP B 1 156 ? -28.194 23.943 -18.311 1.00 126.41 204 ASP B N 1
ATOM 5374 C CA . ASP B 1 156 ? -29.300 23.391 -17.535 1.00 127.24 204 ASP B CA 1
ATOM 5375 C C . ASP B 1 156 ? -29.945 22.214 -18.254 1.00 112.42 204 ASP B C 1
ATOM 5376 O O . ASP B 1 156 ? -30.353 21.238 -17.615 1.00 86.21 204 ASP B O 1
ATOM 5381 N N . GLU B 1 157 ? -30.032 22.282 -19.586 1.00 116.15 205 GLU B N 1
ATOM 5382 C CA . GLU B 1 157 ? -30.582 21.166 -20.349 1.00 121.44 205 GLU B CA 1
ATOM 5383 C C . GLU B 1 157 ? -29.694 19.933 -20.229 1.00 114.57 205 GLU B C 1
ATOM 5384 O O . GLU B 1 157 ? -30.188 18.810 -20.058 1.00 95.47 205 GLU B O 1
ATOM 5390 N N . ALA B 1 158 ? -28.376 20.128 -20.287 1.00 99.91 206 ALA B N 1
ATOM 5391 C CA . ALA B 1 158 ? -27.458 19.008 -20.117 1.00 99.35 206 ALA B CA 1
ATOM 5392 C C . ALA B 1 158 ? -27.555 18.417 -18.715 1.00 107.54 206 ALA B C 1
ATOM 5393 O O . ALA B 1 158 ? -27.621 17.192 -18.551 1.00 107.32 206 ALA B O 1
ATOM 5395 N N . LEU B 1 159 ? -27.597 19.272 -17.691 1.00 95.46 207 LEU B N 1
ATOM 5396 C CA . LEU B 1 159 ? -27.699 18.777 -16.323 1.00 90.74 207 LEU B CA 1
ATOM 5397 C C . LEU B 1 159 ? -29.000 18.016 -16.106 1.00 110.90 207 LEU B C 1
ATOM 5398 O O . LEU B 1 159 ? -29.014 16.979 -15.432 1.00 89.75 207 LEU B O 1
ATOM 5403 N N . THR B 1 160 ? -30.103 18.512 -16.672 1.00 115.31 208 THR B N 1
ATOM 5404 C CA . THR B 1 160 ? -31.369 17.795 -16.577 1.00 115.78 208 THR B CA 1
ATOM 5405 C C . THR B 1 160 ? -31.307 16.464 -17.309 1.00 119.99 208 THR B C 1
ATOM 5406 O O . THR B 1 160 ? -31.925 15.488 -16.872 1.00 117.06 208 THR B O 1
ATOM 5410 N N . LEU B 1 161 ? -30.577 16.410 -18.427 1.00 113.11 209 LEU B N 1
ATOM 5411 C CA . LEU B 1 161 ? -30.381 15.141 -19.120 1.00 115.69 209 LEU B CA 1
ATOM 5412 C C . LEU B 1 161 ? -29.625 14.147 -18.247 1.00 100.68 209 LEU B C 1
ATOM 5413 O O . LEU B 1 161 ? -29.946 12.952 -18.231 1.00 94.73 209 LEU B O 1
ATOM 5418 N N . LEU B 1 162 ? -28.611 14.619 -17.518 1.00 87.98 210 LEU B N 1
ATOM 5419 C CA . LEU B 1 162 ? -27.883 13.724 -16.618 1.00 112.59 210 LEU B CA 1
ATOM 5420 C C . LEU B 1 162 ? -28.755 13.264 -15.456 1.00 111.75 210 LEU B C 1
ATOM 5421 O O . LEU B 1 162 ? -28.706 12.092 -15.062 1.00 107.27 210 LEU B O 1
ATOM 5426 N N . GLU B 1 163 ? -29.562 14.170 -14.897 1.00 116.42 211 GLU B N 1
ATOM 5427 C CA . GLU B 1 163 ? -30.364 13.825 -13.726 1.00 115.88 211 GLU B CA 1
ATOM 5428 C C . GLU B 1 163 ? -31.404 12.759 -14.038 1.00 116.23 211 GLU B C 1
ATOM 5429 O O . GLU B 1 163 ? -31.749 11.957 -13.162 1.00 134.91 211 GLU B O 1
ATOM 5435 N N . ASP B 1 164 ? -31.911 12.730 -15.269 1.00 120.64 212 ASP B N 1
ATOM 5436 C CA . ASP B 1 164 ? -32.939 11.766 -15.637 1.00 145.05 212 ASP B CA 1
ATOM 5437 C C . ASP B 1 164 ? -32.379 10.363 -15.833 1.00 138.44 212 ASP B C 1
ATOM 5438 O O . ASP B 1 164 ? -33.135 9.390 -15.740 1.00 127.93 212 ASP B O 1
ATOM 5443 N N . ASN B 1 165 ? -31.083 10.240 -16.103 1.00 136.19 213 ASN B N 1
ATOM 5444 C CA . ASN B 1 165 ? -30.446 8.955 -16.349 1.00 131.12 213 ASN B CA 1
ATOM 5445 C C . ASN B 1 165 ? -29.722 8.460 -15.104 1.00 141.89 213 ASN B C 1
ATOM 5446 O O . ASN B 1 165 ? -29.009 9.220 -14.441 1.00 128.71 213 ASN B O 1
ATOM 5451 N N . SER B 1 166 ? -29.907 7.175 -14.794 1.00 157.27 214 SER B N 1
ATOM 5452 C CA . SER B 1 166 ? -29.254 6.586 -13.631 1.00 155.15 214 SER B CA 1
ATOM 5453 C C . SER B 1 166 ? -27.787 6.268 -13.891 1.00 138.42 214 SER B C 1
ATOM 5454 O O . SER B 1 166 ? -26.978 6.305 -12.957 1.00 144.28 214 SER B O 1
ATOM 5457 N N . ALA B 1 167 ? -27.426 5.956 -15.140 1.00 130.52 215 ALA B N 1
ATOM 5458 C CA . ALA B 1 167 ? -26.037 5.627 -15.454 1.00 124.63 215 ALA B CA 1
ATOM 5459 C C . ALA B 1 167 ? -25.101 6.793 -15.163 1.00 112.20 215 ALA B C 1
ATOM 5460 O O . ALA B 1 167 ? -23.906 6.584 -14.922 1.00 128.86 215 ALA B O 1
ATOM 5462 N N . SER B 1 168 ? -25.620 8.022 -15.181 1.00 87.84 216 SER B N 1
ATOM 5463 C CA . SER B 1 168 ? -24.817 9.184 -14.821 1.00 96.71 216 SER B CA 1
ATOM 5464 C C . SER B 1 168 ? -24.300 9.111 -13.392 1.00 111.20 216 SER B C 1
ATOM 5465 O O . SER B 1 168 ? -23.300 9.761 -13.072 1.00 112.80 216 SER B O 1
ATOM 5468 N N . ARG B 1 169 ? -24.972 8.358 -12.523 1.00 120.77 217 ARG B N 1
ATOM 5469 C CA . ARG B 1 169 ? -24.487 8.158 -11.167 1.00 106.56 217 ARG B CA 1
ATOM 5470 C C . ARG B 1 169 ? -23.379 7.118 -11.104 1.00 111.72 217 ARG B C 1
ATOM 5471 O O . ARG B 1 169 ? -22.583 7.135 -10.159 1.00 114.15 217 ARG B O 1
ATOM 5479 N N . HIS B 1 170 ? -23.307 6.222 -12.090 1.00 114.68 218 HIS B N 1
ATOM 5480 C CA . HIS B 1 170 ? -22.365 5.110 -12.080 1.00 124.40 218 HIS B CA 1
ATOM 5481 C C . HIS B 1 170 ? -21.153 5.364 -12.968 1.00 111.49 218 HIS B C 1
ATOM 5482 O O . HIS B 1 170 ? -20.014 5.234 -12.511 1.00 107.27 218 HIS B O 1
ATOM 5489 N N . GLU B 1 171 ? -21.375 5.725 -14.230 1.00 116.90 219 GLU B N 1
ATOM 5490 C CA . GLU B 1 171 ? -20.272 5.928 -15.160 1.00 114.60 219 GLU B CA 1
ATOM 5491 C C . GLU B 1 171 ? -19.422 7.119 -14.729 1.00 84.11 219 GLU B C 1
ATOM 5492 O O . GLU B 1 171 ? -19.921 8.104 -14.180 1.00 77.63 219 GLU B O 1
ATOM 5498 N N . VAL B 1 172 ? -18.119 7.021 -14.991 1.00 99.71 220 VAL B N 1
ATOM 5499 C CA . VAL B 1 172 ? -17.170 7.968 -14.413 1.00 98.39 220 VAL B CA 1
ATOM 5500 C C . VAL B 1 172 ? -17.237 9.321 -15.113 1.00 102.99 220 VAL B C 1
ATOM 5501 O O . VAL B 1 172 ? -17.292 10.365 -14.455 1.00 97.13 220 VAL B O 1
ATOM 5505 N N . ALA B 1 173 ? -17.243 9.327 -16.447 1.00 117.25 221 ALA B N 1
ATOM 5506 C CA . ALA B 1 173 ? -17.224 10.559 -17.229 1.00 89.46 221 ALA B CA 1
ATOM 5507 C C . ALA B 1 173 ? -18.545 11.315 -17.113 1.00 97.53 221 ALA B C 1
ATOM 5508 O O . ALA B 1 173 ? -18.533 12.540 -16.924 1.00 95.56 221 ALA B O 1
ATOM 5510 N N . PRO B 1 174 ? -19.701 10.646 -17.231 1.00 93.70 222 PRO B N 1
ATOM 5511 C CA . PRO B 1 174 ? -20.963 11.364 -16.995 1.00 84.96 222 PRO B CA 1
ATOM 5512 C C . PRO B 1 174 ? -21.078 11.911 -15.587 1.00 103.99 222 PRO B C 1
ATOM 5513 O O . PRO B 1 174 ? -21.580 13.024 -15.401 1.00 109.93 222 PRO B O 1
ATOM 5517 N N . LEU B 1 175 ? -20.615 11.161 -14.585 1.00 109.18 223 LEU B N 1
ATOM 5518 C CA . LEU B 1 175 ? -20.651 11.668 -13.218 1.00 96.44 223 LEU B CA 1
ATOM 5519 C C . LEU B 1 175 ? -19.759 12.890 -13.066 1.00 92.37 223 LEU B C 1
ATOM 5520 O O . LEU B 1 175 ? -20.146 13.875 -12.429 1.00 102.33 223 LEU B O 1
ATOM 5525 N N . LEU B 1 176 ? -18.562 12.847 -13.653 1.00 82.40 224 LEU B N 1
ATOM 5526 C CA . LEU B 1 176 ? -17.667 13.995 -13.583 1.00 92.00 224 LEU B CA 1
ATOM 5527 C C . LEU B 1 176 ? -18.281 15.210 -14.259 1.00 100.83 224 LEU B C 1
ATOM 5528 O O . LEU B 1 176 ? -18.198 16.326 -13.737 1.00 104.66 224 LEU B O 1
ATOM 5533 N N . LEU B 1 177 ? -18.892 15.017 -15.429 1.00 102.73 225 LEU B N 1
ATOM 5534 C CA . LEU B 1 177 ? -19.499 16.150 -16.118 1.00 115.59 225 LEU B CA 1
ATOM 5535 C C . LEU B 1 177 ? -20.695 16.687 -15.342 1.00 107.99 225 LEU B C 1
ATOM 5536 O O . LEU B 1 177 ? -20.893 17.904 -15.264 1.00 108.44 225 LEU B O 1
ATOM 5541 N N . ARG B 1 178 ? -21.492 15.798 -14.743 1.00 100.34 226 ARG B N 1
ATOM 5542 C CA . ARG B 1 178 ? -22.624 16.237 -13.934 1.00 97.49 226 ARG B CA 1
ATOM 5543 C C . ARG B 1 178 ? -22.152 17.030 -12.723 1.00 95.96 226 ARG B C 1
ATOM 5544 O O . ARG B 1 178 ? -22.757 18.044 -12.358 1.00 92.42 226 ARG B O 1
ATOM 5552 N N . SER B 1 179 ? -21.056 16.592 -12.101 1.00 100.61 227 SER B N 1
ATOM 5553 C CA . SER B 1 179 ? -20.494 17.324 -10.972 1.00 104.16 227 SER B CA 1
ATOM 5554 C C . SER B 1 179 ? -19.963 18.683 -11.410 1.00 99.94 227 SER B C 1
ATOM 5555 O O . SER B 1 179 ? -20.186 19.692 -10.731 1.00 99.25 227 SER B O 1
ATOM 5558 N N . ARG B 1 180 ? -19.248 18.726 -12.537 1.00 92.85 228 ARG B N 1
ATOM 5559 C CA . ARG B 1 180 ? -18.697 19.986 -13.023 1.00 110.34 228 ARG B CA 1
ATOM 5560 C C . ARG B 1 180 ? -19.796 20.946 -13.454 1.00 107.77 228 ARG B C 1
ATOM 5561 O O . ARG B 1 180 ? -19.601 22.167 -13.429 1.00 90.69 228 ARG B O 1
ATOM 5569 N N . LEU B 1 181 ? -20.952 20.413 -13.852 1.00 116.56 229 LEU B N 1
ATOM 5570 C CA . LEU B 1 181 ? -22.102 21.257 -14.150 1.00 104.85 229 LEU B CA 1
ATOM 5571 C C . LEU B 1 181 ? -22.741 21.782 -12.871 1.00 96.97 229 LEU B C 1
ATOM 5572 O O . LEU B 1 181 ? -23.038 22.976 -12.758 1.00 102.09 229 LEU B O 1
ATOM 5577 N N . LEU B 1 182 ? -22.941 20.900 -11.887 1.00 116.15 230 LEU B N 1
ATOM 5578 C CA . LEU B 1 182 ? -23.552 21.308 -10.626 1.00 93.44 230 LEU B CA 1
ATOM 5579 C C . LEU B 1 182 ? -22.703 22.339 -9.895 1.00 94.04 230 LEU B C 1
ATOM 5580 O O . LEU B 1 182 ? -23.246 23.213 -9.211 1.00 113.69 230 LEU B O 1
ATOM 5585 N N . GLN B 1 183 ? -21.377 22.252 -10.021 1.00 108.58 231 GLN B N 1
ATOM 5586 C CA . GLN B 1 183 ? -20.511 23.248 -9.399 1.00 94.24 231 GLN B CA 1
ATOM 5587 C C . GLN B 1 183 ? -20.661 24.611 -10.058 1.00 99.70 231 GLN B C 1
ATOM 5588 O O . GLN B 1 183 ? -20.536 25.640 -9.385 1.00 113.66 231 GLN B O 1
ATOM 5594 N N . SER B 1 184 ? -20.912 24.640 -11.367 1.00 115.28 232 SER B N 1
ATOM 5595 C CA . SER B 1 184 ? -21.109 25.900 -12.067 1.00 125.09 232 SER B CA 1
ATOM 5596 C C . SER B 1 184 ? -22.477 26.512 -11.797 1.00 116.18 232 SER B C 1
ATOM 5597 O O . SER B 1 184 ? -22.661 27.710 -12.039 1.00 131.42 232 SER B O 1
ATOM 5608 N N . LYS B 1 186 ? -23.631 26.741 -8.849 1.00 143.02 234 LYS B N 1
ATOM 5609 C CA . LYS B 1 186 ? -23.507 27.079 -7.430 1.00 122.80 234 LYS B CA 1
ATOM 5610 C C . LYS B 1 186 ? -24.210 26.061 -6.536 1.00 124.58 234 LYS B C 1
ATOM 5611 O O . LYS B 1 186 ? -24.737 26.406 -5.475 1.00 143.22 234 LYS B O 1
ATOM 5617 N N . ARG B 1 187 ? -24.218 24.796 -6.954 1.00 133.85 235 ARG B N 1
ATOM 5618 C CA . ARG B 1 187 ? -24.781 23.731 -6.136 1.00 124.21 235 ARG B CA 1
ATOM 5619 C C . ARG B 1 187 ? -23.728 22.664 -5.880 1.00 122.33 235 ARG B C 1
ATOM 5620 O O . ARG B 1 187 ? -23.940 21.484 -6.180 1.00 118.07 235 ARG B O 1
ATOM 5628 N N . SER B 1 188 ? -22.588 23.076 -5.315 1.00 103.64 236 SER B N 1
ATOM 5629 C CA . SER B 1 188 ? -21.513 22.129 -5.043 1.00 102.40 236 SER B CA 1
ATOM 5630 C C . SER B 1 188 ? -21.910 21.157 -3.942 1.00 120.95 236 SER B C 1
ATOM 5631 O O . SER B 1 188 ? -21.495 19.989 -3.958 1.00 133.89 236 SER B O 1
ATOM 5634 N N . ASP B 1 189 ? -22.715 21.624 -2.985 1.00 135.79 237 ASP B N 1
ATOM 5635 C CA . ASP B 1 189 ? -23.209 20.745 -1.936 1.00 141.20 237 ASP B CA 1
ATOM 5636 C C . ASP B 1 189 ? -24.033 19.611 -2.528 1.00 148.83 237 ASP B C 1
ATOM 5637 O O . ASP B 1 189 ? -24.028 18.495 -1.997 1.00 143.62 237 ASP B O 1
ATOM 5642 N N . GLU B 1 190 ? -24.754 19.883 -3.619 1.00 157.01 238 GLU B N 1
ATOM 5643 C CA . GLU B 1 190 ? -25.486 18.833 -4.316 1.00 138.44 238 GLU B CA 1
ATOM 5644 C C . GLU B 1 190 ? -24.541 17.853 -5.000 1.00 131.56 238 GLU B C 1
ATOM 5645 O O . GLU B 1 190 ? -24.905 16.690 -5.213 1.00 109.02 238 GLU B O 1
ATOM 5651 N N . ALA B 1 191 ? -23.334 18.305 -5.359 1.00 140.46 239 ALA B N 1
ATOM 5652 C CA . ALA B 1 191 ? -22.350 17.452 -6.013 1.00 120.75 239 ALA B CA 1
ATOM 5653 C C . ALA B 1 191 ? -21.495 16.650 -5.042 1.00 116.19 239 ALA B C 1
ATOM 5654 O O . ALA B 1 191 ? -20.857 15.679 -5.467 1.00 103.09 239 ALA B O 1
ATOM 5656 N N . LEU B 1 192 ? -21.464 17.024 -3.760 1.00 127.49 240 LEU B N 1
ATOM 5657 C CA . LEU B 1 192 ? -20.703 16.233 -2.790 1.00 109.01 240 LEU B CA 1
ATOM 5658 C C . LEU B 1 192 ? -21.219 14.805 -2.668 1.00 108.27 240 LEU B C 1
ATOM 5659 O O . LEU B 1 192 ? -20.409 13.864 -2.800 1.00 111.20 240 LEU B O 1
ATOM 5664 N N . PRO B 1 193 ? -22.515 14.553 -2.428 1.00 103.08 241 PRO B N 1
ATOM 5665 C CA . PRO B 1 193 ? -22.953 13.160 -2.272 1.00 104.44 241 PRO B CA 1
ATOM 5666 C C . PRO B 1 193 ? -22.791 12.360 -3.544 1.00 114.00 241 PRO B C 1
ATOM 5667 O O . PRO B 1 193 ? -22.521 11.158 -3.475 1.00 121.43 241 PRO B O 1
ATOM 5671 N N . LEU B 1 194 ? -23.018 12.979 -4.705 1.00 126.53 242 LEU B N 1
ATOM 5672 C CA . LEU B 1 194 ? -22.827 12.270 -5.965 1.00 118.20 242 LEU B CA 1
ATOM 5673 C C . LEU B 1 194 ? -21.393 11.774 -6.098 1.00 113.30 242 LEU B C 1
ATOM 5674 O O . LEU B 1 194 ? -21.156 10.604 -6.417 1.00 107.30 242 LEU B O 1
ATOM 5679 N N . LEU B 1 195 ? -20.419 12.660 -5.866 1.00 100.48 243 LEU B N 1
ATOM 5680 C CA . LEU B 1 195 ? -19.019 12.250 -5.934 1.00 94.73 243 LEU B CA 1
ATOM 5681 C C . LEU B 1 195 ? -18.696 11.179 -4.900 1.00 106.33 243 LEU B C 1
ATOM 5682 O O . LEU B 1 195 ? -17.954 10.237 -5.191 1.00 94.82 243 LEU B O 1
ATOM 5687 N N . LYS B 1 196 ? -19.225 11.314 -3.679 1.00 116.57 244 LYS B N 1
ATOM 5688 C CA . LYS B 1 196 ? -18.995 10.295 -2.655 1.00 107.55 244 LYS B CA 1
ATOM 5689 C C . LYS B 1 196 ? -19.543 8.932 -3.080 1.00 116.81 244 LYS B C 1
ATOM 5690 O O . LYS B 1 196 ? -18.854 7.909 -2.973 1.00 105.68 244 LYS B O 1
ATOM 5696 N N . ALA B 1 197 ? -20.800 8.892 -3.533 1.00 133.79 245 ALA B N 1
ATOM 5697 C CA . ALA B 1 197 ? -21.383 7.631 -3.977 1.00 115.16 245 ALA B CA 1
ATOM 5698 C C . ALA B 1 197 ? -20.615 7.053 -5.159 1.00 119.93 245 ALA B C 1
ATOM 5699 O O . ALA B 1 197 ? -20.454 5.831 -5.266 1.00 111.14 245 ALA B O 1
ATOM 5701 N N . GLY B 1 198 ? -20.130 7.916 -6.054 1.00 124.43 246 GLY B N 1
ATOM 5702 C CA . GLY B 1 198 ? -19.319 7.435 -7.159 1.00 129.78 246 GLY B CA 1
ATOM 5703 C C . GLY B 1 198 ? -17.997 6.850 -6.701 1.00 121.50 246 GLY B C 1
ATOM 5704 O O . GLY B 1 198 ? -17.557 5.813 -7.203 1.00 122.09 246 GLY B O 1
ATOM 5705 N N . ILE B 1 199 ? -17.353 7.499 -5.729 1.00 125.76 247 ILE B N 1
ATOM 5706 C CA . ILE B 1 199 ? -16.082 7.012 -5.216 1.00 102.62 247 ILE B CA 1
ATOM 5707 C C . ILE B 1 199 ? -16.271 5.716 -4.441 1.00 109.32 247 ILE B C 1
ATOM 5708 O O . ILE B 1 199 ? -15.329 4.922 -4.332 1.00 92.02 247 ILE B O 1
ATOM 5713 N N . LYS B 1 200 ? -17.479 5.467 -3.918 1.00 141.16 248 LYS B N 1
ATOM 5714 C CA . LYS B 1 200 ? -17.746 4.194 -3.250 1.00 129.58 248 LYS B CA 1
ATOM 5715 C C . LYS B 1 200 ? -17.745 3.026 -4.231 1.00 101.01 248 LYS B C 1
ATOM 5716 O O . LYS B 1 200 ? -17.233 1.946 -3.915 1.00 96.59 248 LYS B O 1
ATOM 5722 N N . GLU B 1 201 ? -18.308 3.220 -5.424 1.00 110.42 249 GLU B N 1
ATOM 5723 C CA . GLU B 1 201 ? -18.409 2.144 -6.403 1.00 111.09 249 GLU B CA 1
ATOM 5724 C C . GLU B 1 201 ? -17.208 2.079 -7.336 1.00 111.49 249 GLU B C 1
ATOM 5725 O O . GLU B 1 201 ? -16.928 1.009 -7.887 1.00 93.52 249 GLU B O 1
ATOM 5731 N N . HIS B 1 202 ? -16.499 3.191 -7.531 1.00 112.98 250 HIS B N 1
ATOM 5732 C CA . HIS B 1 202 ? -15.326 3.250 -8.400 1.00 111.93 250 HIS B CA 1
ATOM 5733 C C . HIS B 1 202 ? -14.159 3.778 -7.574 1.00 114.42 250 HIS B C 1
ATOM 5734 O O . HIS B 1 202 ? -13.762 4.946 -7.701 1.00 112.69 250 HIS B O 1
ATOM 5741 N N . PRO B 1 203 ? -13.587 2.936 -6.707 1.00 110.18 251 PRO B N 1
ATOM 5742 C CA . PRO B 1 203 ? -12.507 3.418 -5.830 1.00 112.00 251 PRO B CA 1
ATOM 5743 C C . PRO B 1 203 ? -11.199 3.662 -6.552 1.00 122.64 251 PRO B C 1
ATOM 5744 O O . PRO B 1 203 ? -10.552 4.692 -6.325 1.00 131.31 251 PRO B O 1
ATOM 5748 N N . ASP B 1 204 ? -10.791 2.741 -7.424 1.00 119.25 252 ASP B N 1
ATOM 5749 C CA . ASP B 1 204 ? -9.489 2.833 -8.067 1.00 107.23 252 ASP B CA 1
ATOM 5750 C C . ASP B 1 204 ? -9.438 3.885 -9.163 1.00 114.29 252 ASP B C 1
ATOM 5751 O O . ASP B 1 204 ? -8.349 4.169 -9.672 1.00 121.47 252 ASP B O 1
ATOM 5756 N N . ASP B 1 205 ? -10.573 4.467 -9.538 1.00 133.53 253 ASP B N 1
ATOM 5757 C CA . ASP B 1 205 ? -10.579 5.516 -10.549 1.00 139.35 253 ASP B CA 1
ATOM 5758 C C . ASP B 1 205 ? -9.978 6.790 -9.965 1.00 105.76 253 ASP B C 1
ATOM 5759 O O . ASP B 1 205 ? -10.511 7.357 -9.005 1.00 84.03 253 ASP B O 1
ATOM 5764 N N . LYS B 1 206 ? -8.853 7.228 -10.539 1.00 107.60 254 LYS B N 1
ATOM 5765 C CA . LYS B 1 206 ? -8.128 8.374 -9.999 1.00 82.62 254 LYS B CA 1
ATOM 5766 C C . LYS B 1 206 ? -8.853 9.682 -10.283 1.00 98.78 254 LYS B C 1
ATOM 5767 O O . LYS B 1 206 ? -8.747 10.633 -9.498 1.00 88.32 254 LYS B O 1
ATOM 5773 N N . ARG B 1 207 ? -9.581 9.753 -11.400 1.00 124.09 255 ARG B N 1
ATOM 5774 C CA . ARG B 1 207 ? -10.275 10.986 -11.749 1.00 102.71 255 ARG B CA 1
ATOM 5775 C C . ARG B 1 207 ? -11.358 11.310 -10.728 1.00 92.92 255 ARG B C 1
ATOM 5776 O O . ARG B 1 207 ? -11.528 12.471 -10.338 1.00 105.79 255 ARG B O 1
ATOM 5784 N N . VAL B 1 208 ? -12.075 10.287 -10.255 1.00 96.13 256 VAL B N 1
ATOM 5785 C CA . VAL B 1 208 ? -13.134 10.501 -9.271 1.00 79.08 256 VAL B CA 1
ATOM 5786 C C . VAL B 1 208 ? -12.552 11.028 -7.966 1.00 100.67 256 VAL B C 1
ATOM 5787 O O . VAL B 1 208 ? -13.071 11.982 -7.375 1.00 112.66 256 VAL B O 1
ATOM 5791 N N . ARG B 1 209 ? -11.458 10.419 -7.502 1.00 109.19 257 ARG B N 1
ATOM 5792 C CA . ARG B 1 209 ? -10.855 10.857 -6.248 1.00 82.23 257 ARG B CA 1
ATOM 5793 C C . ARG B 1 209 ? -10.280 12.260 -6.372 1.00 73.32 257 ARG B C 1
ATOM 5794 O O . ARG B 1 209 ? -10.392 13.067 -5.441 1.00 91.35 257 ARG B O 1
ATOM 5802 N N . LEU B 1 210 ? -9.673 12.576 -7.519 1.00 79.04 258 LEU B N 1
ATOM 5803 C CA . LEU B 1 210 ? -9.135 13.917 -7.717 1.00 70.35 258 LEU B CA 1
ATOM 5804 C C . LEU B 1 210 ? -10.250 14.954 -7.760 1.00 87.07 258 LEU B C 1
ATOM 5805 O O . LEU B 1 210 ? -10.110 16.046 -7.197 1.00 83.15 258 LEU B O 1
ATOM 5810 N N . ALA B 1 211 ? -11.367 14.632 -8.418 1.00 92.13 259 ALA B N 1
ATOM 5811 C CA . ALA B 1 211 ? -12.492 15.559 -8.445 1.00 98.50 259 ALA B CA 1
ATOM 5812 C C . ALA B 1 211 ? -13.086 15.741 -7.057 1.00 99.39 259 ALA B C 1
ATOM 5813 O O . ALA B 1 211 ? -13.441 16.860 -6.670 1.00 115.59 259 ALA B O 1
ATOM 5815 N N . TYR B 1 212 ? -13.187 14.655 -6.288 1.00 92.54 260 TYR B N 1
ATOM 5816 C CA . TYR B 1 212 ? -13.675 14.757 -4.916 1.00 93.81 260 TYR B CA 1
ATOM 5817 C C . TYR B 1 212 ? -12.776 15.654 -4.075 1.00 89.61 260 TYR B C 1
ATOM 5818 O O . TYR B 1 212 ? -13.264 16.508 -3.326 1.00 99.17 260 TYR B O 1
ATOM 5827 N N . ALA B 1 213 ? -11.458 15.483 -4.195 1.00 78.49 261 ALA B N 1
ATOM 5828 C CA . ALA B 1 213 ? -10.535 16.300 -3.415 1.00 70.52 261 ALA B CA 1
ATOM 5829 C C . ALA B 1 213 ? -10.589 17.763 -3.839 1.00 66.06 261 ALA B C 1
ATOM 5830 O O . ALA B 1 213 ? -10.558 18.666 -2.992 1.00 94.81 261 ALA B O 1
ATOM 5832 N N . ARG B 1 214 ? -10.684 18.024 -5.144 1.00 72.31 262 ARG B N 1
ATOM 5833 C CA . ARG B 1 214 ? -10.780 19.408 -5.587 1.00 102.06 262 ARG B CA 1
ATOM 5834 C C . ARG B 1 214 ? -12.091 20.043 -5.142 1.00 111.19 262 ARG B C 1
ATOM 5835 O O . ARG B 1 214 ? -12.120 21.234 -4.814 1.00 91.35 262 ARG B O 1
ATOM 5843 N N . LEU B 1 215 ? -13.176 19.265 -5.094 1.00 102.93 263 LEU B N 1
ATOM 5844 C CA . LEU B 1 215 ? -14.443 19.804 -4.613 1.00 98.60 263 LEU B CA 1
ATOM 5845 C C . LEU B 1 215 ? -14.402 20.061 -3.113 1.00 104.70 263 LEU B C 1
ATOM 5846 O O . LEU B 1 215 ? -15.021 21.017 -2.631 1.00 126.87 263 LEU B O 1
ATOM 5851 N N . LEU B 1 216 ? -13.692 19.217 -2.361 1.00 99.23 264 LEU B N 1
ATOM 5852 C CA . LEU B 1 216 ? -13.465 19.507 -0.950 1.00 77.60 264 LEU B CA 1
ATOM 5853 C C . LEU B 1 216 ? -12.690 20.809 -0.781 1.00 79.18 264 LEU B C 1
ATOM 5854 O O . LEU B 1 216 ? -13.004 21.615 0.102 1.00 112.39 264 LEU B O 1
ATOM 5859 N N . VAL B 1 217 ? -11.675 21.034 -1.621 1.00 74.04 265 VAL B N 1
ATOM 5860 C CA . VAL B 1 217 ? -10.948 22.303 -1.576 1.00 61.03 265 VAL B CA 1
ATOM 5861 C C . VAL B 1 217 ? -11.881 23.462 -1.904 1.00 93.11 265 VAL B C 1
ATOM 5862 O O . VAL B 1 217 ? -11.784 24.546 -1.314 1.00 92.33 265 VAL B O 1
ATOM 5866 N N . GLU B 1 218 ? -12.796 23.253 -2.857 1.00 112.08 266 GLU B N 1
ATOM 5867 C CA . GLU B 1 218 ? -13.757 24.293 -3.213 1.00 120.22 266 GLU B CA 1
ATOM 5868 C C . GLU B 1 218 ? -14.614 24.670 -2.015 1.00 112.54 266 GLU B C 1
ATOM 5869 O O . GLU B 1 218 ? -14.874 25.854 -1.771 1.00 122.76 266 GLU B O 1
ATOM 5875 N N . GLN B 1 219 ? -15.066 23.674 -1.263 1.00 82.14 267 GLN B N 1
ATOM 5876 C CA . GLN B 1 219 ? -15.758 23.916 -0.012 1.00 102.96 267 GLN B CA 1
ATOM 5877 C C . GLN B 1 219 ? -14.748 24.307 1.066 1.00 130.24 267 GLN B C 1
ATOM 5878 O O . GLN B 1 219 ? -13.535 24.339 0.844 1.00 139.39 267 GLN B O 1
ATOM 5884 N N . ASN B 1 220 ? -15.259 24.611 2.256 1.00 138.34 268 ASN B N 1
ATOM 5885 C CA . ASN B 1 220 ? -14.421 25.046 3.365 1.00 127.42 268 ASN B CA 1
ATOM 5886 C C . ASN B 1 220 ? -13.510 23.941 3.897 1.00 117.55 268 ASN B C 1
ATOM 5887 O O . ASN B 1 220 ? -12.624 24.234 4.706 1.00 124.81 268 ASN B O 1
ATOM 5892 N N . ARG B 1 221 ? -13.682 22.696 3.445 1.00 96.70 269 ARG B N 1
ATOM 5893 C CA . ARG B 1 221 ? -12.942 21.538 3.956 1.00 109.59 269 ARG B CA 1
ATOM 5894 C C . ARG B 1 221 ? -11.581 21.422 3.282 1.00 105.51 269 ARG B C 1
ATOM 5895 O O . ARG B 1 221 ? -11.420 20.731 2.277 1.00 111.09 269 ARG B O 1
ATOM 5903 N N . LEU B 1 222 ? -10.575 22.081 3.857 1.00 117.66 270 LEU B N 1
ATOM 5904 C CA . LEU B 1 222 ? -9.231 21.988 3.300 1.00 121.25 270 LEU B CA 1
ATOM 5905 C C . LEU B 1 222 ? -8.418 20.828 3.865 1.00 114.13 270 LEU B C 1
ATOM 5906 O O . LEU B 1 222 ? -7.544 20.303 3.168 1.00 104.99 270 LEU B O 1
ATOM 5911 N N . ASP B 1 223 ? -8.701 20.385 5.090 1.00 118.40 271 ASP B N 1
ATOM 5912 C CA . ASP B 1 223 ? -7.936 19.282 5.668 1.00 113.15 271 ASP B CA 1
ATOM 5913 C C . ASP B 1 223 ? -8.326 17.932 5.069 1.00 106.58 271 ASP B C 1
ATOM 5914 O O . ASP B 1 223 ? -7.461 17.071 4.847 1.00 105.69 271 ASP B O 1
ATOM 5919 N N . ASP B 1 224 ? -9.620 17.732 4.798 1.00 119.29 272 ASP B N 1
ATOM 5920 C CA . ASP B 1 224 ? -10.065 16.464 4.228 1.00 128.91 272 ASP B CA 1
ATOM 5921 C C . ASP B 1 224 ? -9.500 16.272 2.829 1.00 128.49 272 ASP B C 1
ATOM 5922 O O . ASP B 1 224 ? -9.198 15.142 2.420 1.00 131.28 272 ASP B O 1
ATOM 5927 N N . ALA B 1 225 ? -9.317 17.369 2.097 1.00 113.09 273 ALA B N 1
ATOM 5928 C CA . ALA B 1 225 ? -8.677 17.278 0.795 1.00 94.63 273 ALA B CA 1
ATOM 5929 C C . ALA B 1 225 ? -7.205 16.912 0.922 1.00 110.85 273 ALA B C 1
ATOM 5930 O O . ALA B 1 225 ? -6.674 16.191 0.073 1.00 124.46 273 ALA B O 1
ATOM 5932 N N . LYS B 1 226 ? -6.534 17.377 1.980 1.00 104.80 274 LYS B N 1
ATOM 5933 C CA . LYS B 1 226 ? -5.151 16.971 2.207 1.00 71.31 274 LYS B CA 1
ATOM 5934 C C . LYS B 1 226 ? -5.069 15.484 2.523 1.00 76.75 274 LYS B C 1
ATOM 5935 O O . LYS B 1 226 ? -4.137 14.798 2.085 1.00 89.11 274 LYS B O 1
ATOM 5941 N N . ALA B 1 227 ? -6.042 14.967 3.278 1.00 85.19 275 ALA B N 1
ATOM 5942 C CA . ALA B 1 227 ? -6.088 13.528 3.520 1.00 73.05 275 ALA B CA 1
ATOM 5943 C C . ALA B 1 227 ? -6.320 12.759 2.224 1.00 77.42 275 ALA B C 1
ATOM 5944 O O . ALA B 1 227 ? -5.725 11.695 2.005 1.00 98.61 275 ALA B O 1
ATOM 5946 N N . GLU B 1 228 ? -7.173 13.291 1.345 1.00 89.22 276 GLU B N 1
ATOM 5947 C CA . GLU B 1 228 ? -7.388 12.646 0.051 1.00 98.53 276 GLU B CA 1
ATOM 5948 C C . GLU B 1 228 ? -6.118 12.661 -0.794 1.00 84.89 276 GLU B C 1
ATOM 5949 O O . GLU B 1 228 ? -5.802 11.676 -1.472 1.00 76.65 276 GLU B O 1
ATOM 5955 N N . PHE B 1 229 ? -5.384 13.778 -0.770 1.00 75.62 277 PHE B N 1
ATOM 5956 C CA . PHE B 1 229 ? -4.101 13.867 -1.466 1.00 81.09 277 PHE B CA 1
ATOM 5957 C C . PHE B 1 229 ? -3.122 12.821 -0.954 1.00 82.92 277 PHE B C 1
ATOM 5958 O O . PHE B 1 229 ? -2.443 12.145 -1.739 1.00 78.33 277 PHE B O 1
ATOM 5966 N N . ALA B 1 230 ? -3.008 12.706 0.371 1.00 96.85 278 ALA B N 1
ATOM 5967 C CA . ALA B 1 230 ? -2.101 11.724 0.948 1.00 86.09 278 ALA B CA 1
ATOM 5968 C C . ALA B 1 230 ? -2.490 10.313 0.531 1.00 85.89 278 ALA B C 1
ATOM 5969 O O . ALA B 1 230 ? -1.624 9.504 0.182 1.00 102.41 278 ALA B O 1
ATOM 5971 N N . GLY B 1 231 ? -3.791 10.009 0.533 1.00 80.75 279 GLY B N 1
ATOM 5972 C CA . GLY B 1 231 ? -4.228 8.683 0.117 1.00 100.67 279 GLY B CA 1
ATOM 5973 C C . GLY B 1 231 ? -3.939 8.400 -1.345 1.00 95.89 279 GLY B C 1
ATOM 5974 O O . GLY B 1 231 ? -3.509 7.299 -1.705 1.00 102.09 279 GLY B O 1
ATOM 5975 N N . LEU B 1 232 ? -4.176 9.390 -2.209 1.00 97.35 280 LEU B N 1
ATOM 5976 C CA . LEU B 1 232 ? -3.884 9.227 -3.630 1.00 94.21 280 LEU B CA 1
ATOM 5977 C C . LEU B 1 232 ? -2.398 8.997 -3.880 1.00 86.84 280 LEU B C 1
ATOM 5978 O O . LEU B 1 232 ? -2.025 8.109 -4.655 1.00 85.08 280 LEU B O 1
ATOM 5983 N N . VAL B 1 233 ? -1.533 9.783 -3.233 1.00 94.66 281 VAL B N 1
ATOM 5984 C CA . VAL B 1 233 ? -0.095 9.626 -3.446 1.00 69.02 281 VAL B CA 1
ATOM 5985 C C . VAL B 1 233 ? 0.401 8.314 -2.849 1.00 92.52 281 VAL B C 1
ATOM 5986 O O . VAL B 1 233 ? 1.296 7.664 -3.404 1.00 95.00 281 VAL B O 1
ATOM 5990 N N . GLN B 1 234 ? -0.175 7.891 -1.721 1.00 110.94 282 GLN B N 1
ATOM 5991 C CA . GLN B 1 234 ? 0.237 6.630 -1.119 1.00 113.75 282 GLN B CA 1
ATOM 5992 C C . GLN B 1 234 ? -0.155 5.455 -2.005 1.00 99.50 282 GLN B C 1
ATOM 5993 O O . GLN B 1 234 ? 0.616 4.501 -2.155 1.00 125.03 282 GLN B O 1
ATOM 5999 N N . GLN B 1 235 ? -1.344 5.511 -2.611 1.00 91.62 283 GLN B N 1
ATOM 6000 C CA . GLN B 1 235 ? -1.801 4.384 -3.416 1.00 99.17 283 GLN B CA 1
ATOM 6001 C C . GLN B 1 235 ? -1.088 4.305 -4.761 1.00 105.39 283 GLN B C 1
ATOM 6002 O O . GLN B 1 235 ? -0.854 3.201 -5.264 1.00 130.00 283 GLN B O 1
ATOM 6008 N N . PHE B 1 236 ? -0.735 5.443 -5.356 1.00 109.82 284 PHE B N 1
ATOM 6009 C CA . PHE B 1 236 ? -0.074 5.485 -6.662 1.00 111.33 284 PHE B CA 1
ATOM 6010 C C . PHE B 1 236 ? 1.166 6.364 -6.565 1.00 99.34 284 PHE B C 1
ATOM 6011 O O . PHE B 1 236 ? 1.175 7.503 -7.051 1.00 108.35 284 PHE B O 1
ATOM 6019 N N . PRO B 1 237 ? 2.245 5.855 -5.963 1.00 81.16 285 PRO B N 1
ATOM 6020 C CA . PRO B 1 237 ? 3.471 6.658 -5.850 1.00 97.16 285 PRO B CA 1
ATOM 6021 C C . PRO B 1 237 ? 4.252 6.754 -7.145 1.00 104.60 285 PRO B C 1
ATOM 6022 O O . PRO B 1 237 ? 5.214 7.531 -7.213 1.00 99.43 285 PRO B O 1
ATOM 6026 N N . ASP B 1 238 ? 3.865 5.998 -8.170 1.00 99.36 286 ASP B N 1
ATOM 6027 C CA . ASP B 1 238 ? 4.583 5.981 -9.435 1.00 100.34 286 ASP B CA 1
ATOM 6028 C C . ASP B 1 238 ? 4.007 6.941 -10.465 1.00 112.91 286 ASP B C 1
ATOM 6029 O O . ASP B 1 238 ? 4.737 7.358 -11.371 1.00 132.61 286 ASP B O 1
ATOM 6034 N N . ASP B 1 239 ? 2.729 7.300 -10.351 1.00 111.42 287 ASP B N 1
ATOM 6035 C CA . ASP B 1 239 ? 2.108 8.223 -11.295 1.00 98.27 287 ASP B CA 1
ATOM 6036 C C . ASP B 1 239 ? 2.698 9.614 -11.098 1.00 90.75 287 ASP B C 1
ATOM 6037 O O . ASP B 1 239 ? 2.352 10.313 -10.141 1.00 104.86 287 ASP B O 1
ATOM 6042 N N . ASP B 1 240 ? 3.569 10.029 -12.019 1.00 90.23 288 ASP B N 1
ATOM 6043 C CA . ASP B 1 240 ? 4.201 11.337 -11.909 1.00 88.53 288 ASP B CA 1
ATOM 6044 C C . ASP B 1 240 ? 3.251 12.455 -12.314 1.00 95.04 288 ASP B C 1
ATOM 6045 O O . ASP B 1 240 ? 3.295 13.542 -11.730 1.00 89.92 288 ASP B O 1
ATOM 6050 N N . ASP B 1 241 ? 2.391 12.205 -13.305 1.00 113.62 289 ASP B N 1
ATOM 6051 C CA . ASP B 1 241 ? 1.419 13.209 -13.724 1.00 112.68 289 ASP B CA 1
ATOM 6052 C C . ASP B 1 241 ? 0.396 13.475 -12.625 1.00 98.14 289 ASP B C 1
ATOM 6053 O O . ASP B 1 241 ? -0.001 14.626 -12.400 1.00 96.45 289 ASP B O 1
ATOM 6058 N N . LEU B 1 242 ? -0.034 12.425 -11.923 1.00 100.47 290 LEU B N 1
ATOM 6059 C CA . LEU B 1 242 ? -0.954 12.611 -10.806 1.00 100.21 290 LEU B CA 1
ATOM 6060 C C . LEU B 1 242 ? -0.309 13.420 -9.689 1.00 86.60 290 LEU B C 1
ATOM 6061 O O . LEU B 1 242 ? -0.940 14.319 -9.119 1.00 80.99 290 LEU B O 1
ATOM 6066 N N . ARG B 1 243 ? 0.954 13.125 -9.373 1.00 85.66 291 ARG B N 1
ATOM 6067 C CA . ARG B 1 243 ? 1.662 13.896 -8.357 1.00 62.08 291 ARG B CA 1
ATOM 6068 C C . ARG B 1 243 ? 1.831 15.342 -8.794 1.00 80.19 291 ARG B C 1
ATOM 6069 O O . ARG B 1 243 ? 1.756 16.259 -7.970 1.00 71.19 291 ARG B O 1
ATOM 6077 N N . PHE B 1 244 ? 2.051 15.566 -10.090 1.00 74.07 292 PHE B N 1
ATOM 6078 C CA . PHE B 1 244 ? 2.175 16.928 -10.597 1.00 92.66 292 PHE B CA 1
ATOM 6079 C C . PHE B 1 244 ? 0.863 17.687 -10.454 1.00 99.02 292 PHE B C 1
ATOM 6080 O O . PHE B 1 244 ? 0.851 18.846 -10.020 1.00 90.24 292 PHE B O 1
ATOM 6088 N N . SER B 1 245 ? -0.255 17.039 -10.789 1.00 89.69 293 SER B N 1
ATOM 6089 C CA . SER B 1 245 ? -1.553 17.691 -10.641 1.00 83.30 293 SER B CA 1
ATOM 6090 C C . SER B 1 245 ? -1.860 17.974 -9.176 1.00 75.97 293 SER B C 1
ATOM 6091 O O . SER B 1 245 ? -2.396 19.039 -8.839 1.00 103.64 293 SER B O 1
ATOM 6094 N N . LEU B 1 246 ? -1.505 17.045 -8.288 1.00 79.03 294 LEU B N 1
ATOM 6095 C CA . LEU B 1 246 ? -1.720 17.274 -6.863 1.00 64.09 294 LEU B CA 1
ATOM 6096 C C . LEU B 1 246 ? -0.849 18.413 -6.351 1.00 69.12 294 LEU B C 1
ATOM 6097 O O . LEU B 1 246 ? -1.296 19.218 -5.528 1.00 79.15 294 LEU B O 1
ATOM 6102 N N . ALA B 1 247 ? 0.397 18.496 -6.824 1.00 62.65 295 ALA B N 1
ATOM 6103 C CA . ALA B 1 247 ? 1.259 19.614 -6.458 1.00 86.01 295 ALA B CA 1
ATOM 6104 C C . ALA B 1 247 ? 0.670 20.933 -6.935 1.00 89.80 295 ALA B C 1
ATOM 6105 O O . ALA B 1 247 ? 0.734 21.947 -6.229 1.00 90.42 295 ALA B O 1
ATOM 6107 N N . LEU B 1 248 ? 0.075 20.933 -8.129 1.00 101.03 296 LEU B N 1
ATOM 6108 C CA . LEU B 1 248 ? -0.566 22.145 -8.630 1.00 98.52 296 LEU B CA 1
ATOM 6109 C C . LEU B 1 248 ? -1.736 22.548 -7.743 1.00 80.99 296 LEU B C 1
ATOM 6110 O O . LEU B 1 248 ? -1.884 23.724 -7.389 1.00 93.34 296 LEU B O 1
ATOM 6115 N N . VAL B 1 249 ? -2.565 21.578 -7.357 1.00 64.30 297 VAL B N 1
ATOM 6116 C CA . VAL B 1 249 ? -3.719 21.893 -6.520 1.00 77.04 297 VAL B CA 1
ATOM 6117 C C . VAL B 1 249 ? -3.265 22.389 -5.152 1.00 101.02 297 VAL B C 1
ATOM 6118 O O . VAL B 1 249 ? -3.855 23.315 -4.582 1.00 113.03 297 VAL B O 1
ATOM 6122 N N . CYS B 1 250 ? -2.197 21.797 -4.613 1.00 102.36 298 CYS B N 1
ATOM 6123 C CA . CYS B 1 250 ? -1.679 22.235 -3.322 1.00 82.82 298 CYS B CA 1
ATOM 6124 C C . CYS B 1 250 ? -1.105 23.642 -3.409 1.00 82.00 298 CYS B C 1
ATOM 6125 O O . CYS B 1 250 ? -1.238 24.433 -2.468 1.00 124.68 298 CYS B O 1
ATOM 6128 N N . LEU B 1 251 ? -0.483 23.981 -4.537 1.00 88.82 299 LEU B N 1
ATOM 6129 C CA . LEU B 1 251 ? 0.006 25.341 -4.715 1.00 98.26 299 LEU B CA 1
ATOM 6130 C C . LEU B 1 251 ? -1.144 26.322 -4.885 1.00 115.26 299 LEU B C 1
ATOM 6131 O O . LEU B 1 251 ? -1.019 27.497 -4.521 1.00 115.12 299 LEU B O 1
ATOM 6136 N N . GLU B 1 252 ? -2.269 25.855 -5.426 1.00 111.02 300 GLU B N 1
ATOM 6137 C CA . GLU B 1 252 ? -3.427 26.727 -5.581 1.00 121.54 300 GLU B CA 1
ATOM 6138 C C . GLU B 1 252 ? -4.128 26.973 -4.248 1.00 120.51 300 GLU B C 1
ATOM 6139 O O . GLU B 1 252 ? -4.573 28.093 -3.973 1.00 119.47 300 GLU B O 1
ATOM 6145 N N . ALA B 1 253 ? -4.221 25.943 -3.404 1.00 117.29 301 ALA B N 1
ATOM 6146 C CA . ALA B 1 253 ? -4.934 26.010 -2.134 1.00 135.20 301 ALA B CA 1
ATOM 6147 C C . ALA B 1 253 ? -4.087 26.559 -0.990 1.00 130.37 301 ALA B C 1
ATOM 6148 O O . ALA B 1 253 ? -4.428 26.332 0.178 1.00 116.75 301 ALA B O 1
ATOM 6150 N N . GLN B 1 254 ? -3.004 27.277 -1.298 1.00 113.48 302 GLN B N 1
ATOM 6151 C CA . GLN B 1 254 ? -2.125 27.870 -0.287 1.00 105.95 302 GLN B CA 1
ATOM 6152 C C . GLN B 1 254 ? -1.661 26.847 0.748 1.00 114.64 302 GLN B C 1
ATOM 6153 O O . GLN B 1 254 ? -1.343 27.196 1.888 1.00 142.39 302 GLN B O 1
ATOM 6159 N N . ALA B 1 255 ? -1.623 25.569 0.367 1.00 105.34 303 ALA B N 1
ATOM 6160 C CA . ALA B 1 255 ? -1.007 24.535 1.198 1.00 111.83 303 ALA B CA 1
ATOM 6161 C C . ALA B 1 255 ? 0.440 24.381 0.747 1.00 97.33 303 ALA B C 1
ATOM 6162 O O . ALA B 1 255 ? 0.821 23.422 0.075 1.00 115.82 303 ALA B O 1
ATOM 6164 N N . TRP B 1 256 ? 1.262 25.350 1.155 1.00 107.49 304 TRP B N 1
ATOM 6165 C CA . TRP B 1 256 ? 2.595 25.489 0.577 1.00 112.29 304 TRP B CA 1
ATOM 6166 C C . TRP B 1 256 ? 3.480 24.293 0.906 1.00 102.33 304 TRP B C 1
ATOM 6167 O O . TRP B 1 256 ? 4.307 23.883 0.079 1.00 115.15 304 TRP B O 1
ATOM 6178 N N . ASP B 1 257 ? 3.302 23.708 2.090 1.00 111.95 305 ASP B N 1
ATOM 6179 C CA . ASP B 1 257 ? 4.183 22.633 2.529 1.00 124.63 305 ASP B CA 1
ATOM 6180 C C . ASP B 1 257 ? 4.013 21.394 1.661 1.00 108.73 305 ASP B C 1
ATOM 6181 O O . ASP B 1 257 ? 4.987 20.876 1.106 1.00 96.14 305 ASP B O 1
ATOM 6186 N N . GLU B 1 258 ? 2.777 20.909 1.527 1.00 101.06 306 GLU B N 1
ATOM 6187 C CA . GLU B 1 258 ? 2.542 19.704 0.740 1.00 108.44 306 GLU B CA 1
ATOM 6188 C C . GLU B 1 258 ? 2.892 19.919 -0.728 1.00 95.90 306 GLU B C 1
ATOM 6189 O O . GLU B 1 258 ? 3.368 18.993 -1.396 1.00 99.69 306 GLU B O 1
ATOM 6195 N N . ALA B 1 259 ? 2.674 21.130 -1.244 1.00 85.91 307 ALA B N 1
ATOM 6196 C CA . ALA B 1 259 ? 3.064 21.427 -2.618 1.00 75.88 307 ALA B CA 1
ATOM 6197 C C . ALA B 1 259 ? 4.574 21.321 -2.790 1.00 96.64 307 ALA B C 1
ATOM 6198 O O . ALA B 1 259 ? 5.058 20.729 -3.761 1.00 108.49 307 ALA B O 1
ATOM 6200 N N . ARG B 1 260 ? 5.336 21.894 -1.853 1.00 100.28 308 ARG B N 1
ATOM 6201 C CA . ARG B 1 260 ? 6.790 21.768 -1.916 1.00 90.37 308 ARG B CA 1
ATOM 6202 C C . ARG B 1 260 ? 7.218 20.310 -1.808 1.00 91.18 308 ARG B C 1
ATOM 6203 O O . ARG B 1 260 ? 8.140 19.870 -2.506 1.00 93.08 308 ARG B O 1
ATOM 6211 N N . ILE B 1 261 ? 6.548 19.540 -0.947 1.00 97.59 309 ILE B N 1
ATOM 6212 C CA . ILE B 1 261 ? 6.872 18.120 -0.808 1.00 102.74 309 ILE B CA 1
ATOM 6213 C C . ILE B 1 261 ? 6.678 17.402 -2.138 1.00 84.52 309 ILE B C 1
ATOM 6214 O O . ILE B 1 261 ? 7.553 16.659 -2.596 1.00 88.83 309 ILE B O 1
ATOM 6219 N N . TYR B 1 262 ? 5.533 17.630 -2.786 1.00 85.37 310 TYR B N 1
ATOM 6220 C CA . TYR B 1 262 ? 5.246 16.944 -4.042 1.00 83.63 310 TYR B CA 1
ATOM 6221 C C . TYR B 1 262 ? 6.180 17.401 -5.159 1.00 80.45 310 TYR B C 1
ATOM 6222 O O . TYR B 1 262 ? 6.577 16.598 -6.011 1.00 76.78 310 TYR B O 1
ATOM 6231 N N . LEU B 1 263 ? 6.545 18.684 -5.172 1.00 77.13 311 LEU B N 1
ATOM 6232 C CA . LEU B 1 263 ? 7.456 19.177 -6.199 1.00 88.17 311 LEU B CA 1
ATOM 6233 C C . LEU B 1 263 ? 8.852 18.590 -6.033 1.00 90.62 311 LEU B C 1
ATOM 6234 O O . LEU B 1 263 ? 9.471 18.149 -7.010 1.00 94.48 311 LEU B O 1
ATOM 6239 N N . GLU B 1 264 ? 9.362 18.564 -4.802 1.00 86.17 312 GLU B N 1
ATOM 6240 C CA . GLU B 1 264 ? 10.662 17.950 -4.566 1.00 90.43 312 GLU B CA 1
ATOM 6241 C C . GLU B 1 264 ? 10.624 16.446 -4.834 1.00 90.26 312 GLU B C 1
ATOM 6242 O O . GLU B 1 264 ? 11.622 15.872 -5.291 1.00 82.67 312 GLU B O 1
ATOM 6248 N N . GLU B 1 265 ? 9.485 15.796 -4.569 1.00 85.77 313 GLU B N 1
ATOM 6249 C CA . GLU B 1 265 ? 9.333 14.389 -4.926 1.00 75.05 313 GLU B CA 1
ATOM 6250 C C . GLU B 1 265 ? 9.401 14.196 -6.435 1.00 97.02 313 GLU B C 1
ATOM 6251 O O . GLU B 1 265 ? 10.006 13.237 -6.922 1.00 108.36 313 GLU B O 1
ATOM 6257 N N . LEU B 1 266 ? 8.761 15.085 -7.195 1.00 103.47 314 LEU B N 1
ATOM 6258 C CA . LEU B 1 266 ? 8.895 15.017 -8.645 1.00 76.48 314 LEU B CA 1
ATOM 6259 C C . LEU B 1 266 ? 10.340 15.228 -9.070 1.00 81.81 314 LEU B C 1
ATOM 6260 O O . LEU B 1 266 ? 10.798 14.620 -10.044 1.00 97.95 314 LEU B O 1
ATOM 6265 N N . VAL B 1 267 ? 11.072 16.078 -8.346 1.00 113.23 315 VAL B N 1
ATOM 6266 C CA . VAL B 1 267 ? 12.480 16.305 -8.665 1.00 94.07 315 VAL B CA 1
ATOM 6267 C C . VAL B 1 267 ? 13.305 15.042 -8.439 1.00 85.77 315 VAL B C 1
ATOM 6268 O O . VAL B 1 267 ? 14.161 14.692 -9.260 1.00 97.30 315 VAL B O 1
ATOM 6272 N N . GLU B 1 268 ? 13.071 14.333 -7.329 1.00 108.01 316 GLU B N 1
ATOM 6273 C CA . GLU B 1 268 ? 13.870 13.136 -7.066 1.00 110.73 316 GLU B CA 1
ATOM 6274 C C . GLU B 1 268 ? 13.567 12.019 -8.062 1.00 89.07 316 GLU B C 1
ATOM 6275 O O . GLU B 1 268 ? 14.453 11.214 -8.369 1.00 97.54 316 GLU B O 1
ATOM 6281 N N . ARG B 1 269 ? 12.341 11.954 -8.583 1.00 96.71 317 ARG B N 1
ATOM 6282 C CA . ARG B 1 269 ? 11.971 10.920 -9.545 1.00 97.42 317 ARG B CA 1
ATOM 6283 C C . ARG B 1 269 ? 12.401 11.249 -10.969 1.00 97.98 317 ARG B C 1
ATOM 6284 O O . ARG B 1 269 ? 12.229 10.405 -11.858 1.00 91.83 317 ARG B O 1
ATOM 6292 N N . ASP B 1 270 ? 12.948 12.443 -11.203 1.00 96.21 318 ASP B N 1
ATOM 6293 C CA . ASP B 1 270 ? 13.467 12.845 -12.512 1.00 106.61 318 ASP B CA 1
ATOM 6294 C C . ASP B 1 270 ? 12.375 12.797 -13.582 1.00 120.82 318 ASP B C 1
ATOM 6295 O O . ASP B 1 270 ? 12.560 12.251 -14.671 1.00 151.68 318 ASP B O 1
ATOM 6300 N N . SER B 1 271 ? 11.222 13.378 -13.259 1.00 100.20 319 SER B N 1
ATOM 6301 C CA . SER B 1 271 ? 10.113 13.482 -14.198 1.00 114.53 319 SER B CA 1
ATOM 6302 C C . SER B 1 271 ? 9.486 14.858 -14.048 1.00 110.80 319 SER B C 1
ATOM 6303 O O . SER B 1 271 ? 9.235 15.303 -12.925 1.00 96.53 319 SER B O 1
ATOM 6306 N N . HIS B 1 272 ? 9.245 15.526 -15.175 1.00 133.48 320 HIS B N 1
ATOM 6307 C CA . HIS B 1 272 ? 8.718 16.889 -15.183 1.00 100.95 320 HIS B CA 1
ATOM 6308 C C . HIS B 1 272 ? 9.597 17.803 -14.334 1.00 78.90 320 HIS B C 1
ATOM 6309 O O . HIS B 1 272 ? 9.118 18.566 -13.495 1.00 102.48 320 HIS B O 1
ATOM 6316 N N . VAL B 1 273 ? 10.909 17.706 -14.552 1.00 102.98 321 VAL B N 1
ATOM 6317 C CA . VAL B 1 273 ? 11.865 18.357 -13.660 1.00 91.30 321 VAL B CA 1
ATOM 6318 C C . VAL B 1 273 ? 11.868 19.875 -13.850 1.00 107.53 321 VAL B C 1
ATOM 6319 O O . VAL B 1 273 ? 11.861 20.634 -12.871 1.00 118.28 321 VAL B O 1
ATOM 6323 N N . ASP B 1 274 ? 11.868 20.346 -15.101 1.00 129.96 322 ASP B N 1
ATOM 6324 C CA . ASP B 1 274 ? 11.931 21.786 -15.347 1.00 115.79 322 ASP B CA 1
ATOM 6325 C C . ASP B 1 274 ? 10.660 22.492 -14.879 1.00 114.77 322 ASP B C 1
ATOM 6326 O O . ASP B 1 274 ? 10.728 23.565 -14.260 1.00 141.72 322 ASP B O 1
ATOM 6331 N N . ALA B 1 275 ? 9.493 21.903 -15.150 1.00 114.20 323 ALA B N 1
ATOM 6332 C CA . ALA B 1 275 ? 8.246 22.470 -14.646 1.00 117.55 323 ALA B CA 1
ATOM 6333 C C . ALA B 1 275 ? 8.215 22.454 -13.122 1.00 116.66 323 ALA B C 1
ATOM 6334 O O . ALA B 1 275 ? 7.685 23.378 -12.492 1.00 145.43 323 ALA B O 1
ATOM 6336 N N . ALA B 1 276 ? 8.774 21.403 -12.513 1.00 110.87 324 ALA B N 1
ATOM 6337 C CA . ALA B 1 276 ? 8.846 21.326 -11.056 1.00 104.39 324 ALA B CA 1
ATOM 6338 C C . ALA B 1 276 ? 9.692 22.454 -10.478 1.00 103.78 324 ALA B C 1
ATOM 6339 O O . ALA B 1 276 ? 9.331 23.051 -9.457 1.00 125.24 324 ALA B O 1
ATOM 6341 N N . HIS B 1 277 ? 10.841 22.740 -11.096 1.00 103.68 325 HIS B N 1
ATOM 6342 C CA . HIS B 1 277 ? 11.674 23.840 -10.614 1.00 110.04 325 HIS B CA 1
ATOM 6343 C C . HIS B 1 277 ? 10.990 25.189 -10.825 1.00 114.56 325 HIS B C 1
ATOM 6344 O O . HIS B 1 277 ? 11.113 26.092 -9.988 1.00 135.36 325 HIS B O 1
ATOM 6351 N N . PHE B 1 278 ? 10.253 25.340 -11.932 1.00 129.12 326 PHE B N 1
ATOM 6352 C CA . PHE B 1 278 ? 9.497 26.572 -12.156 1.00 114.78 326 PHE B CA 1
ATOM 6353 C C . PHE B 1 278 ? 8.436 26.778 -11.079 1.00 108.16 326 PHE B C 1
ATOM 6354 O O . PHE B 1 278 ? 8.282 27.885 -10.544 1.00 138.61 326 PHE B O 1
ATOM 6362 N N . ASN B 1 279 ? 7.703 25.717 -10.737 1.00 105.81 327 ASN B N 1
ATOM 6363 C CA . ASN B 1 279 ? 6.683 25.827 -9.699 1.00 104.68 327 ASN B CA 1
ATOM 6364 C C . ASN B 1 279 ? 7.299 26.035 -8.322 1.00 116.61 327 ASN B C 1
ATOM 6365 O O . ASN B 1 279 ? 6.721 26.740 -7.487 1.00 105.13 327 ASN B O 1
ATOM 6370 N N . LEU B 1 280 ? 8.462 25.433 -8.062 1.00 119.33 328 LEU B N 1
ATOM 6371 C CA . LEU B 1 280 ? 9.154 25.682 -6.803 1.00 100.96 328 LEU B CA 1
ATOM 6372 C C . LEU B 1 280 ? 9.590 27.141 -6.704 1.00 109.08 328 LEU B C 1
ATOM 6373 O O . LEU B 1 280 ? 9.510 27.752 -5.631 1.00 119.96 328 LEU B O 1
ATOM 6378 N N . GLY B 1 281 ? 10.040 27.721 -7.820 1.00 117.35 329 GLY B N 1
ATOM 6379 C CA . GLY B 1 281 ? 10.374 29.137 -7.824 1.00 115.46 329 GLY B CA 1
ATOM 6380 C C . GLY B 1 281 ? 9.161 30.024 -7.603 1.00 111.97 329 GLY B C 1
ATOM 6381 O O . GLY B 1 281 ? 9.237 31.029 -6.891 1.00 104.26 329 GLY B O 1
ATOM 6382 N N . ARG B 1 282 ? 8.026 29.669 -8.214 1.00 108.16 330 ARG B N 1
ATOM 6383 C CA . ARG B 1 282 ? 6.792 30.411 -7.959 1.00 109.61 330 ARG B CA 1
ATOM 6384 C C . ARG B 1 282 ? 6.384 30.319 -6.491 1.00 120.42 330 ARG B C 1
ATOM 6385 O O . ARG B 1 282 ? 5.957 31.315 -5.891 1.00 131.30 330 ARG B O 1
ATOM 6393 N N . LEU B 1 283 ? 6.509 29.130 -5.894 1.00 123.47 331 LEU B N 1
ATOM 6394 C CA . LEU B 1 283 ? 6.187 28.973 -4.478 1.00 105.00 331 LEU B CA 1
ATOM 6395 C C . LEU B 1 283 ? 7.110 29.822 -3.615 1.00 107.07 331 LEU B C 1
ATOM 6396 O O . LEU B 1 283 ? 6.662 30.462 -2.657 1.00 124.16 331 LEU B O 1
ATOM 6401 N N . ALA B 1 284 ? 8.404 29.847 -3.942 1.00 112.92 332 ALA B N 1
ATOM 6402 C CA . ALA B 1 284 ? 9.333 30.686 -3.194 1.00 117.36 332 ALA B CA 1
ATOM 6403 C C . ALA B 1 284 ? 9.002 32.162 -3.367 1.00 117.07 332 ALA B C 1
ATOM 6404 O O . ALA B 1 284 ? 9.207 32.958 -2.443 1.00 122.62 332 ALA B O 1
ATOM 6406 N N . GLU B 1 285 ? 8.492 32.546 -4.540 1.00 114.81 333 GLU B N 1
ATOM 6407 C CA . GLU B 1 285 ? 7.995 33.907 -4.716 1.00 113.28 333 GLU B CA 1
ATOM 6408 C C . GLU B 1 285 ? 6.804 34.173 -3.806 1.00 106.53 333 GLU B C 1
ATOM 6409 O O . GLU B 1 285 ? 6.665 35.273 -3.259 1.00 113.19 333 GLU B O 1
ATOM 6415 N N . GLU B 1 286 ? 5.936 33.172 -3.623 1.00 98.76 334 GLU B N 1
ATOM 6416 C CA . GLU B 1 286 ? 4.827 33.322 -2.684 1.00 115.22 334 GLU B CA 1
ATOM 6417 C C . GLU B 1 286 ? 5.316 33.437 -1.246 1.00 114.36 334 GLU B C 1
ATOM 6418 O O . GLU B 1 286 ? 4.687 34.123 -0.433 1.00 112.78 334 GLU B O 1
ATOM 6424 N N . GLN B 1 287 ? 6.416 32.768 -0.912 1.00 117.17 335 GLN B N 1
ATOM 6425 C CA . GLN B 1 287 ? 7.013 32.875 0.412 1.00 115.03 335 GLN B CA 1
ATOM 6426 C C . GLN B 1 287 ? 7.890 34.111 0.563 1.00 117.42 335 GLN B C 1
ATOM 6427 O O . GLN B 1 287 ? 8.487 34.297 1.629 1.00 115.62 335 GLN B O 1
ATOM 6433 N N . LYS B 1 288 ? 7.974 34.951 -0.474 1.00 120.63 336 LYS B N 1
ATOM 6434 C CA . LYS B 1 288 ? 8.815 36.150 -0.481 1.00 119.57 336 LYS B CA 1
ATOM 6435 C C . LYS B 1 288 ? 10.283 35.818 -0.224 1.00 132.73 336 LYS B C 1
ATOM 6436 O O . LYS B 1 288 ? 11.036 36.637 0.308 1.00 139.32 336 LYS B O 1
ATOM 6442 N N . ASP B 1 289 ? 10.706 34.619 -0.617 1.00 129.47 337 ASP B N 1
ATOM 6443 C CA . ASP B 1 289 ? 12.104 34.204 -0.523 1.00 126.03 337 ASP B CA 1
ATOM 6444 C C . ASP B 1 289 ? 12.697 34.425 -1.910 1.00 140.04 337 ASP B C 1
ATOM 6445 O O . ASP B 1 289 ? 12.660 33.546 -2.772 1.00 148.22 337 ASP B O 1
ATOM 6450 N N . THR B 1 290 ? 13.240 35.625 -2.124 1.00 119.69 338 THR B N 1
ATOM 6451 C CA . THR B 1 290 ? 13.716 35.998 -3.451 1.00 116.21 338 THR B CA 1
ATOM 6452 C C . THR B 1 290 ? 14.923 35.163 -3.865 1.00 139.61 338 THR B C 1
ATOM 6453 O O . THR B 1 290 ? 15.054 34.795 -5.038 1.00 146.55 338 THR B O 1
ATOM 6457 N N . ALA B 1 291 ? 15.814 34.855 -2.920 1.00 135.49 339 ALA B N 1
ATOM 6458 C CA . ALA B 1 291 ? 16.999 34.066 -3.246 1.00 118.30 339 ALA B CA 1
ATOM 6459 C C . ALA B 1 291 ? 16.622 32.647 -3.661 1.00 139.76 339 ALA B C 1
ATOM 6460 O O . ALA B 1 291 ? 17.174 32.109 -4.632 1.00 147.05 339 ALA B O 1
ATOM 6462 N N . ARG B 1 292 ? 15.694 32.022 -2.928 1.00 148.51 340 ARG B N 1
ATOM 6463 C CA . ARG B 1 292 ? 15.263 30.668 -3.267 1.00 149.58 340 ARG B CA 1
ATOM 6464 C C . ARG B 1 292 ? 14.563 30.641 -4.620 1.00 145.31 340 ARG B C 1
ATOM 6465 O O . ARG B 1 292 ? 14.834 29.765 -5.454 1.00 159.33 340 ARG B O 1
ATOM 6473 N N . ALA B 1 293 ? 13.675 31.609 -4.864 1.00 136.16 341 ALA B N 1
ATOM 6474 C CA . ALA B 1 293 ? 13.006 31.700 -6.156 1.00 130.56 341 ALA B CA 1
ATOM 6475 C C . ALA B 1 293 ? 14.011 31.903 -7.280 1.00 122.45 341 ALA B C 1
ATOM 6476 O O . ALA B 1 293 ? 13.868 31.328 -8.364 1.00 124.60 341 ALA B O 1
ATOM 6478 N N . LEU B 1 294 ? 15.044 32.711 -7.035 1.00 130.37 342 LEU B N 1
ATOM 6479 C CA . LEU B 1 294 ? 16.056 32.966 -8.053 1.00 130.23 342 LEU B CA 1
ATOM 6480 C C . LEU B 1 294 ? 16.845 31.708 -8.386 1.00 137.61 342 LEU B C 1
ATOM 6481 O O . LEU B 1 294 ? 16.994 31.348 -9.563 1.00 131.97 342 LEU B O 1
ATOM 6486 N N . ASP B 1 295 ? 17.373 31.030 -7.362 1.00 150.25 343 ASP B N 1
ATOM 6487 C CA . ASP B 1 295 ? 18.157 29.834 -7.640 1.00 156.40 343 ASP B CA 1
ATOM 6488 C C . ASP B 1 295 ? 17.298 28.719 -8.221 1.00 143.00 343 ASP B C 1
ATOM 6489 O O . ASP B 1 295 ? 17.829 27.855 -8.925 1.00 148.03 343 ASP B O 1
ATOM 6494 N N . GLU B 1 296 ? 15.986 28.722 -7.960 1.00 136.74 344 GLU B N 1
ATOM 6495 C CA . GLU B 1 296 ? 15.132 27.701 -8.558 1.00 134.61 344 GLU B CA 1
ATOM 6496 C C . GLU B 1 296 ? 14.739 28.051 -9.991 1.00 128.55 344 GLU B C 1
ATOM 6497 O O . GLU B 1 296 ? 14.553 27.148 -10.815 1.00 125.21 344 GLU B O 1
ATOM 6503 N N . TYR B 1 297 ? 14.586 29.341 -10.303 1.00 130.85 345 TYR B N 1
ATOM 6504 C CA . TYR B 1 297 ? 14.356 29.743 -11.686 1.00 124.85 345 TYR B CA 1
ATOM 6505 C C . TYR B 1 297 ? 15.599 29.525 -12.537 1.00 131.23 345 TYR B C 1
ATOM 6506 O O . TYR B 1 297 ? 15.491 29.307 -13.750 1.00 135.13 345 TYR B O 1
ATOM 6515 N N . ALA B 1 298 ? 16.784 29.585 -11.923 1.00 138.79 346 ALA B N 1
ATOM 6516 C CA . ALA B 1 298 ? 18.020 29.413 -12.680 1.00 138.46 346 ALA B CA 1
ATOM 6517 C C . ALA B 1 298 ? 18.185 27.985 -13.191 1.00 131.45 346 ALA B C 1
ATOM 6518 O O . ALA B 1 298 ? 18.815 27.774 -14.234 1.00 119.19 346 ALA B O 1
ATOM 6520 N N . GLN B 1 299 ? 17.630 26.996 -12.483 1.00 137.61 347 GLN B N 1
ATOM 6521 C CA . GLN B 1 299 ? 17.784 25.588 -12.837 1.00 134.74 347 GLN B CA 1
ATOM 6522 C C . GLN B 1 299 ? 16.670 25.074 -13.745 1.00 141.38 347 GLN B C 1
ATOM 6523 O O . GLN B 1 299 ? 16.359 23.876 -13.711 1.00 137.46 347 GLN B O 1
ATOM 6529 N N . VAL B 1 300 ? 16.059 25.932 -14.555 1.00 144.83 348 VAL B N 1
ATOM 6530 C CA . VAL B 1 300 ? 14.996 25.520 -15.465 1.00 124.58 348 VAL B CA 1
ATOM 6531 C C . VAL B 1 300 ? 15.589 25.298 -16.851 1.00 112.40 348 VAL B C 1
ATOM 6532 O O . VAL B 1 300 ? 16.088 26.237 -17.483 1.00 105.30 348 VAL B O 1
ATOM 6536 N N . GLY B 1 301 ? 15.540 24.053 -17.318 1.00 104.78 349 GLY B N 1
ATOM 6537 C CA . GLY B 1 301 ? 16.071 23.695 -18.610 1.00 88.85 349 GLY B CA 1
ATOM 6538 C C . GLY B 1 301 ? 15.206 24.206 -19.742 1.00 105.79 349 GLY B C 1
ATOM 6539 O O . GLY B 1 301 ? 14.069 24.645 -19.538 1.00 133.18 349 GLY B O 1
ATOM 6540 N N . PRO B 1 302 ? 15.732 24.160 -20.965 1.00 102.30 350 PRO B N 1
ATOM 6541 C CA . PRO B 1 302 ? 14.956 24.633 -22.118 1.00 119.84 350 PRO B CA 1
ATOM 6542 C C . PRO B 1 302 ? 13.744 23.753 -22.384 1.00 128.53 350 PRO B C 1
ATOM 6543 O O . PRO B 1 302 ? 13.781 22.534 -22.204 1.00 146.82 350 PRO B O 1
ATOM 6547 N N . GLY B 1 303 ? 12.660 24.391 -22.801 1.00 121.44 351 GLY B N 1
ATOM 6548 C CA . GLY B 1 303 ? 11.423 23.685 -23.089 1.00 117.44 351 GLY B CA 1
ATOM 6549 C C . GLY B 1 303 ? 10.240 24.638 -23.030 1.00 120.44 351 GLY B C 1
ATOM 6550 O O . GLY B 1 303 ? 10.382 25.839 -23.263 1.00 109.70 351 GLY B O 1
ATOM 6551 N N . ASN B 1 304 ? 9.082 24.072 -22.699 1.00 125.42 352 ASN B N 1
ATOM 6552 C CA . ASN B 1 304 ? 7.845 24.837 -22.603 1.00 118.27 352 ASN B CA 1
ATOM 6553 C C . ASN B 1 304 ? 7.738 25.652 -21.321 1.00 103.37 352 ASN B C 1
ATOM 6554 O O . ASN B 1 304 ? 6.696 26.274 -21.092 1.00 121.24 352 ASN B O 1
ATOM 6559 N N . ASP B 1 305 ? 8.777 25.669 -20.483 1.00 104.24 353 ASP B N 1
ATOM 6560 C CA . ASP B 1 305 ? 8.747 26.412 -19.230 1.00 107.25 353 ASP B CA 1
ATOM 6561 C C . ASP B 1 305 ? 10.002 27.253 -19.018 1.00 101.36 353 ASP B C 1
ATOM 6562 O O . ASP B 1 305 ? 10.176 27.820 -17.934 1.00 102.14 353 ASP B O 1
ATOM 6567 N N . PHE B 1 306 ? 10.879 27.345 -20.019 1.00 104.59 354 PHE B N 1
ATOM 6568 C CA . PHE B 1 306 ? 12.101 28.129 -19.869 1.00 93.05 354 PHE B CA 1
ATOM 6569 C C . PHE B 1 306 ? 11.804 29.624 -19.929 1.00 101.54 354 PHE B C 1
ATOM 6570 O O . PHE B 1 306 ? 12.295 30.401 -19.100 1.00 107.63 354 PHE B O 1
ATOM 6578 N N . LEU B 1 307 ? 10.991 30.040 -20.900 1.00 117.13 355 LEU B N 1
ATOM 6579 C CA . LEU B 1 307 ? 10.643 31.455 -21.022 1.00 107.46 355 LEU B CA 1
ATOM 6580 C C . LEU B 1 307 ? 9.870 31.982 -19.821 1.00 106.59 355 LEU B C 1
ATOM 6581 O O . LEU B 1 307 ? 10.206 33.077 -19.336 1.00 112.69 355 LEU B O 1
ATOM 6586 N N . PRO B 1 308 ? 8.844 31.294 -19.299 1.00 86.91 356 PRO B N 1
ATOM 6587 C CA . PRO B 1 308 ? 8.183 31.813 -18.089 1.00 109.00 356 PRO B CA 1
ATOM 6588 C C . PRO B 1 308 ? 9.108 31.910 -16.890 1.00 120.61 356 PRO B C 1
ATOM 6589 O O . PRO B 1 308 ? 9.024 32.880 -16.125 1.00 142.39 356 PRO B O 1
ATOM 6593 N N . ALA B 1 309 ? 10.000 30.933 -16.707 1.00 108.92 357 ALA B N 1
ATOM 6594 C CA . ALA B 1 309 ? 10.937 30.993 -15.590 1.00 113.97 357 ALA B CA 1
ATOM 6595 C C . ALA B 1 309 ? 11.888 32.172 -15.736 1.00 110.33 357 ALA B C 1
ATOM 6596 O O . ALA B 1 309 ? 12.145 32.899 -14.767 1.00 142.32 357 ALA B O 1
ATOM 6598 N N . GLN B 1 310 ? 12.412 32.385 -16.945 1.00 102.35 358 GLN B N 1
ATOM 6599 C CA . GLN B 1 310 ? 13.293 33.524 -17.173 1.00 116.77 358 GLN B CA 1
ATOM 6600 C C . GLN B 1 310 ? 12.564 34.840 -16.938 1.00 121.46 358 GLN B C 1
ATOM 6601 O O . GLN B 1 310 ? 13.123 35.775 -16.350 1.00 115.84 358 GLN B O 1
ATOM 6607 N N . LEU B 1 311 ? 11.305 34.924 -17.374 1.00 122.13 359 LEU B N 1
ATOM 6608 C CA . LEU B 1 311 ? 10.545 36.157 -17.208 1.00 122.48 359 LEU B CA 1
ATOM 6609 C C . LEU B 1 311 ? 10.253 36.436 -15.739 1.00 121.73 359 LEU B C 1
ATOM 6610 O O . LEU B 1 311 ? 10.347 37.584 -15.290 1.00 140.59 359 LEU B O 1
ATOM 6615 N N . ARG B 1 312 ? 9.898 35.402 -14.972 1.00 107.34 360 ARG B N 1
ATOM 6616 C CA . ARG B 1 312 ? 9.657 35.598 -13.545 1.00 122.16 360 ARG B CA 1
ATOM 6617 C C . ARG B 1 312 ? 10.941 35.981 -12.818 1.00 121.13 360 ARG B C 1
ATOM 6618 O O . ARG B 1 312 ? 10.917 36.805 -11.895 1.00 130.08 360 ARG B O 1
ATOM 6626 N N . GLN B 1 313 ? 12.071 35.387 -13.213 1.00 119.95 361 GLN B N 1
ATOM 6627 C CA . GLN B 1 313 ? 13.353 35.785 -12.641 1.00 114.06 361 GLN B CA 1
ATOM 6628 C C . GLN B 1 313 ? 13.648 37.252 -12.926 1.00 128.69 361 GLN B C 1
ATOM 6629 O O . GLN B 1 313 ? 14.079 37.995 -12.033 1.00 145.92 361 GLN B O 1
ATOM 6635 N N . THR B 1 314 ? 13.414 37.689 -14.165 1.00 132.14 362 THR B N 1
ATOM 6636 C CA . THR B 1 314 ? 13.631 39.090 -14.507 1.00 126.77 362 THR B CA 1
ATOM 6637 C C . THR B 1 314 ? 12.692 39.991 -13.716 1.00 125.60 362 THR B C 1
ATOM 6638 O O . THR B 1 314 ? 13.071 41.095 -13.309 1.00 134.04 362 THR B O 1
ATOM 6642 N N . ASP B 1 315 ? 11.462 39.529 -13.483 1.00 115.64 363 ASP B N 1
ATOM 6643 C CA . ASP B 1 315 ? 10.502 40.310 -12.710 1.00 126.90 363 ASP B CA 1
ATOM 6644 C C . ASP B 1 315 ? 10.958 40.473 -11.266 1.00 123.08 363 ASP B C 1
ATOM 6645 O O . ASP B 1 315 ? 10.851 41.564 -10.695 1.00 136.24 363 ASP B O 1
ATOM 6650 N N . VAL B 1 316 ? 11.456 39.395 -10.657 1.00 129.23 364 VAL B N 1
ATOM 6651 C CA . VAL B 1 316 ? 11.966 39.489 -9.291 1.00 126.12 364 VAL B CA 1
ATOM 6652 C C . VAL B 1 316 ? 13.182 40.405 -9.242 1.00 125.20 364 VAL B C 1
ATOM 6653 O O . VAL B 1 316 ? 13.356 41.185 -8.296 1.00 136.44 364 VAL B O 1
ATOM 6657 N N . LEU B 1 317 ? 14.037 40.336 -10.267 1.00 121.63 365 LEU B N 1
ATOM 6658 C CA . LEU B 1 317 ? 15.211 41.203 -10.312 1.00 131.23 365 LEU B CA 1
ATOM 6659 C C . LEU B 1 317 ? 14.822 42.669 -10.446 1.00 139.20 365 LEU B C 1
ATOM 6660 O O . LEU B 1 317 ? 15.466 43.544 -9.854 1.00 143.98 365 LEU B O 1
ATOM 6665 N N . LEU B 1 318 ? 13.781 42.956 -11.224 1.00 136.90 366 LEU B N 1
ATOM 6666 C CA . LEU B 1 318 ? 13.333 44.335 -11.368 1.00 133.07 366 LEU B CA 1
ATOM 6667 C C . LEU B 1 318 ? 12.617 44.826 -10.116 1.00 123.35 366 LEU B C 1
ATOM 6668 O O . LEU B 1 318 ? 12.702 46.013 -9.782 1.00 143.42 366 LEU B O 1
ATOM 6673 N N . LYS B 1 319 ? 11.914 43.936 -9.412 1.00 134.31 367 LYS B N 1
ATOM 6674 C CA . LYS B 1 319 ? 11.358 44.302 -8.114 1.00 133.99 367 LYS B CA 1
ATOM 6675 C C . LYS B 1 319 ? 12.470 44.620 -7.122 1.00 141.81 367 LYS B C 1
ATOM 6676 O O . LYS B 1 319 ? 12.346 45.544 -6.309 1.00 141.37 367 LYS B O 1
ATOM 6682 N N . ALA B 1 320 ? 13.570 43.865 -7.180 1.00 139.96 368 ALA B N 1
ATOM 6683 C CA . ALA B 1 320 ? 14.716 44.129 -6.318 1.00 139.75 368 ALA B CA 1
ATOM 6684 C C . ALA B 1 320 ? 15.479 45.380 -6.732 1.00 136.00 368 ALA B C 1
ATOM 6685 O O . ALA B 1 320 ? 16.236 45.925 -5.921 1.00 136.08 368 ALA B O 1
ATOM 6687 N N . GLY B 1 321 ? 15.304 45.843 -7.969 1.00 129.52 369 GLY B N 1
ATOM 6688 C CA . GLY B 1 321 ? 15.982 47.027 -8.447 1.00 123.93 369 GLY B CA 1
ATOM 6689 C C . GLY B 1 321 ? 17.288 46.776 -9.168 1.00 136.49 369 GLY B C 1
ATOM 6690 O O . GLY B 1 321 ? 17.838 47.714 -9.758 1.00 149.01 369 GLY B O 1
ATOM 6691 N N . ARG B 1 322 ? 17.800 45.545 -9.151 1.00 132.59 370 ARG B N 1
ATOM 6692 C CA . ARG B 1 322 ? 19.065 45.225 -9.810 1.00 132.04 370 ARG B CA 1
ATOM 6693 C C . ARG B 1 322 ? 18.804 45.029 -11.301 1.00 144.65 370 ARG B C 1
ATOM 6694 O O . ARG B 1 322 ? 18.757 43.913 -11.824 1.00 148.54 370 ARG B O 1
ATOM 6702 N N . VAL B 1 323 ? 18.619 46.155 -11.997 1.00 150.08 371 VAL B N 1
ATOM 6703 C CA . VAL B 1 323 ? 18.368 46.102 -13.433 1.00 158.25 371 VAL B CA 1
ATOM 6704 C C . VAL B 1 323 ? 19.624 45.676 -14.187 1.00 168.79 371 VAL B C 1
ATOM 6705 O O . VAL B 1 323 ? 19.541 44.989 -15.215 1.00 158.15 371 VAL B O 1
ATOM 6709 N N . ASP B 1 324 ? 20.803 46.045 -13.681 1.00 171.25 372 ASP B N 1
ATOM 6710 C CA . ASP B 1 324 ? 22.047 45.623 -14.316 1.00 163.88 372 ASP B CA 1
ATOM 6711 C C . ASP B 1 324 ? 22.226 44.115 -14.211 1.00 168.94 372 ASP B C 1
ATOM 6712 O O . ASP B 1 324 ? 22.602 43.456 -15.188 1.00 163.40 372 ASP B O 1
ATOM 6717 N N . GLU B 1 325 ? 21.963 43.556 -13.028 1.00 172.04 373 GLU B N 1
ATOM 6718 C CA . GLU B 1 325 ? 22.020 42.109 -12.862 1.00 181.43 373 GLU B CA 1
ATOM 6719 C C . GLU B 1 325 ? 20.979 41.415 -13.731 1.00 165.23 373 GLU B C 1
ATOM 6720 O O . GLU B 1 325 ? 21.239 40.330 -14.263 1.00 169.02 373 GLU B O 1
ATOM 6726 N N . ALA B 1 326 ? 19.810 42.035 -13.908 1.00 152.09 374 ALA B N 1
ATOM 6727 C CA . ALA B 1 326 ? 18.796 41.471 -14.792 1.00 145.94 374 ALA B CA 1
ATOM 6728 C C . ALA B 1 326 ? 19.299 41.404 -16.227 1.00 151.42 374 ALA B C 1
ATOM 6729 O O . ALA B 1 326 ? 19.184 40.365 -16.889 1.00 144.20 374 ALA B O 1
ATOM 6731 N N . ALA B 1 327 ? 19.856 42.510 -16.726 1.00 152.55 375 ALA B N 1
ATOM 6732 C CA . ALA B 1 327 ? 20.381 42.525 -18.088 1.00 137.72 375 ALA B CA 1
ATOM 6733 C C . ALA B 1 327 ? 21.512 41.520 -18.256 1.00 146.97 375 ALA B C 1
ATOM 6734 O O . ALA B 1 327 ? 21.598 40.838 -19.284 1.00 135.11 375 ALA B O 1
ATOM 6736 N N . GLN B 1 328 ? 22.381 41.400 -17.249 1.00 160.53 376 GLN B N 1
ATOM 6737 C CA . GLN B 1 328 ? 23.494 40.461 -17.347 1.00 158.47 376 GLN B CA 1
ATOM 6738 C C . GLN B 1 328 ? 23.006 39.018 -17.368 1.00 148.68 376 GLN B C 1
ATOM 6739 O O . GLN B 1 328 ? 23.494 38.205 -18.162 1.00 144.44 376 GLN B O 1
ATOM 6745 N N . ARG B 1 329 ? 22.043 38.678 -16.505 1.00 152.51 377 ARG B N 1
ATOM 6746 C CA . ARG B 1 329 ? 21.513 37.318 -16.491 1.00 152.83 377 ARG B CA 1
ATOM 6747 C C . ARG B 1 329 ? 20.763 37.004 -17.780 1.00 151.41 377 ARG B C 1
ATOM 6748 O O . ARG B 1 329 ? 20.850 35.884 -18.299 1.00 138.77 377 ARG B O 1
ATOM 6756 N N . LEU B 1 330 ? 20.029 37.979 -18.321 1.00 150.58 378 LEU B N 1
ATOM 6757 C CA . LEU B 1 330 ? 19.332 37.748 -19.581 1.00 150.33 378 LEU B CA 1
ATOM 6758 C C . LEU B 1 330 ? 20.318 37.577 -20.730 1.00 157.76 378 LEU B C 1
ATOM 6759 O O . LEU B 1 330 ? 20.103 36.748 -21.621 1.00 162.09 378 LEU B O 1
ATOM 6764 N N . ASP B 1 331 ? 21.416 38.337 -20.720 1.00 160.25 379 ASP B N 1
ATOM 6765 C CA . ASP B 1 331 ? 22.435 38.166 -21.750 1.00 164.84 379 ASP B CA 1
ATOM 6766 C C . ASP B 1 331 ? 23.115 36.806 -21.626 1.00 167.04 379 ASP B C 1
ATOM 6767 O O . ASP B 1 331 ? 23.415 36.159 -22.638 1.00 163.70 379 ASP B O 1
ATOM 6772 N N . LYS B 1 332 ? 23.356 36.352 -20.392 1.00 169.19 380 LYS B N 1
ATOM 6773 C CA . LYS B 1 332 ? 23.942 35.030 -20.187 1.00 168.66 380 LYS B CA 1
ATOM 6774 C C . LYS B 1 332 ? 23.003 33.933 -20.673 1.00 164.07 380 LYS B C 1
ATOM 6775 O O . LYS B 1 332 ? 23.447 32.941 -21.264 1.00 160.51 380 LYS B O 1
ATOM 6781 N N . ALA B 1 333 ? 21.700 34.096 -20.436 1.00 160.10 381 ALA B N 1
ATOM 6782 C CA . ALA B 1 333 ? 20.734 33.117 -20.925 1.00 142.88 381 ALA B CA 1
ATOM 6783 C C . ALA B 1 333 ? 20.645 33.134 -22.447 1.00 127.45 381 ALA B C 1
ATOM 6784 O O . ALA B 1 333 ? 20.467 32.083 -23.075 1.00 122.20 381 ALA B O 1
ATOM 6786 N N . ARG B 1 334 ? 20.761 34.317 -23.059 1.00 143.01 382 ARG B N 1
ATOM 6787 C CA . ARG B 1 334 ? 20.767 34.402 -24.518 1.00 143.35 382 ARG B CA 1
ATOM 6788 C C . ARG B 1 334 ? 21.991 33.713 -25.108 1.00 150.85 382 ARG B C 1
ATOM 6789 O O . ARG B 1 334 ? 21.885 32.996 -26.110 1.00 132.15 382 ARG B O 1
ATOM 6797 N N . SER B 1 335 ? 23.163 33.921 -24.501 1.00 174.39 383 SER B N 1
ATOM 6798 C CA . SER B 1 335 ? 24.371 33.263 -24.987 1.00 172.49 383 SER B CA 1
ATOM 6799 C C . SER B 1 335 ? 24.328 31.760 -24.748 1.00 162.73 383 SER B C 1
ATOM 6800 O O . SER B 1 335 ? 24.879 30.990 -25.543 1.00 127.34 383 SER B O 1
ATOM 6803 N N . GLU B 1 336 ? 23.675 31.325 -23.669 1.00 174.21 384 GLU B N 1
ATOM 6804 C CA . GLU B 1 336 ? 23.577 29.899 -23.381 1.00 155.26 384 GLU B CA 1
ATOM 6805 C C . GLU B 1 336 ? 22.679 29.197 -24.393 1.00 142.73 384 GLU B C 1
ATOM 6806 O O . GLU B 1 336 ? 23.083 28.210 -25.019 1.00 150.75 384 GLU B O 1
ATOM 6812 N N . GLN B 1 337 ? 21.458 29.696 -24.570 1.00 138.16 385 GLN B N 1
ATOM 6813 C CA . GLN B 1 337 ? 20.490 29.116 -25.500 1.00 138.10 385 GLN B CA 1
ATOM 6814 C C . GLN B 1 337 ? 20.144 30.137 -26.573 1.00 139.59 385 GLN B C 1
ATOM 6815 O O . GLN B 1 337 ? 19.291 31.014 -26.342 1.00 147.19 385 GLN B O 1
ATOM 6821 N N . PRO B 1 338 ? 20.754 30.069 -27.750 1.00 135.42 386 PRO B N 1
ATOM 6822 C CA . PRO B 1 338 ? 20.453 31.042 -28.810 1.00 148.11 386 PRO B CA 1
ATOM 6823 C C . PRO B 1 338 ? 19.260 30.684 -29.683 1.00 137.25 386 PRO B C 1
ATOM 6824 O O . PRO B 1 338 ? 19.023 31.372 -30.680 1.00 147.66 386 PRO B O 1
ATOM 6828 N N . ASP B 1 339 ? 18.516 29.632 -29.338 1.00 122.76 387 ASP B N 1
ATOM 6829 C CA . ASP B 1 339 ? 17.346 29.254 -30.122 1.00 148.07 387 ASP B CA 1
ATOM 6830 C C . ASP B 1 339 ? 16.191 30.228 -29.915 1.00 142.95 387 ASP B C 1
ATOM 6831 O O . ASP B 1 339 ? 15.475 30.558 -30.866 1.00 135.55 387 ASP B O 1
ATOM 6836 N N . TYR B 1 340 ? 15.994 30.706 -28.686 1.00 128.45 388 TYR B N 1
ATOM 6837 C CA . TYR B 1 340 ? 14.895 31.614 -28.380 1.00 146.02 388 TYR B CA 1
ATOM 6838 C C . TYR B 1 340 ? 15.408 33.016 -28.067 1.00 150.23 388 TYR B C 1
ATOM 6839 O O . TYR B 1 340 ? 14.841 33.720 -27.234 1.00 160.22 388 TYR B O 1
ATOM 6848 N N . ALA B 1 341 ? 16.467 33.451 -28.755 1.00 149.87 389 ALA B N 1
ATOM 6849 C CA . ALA B 1 341 ? 17.066 34.747 -28.441 1.00 149.45 389 ALA B CA 1
ATOM 6850 C C . ALA B 1 341 ? 16.083 35.897 -28.645 1.00 145.07 389 ALA B C 1
ATOM 6851 O O . ALA B 1 341 ? 16.041 36.837 -27.839 1.00 135.40 389 ALA B O 1
ATOM 6853 N N . ILE B 1 342 ? 15.277 35.837 -29.707 1.00 128.38 390 ILE B N 1
ATOM 6854 C CA . ILE B 1 342 ? 14.265 36.870 -29.918 1.00 137.92 390 ILE B CA 1
ATOM 6855 C C . ILE B 1 342 ? 13.232 36.840 -28.798 1.00 139.11 390 ILE B C 1
ATOM 6856 O O . ILE B 1 342 ? 12.762 37.887 -28.334 1.00 150.58 390 ILE B O 1
ATOM 6861 N N . GLN B 1 343 ? 12.888 35.642 -28.319 1.00 130.48 391 GLN B N 1
ATOM 6862 C CA . GLN B 1 343 ? 11.943 35.546 -27.214 1.00 127.26 391 GLN B CA 1
ATOM 6863 C C . GLN B 1 343 ? 12.551 36.054 -25.912 1.00 127.27 391 GLN B C 1
ATOM 6864 O O . GLN B 1 343 ? 11.841 36.636 -25.085 1.00 129.99 391 GLN B O 1
ATOM 6870 N N . LEU B 1 344 ? 13.861 35.874 -25.719 1.00 136.03 392 LEU B N 1
ATOM 6871 C CA . LEU B 1 344 ? 14.517 36.474 -24.561 1.00 139.73 392 LEU B CA 1
ATOM 6872 C C . LEU B 1 344 ? 14.515 37.995 -24.648 1.00 122.92 392 LEU B C 1
ATOM 6873 O O . LEU B 1 344 ? 14.343 38.683 -23.633 1.00 122.59 392 LEU B O 1
ATOM 6878 N N . TYR B 1 345 ? 14.710 38.543 -25.849 1.00 114.39 393 TYR B N 1
ATOM 6879 C CA . TYR B 1 345 ? 14.635 39.992 -26.000 1.00 130.45 393 TYR B CA 1
ATOM 6880 C C . TYR B 1 345 ? 13.226 40.502 -25.716 1.00 126.87 393 TYR B C 1
ATOM 6881 O O . TYR B 1 345 ? 13.050 41.565 -25.105 1.00 112.38 393 TYR B O 1
ATOM 6890 N N . LEU B 1 346 ? 12.207 39.752 -26.146 1.00 125.93 394 LEU B N 1
ATOM 6891 C CA . LEU B 1 346 ? 10.832 40.113 -25.810 1.00 108.24 394 LEU B CA 1
ATOM 6892 C C . LEU B 1 346 ? 10.593 40.042 -24.305 1.00 111.60 394 LEU B C 1
ATOM 6893 O O . LEU B 1 346 ? 9.874 40.877 -23.745 1.00 117.00 394 LEU B O 1
ATOM 6898 N N . ILE B 1 347 ? 11.170 39.039 -23.638 1.00 117.24 395 ILE B N 1
ATOM 6899 C CA . ILE B 1 347 ? 11.092 38.962 -22.180 1.00 122.44 395 ILE B CA 1
ATOM 6900 C C . ILE B 1 347 ? 11.673 40.223 -21.559 1.00 129.52 395 ILE B C 1
ATOM 6901 O O . ILE B 1 347 ? 11.084 40.825 -20.651 1.00 122.06 395 ILE B O 1
ATOM 6906 N N . GLU B 1 348 ? 12.855 40.622 -22.029 1.00 132.63 396 GLU B N 1
ATOM 6907 C CA . GLU B 1 348 ? 13.515 41.810 -21.499 1.00 141.26 396 GLU B CA 1
ATOM 6908 C C . GLU B 1 348 ? 12.648 43.047 -21.690 1.00 139.30 396 GLU B C 1
ATOM 6909 O O . GLU B 1 348 ? 12.448 43.835 -20.756 1.00 136.27 396 GLU B O 1
ATOM 6915 N N . ALA B 1 349 ? 12.105 43.221 -22.898 1.00 130.65 397 ALA B N 1
ATOM 6916 C CA . ALA B 1 349 ? 11.273 44.387 -23.178 1.00 127.20 397 ALA B CA 1
ATOM 6917 C C . ALA B 1 349 ? 10.018 44.397 -22.313 1.00 122.52 397 ALA B C 1
ATOM 6918 O O . ALA B 1 349 ? 9.655 45.435 -21.749 1.00 133.34 397 ALA B O 1
ATOM 6920 N N . GLU B 1 350 ? 9.348 43.247 -22.187 1.00 121.71 398 GLU B N 1
ATOM 6921 C CA . GLU B 1 350 ? 8.133 43.169 -21.382 1.00 118.17 398 GLU B CA 1
ATOM 6922 C C . GLU B 1 350 ? 8.415 43.468 -19.915 1.00 137.10 398 GLU B C 1
ATOM 6923 O O . GLU B 1 350 ? 7.667 44.216 -19.272 1.00 146.41 398 GLU B O 1
ATOM 6929 N N . ALA B 1 351 ? 9.486 42.891 -19.365 1.00 137.68 399 ALA B N 1
ATOM 6930 C CA . ALA B 1 351 ? 9.817 43.148 -17.968 1.00 123.52 399 ALA B CA 1
ATOM 6931 C C . ALA B 1 351 ? 10.148 44.619 -17.745 1.00 123.97 399 ALA B C 1
ATOM 6932 O O . ALA B 1 351 ? 9.680 45.226 -16.775 1.00 118.25 399 ALA B O 1
ATOM 6934 N N . LEU B 1 352 ? 10.940 45.216 -18.642 1.00 132.09 400 LEU B N 1
ATOM 6935 C CA . LEU B 1 352 ? 11.309 46.618 -18.473 1.00 137.76 400 LEU B CA 1
ATOM 6936 C C . LEU B 1 352 ? 10.115 47.546 -18.661 1.00 137.89 400 LEU B C 1
ATOM 6937 O O . LEU B 1 352 ? 10.082 48.634 -18.073 1.00 132.86 400 LEU B O 1
ATOM 6942 N N . SER B 1 353 ? 9.132 47.143 -19.468 1.00 140.16 401 SER B N 1
ATOM 6943 C CA . SER B 1 353 ? 7.932 47.952 -19.640 1.00 127.23 401 SER B CA 1
ATOM 6944 C C . SER B 1 353 ? 6.951 47.782 -18.486 1.00 126.27 401 SER B C 1
ATOM 6945 O O . SER B 1 353 ? 6.151 48.686 -18.225 1.00 137.69 401 SER B O 1
ATOM 6948 N N . ASN B 1 354 ? 6.986 46.644 -17.796 1.00 141.62 402 ASN B N 1
ATOM 6949 C CA . ASN B 1 354 ? 6.087 46.411 -16.673 1.00 132.74 402 ASN B CA 1
ATOM 6950 C C . ASN B 1 354 ? 6.635 46.933 -15.352 1.00 142.79 402 ASN B C 1
ATOM 6951 O O . ASN B 1 354 ? 5.935 46.860 -14.336 1.00 140.80 402 ASN B O 1
ATOM 6956 N N . ASN B 1 355 ? 7.867 47.447 -15.337 1.00 143.01 403 ASN B N 1
ATOM 6957 C CA . ASN B 1 355 ? 8.463 48.019 -14.135 1.00 149.56 403 ASN B CA 1
ATOM 6958 C C . ASN B 1 355 ? 8.908 49.461 -14.357 1.00 155.18 403 ASN B C 1
ATOM 6959 O O . ASN B 1 355 ? 9.741 49.974 -13.602 1.00 158.35 403 ASN B O 1
ATOM 6964 N N . ASP B 1 356 ? 8.377 50.114 -15.393 1.00 158.84 404 ASP B N 1
ATOM 6965 C CA . ASP B 1 356 ? 8.623 51.528 -15.675 1.00 164.47 404 ASP B CA 1
ATOM 6966 C C . ASP B 1 356 ? 10.105 51.791 -15.951 1.00 147.61 404 ASP B C 1
ATOM 6967 O O . ASP B 1 356 ? 10.785 52.525 -15.231 1.00 143.74 404 ASP B O 1
ATOM 6972 N N . GLN B 1 357 ? 10.600 51.164 -17.026 1.00 137.25 405 GLN B N 1
ATOM 6973 C CA . GLN B 1 357 ? 11.934 51.420 -17.559 1.00 132.18 405 GLN B CA 1
ATOM 6974 C C . GLN B 1 357 ? 11.808 51.523 -19.081 1.00 141.39 405 GLN B C 1
ATOM 6975 O O . GLN B 1 357 ? 12.317 50.695 -19.835 1.00 143.03 405 GLN B O 1
ATOM 6981 N N . GLN B 1 358 ? 11.115 52.571 -19.533 1.00 136.35 406 GLN B N 1
ATOM 6982 C CA . GLN B 1 358 ? 10.809 52.711 -20.953 1.00 138.93 406 GLN B CA 1
ATOM 6983 C C . GLN B 1 358 ? 12.073 52.894 -21.783 1.00 153.69 406 GLN B C 1
ATOM 6984 O O . GLN B 1 358 ? 12.225 52.266 -22.838 1.00 158.22 406 GLN B O 1
ATOM 6990 N N . GLU B 1 359 ? 12.987 53.754 -21.327 1.00 151.93 407 GLU B N 1
ATOM 6991 C CA . GLU B 1 359 ? 14.210 54.001 -22.084 1.00 175.10 407 GLU B CA 1
ATOM 6992 C C . GLU B 1 359 ? 15.064 52.743 -22.177 1.00 171.68 407 GLU B C 1
ATOM 6993 O O . GLU B 1 359 ? 15.606 52.428 -23.243 1.00 164.26 407 GLU B O 1
ATOM 6999 N N . LYS B 1 360 ? 15.188 52.002 -21.073 1.00 163.78 408 LYS B N 1
ATOM 7000 C CA . LYS B 1 360 ? 15.966 50.769 -21.110 1.00 162.24 408 LYS B CA 1
ATOM 7001 C C . LYS B 1 360 ? 15.293 49.704 -21.967 1.00 158.48 408 LYS B C 1
ATOM 7002 O O . LYS B 1 360 ? 15.981 48.931 -22.641 1.00 149.99 408 LYS B O 1
ATOM 7008 N N . ALA B 1 361 ? 13.958 49.651 -21.966 1.00 150.64 409 ALA B N 1
ATOM 7009 C CA . ALA B 1 361 ? 13.259 48.721 -22.848 1.00 142.96 409 ALA B CA 1
ATOM 7010 C C . ALA B 1 361 ? 13.511 49.062 -24.312 1.00 155.14 409 ALA B C 1
ATOM 7011 O O . ALA B 1 361 ? 13.769 48.170 -25.133 1.00 159.60 409 ALA B O 1
ATOM 7013 N N . TRP B 1 362 ? 13.440 50.351 -24.658 1.00 157.86 410 TRP B N 1
ATOM 7014 C CA . TRP B 1 362 ? 13.725 50.766 -26.027 1.00 156.92 410 TRP B CA 1
ATOM 7015 C C . TRP B 1 362 ? 15.167 50.454 -26.405 1.00 146.47 410 TRP B C 1
ATOM 7016 O O . TRP B 1 362 ? 15.445 50.039 -27.535 1.00 139.44 410 TRP B O 1
ATOM 7027 N N . GLN B 1 363 ? 16.098 50.628 -25.464 1.00 153.63 411 GLN B N 1
ATOM 7028 C CA . GLN B 1 363 ? 17.496 50.319 -25.747 1.00 164.66 411 GLN B CA 1
ATOM 7029 C C . GLN B 1 363 ? 17.700 48.821 -25.952 1.00 156.39 411 GLN B C 1
ATOM 7030 O O . GLN B 1 363 ? 18.470 48.407 -26.827 1.00 141.22 411 GLN B O 1
ATOM 7036 N N . ALA B 1 364 ? 17.017 47.995 -25.157 1.00 150.74 412 ALA B N 1
ATOM 7037 C CA . ALA B 1 364 ? 17.115 46.550 -25.333 1.00 151.73 412 ALA B CA 1
ATOM 7038 C C . ALA B 1 364 ? 16.537 46.118 -26.675 1.00 155.91 412 ALA B C 1
ATOM 7039 O O . ALA B 1 364 ? 17.095 45.238 -27.342 1.00 164.59 412 ALA B O 1
ATOM 7041 N N . ILE B 1 365 ? 15.428 46.733 -27.094 1.00 155.99 413 ILE B N 1
ATOM 7042 C CA . ILE B 1 365 ? 14.854 46.412 -28.399 1.00 143.60 413 ILE B CA 1
ATOM 7043 C C . ILE B 1 365 ? 15.789 46.860 -29.517 1.00 145.34 413 ILE B C 1
ATOM 7044 O O . ILE B 1 365 ? 15.949 46.167 -30.531 1.00 124.11 413 ILE B O 1
ATOM 7049 N N . GLN B 1 366 ? 16.432 48.018 -29.345 1.00 154.69 414 GLN B N 1
ATOM 7050 C CA . GLN B 1 366 ? 17.404 48.485 -30.327 1.00 155.57 414 GLN B CA 1
ATOM 7051 C C . GLN B 1 366 ? 18.581 47.524 -30.437 1.00 157.13 414 GLN B C 1
ATOM 7052 O O . GLN B 1 366 ? 19.057 47.240 -31.541 1.00 147.38 414 GLN B O 1
ATOM 7058 N N . GLU B 1 367 ? 19.067 47.015 -29.303 1.00 157.55 415 GLU B N 1
ATOM 7059 C CA . GLU B 1 367 ? 20.151 46.036 -29.332 1.00 161.65 415 GLU B CA 1
ATOM 7060 C C . GLU B 1 367 ? 19.711 44.753 -30.028 1.00 153.71 415 GLU B C 1
ATOM 7061 O O . GLU B 1 367 ? 20.435 44.206 -30.870 1.00 149.61 415 GLU B O 1
ATOM 7067 N N . GLY B 1 368 ? 18.520 44.258 -29.683 1.00 149.37 416 GLY B N 1
ATOM 7068 C CA . GLY B 1 368 ? 18.014 43.056 -30.326 1.00 136.56 416 GLY B CA 1
ATOM 7069 C C . GLY B 1 368 ? 17.881 43.216 -31.827 1.00 143.82 416 GLY B C 1
ATOM 7070 O O . GLY B 1 368 ? 18.120 42.275 -32.587 1.00 143.67 416 GLY B O 1
ATOM 7071 N N . LEU B 1 369 ? 17.490 44.410 -32.274 1.00 143.90 417 LEU B N 1
ATOM 7072 C CA . LEU B 1 369 ? 17.406 44.667 -33.706 1.00 140.82 417 LEU B CA 1
ATOM 7073 C C . LEU B 1 369 ? 18.786 44.818 -34.332 1.00 145.28 417 LEU B C 1
ATOM 7074 O O . LEU B 1 369 ? 18.980 44.451 -35.496 1.00 137.58 417 LEU B O 1
ATOM 7079 N N . LYS B 1 370 ? 19.748 45.370 -33.588 1.00 147.09 418 LYS B N 1
ATOM 7080 C CA . LYS B 1 370 ? 21.127 45.399 -34.063 1.00 156.39 418 LYS B CA 1
ATOM 7081 C C . LYS B 1 370 ? 21.637 43.986 -34.312 1.00 157.84 418 LYS B C 1
ATOM 7082 O O . LYS B 1 370 ? 22.359 43.737 -35.284 1.00 157.62 418 LYS B O 1
ATOM 7088 N N . GLN B 1 371 ? 21.260 43.044 -33.445 1.00 168.49 419 GLN B N 1
ATOM 7089 C CA . GLN B 1 371 ? 21.644 41.653 -33.659 1.00 164.05 419 GLN B CA 1
ATOM 7090 C C . GLN B 1 371 ? 20.801 41.000 -34.751 1.00 154.09 419 GLN B C 1
ATOM 7091 O O . GLN B 1 371 ? 21.322 40.218 -35.553 1.00 145.03 419 GLN B O 1
ATOM 7097 N N . TYR B 1 372 ? 19.505 41.312 -34.806 1.00 157.31 420 TYR B N 1
ATOM 7098 C CA . TYR B 1 372 ? 18.585 40.726 -35.781 1.00 154.83 420 TYR B CA 1
ATOM 7099 C C . TYR B 1 372 ? 17.806 41.832 -36.478 1.00 154.37 420 TYR B C 1
ATOM 7100 O O . TYR B 1 372 ? 16.693 42.184 -36.061 1.00 148.37 420 TYR B O 1
ATOM 7109 N N . PRO B 1 373 ? 18.359 42.405 -37.552 1.00 148.55 421 PRO B N 1
ATOM 7110 C CA . PRO B 1 373 ? 17.668 43.508 -38.238 1.00 146.75 421 PRO B CA 1
ATOM 7111 C C . PRO B 1 373 ? 16.408 43.088 -38.980 1.00 139.86 421 PRO B C 1
ATOM 7112 O O . PRO B 1 373 ? 15.624 43.963 -39.369 1.00 140.10 421 PRO B O 1
ATOM 7116 N N . GLU B 1 374 ? 16.184 41.792 -39.192 1.00 155.22 422 GLU B N 1
ATOM 7117 C CA . GLU B 1 374 ? 15.054 41.338 -39.988 1.00 167.51 422 GLU B CA 1
ATOM 7118 C C . GLU B 1 374 ? 13.922 40.729 -39.173 1.00 159.85 422 GLU B C 1
ATOM 7119 O O . GLU B 1 374 ? 12.868 40.432 -39.747 1.00 155.83 422 GLU B O 1
ATOM 7125 N N . ASP B 1 375 ? 14.096 40.539 -37.866 1.00 138.18 423 ASP B N 1
ATOM 7126 C CA . ASP B 1 375 ? 13.072 39.873 -37.067 1.00 143.70 423 ASP B CA 1
ATOM 7127 C C . ASP B 1 375 ? 11.805 40.716 -36.998 1.00 139.61 423 ASP B C 1
ATOM 7128 O O . ASP B 1 375 ? 11.812 41.821 -36.445 1.00 133.18 423 ASP B O 1
ATOM 7133 N N . LEU B 1 376 ? 10.711 40.182 -37.549 1.00 135.01 424 LEU B N 1
ATOM 7134 C CA . LEU B 1 376 ? 9.466 40.935 -37.631 1.00 114.79 424 LEU B CA 1
ATOM 7135 C C . LEU B 1 376 ? 8.782 41.081 -36.276 1.00 126.95 424 LEU B C 1
ATOM 7136 O O . LEU B 1 376 ? 8.039 42.049 -36.069 1.00 152.15 424 LEU B O 1
ATOM 7141 N N . ASN B 1 377 ? 9.056 40.180 -35.330 1.00 138.41 425 ASN B N 1
ATOM 7142 C CA . ASN B 1 377 ? 8.505 40.351 -33.991 1.00 150.20 425 ASN B CA 1
ATOM 7143 C C . ASN B 1 377 ? 9.199 41.502 -33.282 1.00 136.23 425 ASN B C 1
ATOM 7144 O O . ASN B 1 377 ? 8.556 42.297 -32.582 1.00 134.96 425 ASN B O 1
ATOM 7149 N N . LEU B 1 378 ? 10.511 41.623 -33.484 1.00 110.71 426 LEU B N 1
ATOM 7150 C CA . LEU B 1 378 ? 11.257 42.726 -32.896 1.00 118.50 426 LEU B CA 1
ATOM 7151 C C . LEU B 1 378 ? 10.813 44.052 -33.498 1.00 125.44 426 LEU B C 1
ATOM 7152 O O . LEU B 1 378 ? 10.693 45.055 -32.786 1.00 124.81 426 LEU B O 1
ATOM 7157 N N . LEU B 1 379 ? 10.561 44.072 -34.810 1.00 117.22 427 LEU B N 1
ATOM 7158 C CA . LEU B 1 379 ? 10.109 45.299 -35.456 1.00 122.30 427 LEU B CA 1
ATOM 7159 C C . LEU B 1 379 ? 8.710 45.686 -34.994 1.00 129.61 427 LEU B C 1
ATOM 7160 O O . LEU B 1 379 ? 8.419 46.874 -34.810 1.00 144.55 427 LEU B O 1
ATOM 7165 N N . TYR B 1 380 ? 7.844 44.691 -34.792 1.00 115.24 428 TYR B N 1
ATOM 7166 C CA . TYR B 1 380 ? 6.467 44.984 -34.317 1.00 106.10 428 TYR B CA 1
ATOM 7167 C C . TYR B 1 380 ? 6.525 45.545 -32.894 1.00 121.72 428 TYR B C 1
ATOM 7168 O O . TYR B 1 380 ? 5.831 46.533 -32.615 1.00 135.67 428 TYR B O 1
ATOM 7177 N N . THR B 1 381 ? 7.315 44.915 -32.022 1.00 118.40 429 THR B N 1
ATOM 7178 C CA . THR B 1 381 ? 7.438 45.388 -30.616 1.00 121.08 429 THR B CA 1
ATOM 7179 C C . THR B 1 381 ? 8.046 46.796 -30.588 1.00 126.50 429 THR B C 1
ATOM 7180 O O . THR B 1 381 ? 7.575 47.609 -29.775 1.00 136.19 429 THR B O 1
ATOM 7184 N N . ARG B 1 382 ? 9.038 47.071 -31.442 1.00 117.51 430 ARG B N 1
ATOM 7185 C CA . ARG B 1 382 ? 9.625 48.434 -31.496 1.00 109.37 430 ARG B CA 1
ATOM 7186 C C . ARG B 1 382 ? 8.538 49.420 -31.921 1.00 118.24 430 ARG B C 1
ATOM 7187 O O . ARG B 1 382 ? 8.464 50.500 -31.323 1.00 143.35 430 ARG B O 1
ATOM 7195 N N . SER B 1 383 ? 7.706 49.034 -32.888 1.00 101.28 431 SER B N 1
ATOM 7196 C CA . SER B 1 383 ? 6.624 49.933 -33.358 1.00 119.20 431 SER B CA 1
ATOM 7197 C C . SER B 1 383 ? 5.650 50.209 -32.209 1.00 113.62 431 SER B C 1
ATOM 7198 O O . SER B 1 383 ? 5.237 51.368 -32.064 1.00 128.31 431 SER B O 1
ATOM 7209 N N . LEU B 1 385 ? 6.402 50.145 -28.999 1.00 117.81 433 LEU B N 1
ATOM 7210 C CA . LEU B 1 385 ? 7.149 51.046 -28.080 1.00 139.26 433 LEU B CA 1
ATOM 7211 C C . LEU B 1 385 ? 7.149 52.468 -28.645 1.00 150.28 433 LEU B C 1
ATOM 7212 O O . LEU B 1 385 ? 6.977 53.402 -27.852 1.00 160.03 433 LEU B O 1
ATOM 7217 N N . ALA B 1 386 ? 7.331 52.611 -29.961 1.00 141.52 434 ALA B N 1
ATOM 7218 C CA . ALA B 1 386 ? 7.367 53.943 -30.607 1.00 148.94 434 ALA B CA 1
ATOM 7219 C C . ALA B 1 386 ? 5.985 54.587 -30.509 1.00 153.07 434 ALA B C 1
ATOM 7220 O O . ALA B 1 386 ? 5.929 55.808 -30.364 1.00 170.53 434 ALA B O 1
ATOM 7222 N N . GLU B 1 387 ? 4.916 53.797 -30.604 1.00 133.22 435 GLU B N 1
ATOM 7223 C CA . GLU B 1 387 ? 3.564 54.318 -30.425 1.00 129.82 435 GLU B CA 1
ATOM 7224 C C . GLU B 1 387 ? 3.367 54.840 -29.007 1.00 137.51 435 GLU B C 1
ATOM 7225 O O . GLU B 1 387 ? 2.720 55.874 -28.803 1.00 150.45 435 GLU B O 1
ATOM 7231 N N . LYS B 1 388 ? 3.915 54.136 -28.010 1.00 146.85 436 LYS B N 1
ATOM 7232 C CA . LYS B 1 388 ? 3.882 54.677 -26.652 1.00 133.39 436 LYS B CA 1
ATOM 7233 C C . LYS B 1 388 ? 4.787 55.893 -26.503 1.00 137.37 436 LYS B C 1
ATOM 7234 O O . LYS B 1 388 ? 4.504 56.777 -25.687 1.00 138.06 436 LYS B O 1
ATOM 7240 N N . ARG B 1 389 ? 5.873 55.957 -27.270 1.00 140.89 437 ARG B N 1
ATOM 7241 C CA . ARG B 1 389 ? 6.778 57.098 -27.239 1.00 146.59 437 ARG B CA 1
ATOM 7242 C C . ARG B 1 389 ? 6.380 58.194 -28.220 1.00 149.50 437 ARG B C 1
ATOM 7243 O O . ARG B 1 389 ? 7.143 59.149 -28.401 1.00 149.37 437 ARG B O 1
ATOM 7251 N N . ASN B 1 390 ? 5.214 58.074 -28.855 1.00 154.64 438 ASN B N 1
ATOM 7252 C CA . ASN B 1 390 ? 4.679 59.038 -29.815 1.00 146.85 438 ASN B CA 1
ATOM 7253 C C . ASN B 1 390 ? 5.545 59.196 -31.060 1.00 148.95 438 ASN B C 1
ATOM 7254 O O . ASN B 1 390 ? 5.272 60.072 -31.890 1.00 134.70 438 ASN B O 1
ATOM 7259 N N . ASP B 1 391 ? 6.574 58.369 -31.227 1.00 154.91 439 ASP B N 1
ATOM 7260 C CA . ASP B 1 391 ? 7.379 58.394 -32.445 1.00 152.48 439 ASP B CA 1
ATOM 7261 C C . ASP B 1 391 ? 6.613 57.587 -33.480 1.00 146.13 439 ASP B C 1
ATOM 7262 O O . ASP B 1 391 ? 6.846 56.392 -33.676 1.00 151.14 439 ASP B O 1
ATOM 7267 N N . LEU B 1 392 ? 5.692 58.262 -34.169 1.00 127.92 440 LEU B N 1
ATOM 7268 C CA . LEU B 1 392 ? 4.862 57.581 -35.152 1.00 130.27 440 LEU B CA 1
ATOM 7269 C C . LEU B 1 392 ? 5.626 57.288 -36.435 1.00 129.51 440 LEU B C 1
ATOM 7270 O O . LEU B 1 392 ? 5.271 56.352 -37.158 1.00 129.42 440 LEU B O 1
ATOM 7275 N N . ALA B 1 393 ? 6.665 58.069 -36.732 1.00 125.19 441 ALA B N 1
ATOM 7276 C CA . ALA B 1 393 ? 7.433 57.840 -37.951 1.00 141.73 441 ALA B CA 1
ATOM 7277 C C . ALA B 1 393 ? 8.100 56.471 -37.921 1.00 151.59 441 ALA B C 1
ATOM 7278 O O . ALA B 1 393 ? 7.995 55.694 -38.877 1.00 152.33 441 ALA B O 1
ATOM 7280 N N . GLN B 1 394 ? 8.745 56.159 -36.793 1.00 148.27 442 GLN B N 1
ATOM 7281 C CA . GLN B 1 394 ? 9.391 54.830 -36.635 1.00 153.50 442 GLN B CA 1
ATOM 7282 C C . GLN B 1 394 ? 8.316 53.740 -36.660 1.00 154.80 442 GLN B C 1
ATOM 7283 O O . GLN B 1 394 ? 8.548 52.705 -37.311 1.00 171.79 442 GLN B O 1
ATOM 7297 N N . GLU B 1 396 ? 5.440 53.699 -38.158 1.00 130.88 444 GLU B N 1
ATOM 7298 C CA . GLU B 1 396 ? 4.983 53.523 -39.560 1.00 145.76 444 GLU B CA 1
ATOM 7299 C C . GLU B 1 396 ? 6.075 52.784 -40.335 1.00 157.67 444 GLU B C 1
ATOM 7300 O O . GLU B 1 396 ? 5.730 51.832 -41.049 1.00 153.90 444 GLU B O 1
ATOM 7306 N N . LYS B 1 397 ? 7.338 53.189 -40.174 1.00 157.31 445 LYS B N 1
ATOM 7307 C CA . LYS B 1 397 ? 8.432 52.584 -40.929 1.00 161.69 445 LYS B CA 1
ATOM 7308 C C . LYS B 1 397 ? 8.490 51.080 -40.693 1.00 155.68 445 LYS B C 1
ATOM 7309 O O . LYS B 1 397 ? 8.592 50.293 -41.641 1.00 157.08 445 LYS B O 1
ATOM 7315 N N . ASP B 1 398 ? 8.443 50.663 -39.425 1.00 144.49 446 ASP B N 1
ATOM 7316 C CA . ASP B 1 398 ? 8.540 49.240 -39.113 1.00 144.11 446 ASP B CA 1
ATOM 7317 C C . ASP B 1 398 ? 7.327 48.478 -39.635 1.00 149.95 446 ASP B C 1
ATOM 7318 O O . ASP B 1 398 ? 7.451 47.332 -40.090 1.00 157.44 446 ASP B O 1
ATOM 7323 N N . LEU B 1 399 ? 6.152 49.111 -39.612 1.00 139.89 447 LEU B N 1
ATOM 7324 C CA . LEU B 1 399 ? 4.954 48.447 -40.113 1.00 122.65 447 LEU B CA 1
ATOM 7325 C C . LEU B 1 399 ? 4.985 48.322 -41.632 1.00 131.86 447 LEU B C 1
ATOM 7326 O O . LEU B 1 399 ? 4.584 47.291 -42.182 1.00 123.17 447 LEU B O 1
ATOM 7331 N N . ARG B 1 400 ? 5.474 49.352 -42.326 1.00 158.72 448 ARG B N 1
ATOM 7332 C CA . ARG B 1 400 ? 5.687 49.234 -43.764 1.00 160.78 448 ARG B CA 1
ATOM 7333 C C . ARG B 1 400 ? 6.704 48.141 -44.073 1.00 145.17 448 ARG B C 1
ATOM 7334 O O . ARG B 1 400 ? 6.522 47.359 -45.015 1.00 150.24 448 ARG B O 1
ATOM 7342 N N . PHE B 1 401 ? 7.764 48.054 -43.265 1.00 146.74 449 PHE B N 1
ATOM 7343 C CA . PHE B 1 401 ? 8.765 47.005 -43.436 1.00 146.39 449 PHE B CA 1
ATOM 7344 C C . PHE B 1 401 ? 8.133 45.619 -43.341 1.00 138.00 449 PHE B C 1
ATOM 7345 O O . PHE B 1 401 ? 8.359 44.757 -44.201 1.00 135.74 449 PHE B O 1
ATOM 7353 N N . VAL B 1 402 ? 7.330 45.387 -42.298 1.00 138.40 450 VAL B N 1
ATOM 7354 C CA . VAL B 1 402 ? 6.782 44.048 -42.091 1.00 136.98 450 VAL B CA 1
ATOM 7355 C C . VAL B 1 402 ? 5.696 43.729 -43.119 1.00 134.62 450 VAL B C 1
ATOM 7356 O O . VAL B 1 402 ? 5.563 42.575 -43.543 1.00 133.50 450 VAL B O 1
ATOM 7360 N N . ILE B 1 403 ? 4.911 44.723 -43.550 1.00 144.06 451 ILE B N 1
ATOM 7361 C CA . ILE B 1 403 ? 3.900 44.437 -44.564 1.00 135.13 451 ILE B CA 1
ATOM 7362 C C . ILE B 1 403 ? 4.533 44.260 -45.937 1.00 135.88 451 ILE B C 1
ATOM 7363 O O . ILE B 1 403 ? 3.907 43.682 -46.834 1.00 113.09 451 ILE B O 1
ATOM 7368 N N . ALA B 1 404 ? 5.753 44.762 -46.138 1.00 145.14 452 ALA B N 1
ATOM 7369 C CA . ALA B 1 404 ? 6.456 44.479 -47.383 1.00 140.98 452 ALA B CA 1
ATOM 7370 C C . ALA B 1 404 ? 7.098 43.099 -47.350 1.00 136.41 452 ALA B C 1
ATOM 7371 O O . ALA B 1 404 ? 7.076 42.378 -48.353 1.00 141.19 452 ALA B O 1
ATOM 7373 N N . ARG B 1 405 ? 7.680 42.719 -46.209 1.00 143.14 453 ARG B N 1
ATOM 7374 C CA . ARG B 1 405 ? 8.263 41.386 -46.089 1.00 139.44 453 ARG B CA 1
ATOM 7375 C C . ARG B 1 405 ? 7.183 40.310 -46.027 1.00 127.98 453 ARG B C 1
ATOM 7376 O O . ARG B 1 405 ? 7.335 39.234 -46.618 1.00 122.77 453 ARG B O 1
ATOM 7384 N N . GLU B 1 406 ? 6.091 40.579 -45.315 1.00 121.14 454 GLU B N 1
ATOM 7385 C CA . GLU B 1 406 ? 4.941 39.675 -45.244 1.00 110.51 454 GLU B CA 1
ATOM 7386 C C . GLU B 1 406 ? 3.704 40.421 -45.720 1.00 105.00 454 GLU B C 1
ATOM 7387 O O . GLU B 1 406 ? 3.041 41.106 -44.920 1.00 103.58 454 GLU B O 1
ATOM 7393 N N . PRO B 1 407 ? 3.330 40.297 -46.998 1.00 122.46 455 PRO B N 1
ATOM 7394 C CA . PRO B 1 407 ? 2.214 41.102 -47.525 1.00 132.78 455 PRO B CA 1
ATOM 7395 C C . PRO B 1 407 ? 0.854 40.764 -46.940 1.00 130.62 455 PRO B C 1
ATOM 7396 O O . PRO B 1 407 ? -0.110 41.489 -47.219 1.00 138.01 455 PRO B O 1
ATOM 7400 N N . ASP B 1 408 ? 0.728 39.699 -46.158 1.00 115.60 456 ASP B N 1
ATOM 7401 C CA . ASP B 1 408 ? -0.572 39.300 -45.637 1.00 129.37 456 ASP B CA 1
ATOM 7402 C C . ASP B 1 408 ? -0.519 39.121 -44.128 1.00 133.11 456 ASP B C 1
ATOM 7403 O O . ASP B 1 408 ? -0.999 38.121 -43.587 1.00 158.20 456 ASP B O 1
ATOM 7408 N N . ASN B 1 409 ? 0.120 40.052 -43.426 1.00 123.39 457 ASN B N 1
ATOM 7409 C CA . ASN B 1 409 ? 0.182 40.009 -41.969 1.00 118.52 457 ASN B CA 1
ATOM 7410 C C . ASN B 1 409 ? -0.994 40.805 -41.409 1.00 127.54 457 ASN B C 1
ATOM 7411 O O . ASN B 1 409 ? -0.989 42.040 -41.441 1.00 156.63 457 ASN B O 1
ATOM 7416 N N . ALA B 1 410 ? -1.991 40.102 -40.865 1.00 123.57 458 ALA B N 1
ATOM 7417 C CA . ALA B 1 410 ? -3.209 40.779 -40.357 1.00 117.94 458 ALA B CA 1
ATOM 7418 C C . ALA B 1 410 ? -2.881 41.715 -39.194 1.00 129.78 458 ALA B C 1
ATOM 7419 O O . ALA B 1 410 ? -3.454 42.812 -39.165 1.00 146.76 458 ALA B O 1
ATOM 7429 N N . ALA B 1 412 ? -0.225 43.492 -38.423 1.00 128.29 460 ALA B N 1
ATOM 7430 C CA . ALA B 1 412 ? 0.398 44.758 -38.869 1.00 134.15 460 ALA B CA 1
ATOM 7431 C C . ALA B 1 412 ? -0.635 45.578 -39.640 1.00 139.03 460 ALA B C 1
ATOM 7432 O O . ALA B 1 412 ? -0.752 46.780 -39.359 1.00 160.08 460 ALA B O 1
ATOM 7434 N N . LEU B 1 413 ? -1.352 44.946 -40.571 1.00 126.26 461 LEU B N 1
ATOM 7435 C CA . LEU B 1 413 ? -2.384 45.624 -41.351 1.00 134.15 461 LEU B CA 1
ATOM 7436 C C . LEU B 1 413 ? -3.415 46.294 -40.450 1.00 133.70 461 LEU B C 1
ATOM 7437 O O . LEU B 1 413 ? -3.753 47.470 -40.639 1.00 128.69 461 LEU B O 1
ATOM 7442 N N . ASN B 1 414 ? -3.877 45.579 -39.420 1.00 136.56 462 ASN B N 1
ATOM 7443 C CA . ASN B 1 414 ? -4.867 46.148 -38.512 1.00 136.82 462 ASN B CA 1
ATOM 7444 C C . ASN B 1 414 ? -4.274 47.301 -37.719 1.00 135.77 462 ASN B C 1
ATOM 7445 O O . ASN B 1 414 ? -4.892 48.365 -37.600 1.00 159.84 462 ASN B O 1
ATOM 7450 N N . ALA B 1 415 ? -3.086 47.100 -37.144 1.00 138.67 463 ALA B N 1
ATOM 7451 C CA . ALA B 1 415 ? -2.473 48.146 -36.333 1.00 135.30 463 ALA B CA 1
ATOM 7452 C C . ALA B 1 415 ? -2.288 49.420 -37.145 1.00 131.15 463 ALA B C 1
ATOM 7453 O O . ALA B 1 415 ? -2.736 50.501 -36.740 1.00 161.33 463 ALA B O 1
ATOM 7455 N N . LEU B 1 416 ? -1.597 49.311 -38.283 1.00 121.65 464 LEU B N 1
ATOM 7456 C CA . LEU B 1 416 ? -1.342 50.476 -39.121 1.00 134.62 464 LEU B CA 1
ATOM 7457 C C . LEU B 1 416 ? -2.640 51.134 -39.576 1.00 138.31 464 LEU B C 1
ATOM 7458 O O . LEU B 1 416 ? -2.772 52.358 -39.503 1.00 146.95 464 LEU B O 1
ATOM 7463 N N . GLY B 1 417 ? -3.613 50.347 -40.051 1.00 126.49 465 GLY B N 1
ATOM 7464 C CA . GLY B 1 417 ? -4.863 50.942 -40.504 1.00 117.55 465 GLY B CA 1
ATOM 7465 C C . GLY B 1 417 ? -5.607 51.674 -39.401 1.00 127.06 465 GLY B C 1
ATOM 7466 O O . GLY B 1 417 ? -6.094 52.793 -39.596 1.00 150.27 465 GLY B O 1
ATOM 7467 N N . TYR B 1 418 ? -5.706 51.049 -38.224 1.00 126.37 466 TYR B N 1
ATOM 7468 C CA . TYR B 1 418 ? -6.407 51.661 -37.100 1.00 128.43 466 TYR B CA 1
ATOM 7469 C C . TYR B 1 418 ? -5.723 52.944 -36.648 1.00 140.52 466 TYR B C 1
ATOM 7470 O O . TYR B 1 418 ? -6.387 53.957 -36.399 1.00 157.71 466 TYR B O 1
ATOM 7479 N N . THR B 1 419 ? -4.394 52.919 -36.509 1.00 123.96 467 THR B N 1
ATOM 7480 C CA . THR B 1 419 ? -3.692 54.134 -36.106 1.00 117.38 467 THR B CA 1
ATOM 7481 C C . THR B 1 419 ? -3.737 55.203 -37.193 1.00 136.63 467 THR B C 1
ATOM 7482 O O . THR B 1 419 ? -3.715 56.399 -36.880 1.00 148.90 467 THR B O 1
ATOM 7486 N N . LEU B 1 420 ? -3.809 54.800 -38.467 1.00 146.79 468 LEU B N 1
ATOM 7487 C CA . LEU B 1 420 ? -3.988 55.766 -39.546 1.00 131.28 468 LEU B CA 1
ATOM 7488 C C . LEU B 1 420 ? -5.345 56.443 -39.445 1.00 135.47 468 LEU B C 1
ATOM 7489 O O . LEU B 1 420 ? -5.470 57.645 -39.702 1.00 160.32 468 LEU B O 1
ATOM 7494 N N . ALA B 1 421 ? -6.374 55.678 -39.087 1.00 145.49 469 ALA B N 1
ATOM 7495 C CA . ALA B 1 421 ? -7.715 56.239 -38.992 1.00 165.43 469 ALA B CA 1
ATOM 7496 C C . ALA B 1 421 ? -7.889 57.085 -37.738 1.00 157.59 469 ALA B C 1
ATOM 7497 O O . ALA B 1 421 ? -8.638 58.069 -37.758 1.00 167.23 469 ALA B O 1
ATOM 7499 N N . ASP B 1 422 ? -7.216 56.720 -36.646 1.00 138.17 470 ASP B N 1
ATOM 7500 C CA . ASP B 1 422 ? -7.472 57.377 -35.372 1.00 141.82 470 ASP B CA 1
ATOM 7501 C C . ASP B 1 422 ? -6.667 58.664 -35.219 1.00 136.10 470 ASP B C 1
ATOM 7502 O O . ASP B 1 422 ? -7.155 59.632 -34.626 1.00 164.62 470 ASP B O 1
ATOM 7507 N N . ARG B 1 423 ? -5.443 58.705 -35.746 1.00 104.68 471 ARG B N 1
ATOM 7508 C CA . ARG B 1 423 ? -4.550 59.837 -35.534 1.00 126.93 471 ARG B CA 1
ATOM 7509 C C . ARG B 1 423 ? -4.406 60.706 -36.779 1.00 135.79 471 ARG B C 1
ATOM 7510 O O . ARG B 1 423 ? -4.682 61.908 -36.725 1.00 176.20 471 ARG B O 1
ATOM 7518 N N . THR B 1 424 ? -3.966 60.137 -37.897 1.00 124.53 472 THR B N 1
ATOM 7519 C CA . THR B 1 424 ? -3.759 60.904 -39.116 1.00 140.50 472 THR B CA 1
ATOM 7520 C C . THR B 1 424 ? -5.047 60.870 -39.948 1.00 141.61 472 THR B C 1
ATOM 7521 O O . THR B 1 424 ? -6.082 60.368 -39.503 1.00 141.82 472 THR B O 1
ATOM 7525 N N . THR B 1 425 ? -5.010 61.433 -41.160 1.00 151.87 473 THR B N 1
ATOM 7526 C CA . THR B 1 425 ? -6.197 61.560 -42.001 1.00 152.72 473 THR B CA 1
ATOM 7527 C C . THR B 1 425 ? -6.046 60.867 -43.357 1.00 161.99 473 THR B C 1
ATOM 7528 O O . THR B 1 425 ? -6.666 61.282 -44.340 1.00 158.35 473 THR B O 1
ATOM 7532 N N . ARG B 1 426 ? -5.237 59.808 -43.434 1.00 150.26 474 ARG B N 1
ATOM 7533 C CA . ARG B 1 426 ? -5.135 59.006 -44.658 1.00 133.64 474 ARG B CA 1
ATOM 7534 C C . ARG B 1 426 ? -6.231 57.943 -44.641 1.00 146.65 474 ARG B C 1
ATOM 7535 O O . ARG B 1 426 ? -6.006 56.769 -44.343 1.00 168.84 474 ARG B O 1
ATOM 7543 N N . TYR B 1 427 ? -7.448 58.378 -44.979 1.00 152.13 475 TYR B N 1
ATOM 7544 C CA . TYR B 1 427 ? -8.609 57.506 -44.833 1.00 142.28 475 TYR B CA 1
ATOM 7545 C C . TYR B 1 427 ? -8.656 56.434 -45.916 1.00 139.62 475 TYR B C 1
ATOM 7546 O O . TYR B 1 427 ? -9.162 55.333 -45.669 1.00 135.28 475 TYR B O 1
ATOM 7555 N N . GLY B 1 428 ? -8.141 56.727 -47.112 1.00 147.11 476 GLY B N 1
ATOM 7556 C CA . GLY B 1 428 ? -8.142 55.723 -48.165 1.00 140.49 476 GLY B CA 1
ATOM 7557 C C . GLY B 1 428 ? -7.195 54.575 -47.869 1.00 149.33 476 GLY B C 1
ATOM 7558 O O . GLY B 1 428 ? -7.544 53.402 -48.048 1.00 155.54 476 GLY B O 1
ATOM 7559 N N . GLU B 1 429 ? -5.987 54.898 -47.397 1.00 147.75 477 GLU B N 1
ATOM 7560 C CA . GLU B 1 429 ? -5.032 53.858 -47.028 1.00 142.98 477 GLU B CA 1
ATOM 7561 C C . GLU B 1 429 ? -5.549 53.043 -45.852 1.00 139.79 477 GLU B C 1
ATOM 7562 O O . GLU B 1 429 ? -5.384 51.817 -45.814 1.00 140.13 477 GLU B O 1
ATOM 7568 N N . ALA B 1 430 ? -6.187 53.707 -44.884 1.00 139.03 478 ALA B N 1
ATOM 7569 C CA . ALA B 1 430 ? -6.753 52.989 -43.749 1.00 137.10 478 ALA B CA 1
ATOM 7570 C C . ALA B 1 430 ? -7.872 52.065 -44.206 1.00 125.92 478 ALA B C 1
ATOM 7571 O O . ALA B 1 430 ? -7.998 50.941 -43.710 1.00 133.80 478 ALA B O 1
ATOM 7573 N N . ARG B 1 431 ? -8.691 52.522 -45.157 1.00 137.08 479 ARG B N 1
ATOM 7574 C CA . ARG B 1 431 ? -9.756 51.682 -45.692 1.00 144.86 479 ARG B CA 1
ATOM 7575 C C . ARG B 1 431 ? -9.190 50.442 -46.371 1.00 147.84 479 ARG B C 1
ATOM 7576 O O . ARG B 1 431 ? -9.666 49.327 -46.139 1.00 140.47 479 ARG B O 1
ATOM 7584 N N . GLU B 1 432 ? -8.175 50.618 -47.224 1.00 160.39 480 GLU B N 1
ATOM 7585 C CA . GLU B 1 432 ? -7.590 49.462 -47.904 1.00 155.85 480 GLU B CA 1
ATOM 7586 C C . GLU B 1 432 ? -6.960 48.491 -46.905 1.00 145.65 480 GLU B C 1
ATOM 7587 O O . GLU B 1 432 ? -7.155 47.269 -46.999 1.00 153.85 480 GLU B O 1
ATOM 7593 N N . LEU B 1 433 ? -6.218 49.022 -45.927 1.00 137.29 481 LEU B N 1
ATOM 7594 C CA . LEU B 1 433 ? -5.564 48.177 -44.932 1.00 123.93 481 LEU B CA 1
ATOM 7595 C C . LEU B 1 433 ? -6.581 47.413 -44.098 1.00 127.63 481 LEU B C 1
ATOM 7596 O O . LEU B 1 433 ? -6.413 46.215 -43.839 1.00 142.70 481 LEU B O 1
ATOM 7601 N N . ILE B 1 434 ? -7.633 48.097 -43.649 1.00 126.84 482 ILE B N 1
ATOM 7602 C CA . ILE B 1 434 ? -8.649 47.467 -42.822 1.00 115.55 482 ILE B CA 1
ATOM 7603 C C . ILE B 1 434 ? -9.467 46.469 -43.635 1.00 135.74 482 ILE B C 1
ATOM 7604 O O . ILE B 1 434 ? -9.886 45.435 -43.107 1.00 127.40 482 ILE B O 1
ATOM 7609 N N . LEU B 1 435 ? -9.687 46.736 -44.927 1.00 147.51 483 LEU B N 1
ATOM 7610 C CA . LEU B 1 435 ? -10.337 45.753 -45.790 1.00 125.63 483 LEU B CA 1
ATOM 7611 C C . LEU B 1 435 ? -9.512 44.476 -45.873 1.00 116.04 483 LEU B C 1
ATOM 7612 O O . LEU B 1 435 ? -10.044 43.367 -45.731 1.00 102.32 483 LEU B O 1
ATOM 7617 N N . LYS B 1 436 ? -8.201 44.616 -46.099 1.00 134.48 484 LYS B N 1
ATOM 7618 C CA . LYS B 1 436 ? -7.330 43.443 -46.166 1.00 142.23 484 LYS B CA 1
ATOM 7619 C C . LYS B 1 436 ? -7.314 42.685 -44.841 1.00 135.69 484 LYS B C 1
ATOM 7620 O O . LYS B 1 436 ? -7.430 41.453 -44.813 1.00 149.71 484 LYS B O 1
ATOM 7626 N N . ALA B 1 437 ? -7.181 43.412 -43.728 1.00 138.12 485 ALA B N 1
ATOM 7627 C CA . ALA B 1 437 ? -7.134 42.767 -42.418 1.00 114.77 485 ALA B CA 1
ATOM 7628 C C . ALA B 1 437 ? -8.453 42.086 -42.071 1.00 110.22 485 ALA B C 1
ATOM 7629 O O . ALA B 1 437 ? -8.458 41.018 -41.449 1.00 129.06 485 ALA B O 1
ATOM 7631 N N . HIS B 1 438 ? -9.583 42.685 -42.458 1.00 108.93 486 HIS B N 1
ATOM 7632 C CA . HIS B 1 438 ? -10.878 42.101 -42.130 1.00 118.40 486 HIS B CA 1
ATOM 7633 C C . HIS B 1 438 ? -11.171 40.891 -43.003 1.00 137.55 486 HIS B C 1
ATOM 7634 O O . HIS B 1 438 ? -11.759 39.909 -42.534 1.00 138.32 486 HIS B O 1
ATOM 7641 N N . LYS B 1 439 ? -10.765 40.933 -44.275 1.00 139.88 487 LYS B N 1
ATOM 7642 C CA . LYS B 1 439 ? -10.928 39.754 -45.114 1.00 132.06 487 LYS B CA 1
ATOM 7643 C C . LYS B 1 439 ? -9.997 38.640 -44.661 1.00 128.55 487 LYS B C 1
ATOM 7644 O O . LYS B 1 439 ? -10.318 37.458 -44.824 1.00 139.59 487 LYS B O 1
ATOM 7650 N N . LEU B 1 440 ? -8.856 39.000 -44.071 1.00 123.74 488 LEU B N 1
ATOM 7651 C CA . LEU B 1 440 ? -7.903 37.995 -43.619 1.00 117.87 488 LEU B CA 1
ATOM 7652 C C . LEU B 1 440 ? -8.382 37.279 -42.362 1.00 147.80 488 LEU B C 1
ATOM 7653 O O . LEU B 1 440 ? -8.252 36.054 -42.255 1.00 168.62 488 LEU B O 1
ATOM 7658 N N . ASN B 1 441 ? -8.927 38.018 -41.398 1.00 142.00 489 ASN B N 1
ATOM 7659 C CA . ASN B 1 441 ? -9.370 37.424 -40.137 1.00 144.55 489 ASN B CA 1
ATOM 7660 C C . ASN B 1 441 ? -10.609 38.156 -39.650 1.00 138.92 489 ASN B C 1
ATOM 7661 O O . ASN B 1 441 ? -10.520 39.128 -38.888 1.00 141.50 489 ASN B O 1
ATOM 7666 N N . PRO B 1 442 ? -11.795 37.719 -40.082 1.00 148.41 490 PRO B N 1
ATOM 7667 C CA . PRO B 1 442 ? -13.027 38.373 -39.611 1.00 147.08 490 PRO B CA 1
ATOM 7668 C C . PRO B 1 442 ? -13.336 38.118 -38.144 1.00 137.00 490 PRO B C 1
ATOM 7669 O O . PRO B 1 442 ? -14.025 38.935 -37.523 1.00 138.29 490 PRO B O 1
ATOM 7673 N N . ASP B 1 443 ? -12.854 37.012 -37.571 1.00 145.27 491 ASP B N 1
ATOM 7674 C CA . ASP B 1 443 ? -13.200 36.675 -36.193 1.00 159.87 491 ASP B CA 1
ATOM 7675 C C . ASP B 1 443 ? -12.541 37.598 -35.176 1.00 160.73 491 ASP B C 1
ATOM 7676 O O . ASP B 1 443 ? -13.032 37.704 -34.046 1.00 148.56 491 ASP B O 1
ATOM 7681 N N . ASP B 1 444 ? -11.460 38.266 -35.553 1.00 164.38 492 ASP B N 1
ATOM 7682 C CA . ASP B 1 444 ? -10.730 39.141 -34.641 1.00 136.28 492 ASP B CA 1
ATOM 7683 C C . ASP B 1 444 ? -11.584 40.351 -34.286 1.00 123.25 492 ASP B C 1
ATOM 7684 O O . ASP B 1 444 ? -11.999 41.090 -35.188 1.00 134.12 492 ASP B O 1
ATOM 7689 N N . PRO B 1 445 ? -11.883 40.588 -33.007 1.00 121.23 493 PRO B N 1
ATOM 7690 C CA . PRO B 1 445 ? -12.757 41.715 -32.654 1.00 109.99 493 PRO B CA 1
ATOM 7691 C C . PRO B 1 445 ? -12.059 43.066 -32.730 1.00 116.96 493 PRO B C 1
ATOM 7692 O O . PRO B 1 445 ? -12.723 44.087 -32.924 1.00 120.33 493 PRO B O 1
ATOM 7696 N N . ALA B 1 446 ? -10.731 43.097 -32.583 1.00 109.91 494 ALA B N 1
ATOM 7697 C CA . ALA B 1 446 ? -10.000 44.343 -32.803 1.00 91.96 494 ALA B CA 1
ATOM 7698 C C . ALA B 1 446 ? -10.056 44.768 -34.263 1.00 103.83 494 ALA B C 1
ATOM 7699 O O . ALA B 1 446 ? -10.098 45.969 -34.561 1.00 140.98 494 ALA B O 1
ATOM 7701 N N . ILE B 1 447 ? -10.064 43.804 -35.184 1.00 115.97 495 ILE B N 1
ATOM 7702 C CA . ILE B 1 447 ? -10.249 44.132 -36.593 1.00 113.67 495 ILE B CA 1
ATOM 7703 C C . ILE B 1 447 ? -11.648 44.690 -36.834 1.00 112.47 495 ILE B C 1
ATOM 7704 O O . ILE B 1 447 ? -11.832 45.609 -37.640 1.00 122.29 495 ILE B O 1
ATOM 7709 N N . LEU B 1 448 ? -12.653 44.163 -36.129 1.00 91.32 496 LEU B N 1
ATOM 7710 C CA . LEU B 1 448 ? -13.997 44.728 -36.236 1.00 121.39 496 LEU B CA 1
ATOM 7711 C C . LEU B 1 448 ? -14.044 46.136 -35.655 1.00 131.21 496 LEU B C 1
ATOM 7712 O O . LEU B 1 448 ? -14.758 47.007 -36.168 1.00 129.90 496 LEU B O 1
ATOM 7717 N N . ASP B 1 449 ? -13.291 46.369 -34.581 1.00 140.79 497 ASP B N 1
ATOM 7718 C CA . ASP B 1 449 ? -13.163 47.710 -34.025 1.00 118.06 497 ASP B CA 1
ATOM 7719 C C . ASP B 1 449 ? -12.562 48.667 -35.047 1.00 106.54 497 ASP B C 1
ATOM 7720 O O . ASP B 1 449 ? -13.047 49.790 -35.217 1.00 128.71 497 ASP B O 1
ATOM 7725 N N . SER B 1 450 ? -11.528 48.221 -35.747 1.00 109.84 498 SER B N 1
ATOM 7726 C CA . SER B 1 450 ? -10.876 49.119 -36.727 1.00 112.67 498 SER B CA 1
ATOM 7727 C C . SER B 1 450 ? -11.825 49.346 -37.904 1.00 116.50 498 SER B C 1
ATOM 7728 O O . SER B 1 450 ? -11.888 50.486 -38.389 1.00 120.45 498 SER B O 1
ATOM 7739 N N . GLY B 1 452 ? -15.106 49.378 -37.843 1.00 126.00 500 GLY B N 1
ATOM 7740 C CA . GLY B 1 452 ? -16.136 50.340 -37.419 1.00 123.13 500 GLY B CA 1
ATOM 7741 C C . GLY B 1 452 ? -15.573 51.740 -37.276 1.00 123.64 500 GLY B C 1
ATOM 7742 O O . GLY B 1 452 ? -16.261 52.687 -37.661 1.00 117.85 500 GLY B O 1
ATOM 7743 N N . TRP B 1 453 ? -14.367 51.868 -36.722 1.00 134.44 501 TRP B N 1
ATOM 7744 C CA . TRP B 1 453 ? -13.767 53.186 -36.535 1.00 122.01 501 TRP B CA 1
ATOM 7745 C C . TRP B 1 453 ? -13.534 53.879 -37.871 1.00 127.95 501 TRP B C 1
ATOM 7746 O O . TRP B 1 453 ? -13.807 55.079 -38.009 1.00 137.10 501 TRP B O 1
ATOM 7757 N N . ILE B 1 454 ? -13.034 53.148 -38.871 1.00 138.03 502 ILE B N 1
ATOM 7758 C CA . ILE B 1 454 ? -12.859 53.775 -40.177 1.00 127.70 502 ILE B CA 1
ATOM 7759 C C . ILE B 1 454 ? -14.216 54.070 -40.810 1.00 133.05 502 ILE B C 1
ATOM 7760 O O . ILE B 1 454 ? -14.367 55.071 -41.518 1.00 147.97 502 ILE B O 1
ATOM 7765 N N . ASN B 1 455 ? -15.236 53.248 -40.531 1.00 142.19 503 ASN B N 1
ATOM 7766 C CA . ASN B 1 455 ? -16.575 53.537 -41.041 1.00 140.14 503 ASN B CA 1
ATOM 7767 C C . ASN B 1 455 ? -17.150 54.794 -40.400 1.00 148.71 503 ASN B C 1
ATOM 7768 O O . ASN B 1 455 ? -17.869 55.560 -41.052 1.00 155.75 503 ASN B O 1
ATOM 7773 N N . TYR B 1 456 ? -16.854 55.010 -39.118 1.00 147.34 504 TYR B N 1
ATOM 7774 C CA . TYR B 1 456 ? -17.286 56.227 -38.442 1.00 153.50 504 TYR B CA 1
ATOM 7775 C C . TYR B 1 456 ? -16.549 57.438 -38.996 1.00 143.29 504 TYR B C 1
ATOM 7776 O O . TYR B 1 456 ? -17.150 58.498 -39.206 1.00 133.86 504 TYR B O 1
ATOM 7785 N N . ARG B 1 457 ? -15.246 57.294 -39.248 1.00 125.84 505 ARG B N 1
ATOM 7786 C CA . ARG B 1 457 ? -14.475 58.398 -39.802 1.00 126.85 505 ARG B CA 1
ATOM 7787 C C . ARG B 1 457 ? -14.872 58.713 -41.239 1.00 138.01 505 ARG B C 1
ATOM 7788 O O . ARG B 1 457 ? -14.668 59.846 -41.687 1.00 148.83 505 ARG B O 1
ATOM 7796 N N . GLN B 1 458 ? -15.438 57.749 -41.971 1.00 154.20 506 GLN B N 1
ATOM 7797 C CA . GLN B 1 458 ? -15.943 58.047 -43.308 1.00 155.59 506 GLN B CA 1
ATOM 7798 C C . GLN B 1 458 ? -17.304 58.735 -43.288 1.00 154.67 506 GLN B C 1
ATOM 7799 O O . GLN B 1 458 ? -17.676 59.362 -44.285 1.00 168.20 506 GLN B O 1
ATOM 7805 N N . GLY B 1 459 ? -18.052 58.634 -42.191 1.00 141.95 507 GLY B N 1
ATOM 7806 C CA . GLY B 1 459 ? -19.343 59.274 -42.059 1.00 138.29 507 GLY B CA 1
ATOM 7807 C C . GLY B 1 459 ? -20.502 58.311 -41.931 1.00 148.84 507 GLY B C 1
ATOM 7808 O O . GLY B 1 459 ? -21.544 58.686 -41.375 1.00 150.16 507 GLY B O 1
ATOM 7809 N N . LYS B 1 460 ? -20.351 57.084 -42.422 1.00 142.33 508 LYS B N 1
ATOM 7810 C CA . LYS B 1 460 ? -21.414 56.084 -42.371 1.00 133.83 508 LYS B CA 1
ATOM 7811 C C . LYS B 1 460 ? -21.600 55.641 -40.926 1.00 143.92 508 LYS B C 1
ATOM 7812 O O . LYS B 1 460 ? -20.793 54.883 -40.383 1.00 154.22 508 LYS B O 1
ATOM 7818 N N . LEU B 1 461 ? -22.675 56.118 -40.295 1.00 158.64 509 LEU B N 1
ATOM 7819 C CA . LEU B 1 461 ? -22.887 55.874 -38.872 1.00 153.52 509 LEU B CA 1
ATOM 7820 C C . LEU B 1 461 ? -23.498 54.503 -38.613 1.00 146.32 509 LEU B C 1
ATOM 7821 O O . LEU B 1 461 ? -23.183 53.867 -37.603 1.00 167.04 509 LEU B O 1
ATOM 7826 N N . ALA B 1 462 ? -24.381 54.036 -39.498 1.00 146.25 510 ALA B N 1
ATOM 7827 C CA . ALA B 1 462 ? -25.044 52.755 -39.269 1.00 158.67 510 ALA B CA 1
ATOM 7828 C C . ALA B 1 462 ? -24.051 51.600 -39.354 1.00 165.85 510 ALA B C 1
ATOM 7829 O O . ALA B 1 462 ? -24.056 50.698 -38.506 1.00 165.01 510 ALA B O 1
ATOM 7831 N N . ASP B 1 463 ? -23.191 51.612 -40.377 1.00 170.42 511 ASP B N 1
ATOM 7832 C CA . ASP B 1 463 ? -22.186 50.562 -40.514 1.00 159.93 511 ASP B CA 1
ATOM 7833 C C . ASP B 1 463 ? -21.210 50.575 -39.342 1.00 143.49 511 ASP B C 1
ATOM 7834 O O . ASP B 1 463 ? -20.864 49.517 -38.799 1.00 151.30 511 ASP B O 1
ATOM 7839 N N . ALA B 1 464 ? -20.756 51.764 -38.938 1.00 133.60 512 ALA B N 1
ATOM 7840 C CA . ALA B 1 464 ? -19.865 51.867 -37.788 1.00 115.61 512 ALA B CA 1
ATOM 7841 C C . ALA B 1 464 ? -20.534 51.335 -36.527 1.00 119.25 512 ALA B C 1
ATOM 7842 O O . ALA B 1 464 ? -19.910 50.611 -35.742 1.00 141.20 512 ALA B O 1
ATOM 7844 N N . GLU B 1 465 ? -21.802 51.695 -36.312 1.00 135.11 513 GLU B N 1
ATOM 7845 C CA . GLU B 1 465 ? -22.529 51.211 -35.144 1.00 143.93 513 GLU B CA 1
ATOM 7846 C C . GLU B 1 465 ? -22.628 49.693 -35.150 1.00 141.85 513 GLU B C 1
ATOM 7847 O O . GLU B 1 465 ? -22.412 49.047 -34.120 1.00 141.42 513 GLU B O 1
ATOM 7853 N N . ARG B 1 466 ? -22.939 49.105 -36.308 1.00 155.05 514 ARG B N 1
ATOM 7854 C CA . ARG B 1 466 ? -23.047 47.651 -36.392 1.00 148.22 514 ARG B CA 1
ATOM 7855 C C . ARG B 1 466 ? -21.709 46.978 -36.103 1.00 121.61 514 ARG B C 1
ATOM 7856 O O . ARG B 1 466 ? -21.648 45.984 -35.365 1.00 119.38 514 ARG B O 1
ATOM 7864 N N . TYR B 1 467 ? -20.621 47.508 -36.671 1.00 114.24 515 TYR B N 1
ATOM 7865 C CA . TYR B 1 467 ? -19.318 46.873 -36.488 1.00 116.94 515 TYR B CA 1
ATOM 7866 C C . TYR B 1 467 ? -18.823 47.003 -35.051 1.00 111.60 515 TYR B C 1
ATOM 7867 O O . TYR B 1 467 ? -18.255 46.050 -34.501 1.00 109.33 515 TYR B O 1
ATOM 7876 N N . LEU B 1 468 ? -19.025 48.164 -34.418 1.00 123.78 516 LEU B N 1
ATOM 7877 C CA . LEU B 1 468 ? -18.673 48.270 -33.004 1.00 111.33 516 LEU B CA 1
ATOM 7878 C C . LEU B 1 468 ? -19.570 47.403 -32.129 1.00 102.32 516 LEU B C 1
ATOM 7879 O O . LEU B 1 468 ? -19.101 46.856 -31.126 1.00 107.92 516 LEU B O 1
ATOM 7884 N N . ARG B 1 469 ? -20.852 47.261 -32.483 1.00 98.48 517 ARG B N 1
ATOM 7885 C CA . ARG B 1 469 ? -21.724 46.366 -31.731 1.00 104.63 517 ARG B CA 1
ATOM 7886 C C . ARG B 1 469 ? -21.213 44.935 -31.792 1.00 132.78 517 ARG B C 1
ATOM 7887 O O . ARG B 1 469 ? -21.167 44.239 -30.772 1.00 140.65 517 ARG B O 1
ATOM 7895 N N . GLN B 1 470 ? -20.806 44.487 -32.981 1.00 139.92 518 GLN B N 1
ATOM 7896 C CA . GLN B 1 470 ? -20.245 43.145 -33.119 1.00 134.86 518 GLN B CA 1
ATOM 7897 C C . GLN B 1 470 ? -18.954 42.998 -32.318 1.00 130.01 518 GLN B C 1
ATOM 7898 O O . GLN B 1 470 ? -18.777 42.024 -31.572 1.00 142.26 518 GLN B O 1
ATOM 7904 N N . ALA B 1 471 ? -18.033 43.958 -32.464 1.00 113.49 519 ALA B N 1
ATOM 7905 C CA . ALA B 1 471 ? -16.752 43.873 -31.768 1.00 108.16 519 ALA B CA 1
ATOM 7906 C C . ALA B 1 471 ? -16.934 43.858 -30.254 1.00 121.60 519 ALA B C 1
ATOM 7907 O O . ALA B 1 471 ? -16.193 43.172 -29.539 1.00 120.96 519 ALA B O 1
ATOM 7909 N N . LEU B 1 472 ? -17.912 44.609 -29.742 1.00 122.34 520 LEU B N 1
ATOM 7910 C CA . LEU B 1 472 ? -18.178 44.600 -28.309 1.00 117.90 520 LEU B CA 1
ATOM 7911 C C . LEU B 1 472 ? -18.902 43.333 -27.874 1.00 116.42 520 LEU B C 1
ATOM 7912 O O . LEU B 1 472 ? -18.715 42.874 -26.742 1.00 138.02 520 LEU B O 1
ATOM 7917 N N . GLN B 1 473 ? -19.733 42.765 -28.750 1.00 111.95 521 GLN B N 1
ATOM 7918 C CA . GLN B 1 473 ? -20.395 41.504 -28.437 1.00 129.37 521 GLN B CA 1
ATOM 7919 C C . GLN B 1 473 ? -19.383 40.374 -28.316 1.00 131.33 521 GLN B C 1
ATOM 7920 O O . GLN B 1 473 ? -19.545 39.477 -27.479 1.00 121.70 521 GLN B O 1
ATOM 7926 N N . ARG B 1 474 ? -18.331 40.402 -29.140 1.00 151.16 522 ARG B N 1
ATOM 7927 C CA . ARG B 1 474 ? -17.323 39.346 -29.093 1.00 128.99 522 ARG B CA 1
ATOM 7928 C C . ARG B 1 474 ? -16.690 39.261 -27.708 1.00 119.15 522 ARG B C 1
ATOM 7929 O O . ARG B 1 474 ? -16.731 38.213 -27.054 1.00 120.19 522 ARG B O 1
ATOM 7937 N N . TYR B 1 475 ? -16.100 40.364 -27.241 1.00 129.37 523 TYR B N 1
ATOM 7938 C CA . TYR B 1 475 ? -15.513 40.408 -25.911 1.00 118.66 523 TYR B CA 1
ATOM 7939 C C . TYR B 1 475 ? -15.629 41.835 -25.394 1.00 130.03 523 TYR B C 1
ATOM 7940 O O . TYR B 1 475 ? -15.525 42.782 -26.188 1.00 140.39 523 TYR B O 1
ATOM 7949 N N . PRO B 1 476 ? -15.857 42.024 -24.093 1.00 121.88 524 PRO B N 1
ATOM 7950 C CA . PRO B 1 476 ? -15.998 43.382 -23.542 1.00 127.26 524 PRO B CA 1
ATOM 7951 C C . PRO B 1 476 ? -14.640 44.051 -23.376 1.00 120.75 524 PRO B C 1
ATOM 7952 O O . PRO B 1 476 ? -13.796 43.592 -22.603 1.00 138.10 524 PRO B O 1
ATOM 7956 N N . ASP B 1 477 ? -14.431 45.145 -24.107 1.00 110.88 525 ASP B N 1
ATOM 7957 C CA . ASP B 1 477 ? -13.207 45.927 -24.026 1.00 121.28 525 ASP B CA 1
ATOM 7958 C C . ASP B 1 477 ? -13.557 47.388 -23.787 1.00 150.32 525 ASP B C 1
ATOM 7959 O O . ASP B 1 477 ? -14.566 47.893 -24.287 1.00 151.70 525 ASP B O 1
ATOM 7964 N N . HIS B 1 478 ? -12.705 48.064 -23.013 1.00 162.67 526 HIS B N 1
ATOM 7965 C CA . HIS B 1 478 ? -12.964 49.460 -22.679 1.00 139.14 526 HIS B CA 1
ATOM 7966 C C . HIS B 1 478 ? -12.822 50.363 -23.898 1.00 127.65 526 HIS B C 1
ATOM 7967 O O . HIS B 1 478 ? -13.638 51.269 -24.102 1.00 136.60 526 HIS B O 1
ATOM 7974 N N . GLU B 1 479 ? -11.810 50.117 -24.734 1.00 132.20 527 GLU B N 1
ATOM 7975 C CA . GLU B 1 479 ? -11.602 50.951 -25.914 1.00 123.71 527 GLU B CA 1
ATOM 7976 C C . GLU B 1 479 ? -12.749 50.793 -26.902 1.00 134.00 527 GLU B C 1
ATOM 7977 O O . GLU B 1 479 ? -13.271 51.782 -27.434 1.00 143.03 527 GLU B O 1
ATOM 7983 N N . VAL B 1 480 ? -13.151 49.548 -27.163 1.00 138.49 528 VAL B N 1
ATOM 7984 C CA . VAL B 1 480 ? -14.281 49.300 -28.052 1.00 136.54 528 VAL B CA 1
ATOM 7985 C C . VAL B 1 480 ? -15.559 49.875 -27.455 1.00 136.56 528 VAL B C 1
ATOM 7986 O O . VAL B 1 480 ? -16.422 50.387 -28.177 1.00 148.79 528 VAL B O 1
ATOM 7990 N N . ALA B 1 481 ? -15.692 49.820 -26.127 1.00 136.75 529 ALA B N 1
ATOM 7991 C CA . ALA B 1 481 ? -16.867 50.398 -25.480 1.00 150.03 529 ALA B CA 1
ATOM 7992 C C . ALA B 1 481 ? -16.930 51.906 -25.700 1.00 139.68 529 ALA B C 1
ATOM 7993 O O . ALA B 1 481 ? -17.983 52.450 -26.052 1.00 111.94 529 ALA B O 1
ATOM 7995 N N . ALA B 1 482 ? -15.802 52.596 -25.508 1.00 136.87 530 ALA B N 1
ATOM 7996 C CA . ALA B 1 482 ? -15.770 54.040 -25.726 1.00 109.89 530 ALA B CA 1
ATOM 7997 C C . ALA B 1 482 ? -16.032 54.383 -27.185 1.00 120.79 530 ALA B C 1
ATOM 7998 O O . ALA B 1 482 ? -16.748 55.347 -27.486 1.00 147.35 530 ALA B O 1
ATOM 8000 N N . HIS B 1 483 ? -15.460 53.605 -28.106 1.00 116.53 531 HIS B N 1
ATOM 8001 C CA . HIS B 1 483 ? -15.676 53.854 -29.528 1.00 110.59 531 HIS B CA 1
ATOM 8002 C C . HIS B 1 483 ? -17.146 53.688 -29.898 1.00 124.32 531 HIS B C 1
ATOM 8003 O O . HIS B 1 483 ? -17.718 54.524 -30.609 1.00 124.63 531 HIS B O 1
ATOM 8010 N N . LEU B 1 484 ? -17.771 52.601 -29.434 1.00 119.14 532 LEU B N 1
ATOM 8011 C CA . LEU B 1 484 ? -19.188 52.382 -29.704 1.00 123.46 532 LEU B CA 1
ATOM 8012 C C . LEU B 1 484 ? -20.038 53.485 -29.090 1.00 139.31 532 LEU B C 1
ATOM 8013 O O . LEU B 1 484 ? -20.987 53.970 -29.718 1.00 142.00 532 LEU B O 1
ATOM 8018 N N . GLY B 1 485 ? -19.712 53.896 -27.863 1.00 146.90 533 GLY B N 1
ATOM 8019 C CA . GLY B 1 485 ? -20.458 54.973 -27.239 1.00 145.11 533 GLY B CA 1
ATOM 8020 C C . GLY B 1 485 ? -20.381 56.259 -28.035 1.00 132.07 533 GLY B C 1
ATOM 8021 O O . GLY B 1 485 ? -21.392 56.927 -28.255 1.00 131.12 533 GLY B O 1
ATOM 8022 N N . GLU B 1 486 ? -19.176 56.622 -28.483 1.00 114.25 534 GLU B N 1
ATOM 8023 C CA . GLU B 1 486 ? -19.017 57.858 -29.242 1.00 110.83 534 GLU B CA 1
ATOM 8024 C C . GLU B 1 486 ? -19.730 57.784 -30.586 1.00 118.57 534 GLU B C 1
ATOM 8025 O O . GLU B 1 486 ? -20.378 58.751 -31.004 1.00 134.74 534 GLU B O 1
ATOM 8031 N N . VAL B 1 487 ? -19.617 56.650 -31.282 1.00 143.08 535 VAL B N 1
ATOM 8032 C CA . VAL B 1 487 ? -20.268 56.516 -32.583 1.00 143.32 535 VAL B CA 1
ATOM 8033 C C . VAL B 1 487 ? -21.783 56.591 -32.431 1.00 132.18 535 VAL B C 1
ATOM 8034 O O . VAL B 1 487 ? -22.469 57.270 -33.208 1.00 134.43 535 VAL B O 1
ATOM 8038 N N . LEU B 1 488 ? -22.328 55.917 -31.415 1.00 131.94 536 LEU B N 1
ATOM 8039 C CA . LEU B 1 488 ? -23.767 55.977 -31.187 1.00 133.90 536 LEU B CA 1
ATOM 8040 C C . LEU B 1 488 ? -24.199 57.383 -30.790 1.00 163.80 536 LEU B C 1
ATOM 8041 O O . LEU B 1 488 ? -25.223 57.878 -31.271 1.00 182.11 536 LEU B O 1
ATOM 8046 N N . TRP B 1 489 ? -23.420 58.045 -29.929 1.00 165.68 537 TRP B N 1
ATOM 8047 C CA . TRP B 1 489 ? -23.744 59.404 -29.510 1.00 142.86 537 TRP B CA 1
ATOM 8048 C C . TRP B 1 489 ? -23.778 60.345 -30.706 1.00 128.21 537 TRP B C 1
ATOM 8049 O O . TRP B 1 489 ? -24.671 61.194 -30.815 1.00 152.48 537 TRP B O 1
ATOM 8060 N N . ALA B 1 490 ? -22.818 60.200 -31.622 1.00 124.98 538 ALA B N 1
ATOM 8061 C CA . ALA B 1 490 ? -22.828 61.000 -32.841 1.00 134.50 538 ALA B CA 1
ATOM 8062 C C . ALA B 1 490 ? -24.040 60.662 -33.699 1.00 146.56 538 ALA B C 1
ATOM 8063 O O . ALA B 1 490 ? -24.613 61.541 -34.354 1.00 136.42 538 ALA B O 1
ATOM 8065 N N . GLN B 1 491 ? -24.445 59.390 -33.703 1.00 165.80 539 GLN B N 1
ATOM 8066 C CA . GLN B 1 491 ? -25.609 58.970 -34.473 1.00 173.85 539 GLN B CA 1
ATOM 8067 C C . GLN B 1 491 ? -26.918 59.427 -33.835 1.00 165.35 539 GLN B C 1
ATOM 8068 O O . GLN B 1 491 ? -27.944 59.488 -34.522 1.00 161.94 539 GLN B O 1
ATOM 8074 N N . GLY B 1 492 ? -26.898 59.781 -32.552 1.00 145.88 540 GLY B N 1
ATOM 8075 C CA . GLY B 1 492 ? -28.095 60.183 -31.843 1.00 122.48 540 GLY B CA 1
ATOM 8076 C C . GLY B 1 492 ? -28.291 59.354 -30.592 1.00 142.52 540 GLY B C 1
ATOM 8077 O O . GLY B 1 492 ? -27.319 58.829 -30.044 1.00 146.61 540 GLY B O 1
ATOM 8078 N N . ARG B 1 493 ? -29.535 59.229 -30.134 1.00 167.88 541 ARG B N 1
ATOM 8079 C CA . ARG B 1 493 ? -29.893 58.373 -29.001 1.00 177.72 541 ARG B CA 1
ATOM 8080 C C . ARG B 1 493 ? -28.943 58.587 -27.820 1.00 157.63 541 ARG B C 1
ATOM 8081 O O . ARG B 1 493 ? -28.264 57.668 -27.356 1.00 150.93 541 ARG B O 1
ATOM 8089 N N . GLN B 1 494 ? -28.896 59.839 -27.354 1.00 153.65 542 GLN B N 1
ATOM 8090 C CA . GLN B 1 494 ? -27.947 60.221 -26.311 1.00 154.16 542 GLN B CA 1
ATOM 8091 C C . GLN B 1 494 ? -28.064 59.312 -25.096 1.00 163.15 542 GLN B C 1
ATOM 8092 O O . GLN B 1 494 ? -27.051 58.922 -24.500 1.00 164.14 542 GLN B O 1
ATOM 8098 N N . GLY B 1 495 ? -29.295 58.963 -24.716 1.00 162.97 543 GLY B N 1
ATOM 8099 C CA . GLY B 1 495 ? -29.488 58.094 -23.567 1.00 160.88 543 GLY B CA 1
ATOM 8100 C C . GLY B 1 495 ? -28.892 56.714 -23.764 1.00 164.12 543 GLY B C 1
ATOM 8101 O O . GLY B 1 495 ? -28.343 56.128 -22.830 1.00 151.01 543 GLY B O 1
ATOM 8102 N N . ASP B 1 496 ? -28.961 56.190 -24.990 1.00 171.95 544 ASP B N 1
ATOM 8103 C CA . ASP B 1 496 ? -28.415 54.862 -25.259 1.00 171.92 544 ASP B CA 1
ATOM 8104 C C . ASP B 1 496 ? -26.896 54.850 -25.117 1.00 157.77 544 ASP B C 1
ATOM 8105 O O . ASP B 1 496 ? -26.331 53.961 -24.468 1.00 151.21 544 ASP B O 1
ATOM 8110 N N . ALA B 1 497 ? -26.218 55.837 -25.709 1.00 158.00 545 ALA B N 1
ATOM 8111 C CA . ALA B 1 497 ? -24.766 55.924 -25.577 1.00 145.29 545 ALA B CA 1
ATOM 8112 C C . ALA B 1 497 ? -24.357 56.175 -24.132 1.00 136.51 545 ALA B C 1
ATOM 8113 O O . ALA B 1 497 ? -23.374 55.600 -23.645 1.00 129.44 545 ALA B O 1
ATOM 8115 N N . ARG B 1 498 ? -25.096 57.039 -23.432 1.00 149.23 546 ARG B N 1
ATOM 8116 C CA . ARG B 1 498 ? -24.801 57.296 -22.027 1.00 164.05 546 ARG B CA 1
ATOM 8117 C C . ARG B 1 498 ? -24.947 56.028 -21.191 1.00 157.91 546 ARG B C 1
ATOM 8118 O O . ARG B 1 498 ? -24.118 55.756 -20.314 1.00 153.94 546 ARG B O 1
ATOM 8126 N N . ALA B 1 499 ? -25.964 55.212 -21.480 1.00 150.33 547 ALA B N 1
ATOM 8127 C CA . ALA B 1 499 ? -26.158 53.985 -20.714 1.00 149.06 547 ALA B CA 1
ATOM 8128 C C . ALA B 1 499 ? -25.086 52.958 -21.051 1.00 152.42 547 ALA B C 1
ATOM 8129 O O . ALA B 1 499 ? -24.627 52.217 -20.171 1.00 152.23 547 ALA B O 1
ATOM 8131 N N . ILE B 1 500 ? -24.674 52.900 -22.319 1.00 156.79 548 ILE B N 1
ATOM 8132 C CA . ILE B 1 500 ? -23.598 51.991 -22.701 1.00 162.21 548 ILE B CA 1
ATOM 8133 C C . ILE B 1 500 ? -22.310 52.381 -21.991 1.00 148.14 548 ILE B C 1
ATOM 8134 O O . ILE B 1 500 ? -21.551 51.519 -21.528 1.00 137.61 548 ILE B O 1
ATOM 8139 N N . TRP B 1 501 ? -22.055 53.686 -21.862 1.00 141.72 549 TRP B N 1
ATOM 8140 C CA . TRP B 1 501 ? -20.876 54.116 -21.120 1.00 133.73 549 TRP B CA 1
ATOM 8141 C C . TRP B 1 501 ? -21.024 53.792 -19.640 1.00 144.58 549 TRP B C 1
ATOM 8142 O O . TRP B 1 501 ? -20.044 53.448 -18.970 1.00 137.82 549 TRP B O 1
ATOM 8153 N N . ARG B 1 502 ? -22.250 53.889 -19.120 1.00 157.78 550 ARG B N 1
ATOM 8154 C CA . ARG B 1 502 ? -22.499 53.571 -17.719 1.00 155.33 550 ARG B CA 1
ATOM 8155 C C . ARG B 1 502 ? -22.270 52.092 -17.450 1.00 149.04 550 ARG B C 1
ATOM 8156 O O . ARG B 1 502 ? -21.920 51.711 -16.327 1.00 148.89 550 ARG B O 1
ATOM 8164 N N . GLU B 1 503 ? -22.459 51.251 -18.468 1.00 140.92 551 GLU B N 1
ATOM 8165 C CA . GLU B 1 503 ? -22.350 49.809 -18.283 1.00 157.50 551 GLU B CA 1
ATOM 8166 C C . GLU B 1 503 ? -20.902 49.400 -18.032 1.00 165.81 551 GLU B C 1
ATOM 8167 O O . GLU B 1 503 ? -20.578 48.817 -16.990 1.00 172.04 551 GLU B O 1
ATOM 8173 N N . TYR B 1 504 ? -20.015 49.702 -18.977 1.00 162.05 552 TYR B N 1
ATOM 8174 C CA . TYR B 1 504 ? -18.619 49.288 -18.908 1.00 162.47 552 TYR B CA 1
ATOM 8175 C C . TYR B 1 504 ? -17.736 50.268 -18.147 1.00 168.79 552 TYR B C 1
ATOM 8176 O O . TYR B 1 504 ? -16.519 50.061 -18.090 1.00 174.30 552 TYR B O 1
ATOM 8185 N N . LEU B 1 505 ? -18.309 51.327 -17.571 1.00 172.04 553 LEU B N 1
ATOM 8186 C CA . LEU B 1 505 ? -17.536 52.194 -16.688 1.00 177.01 553 LEU B CA 1
ATOM 8187 C C . LEU B 1 505 ? -16.986 51.405 -15.506 1.00 193.72 553 LEU B C 1
ATOM 8188 O O . LEU B 1 505 ? -15.770 51.361 -15.285 1.00 182.81 553 LEU B O 1
ATOM 8193 N N . ASP B 1 506 ? -17.873 50.768 -14.738 1.00 205.29 554 ASP B N 1
ATOM 8194 C CA . ASP B 1 506 ? -17.500 49.829 -13.681 1.00 210.53 554 ASP B CA 1
ATOM 8195 C C . ASP B 1 506 ? -16.563 50.452 -12.653 1.00 212.29 554 ASP B C 1
ATOM 8196 O O . ASP B 1 506 ? -15.818 49.734 -11.974 1.00 213.01 554 ASP B O 1
ATOM 8201 N N . LYS B 1 507 ? -16.597 51.781 -12.530 1.00 207.76 555 LYS B N 1
ATOM 8202 C CA . LYS B 1 507 ? -15.725 52.521 -11.618 1.00 213.59 555 LYS B CA 1
ATOM 8203 C C . LYS B 1 507 ? -14.255 52.193 -11.871 1.00 214.44 555 LYS B C 1
ATOM 8204 O O . LYS B 1 507 ? -13.462 52.035 -10.940 1.00 202.95 555 LYS B O 1
ATOM 8210 N N . GLN B 1 508 ? -13.883 52.089 -13.150 1.00 210.13 556 GLN B N 1
ATOM 8211 C CA . GLN B 1 508 ? -12.542 51.651 -13.508 1.00 205.86 556 GLN B CA 1
ATOM 8212 C C . GLN B 1 508 ? -11.665 52.857 -13.799 1.00 195.57 556 GLN B C 1
ATOM 8213 O O . GLN B 1 508 ? -12.005 53.658 -14.686 1.00 173.84 556 GLN B O 1
ATOM 8219 N N . PRO B 1 509 ? -10.544 53.032 -13.093 1.00 193.45 557 PRO B N 1
ATOM 8220 C CA . PRO B 1 509 ? -9.575 54.066 -13.493 1.00 190.34 557 PRO B CA 1
ATOM 8221 C C . PRO B 1 509 ? -8.833 53.741 -14.779 1.00 210.33 557 PRO B C 1
ATOM 8222 O O . PRO B 1 509 ? -8.364 54.666 -15.454 1.00 211.51 557 PRO B O 1
ATOM 8226 N N . ASP B 1 510 ? -8.716 52.458 -15.137 1.00 212.47 558 ASP B N 1
ATOM 8227 C CA . ASP B 1 510 ? -8.056 52.064 -16.380 1.00 217.32 558 ASP B CA 1
ATOM 8228 C C . ASP B 1 510 ? -8.796 52.561 -17.614 1.00 222.84 558 ASP B C 1
ATOM 8229 O O . ASP B 1 510 ? -8.221 52.571 -18.709 1.00 221.18 558 ASP B O 1
ATOM 8234 N N . SER B 1 511 ? -10.051 52.966 -17.461 1.00 210.73 559 SER B N 1
ATOM 8235 C CA . SER B 1 511 ? -10.846 53.551 -18.538 1.00 178.67 559 SER B CA 1
ATOM 8236 C C . SER B 1 511 ? -10.572 55.041 -18.699 1.00 179.74 559 SER B C 1
ATOM 8237 O O . SER B 1 511 ? -11.489 55.829 -18.947 1.00 181.79 559 SER B O 1
ATOM 8240 N N . ASP B 1 512 ? -9.306 55.444 -18.539 1.00 185.04 560 ASP B N 1
ATOM 8241 C CA . ASP B 1 512 ? -8.945 56.855 -18.626 1.00 197.01 560 ASP B CA 1
ATOM 8242 C C . ASP B 1 512 ? -9.244 57.425 -20.007 1.00 192.96 560 ASP B C 1
ATOM 8243 O O . ASP B 1 512 ? -9.665 58.581 -20.129 1.00 195.30 560 ASP B O 1
ATOM 8248 N N . VAL B 1 513 ? -9.021 56.640 -21.063 1.00 177.10 561 VAL B N 1
ATOM 8249 C CA . VAL B 1 513 ? -9.423 57.092 -22.390 1.00 168.32 561 VAL B CA 1
ATOM 8250 C C . VAL B 1 513 ? -10.943 57.155 -22.481 1.00 171.23 561 VAL B C 1
ATOM 8251 O O . VAL B 1 513 ? -11.506 58.069 -23.095 1.00 177.18 561 VAL B O 1
ATOM 8255 N N . LEU B 1 514 ? -11.631 56.187 -21.867 1.00 167.54 562 LEU B N 1
ATOM 8256 C CA . LEU B 1 514 ? -13.089 56.235 -21.813 1.00 173.11 562 LEU B CA 1
ATOM 8257 C C . LEU B 1 514 ? -13.563 57.401 -20.955 1.00 178.80 562 LEU B C 1
ATOM 8258 O O . LEU B 1 514 ? -14.577 58.037 -21.264 1.00 157.79 562 LEU B O 1
ATOM 8263 N N . ARG B 1 515 ? -12.841 57.693 -19.871 1.00 184.03 563 ARG B N 1
ATOM 8264 C CA . ARG B 1 515 ? -13.192 58.833 -19.032 1.00 177.98 563 ARG B CA 1
ATOM 8265 C C . ARG B 1 515 ? -13.098 60.137 -19.814 1.00 169.85 563 ARG B C 1
ATOM 8266 O O . ARG B 1 515 ? -13.946 61.026 -19.661 1.00 173.56 563 ARG B O 1
ATOM 8274 N N . ARG B 1 516 ? -12.083 60.259 -20.674 1.00 151.15 564 ARG B N 1
ATOM 8275 C CA . ARG B 1 516 ? -11.873 61.491 -21.420 1.00 158.92 564 ARG B CA 1
ATOM 8276 C C . ARG B 1 516 ? -12.778 61.603 -22.646 1.00 169.60 564 ARG B C 1
ATOM 8277 O O . ARG B 1 516 ? -13.053 62.722 -23.087 1.00 170.24 564 ARG B O 1
ATOM 8285 N N . THR B 1 517 ? -13.239 60.483 -23.216 1.00 177.03 565 THR B N 1
ATOM 8286 C CA . THR B 1 517 ? -14.200 60.569 -24.317 1.00 169.87 565 THR B CA 1
ATOM 8287 C C . THR B 1 517 ? -15.506 61.194 -23.845 1.00 162.07 565 THR B C 1
ATOM 8288 O O . THR B 1 517 ? -16.098 62.030 -24.544 1.00 169.07 565 THR B O 1
ATOM 8292 N N . ILE B 1 518 ? -15.962 60.810 -22.649 1.00 148.62 566 ILE B N 1
ATOM 8293 C CA . ILE B 1 518 ? -17.155 61.417 -22.066 1.00 147.63 566 ILE B CA 1
ATOM 8294 C C . ILE B 1 518 ? -16.919 62.901 -21.835 1.00 152.98 566 ILE B C 1
ATOM 8295 O O . ILE B 1 518 ? -17.793 63.736 -22.100 1.00 145.58 566 ILE B O 1
ATOM 8300 N N . LYS B 1 519 ? -15.729 63.252 -21.339 1.00 164.98 567 LYS B N 1
ATOM 8301 C CA . LYS B 1 519 ? -15.398 64.654 -21.109 1.00 150.44 567 LYS B CA 1
ATOM 8302 C C . LYS B 1 519 ? -15.416 65.449 -22.408 1.00 149.68 567 LYS B C 1
ATOM 8303 O O . LYS B 1 519 ? -15.947 66.561 -22.451 1.00 178.76 567 LYS B O 1
ATOM 8309 N N . ARG B 1 520 ? -14.882 64.875 -23.487 1.00 128.86 568 ARG B N 1
ATOM 8310 C CA . ARG B 1 520 ? -14.837 65.569 -24.770 1.00 126.59 568 ARG B CA 1
ATOM 8311 C C . ARG B 1 520 ? -16.235 65.760 -25.352 1.00 152.47 568 ARG B C 1
ATOM 8312 O O . ARG B 1 520 ? -16.575 66.850 -25.842 1.00 170.44 568 ARG B O 1
ATOM 8320 N N . LEU B 1 521 ? -17.083 64.733 -25.249 1.00 166.33 569 LEU B N 1
ATOM 8321 C CA . LEU B 1 521 ? -18.396 64.812 -25.879 1.00 169.30 569 LEU B CA 1
ATOM 8322 C C . LEU B 1 521 ? -19.383 65.619 -25.046 1.00 154.40 569 LEU B C 1
ATOM 8323 O O . LEU B 1 521 ? -20.321 66.199 -25.605 1.00 149.88 569 LEU B O 1
ATOM 8328 N N . THR B 1 522 ? -19.211 65.660 -23.724 1.00 163.13 570 THR B N 1
ATOM 8329 C CA . THR B 1 522 ? -20.019 66.553 -22.907 1.00 171.80 570 THR B CA 1
ATOM 8330 C C . THR B 1 522 ? -19.478 67.979 -22.917 1.00 181.98 570 THR B C 1
ATOM 8331 O O . THR B 1 522 ? -20.243 68.921 -22.677 1.00 188.70 570 THR B O 1
ATOM 8335 N N . GLY B 1 523 ? -18.180 68.159 -23.188 1.00 171.93 571 GLY B N 1
ATOM 8336 C CA . GLY B 1 523 ? -17.617 69.475 -23.419 1.00 159.04 571 GLY B CA 1
ATOM 8337 C C . GLY B 1 523 ? -18.032 70.081 -24.738 1.00 167.13 571 GLY B C 1
ATOM 8338 O O . GLY B 1 523 ? -18.008 71.308 -24.882 1.00 178.60 571 GLY B O 1
ATOM 8339 N N . ALA B 1 524 ? -18.406 69.245 -25.711 1.00 163.55 572 ALA B N 1
ATOM 8340 C CA . ALA B 1 524 ? -18.989 69.791 -26.931 1.00 165.96 572 ALA B CA 1
ATOM 8341 C C . ALA B 1 524 ? -20.385 70.368 -26.707 1.00 157.16 572 ALA B C 1
ATOM 8342 O O . ALA B 1 524 ? -20.957 70.941 -27.642 1.00 139.90 572 ALA B O 1
ATOM 8344 N N . GLU B 1 525 ? -20.938 70.234 -25.503 1.00 158.07 573 GLU B N 1
ATOM 8345 C CA . GLU B 1 525 ? -22.238 70.799 -25.155 1.00 165.60 573 GLU B CA 1
ATOM 8346 C C . GLU B 1 525 ? -22.101 71.657 -23.897 1.00 173.95 573 GLU B C 1
ATOM 8347 O O . GLU B 1 525 ? -22.858 72.605 -23.684 1.00 165.17 573 GLU B O 1
#

Secondary structure (DSSP, 8-state):
--HHHHHHHHHHHHHHHHHHHHHHHHHHHHSPPP-TTHHHHHHHHHHHHTSSSS--HHHHHHHT-GGGS---HHHHHHHHHHHHHHH----TTTT--S--SS-HHHHHHHHS-TTSHHHHHHHHHHHHHHSTT-HHHHHHHHHHHHHTT-HHHHHHHHHH-SHHHHSHHHHHHHHHHHH---GGGHHHHHHHHHHH-SS-HHHHHHHHHHHHHSS--HHHHHHHHHHHHH-SS-HHHHHHHHHHHHHTT-HHHHHHHHHHHHHHTSSHHHHHHHHHHHHHHTT-HHHHHHHHHT--SSTTHHHHHHHHHHHHHHHT-HHHHHHHHHHHHHH--TTHHHHHHHHHHHHHHTT-HHHHHHHHHHHHHH-TT-HHHHHHH--TTTTT-----HHHHHHHHH-TT---HHHHHHHHHHTS--HHHHHHHHHHHHHH-TT-HHHHH--HHHHHHT-HHHHHHHHHHHHHHS--HHHHHHHHHHHHHHS-HHHHHHHHHHHHTT-GGGHHHHHHHHHHHT--/--HHHHHHHHHHHHHHHHHHHHHHHHHHHHH-----SHHHHHHHHHHHHTSSSS--HHHHHHHT-TTSS---HHHHHHHHHHHHHHH----TTTS--S--TT-HHHHHHHHT-TTSHHHHHHHHHHHHHHSTT-HHHHHHHHHHHHHTT-HHHHHHHHHH-SHHHHSHHHHHHHHHHHH---HHHHHHHHHHHHHH-SS-HHHHHHHHHHHHHSS-HHHHHHHHHHHHHH-SS-HHHHHHHHHHHHHTT-HHHHHHHHHHHHHTTSSHHHHHHHHHHHHHHTT-HHHHHHHHHT--SSTTHHHHHHHHHHHHHHHT-HHHHHHHHHHHHHH-GGGHHHHHHHHHHHHHHTT-HHHHHHHHHHHHHH-TT-HHHHHHH--TTTTT-----HHHHHHHHHSTT---HHHHHHHHHHTS--HHHHHHHHHHHHHH-TT-HHHHH--HHHHHHT-HHHHHHHHHHHHHHS--HHHHHHHHHHHHHHS-HHHHHHHHHHHHTT-TT-HHHHHHHHHHHHT-

Nearest PDB structures (foldseek):
  7rqf-assembly1_A  TM=1.002E+00  e=4.309E-59  Pseudomonas aeruginosa PAO1
  8sxg-assembly1_C  TM=6.518E-01  e=9.778E-43  Pseudomonas aeruginosa
  7yeh-assembly1_A  TM=3.777E-01  e=1.822E-10  Homo sapiens
  6eou-assembly1_A  TM=4.648E-01  e=2.068E-08  Homo sapiens
  8cqq-assembly1_A  TM=4.641E-01  e=3.576E-08  synthetic construct

B-factor: mean 135.48, std 29.19, range [50.0, 294.33]

Organism: Pseudomonas aeruginosa (strain ATCC 15692 / DSM 22644 / CIP 104116 / JCM 14847 / LMG 12228 / 1C / PRS 101 / PAO1) (NCBI:txid208964)

Sequence (1032 aa):
DSLYSLLVAELAGQRNRFDIALSNYVVQAQKTRDPGVSERAFRIAEYLGADQEALDTSLLWARSAPDNLDAQRAAAIQLARAGRYEESVYEKVLNGQGDTHFDFLALSAAETDPDTRAGLLQSFDHLLKKYPNNGQLLFGKALLLQQDGRPDEALTLLEDNSASRHEVAPLLLRSRLLQSKRSDEALPLLKAGIKEHPDDKRVRLAYARLLVEQNRLDDAKAEFAGLVQQFPDDDDLRFSLALVCLEAQAWDEARIYLEELVERDSHVDAAHFNLGRLAEEQKDTARALDEYAQVGPGNDFLPAQLRQTDVLLKAGRVDEAAQRLDKARSEQPDYAIQLYLIEAEALSNNDQQEKAWQAIQEGLKQYPEDLNLLYTRSLAEKRNDLAQEKDLRFVIAREPDNAALNALGYTLADRTTRYGEARELILKAHKLNPDDPAILDSGWINYRQGKLADAERYLRQALQRYPDHEVAAHLGEVLWAQGRQGDARAIWREYLDKQPDSDVLRRTIKRLTGAEDSLYSLLVAELAGQRNRFDIALSNYVVQAQKTRDPGVSERAFRIAEYLGADQEALDTSLLWARSAPDNLDAQRAAAIQLARAGRYEESVYEKVLNGQGDTHFDFLALSAAETDPDTRAGLLQSFDHLLKKYPNNGQLLFGKALLLQQDGRPDEALTLLEDNSASRHEVAPLLLRSRLLQSKRSDEALPLLKAGIKEHPDDKRVRLAYARLLVEQNRLDDAKAEFAGLVQQFPDDDDLRFSLALVCLEAQAWDEARIYLEELVERDSHVDAAHFNLGRLAEEQKDTARALDEYAQVGPGNDFLPAQLRQTDVLLKAGRVDEAAQRLDKARSEQPDYAIQLYLIEAEALSNNDQQEKAWQAIQEGLKQYPEDLNLLYTRSLAEKRNDLAQEKDLRFVIAREPDNAALNALGYTLADRTTRYGEARELILKAHKLNPDDPAILDSGWINYRQGKLADAERYLRQALQRYPDHEVAAHLGEVLWAQGRQGDARAIWREYLDKQPDSDVLRRTIKRLTGAE

Foldseek 3Di:
DFQLVLVVLVLVLLVVLLVVLLVVLVVLVVDDDDCPVVVVVLVVVCVVQVPDPDDPVVSVVVCPDPVNDDPSVSSVVSVVSSVVSVVVVCVVVSPDDDCRPPPVVVVVVSQCDCSGLSNVLVVLVVVCVVPNLDLVSLLVNQVSCVVVPHNVVSLVSLVVHPCCLEDDRSLLSNQVSCVVPNNVVNQVSLVVNCVRVVPDLVSLLSNLLSCLVDPNNVVSVVSLVVSCVVCVPDLVSLQVSLVSCVVSVVLPVSLVSLVSSCVVVHCVLVSLQVQLVSCVVVVNLVSNLVSLVPRDDDPRVLVSLLVNLLSCVVVVVNVVNVVVLVVVCVVDVPPNVSSLVSVLVSCVVNPNLVVSLVSLVVSCVVPVPPLVSLVSNCSCVVVVNPPSVVSLCVSCVVPVLPLVLQVVLLCCLPPHPPLVSSVVSLVSNCVSPVLDLSSLLSLSSCLSVPNLVSSLVSLVVSCVNDPDLVSLLSNLLSDVVVPPNVVSVVSNVPNPVVDPSCPVSVVSCCVVVVVD/DFLLVLVVLVLVLLVVLLVVLVVVLVVLVVVPDDCDVVVVVLVVVCVVQVPDPDGPVVSVVVCPDPVVDDPSVSSVVSVVSSVVSVVVVCCVVSPDDDDRPPVVVSVVVSQCDCSGLSNVLVVLVVVCVVVNLDQVSLLVNCVSCVVVPHNVVSLVSLVVHPCLLADDSSLLSNCVSCVCPNNVVNQVSLVSNCVNVVPDPVSLLSNLLSCLVDPNPVVSVVSVVVSCVVCVPPLVSLVVSLVSCLVSVVLVSNLVSLVSSCVVVHCVLVSLQVQLVSCVVVVNLVSSLVSLVPRDDDPCVLVSLLVNLLSCVVVVVNVVNVVVLVVVCVVDVPCNVSSLVSNLVSCVVSPNLVVSLVSLVVVCVVPVLDLVSLVSNVSCVVVVVPVSVVSLVSVCVVPVQDLVLLVVLLCCLPPNPPLVSSVVSLVSNCVSPVLQLSSLQSCSSCVSVPNLVSSLVSLVVSCVSDNDLVSLLSNLLSVVVVPPPVVSVVSLVVPPPVDPVSVVSVVSVVVVVVVD

Radius of gyration: 36.39 Å; Cα contacts (8 Å, |Δi|>4): 1154; chains: 2; bounding box: 90×112×76 Å

InterPro domains:
  IPR011990 Tetratricopeptide-like helical domain superfamily [G3DSA:1.25.40.10] (64-231)
  IPR011990 Tetratricopeptide-like helical domain superfamily [G3DSA:1.25.40.10] (237-293)
  IPR011990 Tetratricopeptide-like helical domain superfamily [G3DSA:1.25.40.10] (294-366)
  IPR011990 Tetratricopeptide-like helical domain superfamily [G3DSA:1.25.40.10] (367-585)
  IPR011990 Tetratricopeptide-like helical domain superfamily [SSF48452] (126-226)
  IPR011990 Tetratricopeptide-like helical domain superfamily [SSF48452] (240-574)
  IPR019734 Tetratricopeptide repeat [PS50005] (508-541)
  IPR019734 Tetratricopeptide repeat [SM00028] (235-268)
  IPR019734 Tetratricopeptide repeat [SM00028] (303-336)
  IPR019734 Tetratricopeptide repeat [SM00028] (370-403)
  IPR019734 Tetratricopeptide repeat [SM00028] (405-438)
  IPR019734 Tetratricopeptide repeat [SM00028] (439-472)
  IPR019734 Tetratricopeptide repeat [SM00028] (473-507)
  IPR019734 Tetratricopeptide repeat [SM00028] (508-541)

Solvent-accessible surface area: 56572 Å² total